Protein 8UP2 (pdb70)

Secondary structure (DSSP, 8-state):
--EEEEPPPEEE-TT--EEEEEEEESS-GGGS-EEEEEE-TTS-EEEEEEE-TTT--EEE-GGGTTTEEEEEEGGGTEEEEEE-S--GGG-EEEEEEE--SSSS---B---EEEEE-SSPPBPPEEEEE---EEEEEEEEEBSS--EEEEGGGTB-TTEEEPPPEE-TTS-EEEEEEEE--GGGGTTS--EEEEEEGGGTEEEEEE---/---EEEE-SEEEEETTS-EEEEEEESS--EEETTEE-EEEEEE-TTS--EEEEETTTEEPTTS-TTEEEEEETTEEEEEESS--GGG-EEEEEEE-SSSSPEE---EEEEEE---BPPEEEEEPPPHHHHHTTEEEEEEEEEEEBSS--EEEEEETTEEP-SSEEEEEPPPPTTT--EEEEEEEEEEHHHHHH--EEEEEEE-TT-SS-EEEEEE--/---HHHHHHSPP-TTSSSP--EE-STTS-TT-EEEEEETTEEEEE-TTPEE-GGGSPTTSEEEEEEEEEEEETTEEEEEEEEEEEEEE-SSEEEEEEEEEEEEE--EEEEEEEEEEEEEEESBPBGGGS-SS-EEEEEEEEEETTEEEEEEEEEEETTTTEEEEEEE--SSGGG--EEEEEEEEE-TT-BEEEEEEEEETTEEEEEEEEEEESTT--EEEEEEEEEETTEEEEEEEEEE--/--EEEEPPPEEE-TTS-EEEEEEEESS-GGGS-EEEEEE-TTS-EEEEEEE-TTT--EEE-GGGTTTEEEEEEGGGTEEEEEE-S--GGG-EEEEEEE--SSSS---B---EEEEE-SSPPBPPEEEEE---EEEEEEEEEBSS--EEEEGGGTB-TTEEEPPPEE-TTS-EEEEEEEE--GGGTTTS-EEEEEEEGGGTEEEEEEE--/---EEEE-SEEEEETTS-EEEEEEESS--EEETTEE-EEEEEE-TTS--EEEEETTTEEPTTS-TTEEEEEETTEEEEEESS--GGG-EEEEEEE-SSSSPEE---EEEEEE---BPPEEEEEPPPHHHHHTTEEEEEEEEEEEBSS--EEEEEETTEEP-SSEEEEEPPPPTTT--EEEEEEEEEEHHHHHH--EEEEEEE-TT-SS-EEEEEE-/---HHHHHHSPP-TTSSSP--EE-STTS-TT-EEEEEETTEEEEE-TTPEE-GGGSPTTSEEEEEEEEEEEETTEEEEEEEEEEEEEE-SSEEEEEEEEEEEE----EEEEEEEEEEEEEESBPBGGGS-SS-EEEEEEEEEETTEEEEEEEEEEETTTTEEEEEEE--SSGGG--EEEEEEEEE-TT-BEEEEEEEEETTEEEEEEEEEEESTT--EEEEEEEEEETTEEEEEEEEEE--

GO terms:
  GO:0005576 extracellular region (C, EXP)
  GO:0005515 protein binding (F, IPI)

InterPro domains:
  IPR011250 Outer membrane protein/outer membrane enzyme PagP, beta-barrel [SSF56925] (122-274)
  IPR014902 Factor H binding protein-like, C-terminal [PF08794] (161-257)
  IPR049377 Factor H binding protein, N-terminal [PF20937] (8-93)
  IPR049378 Factor H binding protein [NF041466] (1-274)

Organism: Neisseria meningitidis serogroup B (strain ATCC BAA-335 / MC58) (NCBI:txid122586)

Radius of gyration: 39.18 Å; Cα contacts (8 Å, |Δi|>4): 3720; chains: 6; bounding box: 90×75×112 Å

Foldseek 3Di:
DKAWAKDEADEAEAQAKDKIKTAIDDDQLQPWKKWKWWAAVPHDIDTAKIARQVPGDIDGDVVCVVAKDWGDDNVRSMIMIMGGNDDQVRFTWMKMWIDDPDPPDIDIHPTYGYGYHPDDFDAWDWDWQADVKIKIKTDFGDDDDKDKDKPVPPDDPQKDWDDWDQDPVRGIITMIMGDDPPVCQVPDWIWMWMADPHVRDTDIHTHHD/DKAKAKDDQEAEEAFFAKDKIKIFIPWFQDQDVQARFKWKWWDAPPDDIDTQDGRQFHGDPPHDPLWGKDDGTGIIMIMRHGDALQRFGWMKMWGDNDPPIDIHPIYGYAYDDDWDFWDKDKDWADPVVLVVFKTKIKMKTPFGPDPDKDKWKAFLRHTDPDQKDKDKDDQDSHRRTIMMMIIGMDTSVVVVVTFKIKMWMDDPNDPHIDIDIGTDD/DQLPQVQQDDDFDVVFQPPQKDFFAQPADAQKKKWWDDPHHIHIDHHGDIGGCSRGDAQDKDKTKIWMWGADPNDIDTAWIAIKIKHGHRFKIWIKGFTQWGDDVSDIDGDTDIDTGDIDGAFEALVQAPCFDKFKWWGFKDFVPWGPKIKIKMATNNQQKMWTWIDDTPPHQPGWTADIFHFDQDPVRGTKTKDFTHDPNHTFWIWMWTQGDSHSFKIWTWTWGQDPVGTTIMTDIIGGD/DKAWAKDEADEAEAQAKDKIKTAIDDDQLQPWKKWKWWAAVPRDIDTAKIARQVPGDIDGDPVCVVAKDWGYDNVRSMIMIMGGNDDQVRFTWMKMWIDDPDDPDIDIHPTYGYGYHPDDFDAWDWDWQADVKTKIKTDFGDDDDKDKDKPVPPDDPQKDKDDWDQDPVRGIITMIMGDDDPVCQVPDWIWMWMADVNVRDTDIDTHHD/DKAKAKDDQEAEEAFFAKDKIKIFIPWFQDQDVQARFKWKWWDAPPDDIDTQDTRFFHGDPPHDPLWGKDDGTGMIMIMRVGDHLQRFGKMKMWGDSDPPIDIHPIYGYAYDDDWDFWDKDKDWADPVVLVVFKTKIKIKTPFGPDPDKDKWKAFLNHTDDDFKDKDKDDQDSHSRTIMMMIIGMDTSVVVVVTFKIKMWMDDPVDPHIDIDIGTD/DQLPQVQQDDDFDVVFQPPFKDFFAQVADAQKKKWWDDPHHIHIDHHGDIGGCSRGDAQDKDKTKIWIWGADPHDIHTAWIAIKIKHGHRFKIWIKGFTQWGDDCVDIDGDTDIDTGDIDGAFEALVQEDQFDKFWWWGWKDFPPWGPKIWIKMATNNQQKMWTWIDDTPPVQVGWTADIFHFAQDPVRGTKTKAFTHDPNHTFWIWMWTQGDSHSFKIWTWTWGQDPVGTTIMTDIIGGD

Structure (mmCIF, N/CA/C/O backbone):
data_8UP2
#
_entry.id   8UP2
#
_cell.length_a   74.430
_cell.length_b   67.440
_cell.length_c   168.470
_cell.angle_alpha   90.000
_cell.angle_beta   90.000
_cell.angle_gamma   90.000
#
_symmetry.space_group_name_H-M   'P 1 21 1'
#
loop_
_entity.id
_entity.type
_entity.pdbx_description
1 polymer 'Human-mouse chimeric immunoglobulin heavy chain, Fd fragment'
2 polymer 'Human-mouse chimeric immunoglobulin, kappa light chain'
3 polymer 'Factor H binding protein, sequence variant ID 1'
4 non-polymer GLYCEROL
5 non-polymer 'ACETATE ION'
6 water water
#
loop_
_atom_site.group_PDB
_atom_site.id
_atom_site.type_symbol
_atom_site.label_atom_id
_atom_site.label_alt_id
_atom_site.label_comp_id
_atom_site.label_asym_id
_atom_site.label_entity_id
_atom_site.label_seq_id
_atom_site.pdbx_PDB_ins_code
_atom_site.Cartn_x
_atom_site.Cartn_y
_atom_site.Cartn_z
_atom_site.occupancy
_atom_site.B_iso_or_equiv
_atom_site.auth_seq_id
_atom_site.auth_comp_id
_atom_site.auth_asym_id
_atom_site.auth_atom_id
_atom_site.pdbx_PDB_model_num
ATOM 1 N N . GLU A 1 1 ? 40.42600 0.68400 24.95900 1.000 37.57122 1 GLU A N 1
ATOM 2 C CA . GLU A 1 1 ? 39.14300 0.46600 24.23500 1.000 30.47967 1 GLU A CA 1
ATOM 3 C C . GLU A 1 1 ? 39.45600 0.17700 22.76800 1.000 24.64645 1 GLU A C 1
ATOM 4 O O . GLU A 1 1 ? 40.22600 0.89700 22.13600 1.000 28.77125 1 GLU A O 1
ATOM 18 N N . VAL A 1 2 ? 38.89300 -0.89000 22.25800 1.000 22.38967 2 VAL A N 1
ATOM 19 C CA . VAL A 1 2 ? 39.04400 -1.24700 20.84800 1.000 19.72319 2 VAL A CA 1
ATOM 20 C C . VAL A 1 2 ? 37.96300 -0.55100 20.04300 1.000 17.54843 2 VAL A C 1
ATOM 21 O O . VAL A 1 2 ? 36.78000 -0.53200 20.43300 1.000 20.47170 2 VAL A O 1
ATOM 34 N N . GLN A 1 3 ? 38.36300 -0.01000 18.87200 1.000 20.51971 3 GLN A N 1
ATOM 35 C CA . GLN A 1 3 ? 37.43900 0.46000 17.85200 1.000 19.99761 3 GLN A CA 1
ATOM 36 C C . GLN A 1 3 ? 37.87000 -0.00500 16.46200 1.000 17.42564 3 GLN A C 1
ATOM 37 O O . GLN A 1 3 ? 39.06800 -0.02300 16.14600 1.000 17.99642 3 GLN A O 1
ATOM 51 N N . LEU A 1 4 ? 36.87700 -0.36500 15.64900 1.000 15.04519 4 LEU A N 1
ATOM 52 C CA . LEU A 1 4 ? 37.02700 -0.58000 14.21100 1.000 14.44445 4 LEU A CA 1
ATOM 53 C C . LEU A 1 4 ? 36.26000 0.54800 13.54800 1.000 13.97009 4 LEU A C 1
ATOM 54 O O . LEU A 1 4 ? 35.01700 0.56800 13.58900 1.000 17.75823 4 LEU A O 1
ATOM 70 N N . GLN A 1 5 ? 36.99500 1.49900 12.99500 1.000 14.19871 5 GLN A N 1
ATOM 71 C CA . GLN A 1 5 ? 36.45300 2.72400 12.43000 1.000 14.60850 5 GLN A CA 1
ATOM 72 C C . GLN A 1 5 ? 36.47500 2.60900 10.90700 1.000 16.30862 5 GLN A C 1
ATOM 73 O O . GLN A 1 5 ? 37.54900 2.66100 10.30800 1.000 15.70505 5 GLN A O 1
ATOM 87 N N . GLN A 1 6 ? 35.29400 2.51600 10.29100 1.000 13.47723 6 GLN A N 1
ATOM 88 C CA . GLN A 1 6 ? 35.17500 2.40600 8.84100 1.000 12.25121 6 GLN A CA 1
ATOM 89 C C . GLN A 1 6 ? 35.00600 3.77300 8.19100 1.000 13.31244 6 GLN A C 1
ATOM 90 O O . GLN A 1 6 ? 34.61200 4.75200 8.82400 1.000 15.36054 6 GLN A O 1
ATOM 104 N N . SER A 1 7 ? 35.36300 3.83500 6.91600 1.000 11.74016 7 SER A N 1
ATOM 105 C CA . SER A 1 7 ? 35.25600 5.06000 6.12800 1.000 11.25295 7 SER A CA 1
ATOM 106 C C . SER A 1 7 ? 33.78400 5.38500 5.87200 1.000 13.80696 7 SER A C 1
ATOM 107 O O . SER A 1 7 ? 32.89300 4.56800 6.06800 1.000 14.90386 7 SER A O 1
ATOM 115 N N . GLY A 1 8 ? 33.54600 6.61700 5.41000 1.000 14.00658 8 GLY A N 1
ATOM 116 C CA . GLY A 1 8 ? 32.21100 7.16600 5.33900 1.000 15.04304 8 GLY A CA 1
ATOM 117 C C . GLY A 1 8 ? 31.43300 6.69200 4.13800 1.000 15.13820 8 GLY A C 1
ATOM 118 O O . GLY A 1 8 ? 31.91900 5.97400 3.25200 1.000 15.40440 8 GLY A O 1
ATOM 122 N N . PRO A 1 9 ? 30.15400 7.03800 4.12600 1.000 12.89279 9 PRO A N 1
ATOM 123 C CA . PRO A 1 9 ? 29.29800 6.58500 3.02800 1.000 13.22521 9 PRO A CA 1
ATOM 124 C C . PRO A 1 9 ? 29.77200 7.16400 1.70800 1.000 16.19470 9 PRO A C 1
ATOM 125 O O . PRO A 1 9 ? 30.35300 8.25400 1.66500 1.000 17.68111 9 PRO A O 1
ATOM 136 N N . VAL A 1 10 ? 29.54500 6.41900 0.63200 1.000 17.15363 10 VAL A N 1
ATOM 137 C CA . VAL A 1 10 ? 30.00300 6.87300 -0.67300 1.000 16.80508 10 VAL A CA 1
ATOM 138 C C . VAL A 1 10 ? 29.02000 6.54400 -1.78300 1.000 17.34312 10 VAL A C 1
ATOM 139 O O . VAL A 1 10 ? 28.31600 5.53300 -1.75900 1.000 16.86436 10 VAL A O 1
ATOM 152 N N . LEU A 1 11 ? 29.03000 7.41000 -2.78900 1.000 16.86714 11 LEU A N 1
ATOM 153 C CA . LEU A 1 11 ? 28.31900 7.23000 -4.03700 1.000 16.67816 11 LEU A CA 1
ATOM 154 C C . LEU A 1 11 ? 29.33800 6.91600 -5.12200 1.000 17.86737 11 LEU A C 1
ATOM 155 O O . LEU A 1 11 ? 30.33600 7.63700 -5.26100 1.000 18.85830 11 LEU A O 1
ATOM 171 N N . VAL A 1 12 ? 29.08700 5.86600 -5.89000 1.000 15.81908 12 VAL A N 1
ATOM 172 C CA . VAL A 1 12 ? 29.98600 5.48500 -6.97500 1.000 18.51908 12 VAL A CA 1
ATOM 173 C C . VAL A 1 12 ? 29.16300 5.08500 -8.19700 1.000 16.59112 12 VAL A C 1
ATOM 174 O O . VAL A 1 12 ? 28.00200 4.67500 -8.10000 1.000 18.59553 12 VAL A O 1
ATOM 187 N N . LYS A 1 13 ? 29.73700 5.26800 -9.33000 1.000 18.58302 13 LYS A N 1
ATOM 188 C CA . LYS A 1 13 ? 29.04000 5.06600 -10.59600 1.000 14.84448 13 LYS A CA 1
ATOM 189 C C . LYS A 1 13 ? 29.11100 3.63100 -11.09800 1.000 15.02660 13 LYS A C 1
ATOM 190 O O . LYS A 1 13 ? 30.11600 2.94200 -10.91300 1.000 18.40336 13 LYS A O 1
ATOM 209 N N . PRO A 1 14 ? 28.04900 3.16200 -11.74600 1.000 14.77147 14 PRO A N 1
ATOM 210 C CA . PRO A 1 14 ? 28.09500 1.82200 -12.34100 1.000 18.54124 14 PRO A CA 1
ATOM 211 C C . PRO A 1 14 ? 29.25700 1.71000 -13.30700 1.000 22.45476 14 PRO A C 1
ATOM 212 O O . PRO A 1 14 ? 29.49300 2.60000 -14.13200 1.000 22.46297 14 PRO A O 1
ATOM 223 N N . GLY A 1 15 ? 29.98900 0.60100 -13.19900 1.000 18.54509 15 GLY A N 1
ATOM 224 C CA . GLY A 1 15 ? 31.13800 0.33600 -14.00300 1.000 20.26676 15 GLY A CA 1
ATOM 225 C C . GLY A 1 15 ? 32.45100 0.76800 -13.40300 1.000 19.53298 15 GLY A C 1
ATOM 226 O O . GLY A 1 15 ? 33.51400 0.36000 -13.89700 1.000 24.75661 15 GLY A O 1
ATOM 230 N N . ALA A 1 16 ? 32.41800 1.60500 -12.36600 1.000 18.18041 16 ALA A N 1
ATOM 231 C CA . ALA A 1 16 ? 33.60700 2.07700 -11.69900 1.000 18.37033 16 ALA A CA 1
ATOM 232 C C . ALA A 1 16 ? 34.00000 1.11400 -10.57800 1.000 18.64629 16 ALA A C 1
ATOM 233 O O . ALA A 1 16 ? 33.45000 0.01900 -10.46400 1.000 19.95226 16 ALA A O 1
ATOM 240 N N . SER A 1 17 ? 34.94000 1.53100 -9.74300 1.000 18.13045 17 SER A N 1
ATOM 241 C CA . SER A 1 17 ? 35.37500 0.78300 -8.56400 1.000 17.08548 17 SER A CA 1
ATOM 242 C C . SER A 1 17 ? 35.26600 1.66500 -7.32100 1.000 19.24170 17 SER A C 1
ATOM 243 O O . SER A 1 17 ? 35.13700 2.89600 -7.40000 1.000 20.20043 17 SER A O 1
ATOM 251 N N . VAL A 1 18 ? 35.33200 1.02500 -6.14700 1.000 15.85811 18 VAL A N 1
ATOM 252 C CA . VAL A 1 18 ? 35.29400 1.74700 -4.87900 1.000 16.01557 18 VAL A CA 1
ATOM 253 C C . VAL A 1 18 ? 36.21300 1.03000 -3.90800 1.000 14.29674 18 VAL A C 1
ATOM 254 O O . VAL A 1 18 ? 36.25900 -0.20200 -3.89800 1.000 13.94148 18 VAL A O 1
ATOM 267 N N . LYS A 1 19 ? 36.94300 1.78800 -3.11100 1.000 15.96902 19 LYS A N 1
ATOM 268 C CA . LYS A 1 19 ? 37.79600 1.23600 -2.07000 1.000 15.95968 19 LYS A CA 1
ATOM 269 C C . LYS A 1 19 ? 37.43500 1.88800 -0.74000 1.000 17.74278 19 LYS A C 1
ATOM 270 O O . LYS A 1 19 ? 37.40500 3.11300 -0.61400 1.000 19.91131 19 LYS A O 1
ATOM 289 N N . MET A 1 20 ? 37.18700 1.06000 0.25900 1.000 14.79428 20 MET A N 1
ATOM 290 C CA . MET A 1 20 ? 36.74900 1.46900 1.58700 1.000 11.86863 20 MET A CA 1
ATOM 291 C C . MET A 1 20 ? 37.71400 0.93000 2.62100 1.000 15.61001 20 MET A C 1
ATOM 292 O O . MET A 1 20 ? 38.47300 0.00600 2.34500 1.000 13.61678 20 MET A O 1
ATOM 306 N N . SER A 1 21 ? 37.71100 1.53300 3.82200 1.000 14.71500 21 SER A N 1
ATOM 307 C CA . SER A 1 21 ? 38.73200 1.24300 4.80500 1.000 16.20757 21 SER A CA 1
ATOM 308 C C . SER A 1 21 ? 38.12400 0.95600 6.17800 1.000 12.92165 21 SER A C 1
ATOM 309 O O . SER A 1 21 ? 36.98800 1.32000 6.48800 1.000 14.75349 21 SER A O 1
ATOM 317 N N . CYS A 1 22 ? 38.89900 0.20900 6.97300 1.000 12.33311 22 CYS A N 1
ATOM 318 C CA . CYS A 1 22 ? 38.58400 -0.15000 8.35400 1.000 12.03347 22 CYS A CA 1
ATOM 319 C C . CYS A 1 22 ? 39.87000 0.05100 9.15000 1.000 15.89622 22 CYS A C 1
ATOM 320 O O . CYS A 1 22 ? 40.78500 -0.76300 9.05400 1.000 16.98325 22 CYS A O 1
ATOM 327 N N . LYS A 1 23 ? 39.89800 1.05900 10.00600 1.000 16.03919 23 LYS A N 1
ATOM 328 C CA . LYS A 1 23 ? 41.05400 1.36400 10.84700 1.000 17.07824 23 LYS A CA 1
ATOM 329 C C . LYS A 1 23 ? 40.82300 0.81300 12.24100 1.000 15.60553 23 LYS A C 1
ATOM 330 O O . LYS A 1 23 ? 39.84600 1.17500 12.91000 1.000 16.94103 23 LYS A O 1
ATOM 349 N N . ALA A 1 24 ? 41.73700 -0.04000 12.69700 1.000 16.60539 24 ALA A N 1
ATOM 350 C CA . ALA A 1 24 ? 41.61500 -0.66700 14.00200 1.000 17.20614 24 ALA A CA 1
ATOM 351 C C . ALA A 1 24 ? 42.46500 0.07300 15.02600 1.000 18.91197 24 ALA A C 1
ATOM 352 O O . ALA A 1 24 ? 43.61700 0.40500 14.75300 1.000 19.46396 24 ALA A O 1
ATOM 359 N N . SER A 1 25 ? 41.91000 0.30700 16.20300 1.000 19.33256 25 SER A N 1
ATOM 360 C CA . SER A 1 25 ? 42.66400 0.90400 17.29800 1.000 19.17141 25 SER A CA 1
ATOM 361 C C . SER A 1 25 ? 42.43100 0.11100 18.58000 1.000 17.19571 25 SER A C 1
ATOM 362 O O . SER A 1 25 ? 41.40300 -0.54900 18.76200 1.000 18.03039 25 SER A O 1
ATOM 370 N N . GLY A 1 26 ? 43.39800 0.20500 19.49500 1.000 18.24370 26 GLY A N 1
ATOM 371 C CA . GLY A 1 26 ? 43.25400 -0.33900 20.81900 1.000 18.58718 26 GLY A CA 1
ATOM 372 C C . GLY A 1 26 ? 43.75100 -1.74900 20.98500 1.000 19.46944 26 GLY A C 1
ATOM 373 O O . GLY A 1 26 ? 43.59500 -2.32000 22.07400 1.000 21.64176 26 GLY A O 1
ATOM 377 N N . TYR A 1 27 ? 44.33200 -2.34100 19.94400 1.000 18.86174 27 TYR A N 1
ATOM 378 C CA . TYR A 1 27 ? 44.92000 -3.66600 20.05300 1.000 21.40294 27 TYR A CA 1
ATOM 379 C C . TYR A 1 27 ? 45.94400 -3.82300 18.94100 1.000 16.95168 27 TYR A C 1
ATOM 380 O O . TYR A 1 27 ? 45.98600 -3.03800 17.99000 1.000 16.94287 27 TYR A O 1
ATOM 398 N N . THR A 1 28 ? 46.76300 -4.85600 19.05800 1.000 15.93087 28 THR A N 1
ATOM 399 C CA . THR A 1 28 ? 47.74200 -5.16800 18.02200 1.000 16.47144 28 THR A CA 1
ATOM 400 C C . THR A 1 28 ? 47.04400 -5.72100 16.78000 1.000 16.15596 28 THR A C 1
ATOM 401 O O . THR A 1 28 ? 46.62800 -6.88100 16.74000 1.000 16.44828 28 THR A O 1
ATOM 412 N N . PHE A 1 29 ? 46.96800 -4.88000 15.75100 1.000 16.58810 29 PHE A N 1
ATOM 413 C CA . PHE A 1 29 ? 46.23900 -5.19500 14.52400 1.000 16.32968 29 PHE A CA 1
ATOM 414 C C . PHE A 1 29 ? 46.61900 -6.55000 13.94300 1.000 16.27893 29 PHE A C 1
ATOM 415 O O . PHE A 1 29 ? 45.75200 -7.28700 13.45400 1.000 15.36063 29 PHE A O 1
ATOM 432 N N . THR A 1 30 ? 47.90700 -6.88300 13.95500 1.000 15.93400 30 THR A N 1
ATOM 433 C CA . THR A 1 30 ? 48.35100 -8.09700 13.28300 1.000 16.26437 30 THR A CA 1
ATOM 434 C C . THR A 1 30 ? 48.03400 -9.35300 14.06700 1.000 15.20315 30 THR A C 1
ATOM 435 O O . THR A 1 30 ? 48.34300 -10.45000 13.60200 1.000 18.49646 30 THR A O 1
ATOM 446 N N . ASP A 1 31 ? 47.47100 -9.23700 15.26300 1.000 15.61905 31 ASP A N 1
ATOM 447 C CA . ASP A 1 31 ? 47.19900 -10.42700 16.04000 1.000 13.60977 31 ASP A CA 1
ATOM 448 C C . ASP A 1 31 ? 45.88300 -11.12500 15.71600 1.000 13.78450 31 ASP A C 1
ATOM 449 O O . ASP A 1 31 ? 45.64900 -12.21800 16.25100 1.000 14.39782 31 ASP A O 1
ATOM 458 N N . TYR A 1 32 ? 44.97600 -10.51700 14.94500 1.000 15.96767 32 TYR A N 1
ATOM 459 C CA . TYR A 1 32 ? 43.66200 -11.09600 14.68500 1.000 13.75569 32 TYR A CA 1
ATOM 460 C C . TYR A 1 32 ? 43.28100 -11.02900 13.21800 1.000 13.65576 32 TYR A C 1
ATOM 461 O O . TYR A 1 32 ? 43.48000 -10.00800 12.57500 1.000 14.33447 32 TYR A O 1
ATOM 479 N N . TYR A 1 33 ? 42.62700 -12.08100 12.73200 1.000 13.39071 33 TYR A N 1
ATOM 480 C CA . TYR A 1 33 ? 42.08700 -12.03300 11.37600 1.000 11.77509 33 TYR A CA 1
ATOM 481 C C . TYR A 1 33 ? 41.04000 -10.94200 11.29900 1.000 14.43402 33 TYR A C 1
ATOM 482 O O . TYR A 1 33 ? 40.37100 -10.63700 12.29100 1.000 14.93041 33 TYR A O 1
ATOM 500 N N . MET A 1 34 ? 40.85800 -10.39900 10.09400 1.000 12.45255 34 MET A N 1
ATOM 501 C CA . MET A 1 34 ? 39.78400 -9.44400 9.84100 1.000 12.41204 34 MET A CA 1
ATOM 502 C C . MET A 1 34 ? 38.89400 -9.94000 8.71000 1.000 11.70561 34 MET A C 1
ATOM 503 O O . MET A 1 34 ? 39.38700 -10.32800 7.64600 1.000 13.78217 34 MET A O 1
ATOM 517 N N . ASN A 1 35 ? 37.57900 -9.92900 8.95400 1.000 12.46139 35 ASN A N 1
ATOM 518 C CA . ASN A 1 35 ? 36.56200 -10.32300 7.99400 1.000 12.96423 35 ASN A CA 1
ATOM 519 C C . ASN A 1 35 ? 35.92400 -9.08900 7.37400 1.000 12.25090 35 ASN A C 1
ATOM 520 O O . ASN A 1 35 ? 35.86500 -8.03400 8.01000 1.000 12.52644 35 ASN A O 1
ATOM 531 N N . TRP A 1 36 ? 35.44400 -9.23800 6.14000 1.000 12.68300 36 TRP A N 1
ATOM 532 C CA . TRP A 1 36 ? 34.54800 -8.28400 5.48600 1.000 11.09957 36 TRP A CA 1
ATOM 533 C C . TRP A 1 36 ? 33.20400 -8.94700 5.17100 1.000 12.53952 36 TRP A C 1
ATOM 534 O O . TRP A 1 36 ? 33.14600 -10.12800 4.77900 1.000 12.44333 36 TRP A O 1
ATOM 555 N N . VAL A 1 37 ? 32.11400 -8.19400 5.33700 1.000 10.94004 37 VAL A N 1
ATOM 556 C CA . VAL A 1 37 ? 30.75500 -8.71800 5.27800 1.000 11.89050 37 VAL A CA 1
ATOM 557 C C . VAL A 1 37 ? 29.88200 -7.72900 4.49700 1.000 11.98117 37 VAL A C 1
ATOM 558 O O . VAL A 1 37 ? 30.00100 -6.51600 4.68100 1.000 14.05249 37 VAL A O 1
ATOM 571 N N . LYS A 1 38 ? 28.95400 -8.25200 3.69400 1.000 11.50597 38 LYS A N 1
ATOM 572 C CA . LYS A 1 38 ? 28.00300 -7.44900 2.92500 1.000 13.30064 38 LYS A CA 1
ATOM 573 C C . LYS A 1 38 ? 26.60000 -7.62000 3.49500 1.000 13.31898 38 LYS A C 1
ATOM 574 O O . LYS A 1 38 ? 26.20700 -8.72700 3.87700 1.000 14.23726 38 LYS A O 1
ATOM 593 N N . GLN A 1 39 ? 25.85000 -6.52700 3.55700 1.000 11.22054 39 GLN A N 1
ATOM 594 C CA . GLN A 1 39 ? 24.42500 -6.57900 3.90400 1.000 12.23018 39 GLN A CA 1
ATOM 595 C C . GLN A 1 39 ? 23.63900 -5.67700 2.96100 1.000 13.86499 39 GLN A C 1
ATOM 596 O O . GLN A 1 39 ? 23.61600 -4.45800 3.13400 1.000 15.31100 39 GLN A O 1
ATOM 610 N N . SER A 1 40 ? 22.99800 -6.28700 1.95400 1.000 15.24522 40 SER A N 1
ATOM 611 C CA . SER A 1 40 ? 22.03700 -5.55600 1.14300 1.000 18.38144 40 SER A CA 1
ATOM 612 C C . SER A 1 40 ? 20.82700 -5.15700 1.97400 1.000 20.84515 40 SER A C 1
ATOM 613 O O . SER A 1 40 ? 20.47000 -5.81400 2.95900 1.000 19.10166 40 SER A O 1
ATOM 621 N N . HIS A 1 41 ? 20.21800 -4.04500 1.59600 1.000 21.42928 41 HIS A N 1
ATOM 622 C CA . HIS A 1 41 ? 19.11100 -3.50400 2.37400 1.000 25.25357 41 HIS A CA 1
ATOM 623 C C . HIS A 1 41 ? 18.01900 -4.55400 2.55600 1.000 21.78720 41 HIS A C 1
ATOM 624 O O . HIS A 1 41 ? 17.53900 -5.14500 1.57900 1.000 24.51455 41 HIS A O 1
ATOM 638 N N . GLY A 1 42 ? 17.67900 -4.81100 3.81700 1.000 22.50893 42 GLY A N 1
ATOM 639 C CA . GLY A 1 42 ? 16.65200 -5.75500 4.19200 1.000 24.22021 42 GLY A CA 1
ATOM 640 C C . GLY A 1 42 ? 17.01600 -7.21100 4.03700 1.000 31.14111 42 GLY A C 1
ATOM 641 O O . GLY A 1 42 ? 16.13800 -8.07100 4.19100 1.000 27.31105 42 GLY A O 1
ATOM 645 N N . LYS A 1 43 ? 18.27900 -7.52200 3.73500 1.000 22.34317 43 LYS A N 1
ATOM 646 C CA . LYS A 1 43 ? 18.70500 -8.88900 3.48000 1.000 22.47859 43 LYS A CA 1
ATOM 647 C C . LYS A 1 43 ? 19.61000 -9.36400 4.61100 1.000 17.24725 43 LYS A C 1
ATOM 648 O O . LYS A 1 43 ? 19.92800 -8.64000 5.56100 1.000 19.01458 43 LYS A O 1
ATOM 667 N N . SER A 1 44 ? 19.98700 -10.62500 4.52400 1.000 19.66487 44 SER A N 1
ATOM 668 C CA . SER A 1 44 ? 20.81800 -11.22900 5.54000 1.000 17.54073 44 SER A CA 1
ATOM 669 C C . SER A 1 44 ? 22.26300 -10.80000 5.28500 1.000 17.81988 44 SER A C 1
ATOM 670 O O . SER A 1 44 ? 22.56700 -10.10400 4.31000 1.000 20.58364 44 SER A O 1
ATOM 678 N N . LEU A 1 45 ? 23.15600 -11.19200 6.17100 1.000 17.13731 45 LEU A N 1
ATOM 679 C CA . LEU A 1 45 ? 24.57800 -10.94500 6.00500 1.000 14.96238 45 LEU A CA 1
ATOM 680 C C . LEU A 1 45 ? 25.19800 -11.95700 5.06000 1.000 18.23264 45 LEU A C 1
ATOM 681 O O . LEU A 1 45 ? 24.77400 -13.12300 4.99100 1.000 15.91289 45 LEU A O 1
ATOM 697 N N . GLU A 1 46 ? 26.25300 -11.51900 4.34800 1.000 16.03231 46 GLU A N 1
ATOM 698 C CA . GLU A 1 46 ? 26.99600 -12.38400 3.44400 1.000 14.07624 46 GLU A CA 1
ATOM 699 C C . GLU A 1 46 ? 28.48500 -12.16700 3.70700 1.000 14.10772 46 GLU A C 1
ATOM 700 O O . GLU A 1 46 ? 28.95400 -11.03000 3.71800 1.000 14.75225 46 GLU A O 1
ATOM 712 N N . TRP A 1 47 ? 29.22600 -13.24400 3.90200 1.000 13.33828 47 TRP A N 1
ATOM 713 C CA . TRP A 1 47 ? 30.65500 -13.14000 4.13700 1.000 12.02785 47 TRP A CA 1
ATOM 714 C C . TRP A 1 47 ? 31.38800 -13.01400 2.80200 1.000 14.13277 47 TRP A C 1
ATOM 715 O O . TRP A 1 47 ? 31.12900 -13.79100 1.86300 1.000 15.36920 47 TRP A O 1
ATOM 736 N N . ILE A 1 48 ? 32.29200 -12.03100 2.72400 1.000 13.45338 48 ILE A N 1
ATOM 737 C CA . ILE A 1 48 ? 33.06400 -11.74200 1.52200 1.000 12.76065 48 ILE A CA 1
ATOM 738 C C . ILE A 1 48 ? 34.43500 -12.39000 1.56700 1.000 13.73089 48 ILE A C 1
ATOM 739 O O . ILE A 1 48 ? 34.84400 -13.05400 0.62100 1.000 13.24254 48 ILE A O 1
ATOM 755 N N . GLY A 1 49 ? 35.17200 -12.18100 2.64700 1.000 13.73396 49 GLY A N 1
ATOM 756 C CA . GLY A 1 49 ? 36.48900 -12.77200 2.76100 1.000 13.64522 49 GLY A CA 1
ATOM 757 C C . GLY A 1 49 ? 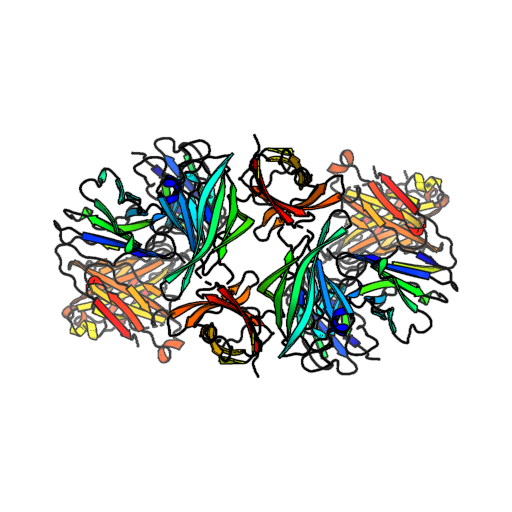37.13600 -12.43100 4.08300 1.000 17.07922 49 GLY A C 1
ATOM 758 O O . GLY A 1 49 ? 36.60400 -11.67000 4.87700 1.000 15.29553 49 GLY A O 1
ATOM 762 N N . ARG A 1 50 ? 38.33400 -12.96600 4.27000 1.000 12.93721 50 ARG A N 1
ATOM 763 C CA . ARG A 1 50 ? 39.05700 -12.82000 5.52800 1.000 12.42587 50 ARG A CA 1
ATOM 764 C C . ARG A 1 50 ? 40.52000 -12.62200 5.19000 1.000 15.12858 50 ARG A C 1
ATOM 765 O O . ARG A 1 50 ? 41.02300 -13.25800 4.26100 1.000 16.59160 50 ARG A O 1
ATOM 786 N N . VAL A 1 51 ? 41.18400 -11.74000 5.92600 1.000 11.61397 51 VAL A N 1
ATOM 787 C CA . VAL A 1 51 ? 42.60300 -11.46300 5.73500 1.000 10.20158 51 VAL A CA 1
ATOM 788 C C . VAL A 1 51 ? 43.38200 -11.68000 7.02600 1.000 13.18394 51 VAL A C 1
ATOM 789 O O . VAL A 1 51 ? 42.90600 -11.40700 8.14700 1.000 13.27688 51 VAL A O 1
ATOM 802 N N . ASN A 1 52 ? 44.59200 -12.19300 6.84600 1.000 13.95912 52 ASN A N 1
ATOM 803 C CA . ASN A 1 52 ? 45.61600 -12.26700 7.87800 1.000 15.62467 52 ASN A CA 1
ATOM 804 C C . ASN A 1 52 ? 46.42900 -10.97900 7.83000 1.000 13.40137 52 ASN A C 1
ATOM 805 O O . ASN A 1 52 ? 47.18200 -10.76100 6.86100 1.000 16.81817 52 ASN A O 1
ATOM 816 N N . PRO A 1 53 ? 46.27000 -10.06900 8.79500 1.000 12.31248 53 PRO A N 1
ATOM 817 C CA . PRO A 1 53 ? 46.92400 -8.77100 8.65100 1.000 13.14646 53 PRO A CA 1
ATOM 818 C C . PRO A 1 53 ? 48.41000 -8.83300 8.78700 1.000 14.83302 53 PRO A C 1
ATOM 819 O O . PRO A 1 53 ? 49.10200 -7.89300 8.39100 1.000 17.24470 53 PRO A O 1
ATOM 830 N N . SER A 1 54 ? 48.93000 -9.91100 9.31400 1.000 14.32420 54 SER A N 1
ATOM 831 C CA A SER A 1 54 ? 50.37200 -9.96500 9.49400 0.583 16.06273 54 SER A CA 1
ATOM 832 C CA B SER A 1 54 ? 50.37200 -9.97100 9.49600 0.417 16.10000 54 SER A CA 1
ATOM 833 C C . SER A 1 54 ? 51.09500 -10.17600 8.17500 1.000 17.70676 54 SER A C 1
ATOM 834 O O . SER A 1 54 ? 52.25600 -9.76100 8.03500 1.000 18.38491 54 SER A O 1
ATOM 847 N N . ASN A 1 55 ? 50.44600 -10.83400 7.20600 1.000 16.82726 55 ASN A N 1
ATOM 848 C CA . ASN A 1 55 ? 51.10400 -11.13600 5.94000 1.000 17.58253 55 ASN A CA 1
ATOM 849 C C . ASN A 1 55 ? 50.24100 -10.91100 4.71200 1.000 18.91754 55 ASN A C 1
ATOM 850 O O . ASN A 1 55 ? 50.74600 -11.07000 3.59200 1.000 19.42257 55 ASN A O 1
ATOM 861 N N . GLY A 1 56 ? 48.97400 -10.53400 4.85900 1.000 16.26164 56 GLY A N 1
ATOM 862 C CA . GLY A 1 56 ? 48.15700 -10.22300 3.70600 1.000 17.76998 56 GLY A CA 1
ATOM 863 C C . GLY A 1 56 ? 47.48600 -11.38800 3.03000 1.000 13.62078 56 GLY A C 1
ATOM 864 O O . GLY A 1 56 ? 46.72000 -11.16800 2.06300 1.000 17.81480 56 GLY A O 1
ATOM 868 N N . ALA A 1 57 ? 47.71700 -12.61300 3.50800 1.000 14.58016 57 ALA A N 1
ATOM 869 C CA . ALA A 1 57 ? 47.05100 -13.77800 2.95700 1.000 12.80383 57 ALA A CA 1
ATOM 870 C C . ALA A 1 57 ? 45.55200 -13.61800 3.11800 1.000 13.61211 57 ALA A C 1
ATOM 871 O O . ALA A 1 57 ? 45.08200 -13.16100 4.16700 1.000 13.35359 57 ALA A O 1
ATOM 878 N N . THR A 1 58 ? 44.80000 -14.04200 2.12500 1.000 13.35480 58 THR A N 1
ATOM 879 C CA . THR A 1 58 ? 43.35700 -13.84900 2.09100 1.000 14.64645 58 THR A CA 1
ATOM 880 C C . THR A 1 58 ? 42.64600 -15.13200 1.69600 1.000 18.17707 58 THR A C 1
ATOM 881 O O . THR A 1 58 ? 43.17800 -15.97300 0.95700 1.000 16.61110 58 THR A O 1
ATOM 892 N N . THR A 1 59 ? 41.39700 -15.25100 2.15900 1.000 13.60842 59 THR A N 1
ATOM 893 C CA . THR A 1 59 ? 40.48200 -16.29600 1.73900 1.000 15.53227 59 THR A CA 1
ATOM 894 C C . THR A 1 59 ? 39.19500 -15.58900 1.33400 1.000 15.00560 59 THR A C 1
ATOM 895 O O . THR A 1 59 ? 38.76300 -14.66800 2.03700 1.000 16.85925 59 THR A O 1
ATOM 906 N N . TYR A 1 60 ? 38.58400 -16.00900 0.23700 1.000 17.21745 60 TYR A N 1
ATOM 907 C CA . TYR A 1 60 ? 37.38300 -15.34900 -0.26700 1.000 13.06323 60 TYR A CA 1
ATOM 908 C C . TYR A 1 60 ? 36.23300 -16.32500 -0.43300 1.000 13.22652 60 TYR A C 1
ATOM 909 O O . TYR A 1 60 ? 36.42500 -17.50800 -0.75800 1.000 16.76733 60 TYR A O 1
ATOM 927 N N . ASN A 1 61 ? 35.03700 -15.78700 -0.32400 1.000 13.79328 61 ASN A N 1
ATOM 928 C CA . ASN A 1 61 ? 33.83600 -16.45600 -0.78600 1.000 14.82606 61 ASN A CA 1
ATOM 929 C C . ASN A 1 61 ? 33.87300 -16.43600 -2.30400 1.000 18.03033 61 ASN A C 1
ATOM 930 O O . ASN A 1 61 ? 33.99900 -15.36800 -2.90000 1.000 16.75615 61 ASN A O 1
ATOM 941 N N . GLN A 1 62 ? 33.77800 -17.61000 -2.93900 1.000 16.53511 62 GLN A N 1
ATOM 942 C CA . GLN A 1 62 ? 33.91600 -17.61600 -4.38900 1.000 18.87803 62 GLN A CA 1
ATOM 943 C C . GLN A 1 62 ? 32.86400 -16.77600 -5.09800 1.000 20.59224 62 GLN A C 1
ATOM 944 O O . GLN A 1 62 ? 33.08000 -16.38000 -6.25900 1.000 20.83054 62 GLN A O 1
ATOM 958 N N . LYS A 1 63 ? 31.77100 -16.44100 -4.43600 1.000 17.36484 63 LYS A N 1
ATOM 959 C CA . LYS A 1 63 ? 30.72500 -15.58000 -5.03200 1.000 20.16714 63 LYS A CA 1
ATOM 960 C C . LYS A 1 63 ? 31.27500 -14.17200 -5.28700 1.000 19.73902 63 LYS A C 1
ATOM 961 O O . LYS A 1 63 ? 30.67500 -13.47500 -6.09800 1.000 23.87304 63 LYS A O 1
ATOM 980 N N . PHE A 1 64 ? 32.36300 -13.78500 -4.61900 1.000 19.24891 64 PHE A N 1
ATOM 981 C CA . PHE A 1 64 ? 32.96400 -12.42500 -4.72200 1.000 19.22872 64 PHE A CA 1
ATOM 982 C C . PHE A 1 64 ? 34.31100 -12.47100 -5.45200 1.000 23.35631 64 PHE A C 1
ATOM 983 O O . PHE A 1 64 ? 35.01100 -11.46900 -5.49700 1.000 26.66403 64 PHE A O 1
ATOM 1000 N N . LYS A 1 65 ? 34.64500 -13.61600 -6.02900 1.000 25.65788 65 LYS A N 1
ATOM 1001 C CA . LYS A 1 65 ? 35.89600 -13.74800 -6.81500 1.000 29.39695 65 LYS A CA 1
ATOM 1002 C C . LYS A 1 65 ? 35.78500 -12.84300 -8.03800 1.000 25.59874 65 LYS A C 1
ATOM 1003 O O . LYS A 1 65 ? 34.80300 -12.94300 -8.76400 1.000 30.82086 65 LYS A O 1
ATOM 1022 N N . GLY A 1 66 ? 36.75200 -11.95800 -8.21200 1.000 29.16746 66 GLY A N 1
ATOM 1023 C CA . GLY A 1 66 ? 36.75700 -11.01100 -9.33300 1.000 28.49080 66 GLY A CA 1
ATOM 1024 C C . GLY A 1 66 ? 35.92300 -9.78200 -9.04100 1.000 31.76096 66 GLY A C 1
ATOM 1025 O O . GLY A 1 66 ? 35.85500 -8.94000 -9.92900 1.000 35.65506 66 GLY A O 1
ATOM 1029 N N . LYS A 1 67 ? 35.26600 -9.71300 -7.88900 1.000 23.92522 67 LYS A N 1
ATOM 1030 C CA . LYS A 1 67 ? 34.46700 -8.53700 -7.47500 1.000 19.86963 67 LYS A CA 1
ATOM 1031 C C . LYS A 1 67 ? 35.20000 -7.85200 -6.32800 1.000 23.76208 67 LYS A C 1
ATOM 1032 O O . LYS A 1 67 ? 35.41300 -6.68600 -6.42400 1.000 21.64498 67 LYS A O 1
ATOM 1051 N N . ALA A 1 68 ? 35.59900 -8.59400 -5.30600 1.000 18.91881 68 ALA A N 1
ATOM 1052 C CA . ALA A 1 68 ? 36.18600 -8.00800 -4.08900 1.000 18.81093 68 ALA A CA 1
ATOM 1053 C C . ALA A 1 68 ? 37.66400 -8.33700 -3.90600 1.000 16.65192 68 ALA A C 1
ATOM 1054 O O . ALA A 1 68 ? 38.03300 -9.47400 -4.10700 1.000 17.82078 68 ALA A O 1
ATOM 1061 N N . THR A 1 69 ? 38.45000 -7.36200 -3.47800 1.000 14.03516 69 THR A N 1
ATOM 1062 C CA . THR A 1 69 ? 39.87700 -7.55900 -3.15300 1.000 13.21393 69 THR A CA 1
ATOM 1063 C C . THR A 1 69 ? 40.12100 -6.97300 -1.76500 1.000 15.45161 69 THR A C 1
ATOM 1064 O O . THR A 1 69 ? 39.95800 -5.83500 -1.61100 1.000 16.74385 69 THR A O 1
ATOM 1075 N N . VAL A 1 70 ? 40.57500 -7.76700 -0.82200 1.000 16.29822 70 VAL A N 1
ATOM 1076 C CA . VAL A 1 70 ? 40.86100 -7.30200 0.53400 1.000 14.75130 70 VAL A CA 1
ATOM 1077 C C . VAL A 1 70 ? 42.36400 -7.16300 0.69700 1.000 13.95451 70 VAL A C 1
ATOM 1078 O O . VAL A 1 70 ? 43.11800 -8.07500 0.33300 1.000 16.63784 70 VAL A O 1
ATOM 1091 N N . THR A 1 71 ? 42.78500 -6.06900 1.33000 1.000 13.74746 71 THR A N 1
ATOM 1092 C CA . THR A 1 71 ? 44.19700 -5.80500 1.57300 1.000 15.38251 71 THR A CA 1
ATOM 1093 C C . THR A 1 71 ? 44.36100 -5.23900 2.96900 1.000 15.32583 71 THR A C 1
ATOM 1094 O O . THR A 1 71 ? 43.38500 -4.94800 3.66700 1.000 14.04463 71 THR A O 1
ATOM 1105 N N . VAL A 1 72 ? 45.62000 -5.07600 3.38800 1.000 16.61934 72 VAL A N 1
ATOM 1106 C CA . VAL A 1 72 ? 45.91400 -4.39700 4.63400 1.000 15.41590 72 VAL A CA 1
ATOM 1107 C C . VAL A 1 72 ? 47.11400 -3.48300 4.44600 1.000 16.67995 72 VAL A C 1
ATOM 1108 O O . VAL A 1 72 ? 47.93400 -3.66300 3.53300 1.000 19.67419 72 VAL A O 1
ATOM 1121 N N . ASP A 1 73 ? 47.19000 -2.49000 5.33300 1.000 18.71463 73 ASP A N 1
ATOM 1122 C CA . ASP A 1 73 ? 48.40400 -1.71100 5.58900 1.000 17.80809 73 ASP A CA 1
ATOM 1123 C C . ASP A 1 73 ? 48.69500 -1.79100 7.08800 1.000 19.88165 73 ASP A C 1
ATOM 1124 O O . ASP A 1 73 ? 48.09900 -1.06600 7.90000 1.000 19.82645 73 ASP A O 1
ATOM 1133 N N . LYS A 1 74 ? 49.64900 -2.66900 7.44700 1.000 21.91738 74 LYS A N 1
ATOM 1134 C CA . LYS A 1 74 ? 50.02200 -2.88700 8.83900 1.000 24.71658 74 LYS A CA 1
ATOM 1135 C C . LYS A 1 74 ? 50.41800 -1.60000 9.53200 1.000 21.03594 74 LYS A C 1
ATOM 1136 O O . LYS A 1 74 ? 50.10900 -1.40100 10.70900 1.000 21.83943 74 LYS A O 1
ATOM 1155 N N . SER A 1 75 ? 51.17300 -0.75200 8.83700 1.000 23.81625 75 SER A N 1
ATOM 1156 C CA . SER A 1 75 ? 51.73700 0.43000 9.47200 1.000 24.95201 75 SER A CA 1
ATOM 1157 C C . SER A 1 75 ? 50.65700 1.40900 9.85800 1.000 26.36007 75 SER A C 1
ATOM 1158 O O . SER A 1 75 ? 50.86700 2.21700 10.76000 1.000 24.49475 75 SER A O 1
ATOM 1166 N N . LEU A 1 76 ? 49.49300 1.31600 9.21500 1.000 20.27659 76 LEU A N 1
ATOM 1167 C CA . LEU A 1 76 ? 48.34700 2.17000 9.48300 1.000 20.74433 76 LEU A CA 1
ATOM 1168 C C . LEU A 1 76 ? 47.26100 1.42900 10.24100 1.000 18.69027 76 LEU A C 1
ATOM 1169 O O . LEU A 1 76 ? 46.19800 2.00600 10.49700 1.000 18.16014 76 LEU A O 1
ATOM 1185 N N . SER A 1 77 ? 47.51900 0.17200 10.62600 1.000 17.42497 77 SER A N 1
ATOM 1186 C CA . SER A 1 77 ? 46.55900 -0.66300 11.33200 1.000 15.95209 77 SER A CA 1
ATOM 1187 C C . SER A 1 77 ? 45.22600 -0.64100 10.60900 1.000 13.51409 77 SER A C 1
ATOM 1188 O O . SER A 1 77 ? 44.16800 -0.59800 11.23600 1.000 16.33996 77 SER A O 1
ATOM 1196 N N . THR A 1 78 ? 45.27100 -0.73100 9.25800 1.000 14.47227 78 THR A N 1
ATOM 1197 C CA . THR A 1 78 ? 44.03600 -0.59100 8.48800 1.000 13.86199 78 THR A CA 1
ATOM 1198 C C . THR A 1 78 ? 43.87400 -1.73700 7.50000 1.000 13.02961 78 THR A C 1
ATOM 1199 O O . THR A 1 78 ? 44.84600 -2.19600 6.89700 1.000 15.00206 78 THR A O 1
ATOM 1210 N N . SER A 1 79 ? 42.63300 -2.18300 7.32100 1.000 11.78637 79 SER A N 1
ATOM 1211 C CA . SER A 1 79 ? 42.26900 -3.08400 6.24000 1.000 13.79164 79 SER A CA 1
ATOM 1212 C C . SER A 1 79 ? 41.42400 -2.31600 5.22700 1.000 11.41560 79 SER A C 1
ATOM 1213 O O . SER A 1 79 ? 40.69000 -1.38700 5.58400 1.000 14.03735 79 SER A O 1
ATOM 1221 N N . TYR A 1 80 ? 41.54200 -2.69900 3.95800 1.000 12.34486 80 TYR A N 1
ATOM 1222 C CA . TYR A 1 80 ? 40.80000 -2.08100 2.85800 1.000 13.60399 80 TYR A CA 1
ATOM 1223 C C . TYR A 1 80 ? 40.04800 -3.15900 2.09600 1.000 14.42814 80 TYR A C 1
ATOM 1224 O O . TYR A 1 80 ? 40.48300 -4.31000 1.99600 1.000 13.99397 80 TYR A O 1
ATOM 1243 N N . MET A 1 81 ? 38.89500 -2.82600 1.56000 1.000 12.29179 81 MET A N 1
ATOM 1244 C CA . MET A 1 81 ? 38.30900 -3.72300 0.58300 1.000 14.86067 81 MET A CA 1
ATOM 1245 C C . MET A 1 81 ? 37.89300 -2.90700 -0.63100 1.000 16.06253 81 MET A C 1
ATOM 1246 O O . MET A 1 81 ? 37.29600 -1.82700 -0.49600 1.000 15.31015 81 MET A O 1
ATOM 1260 N N . GLN A 1 82 ? 38.25200 -3.41300 -1.80800 1.000 14.19067 82 GLN A N 1
ATOM 1261 C CA . GLN A 1 82 ? 37.95600 -2.79200 -3.08700 1.000 14.28630 82 GLN A CA 1
ATOM 1262 C C . GLN A 1 82 ? 36.96600 -3.65400 -3.85600 1.000 16.70478 82 GLN A C 1
ATOM 1263 O O . GLN A 1 82 ? 37.12400 -4.88000 -3.94400 1.000 15.32808 82 GLN A O 1
ATOM 1277 N N . LEU A 1 83 ? 35.91900 -3.01300 -4.35100 1.000 14.35523 83 LEU A N 1
ATOM 1278 C CA . LEU A 1 83 ? 34.95600 -3.63100 -5.23800 1.000 15.71862 83 LEU A CA 1
ATOM 1279 C C . LEU A 1 83 ? 35.10900 -3.06800 -6.64600 1.000 18.20105 83 LEU A C 1
ATOM 1280 O O . LEU A 1 83 ? 35.14800 -1.84400 -6.83500 1.000 17.12600 83 LEU A O 1
ATOM 1296 N N . ASN A 1 84 ? 35.10800 -3.94400 -7.62700 1.000 16.36870 84 ASN A N 1
ATOM 1297 C CA . ASN A 1 84 ? 35.25200 -3.49900 -9.00700 1.000 18.73420 84 ASN A CA 1
ATOM 1298 C C . ASN A 1 84 ? 33.99400 -3.76400 -9.82800 1.000 20.65984 84 ASN A C 1
ATOM 1299 O O . ASN A 1 84 ? 33.06600 -4.46300 -9.40400 1.000 19.79192 84 ASN A O 1
ATOM 1310 N N . SER A 1 85 ? 33.97000 -3.15300 -11.01900 1.000 19.84793 85 SER A N 1
ATOM 1311 C CA . SER A 1 85 ? 32.92000 -3.33300 -12.02100 1.000 21.93004 85 SER A CA 1
ATOM 1312 C C . SER A 1 85 ? 31.53600 -3.20200 -11.40200 1.000 17.48171 85 SER A C 1
ATOM 1313 O O . SER A 1 85 ? 30.70200 -4.09200 -11.47600 1.000 19.00713 85 SER A O 1
ATOM 1321 N N . LEU A 1 86 ? 31.30300 -2.05500 -10.77000 1.000 18.86762 86 LEU A N 1
ATOM 1322 C CA . LEU A 1 86 ? 30.15800 -1.91400 -9.89600 1.000 19.83054 86 LEU A CA 1
ATOM 1323 C C . LEU A 1 86 ? 28.83700 -1.95700 -10.64800 1.000 18.49019 86 LEU A C 1
ATOM 1324 O O . LEU A 1 86 ? 28.71200 -1.42500 -11.75700 1.000 20.36593 86 LEU A O 1
ATOM 1340 N N . THR A 1 87 ? 27.85700 -2.60500 -10.03700 1.000 18.55339 87 THR A N 1
ATOM 1341 C CA . THR A 1 87 ? 26.47300 -2.59400 -10.48600 1.000 20.03230 87 THR A CA 1
ATOM 1342 C C . THR A 1 87 ? 25.55800 -2.26400 -9.31500 1.000 22.59266 87 THR A C 1
ATOM 1343 O O . THR A 1 87 ? 25.98600 -2.14300 -8.16200 1.000 18.62908 87 THR A O 1
ATOM 1354 N N . SER A 1 88 ? 24.26100 -2.09800 -9.61000 1.000 21.58368 88 SER A N 1
ATOM 1355 C CA . SER A 1 88 ? 23.32400 -1.76800 -8.55300 1.000 22.67201 88 SER A CA 1
ATOM 1356 C C . SER A 1 88 ? 23.24100 -2.88600 -7.52300 1.000 18.93892 88 SER A C 1
ATOM 1357 O O . SER A 1 88 ? 22.88400 -2.62100 -6.36400 1.000 19.85287 88 SER A O 1
ATOM 1365 N N . GLU A 1 89 ? 23.59000 -4.11700 -7.90700 1.000 20.40564 89 GLU A N 1
ATOM 1366 C CA . GLU A 1 89 ? 23.61600 -5.20400 -6.93600 1.000 22.09893 89 GLU A CA 1
ATOM 1367 C C . GLU A 1 89 ? 24.70300 -5.02700 -5.88100 1.000 20.36652 89 GLU A C 1
ATOM 1368 O O . GLU A 1 89 ? 24.64700 -5.72100 -4.85500 1.000 22.49273 89 GLU A O 1
ATOM 1380 N N . ASP A 1 90 ? 25.67900 -4.13200 -6.09200 1.000 20.37982 90 ASP A N 1
ATOM 1381 C CA . ASP A 1 90 ? 26.73100 -3.87800 -5.10200 1.000 18.69562 90 ASP A CA 1
ATOM 1382 C C . ASP A 1 90 ? 26.34200 -2.79500 -4.09300 1.000 16.14770 90 ASP A C 1
ATOM 1383 O O . ASP A 1 90 ? 27.08500 -2.56400 -3.11000 1.000 15.69149 90 ASP A O 1
ATOM 1392 N N . SER A 1 91 ? 25.19800 -2.14100 -4.29700 1.000 17.41352 91 SER A N 1
ATOM 1393 C CA . SER A 1 91 ? 24.70300 -1.17900 -3.32100 1.000 17.36235 91 SER A CA 1
ATOM 1394 C C . SER A 1 91 ? 24.32300 -1.93200 -2.06000 1.000 16.65796 91 SER A C 1
ATOM 1395 O O . SER A 1 91 ? 23.45400 -2.80900 -2.10600 1.000 17.70269 91 SER A O 1
ATOM 1403 N N . ALA A 1 92 ? 24.94400 -1.58700 -0.94100 1.000 15.24909 92 ALA A N 1
ATOM 1404 C CA . ALA A 1 92 ? 24.74800 -2.35100 0.29700 1.000 14.60463 92 ALA A CA 1
ATOM 1405 C C . ALA A 1 92 ? 25.53900 -1.64800 1.40100 1.000 14.92965 92 ALA A C 1
ATOM 1406 O O . ALA A 1 92 ? 26.29200 -0.70200 1.14800 1.000 14.20939 92 ALA A O 1
ATOM 1413 N N . VAL A 1 93 ? 25.36200 -2.11900 2.64200 1.000 13.91008 93 VAL A N 1
ATOM 1414 C CA . VAL A 1 93 ? 26.25900 -1.76600 3.73700 1.000 14.25225 93 VAL A CA 1
ATOM 1415 C C . VAL A 1 93 ? 27.33500 -2.83400 3.80900 1.000 12.58643 93 VAL A C 1
ATOM 1416 O O . VAL A 1 93 ? 27.03500 -4.02900 3.66500 1.000 13.74214 93 VAL A O 1
ATOM 1429 N N . TYR A 1 94 ? 28.59400 -2.40900 3.91900 1.000 12.96392 94 TYR A N 1
ATOM 1430 C CA . TYR A 1 94 ? 29.70800 -3.33400 4.10700 1.000 13.84513 94 TYR A CA 1
ATOM 1431 C C . TYR A 1 94 ? 30.31400 -3.11800 5.48500 1.000 12.21219 94 TYR A C 1
ATOM 1432 O O . TYR A 1 94 ? 30.56300 -1.98700 5.89800 1.000 13.61683 94 TYR A O 1
ATOM 1450 N N . PHE A 1 95 ? 30.58400 -4.20600 6.18400 1.000 11.88786 95 PHE A N 1
ATOM 1451 C CA . PHE A 1 95 ? 31.13300 -4.16900 7.53000 1.000 12.74225 95 PHE A CA 1
ATOM 1452 C C . PHE A 1 95 ? 32.51200 -4.83000 7.53500 1.000 13.32248 95 PHE A C 1
ATOM 1453 O O . PHE A 1 95 ? 32.72100 -5.82800 6.83400 1.000 13.32298 95 PHE A O 1
ATOM 1470 N N . CYS A 1 96 ? 33.44300 -4.32200 8.35900 1.000 11.75739 96 CYS A N 1
ATOM 1471 C CA . CYS A 1 96 ? 34.59700 -5.10400 8.78000 1.000 12.24822 96 CYS A CA 1
ATOM 1472 C C . CYS A 1 96 ? 34.30700 -5.67600 10.16400 1.000 14.10531 96 CYS A C 1
ATOM 1473 O O . CYS A 1 96 ? 33.56000 -5.08800 10.95600 1.000 15.33350 96 CYS A O 1
ATOM 1480 N N . ALA A 1 97 ? 34.78100 -6.88900 10.40400 1.000 11.46280 97 ALA A N 1
ATOM 1481 C CA . ALA A 1 97 ? 34.53000 -7.55600 11.67200 1.000 12.49909 97 ALA A CA 1
ATOM 1482 C C . ALA A 1 97 ? 35.77000 -8.34600 12.04200 1.000 12.90506 97 ALA A C 1
ATOM 1483 O O . ALA A 1 97 ? 36.23000 -9.15100 11.24800 1.000 12.54385 97 ALA A O 1
ATOM 1490 N N . ARG A 1 98 ? 36.18900 -8.25500 13.28900 1.000 11.60132 98 ARG A N 1
ATOM 1491 C CA . ARG A 1 98 ? 37.35600 -9.02500 13.73400 1.000 11.62912 98 ARG A CA 1
ATOM 1492 C C . ARG A 1 98 ? 36.98800 -10.50400 13.88900 1.000 13.49294 98 ARG A C 1
ATOM 1493 O O . ARG A 1 98 ? 35.81700 -10.88100 14.03300 1.000 14.98961 98 ARG A O 1
ATOM 1514 N N . ASP A 1 99 ? 38.00200 -11.35500 13.82500 1.000 13.25331 99 ASP A N 1
ATOM 1515 C CA . ASP A 1 99 ? 37.82900 -12.80200 13.96800 1.000 13.58003 99 ASP A CA 1
ATOM 1516 C C . ASP A 1 99 ? 36.74900 -13.11500 14.99000 1.000 14.10896 99 ASP A C 1
ATOM 1517 O O . ASP A 1 99 ? 36.82000 -12.67600 16.15400 1.000 15.01548 99 ASP A O 1
ATOM 1526 N N . TRP A 1 100 ? 35.72500 -13.84800 14.55500 1.000 13.15089 100 TRP A N 1
ATOM 1527 C CA . TRP A 1 100 ? 34.60700 -14.17800 15.43100 1.000 12.68018 100 TRP A CA 1
ATOM 1528 C C . TRP A 1 100 ? 34.54100 -15.64900 15.82700 1.000 17.86467 100 TRP A C 1
ATOM 1529 O O . TRP A 1 100 ? 33.51100 -16.08600 16.35800 1.000 17.69220 100 TRP A O 1
ATOM 1550 N N . GLU A 1 101 ? 35.61800 -16.41400 15.63600 1.000 15.00685 101 GLU A N 1
ATOM 1551 C CA . GLU A 1 101 ? 35.56800 -17.84200 15.94000 1.000 16.60841 101 GLU A CA 1
ATOM 1552 C C . GLU A 1 101 ? 35.74500 -18.17300 17.42200 1.000 19.04011 101 GLU A C 1
ATOM 1553 O O . GLU A 1 101 ? 35.29300 -19.24700 17.85400 1.000 18.54207 101 GLU A O 1
ATOM 1565 N N . GLY A 1 102 ? 36.43500 -17.33200 18.19200 1.000 16.25860 102 GLY A N 1
ATOM 1566 C CA . GLY A 1 102 ? 36.95900 -17.75800 19.47600 1.000 18.67792 102 GLY A CA 1
ATOM 1567 C C . GLY A 1 102 ? 36.44800 -16.93200 20.63600 1.000 18.32805 102 GLY A C 1
ATOM 1568 O O . GLY A 1 102 ? 35.54200 -16.09800 20.49100 1.000 18.01879 102 GLY A O 1
ATOM 1572 N N . PRO A 1 103 ? 37.02300 -17.15400 21.82300 1.000 16.75357 103 PRO A N 1
ATOM 1573 C CA . PRO A 1 103 ? 36.54600 -16.42100 23.01000 1.000 18.14830 103 PRO A CA 1
ATOM 1574 C C . PRO A 1 103 ? 36.92400 -14.96600 22.99800 1.000 19.50345 103 PRO A C 1
ATOM 1575 O O . PRO A 1 103 ? 36.29100 -14.17700 23.71400 1.000 22.51433 103 PRO A O 1
ATOM 1586 N N . TRP A 1 104 ? 37.91800 -14.57100 22.19900 1.000 16.68606 104 TRP A N 1
ATOM 1587 C CA . TRP A 1 104 ? 38.31300 -13.16900 22.13900 1.000 16.84361 104 TRP A CA 1
ATOM 1588 C C . TRP A 1 104 ? 37.17800 -12.35600 21.51600 1.000 20.19871 104 TRP A C 1
ATOM 1589 O O . TRP A 1 104 ? 36.46300 -12.83400 20.65100 1.000 18.24192 104 TRP A O 1
ATOM 1610 N N . PHE A 1 105 ? 37.00300 -11.13100 21.99500 1.000 18.18178 105 PHE A N 1
ATOM 1611 C CA . PHE A 1 105 ? 35.80400 -10.37200 21.67900 1.000 18.00314 105 PHE A CA 1
ATOM 1612 C C . PHE A 1 105 ? 35.68900 -10.09800 20.17800 1.000 15.59113 105 PHE A C 1
ATOM 1613 O O . PHE A 1 105 ? 36.65700 -9.71400 19.51200 1.000 17.48730 105 PHE A O 1
ATOM 1630 N N . ALA A 1 106 ? 34.46400 -10.25400 19.67000 1.000 14.83817 106 ALA A N 1
ATOM 1631 C CA . ALA A 1 106 ? 34.18600 -10.20100 18.22900 1.000 15.91198 106 ALA A CA 1
ATOM 1632 C C . ALA A 1 106 ? 33.69400 -8.79700 17.88100 1.000 14.13753 106 ALA A C 1
ATOM 1633 O O . ALA A 1 106 ? 32.49100 -8.55600 17.72800 1.000 16.95372 106 ALA A O 1
ATOM 1640 N N . TYR A 1 107 ? 34.64400 -7.89100 17.69600 1.000 14.96437 107 TYR A N 1
ATOM 1641 C CA . TYR A 1 107 ? 34.35800 -6.49500 17.35600 1.000 13.19853 107 TYR A CA 1
ATOM 1642 C C . TYR A 1 107 ? 33.84600 -6.35500 15.92200 1.000 15.05717 107 TYR A C 1
ATOM 1643 O O . TYR A 1 107 ? 34.22400 -7.12500 15.02900 1.000 14.77632 107 TYR A O 1
ATOM 1661 N N . TRP A 1 108 ? 32.96300 -5.35700 15.72200 1.000 14.93051 108 TRP A N 1
ATOM 1662 C CA . TRP A 1 108 ? 32.43400 -4.96900 14.41300 1.000 10.22874 108 TRP A CA 1
ATOM 1663 C C . TRP A 1 108 ? 32.65500 -3.48900 14.15800 1.000 12.80221 108 TRP A C 1
ATOM 1664 O O . TRP A 1 108 ? 32.50000 -2.65200 15.06500 1.000 14.39720 108 TRP A O 1
ATOM 1685 N N . GLY A 1 109 ? 32.91800 -3.16000 12.91500 1.000 11.99634 109 GLY A N 1
ATOM 1686 C CA . GLY A 1 109 ? 32.93000 -1.77300 12.50200 1.000 12.23878 109 GLY A CA 1
ATOM 1687 C C . GLY A 1 109 ? 31.49100 -1.27000 12.39200 1.000 13.22652 109 GLY A C 1
ATOM 1688 O O . GLY A 1 109 ? 30.56100 -2.04500 12.51900 1.000 13.82761 109 GLY A O 1
ATOM 1692 N N . GLN A 1 110 ? 31.34200 0.04100 12.16400 1.000 13.24493 110 GLN A N 1
ATOM 1693 C CA . GLN A 1 110 ? 29.99700 0.63600 12.09200 1.000 14.18784 110 GLN A CA 1
ATOM 1694 C C . GLN A 1 110 ? 29.33500 0.51100 10.71800 1.000 15.87964 110 GLN A C 1
ATOM 1695 O O . GLN A 1 110 ? 28.15400 0.87000 10.58100 1.000 15.32759 110 GLN A O 1
ATOM 1709 N N . GLY A 1 111 ? 30.02000 -0.03300 9.73500 1.000 13.70229 111 GLY A N 1
ATOM 1710 C CA . GLY A 1 111 ? 29.52500 -0.18700 8.37400 1.000 14.07668 111 GLY A CA 1
ATOM 1711 C C . GLY A 1 111 ? 29.79700 1.03000 7.51700 1.000 14.92180 111 GLY A C 1
ATOM 1712 O O . GLY A 1 111 ? 29.88700 2.15300 8.00200 1.000 14.48899 111 GLY A O 1
ATOM 1716 N N . THR A 1 112 ? 29.91100 0.77800 6.20100 1.000 12.61524 112 THR A N 1
ATOM 1717 C CA . THR A 1 112 ? 30.00600 1.78200 5.13400 1.000 14.22392 112 THR A CA 1
ATOM 1718 C C . THR A 1 112 ? 28.86700 1.56100 4.15300 1.000 14.37320 112 THR A C 1
ATOM 1719 O O . THR A 1 112 ? 28.74700 0.47300 3.58300 1.000 13.93456 112 THR A O 1
ATOM 1730 N N . LEU A 1 113 ? 28.05400 2.59300 3.93500 1.000 14.77116 113 LEU A N 1
ATOM 1731 C CA . LEU A 1 113 ? 26.94300 2.49900 3.00400 1.000 15.95244 113 LEU A CA 1
ATOM 1732 C C . LEU A 1 113 ? 27.43800 2.93100 1.62900 1.000 13.85860 113 LEU A C 1
ATOM 1733 O O . LEU A 1 113 ? 27.87700 4.07000 1.45700 1.000 15.42447 113 LEU A O 1
ATOM 1749 N N . VAL A 1 114 ? 27.40700 1.99800 0.67300 1.000 13.78047 114 VAL A N 1
ATOM 1750 C CA . VAL A 1 114 ? 27.81400 2.21700 -0.71500 1.000 14.23769 114 VAL A CA 1
ATOM 1751 C C . VAL A 1 114 ? 26.55300 2.29200 -1.57300 1.000 14.91223 114 VAL A C 1
ATOM 1752 O O . VAL A 1 114 ? 25.73600 1.37400 -1.56300 1.000 15.67476 114 VAL A O 1
ATOM 1765 N N . THR A 1 115 ? 26.42000 3.35800 -2.36100 1.000 15.07146 115 THR A N 1
ATOM 1766 C CA . THR A 1 115 ? 25.29200 3.52000 -3.28200 1.000 16.07652 115 THR A CA 1
ATOM 1767 C C . THR A 1 115 ? 25.90100 3.54800 -4.67400 1.000 14.99627 115 THR A C 1
ATOM 1768 O O . THR A 1 115 ? 26.83200 4.31700 -4.90900 1.000 16.15247 115 THR A O 1
ATOM 1779 N N . VAL A 1 116 ? 25.45500 2.65400 -5.55000 1.000 13.75798 116 VAL A N 1
ATOM 1780 C CA . VAL A 1 116 ? 25.89000 2.63200 -6.95300 1.000 13.74078 116 VAL A CA 1
ATOM 1781 C C . VAL A 1 116 ? 24.77500 3.23400 -7.80500 1.000 14.89640 116 VAL A C 1
ATOM 1782 O O . VAL A 1 116 ? 23.69500 2.65600 -7.96400 1.000 18.34348 116 VAL A O 1
ATOM 1795 N N . SER A 1 117 ? 25.05300 4.39400 -8.39500 1.000 15.71008 117 SER A N 1
ATOM 1796 C CA . SER A 1 117 ? 24.07500 5.12400 -9.19200 1.000 18.64825 117 SER A CA 1
ATOM 1797 C C . SER A 1 117 ? 24.79700 6.13000 -10.07100 1.000 18.00881 117 SER A C 1
ATOM 1798 O O . SER A 1 117 ? 25.91100 6.57000 -9.75000 1.000 16.43330 117 SER A O 1
ATOM 1806 N N . SER A 1 118 ? 24.17500 6.47600 -11.19700 1.000 16.91037 118 SER A N 1
ATOM 1807 C CA . SER A 1 118 ? 24.73100 7.51000 -12.05500 1.000 19.18747 118 SER A CA 1
ATOM 1808 C C . SER A 1 118 ? 24.23400 8.90000 -11.68200 1.000 20.60610 118 SER A C 1
ATOM 1809 O O . SER A 1 118 ? 24.71300 9.87700 -12.25500 1.000 19.72316 118 SER A O 1
ATOM 1817 N N . ALA A 1 119 ? 23.30900 9.00800 -10.72400 1.000 18.32610 119 ALA A N 1
ATOM 1818 C CA . ALA A 1 119 ? 22.78400 10.29500 -10.28400 1.000 20.71517 119 ALA A CA 1
ATOM 1819 C C . ALA A 1 119 ? 23.81900 11.11600 -9.52000 1.000 19.07865 119 ALA A C 1
ATOM 1820 O O . ALA A 1 119 ? 24.73400 10.58200 -8.89100 1.000 19.30582 119 ALA A O 1
ATOM 1827 N N . SER A 1 120 ? 23.66200 12.43600 -9.56500 1.000 18.30327 120 SER A N 1
ATOM 1828 C CA . SER A 1 120 ? 24.58100 13.33300 -8.87400 1.000 16.78518 120 SER A CA 1
ATOM 1829 C C . SER A 1 120 ? 24.23500 13.47300 -7.38800 1.000 17.51489 120 SER A C 1
ATOM 1830 O O . SER A 1 120 ? 23.07100 13.39800 -6.96500 1.000 18.49563 120 SER A O 1
ATOM 1838 N N . THR A 1 121 ? 25.27800 13.67300 -6.59000 1.000 15.57986 121 THR A N 1
ATOM 1839 C CA . THR A 1 121 ? 25.12600 13.95500 -5.16400 1.000 13.82589 121 THR A CA 1
ATOM 1840 C C . THR A 1 121 ? 24.39900 15.28700 -4.98300 1.000 16.28584 121 THR A C 1
ATOM 1841 O O . THR A 1 121 ? 24.67200 16.26200 -5.70200 1.000 16.42484 121 THR A O 1
ATOM 1852 N N . LYS A 1 122 ? 23.48500 15.33700 -4.01100 1.000 16.62187 122 LYS A N 1
ATOM 1853 C CA . LYS A 1 122 ? 22.75200 16.54800 -3.67200 1.000 14.44376 122 LYS A CA 1
ATOM 1854 C C . LYS A 1 122 ? 22.45900 16.56100 -2.17200 1.000 14.69482 122 LYS A C 1
ATOM 1855 O O . LYS A 1 122 ? 21.97300 15.56600 -1.61200 1.000 16.35808 122 LYS A O 1
ATOM 1874 N N . GLY A 1 123 ? 22.71800 17.68900 -1.53200 1.000 14.93889 123 GLY A N 1
ATOM 1875 C CA . GLY A 1 123 ? 22.46000 17.83600 -0.11600 1.000 15.80962 123 GLY A CA 1
ATOM 1876 C C . GLY A 1 123 ? 21.01900 18.24500 0.14200 1.000 14.14046 123 GLY A C 1
ATOM 1877 O O . GLY A 1 123 ? 20.33800 18.77700 -0.71800 1.000 16.02682 123 GLY A O 1
ATOM 1881 N N . PRO A 1 124 ? 20.55200 18.03600 1.36600 1.000 14.85130 124 PRO A N 1
ATOM 1882 C CA . PRO A 1 124 ? 19.15300 18.30900 1.68300 1.000 19.42792 124 PRO A CA 1
ATOM 1883 C C . PRO A 1 124 ? 18.87100 19.77800 1.93700 1.000 17.47946 124 PRO A C 1
ATOM 1884 O O . PRO A 1 124 ? 19.73800 20.53800 2.39300 1.000 20.78902 124 PRO A O 1
ATOM 1895 N N . SER A 1 125 ? 17.60900 20.14300 1.70500 1.000 17.98409 125 SER A N 1
ATOM 1896 C CA . SER A 1 125 ? 17.00100 21.31900 2.30300 1.000 20.77406 125 SER A CA 1
ATOM 1897 C C . SER A 1 125 ? 16.41300 20.88400 3.63700 1.000 22.37597 125 SER A C 1
ATOM 1898 O O . SER A 1 125 ? 15.93800 19.75500 3.76900 1.000 23.77381 125 SER A O 1
ATOM 1906 N N . VAL A 1 126 ? 16.48100 21.75400 4.63300 1.000 22.16049 126 VAL A N 1
ATOM 1907 C CA . VAL A 1 126 ? 15.97800 21.43000 5.96700 1.000 22.93951 126 VAL A CA 1
ATOM 1908 C C . VAL A 1 126 ? 14.95500 22.48600 6.34800 1.000 23.36065 126 VAL A C 1
ATOM 1909 O O . VAL A 1 126 ? 15.28300 23.67700 6.41100 1.000 26.38375 126 VAL A O 1
ATOM 1922 N N . PHE A 1 127 ? 13.72100 22.04800 6.61600 1.000 21.02370 127 PHE A N 1
ATOM 1923 C CA . PHE A 1 127 ? 12.60000 22.91500 6.92000 1.000 24.45527 127 PHE A CA 1
ATOM 1924 C C . PHE A 1 127 ? 12.04300 22.58300 8.30100 1.000 24.68547 127 PHE A C 1
ATOM 1925 O O . PHE A 1 127 ? 12.03600 21.41600 8.71200 1.000 22.09789 127 PHE A O 1
ATOM 1942 N N . PRO A 1 128 ? 11.57900 23.57600 9.04500 1.000 26.32638 128 PRO A N 1
ATOM 1943 C CA . PRO A 1 128 ? 11.01700 23.29500 10.36900 1.000 25.01889 128 PRO A CA 1
ATOM 1944 C C . PRO A 1 128 ? 9.60300 22.72200 10.29400 1.000 26.05761 128 PRO A C 1
ATOM 1945 O O . PRO A 1 128 ? 8.80500 23.05300 9.41500 1.000 24.46705 128 PRO A O 1
ATOM 1956 N N . LEU A 1 129 ? 9.30500 21.82700 11.24300 1.000 26.54543 129 LEU A N 1
ATOM 1957 C CA . LEU A 1 129 ? 7.94300 21.35100 11.51300 1.000 26.16779 129 LEU A CA 1
ATOM 1958 C C . LEU A 1 129 ? 7.55100 22.00700 12.84300 1.000 24.33285 129 LEU A C 1
ATOM 1959 O O . LEU A 1 129 ? 7.90700 21.51800 13.92000 1.000 23.07881 129 LEU A O 1
ATOM 1975 N N . ALA A 1 130 ? 6.86500 23.12800 12.75500 1.000 29.10443 130 ALA A N 1
ATOM 1976 C CA . ALA A 1 130 ? 6.73700 23.99900 13.91300 1.000 31.43823 130 ALA A CA 1
ATOM 1977 C C . ALA A 1 130 ? 5.66000 23.47500 14.86400 1.000 27.86124 130 ALA A C 1
ATOM 1978 O O . ALA A 1 130 ? 4.63600 22.96300 14.41500 1.000 29.83985 130 ALA A O 1
ATOM 1985 N N . PRO A 1 131 ? 5.86000 23.60500 16.18400 1.000 32.14949 131 PRO A N 1
ATOM 1986 C CA . PRO A 1 131 ? 4.86600 23.07600 17.13400 1.000 30.17353 131 PRO A CA 1
ATOM 1987 C C . PRO A 1 131 ? 3.50600 23.73300 16.98100 1.000 32.13676 131 PRO A C 1
ATOM 1988 O O . PRO A 1 131 ? 3.49400 24.96800 16.93200 1.000 40.08857 131 PRO A O 1
ATOM 1999 N N . ALA A 1 141 ? 3.56500 18.45800 23.29300 1.000 34.52317 141 ALA A N 1
ATOM 2000 C CA . ALA A 1 141 ? 3.68200 19.03400 21.95400 1.000 29.03361 141 ALA A CA 1
ATOM 2001 C C . ALA A 1 141 ? 4.72900 18.33000 21.08100 1.000 25.50547 141 ALA A C 1
ATOM 2002 O O . ALA A 1 141 ? 5.73900 17.82900 21.58400 1.000 32.91351 141 ALA A O 1
ATOM 2009 N N . ALA A 1 142 ? 4.49000 18.35400 19.77200 1.000 26.45987 142 ALA A N 1
ATOM 2010 C CA . ALA A 1 142 ? 5.36800 17.75500 18.77300 1.000 27.37908 142 ALA A CA 1
ATOM 2011 C C . ALA A 1 142 ? 5.95300 18.82400 17.86200 1.000 23.52842 142 ALA A C 1
ATOM 2012 O O . ALA A 1 142 ? 5.25800 19.76300 17.46100 1.000 23.64169 142 ALA A O 1
ATOM 2019 N N . LEU A 1 143 ? 7.23700 18.65500 17.52200 1.000 22.92518 143 LEU A N 1
ATOM 2020 C CA . LEU A 1 143 ? 7.92200 19.51000 16.56100 1.000 28.81905 143 LEU A CA 1
ATOM 2021 C C . LEU A 1 143 ? 8.94200 18.64000 15.83500 1.000 23.14836 143 LEU A C 1
ATOM 2022 O O . LEU A 1 143 ? 9.23100 17.51400 16.24900 1.000 22.78309 143 LEU A O 1
ATOM 2038 N N . GLY A 1 144 ? 9.49200 19.16200 14.74900 1.000 25.61980 144 GLY A N 1
ATOM 2039 C CA . GLY A 1 144 ? 10.46100 18.36200 14.03100 1.000 21.64944 144 GLY A CA 1
ATOM 2040 C C . GLY A 1 144 ? 11.09700 19.13300 12.89600 1.000 23.37170 144 GLY A C 1
ATOM 2041 O O . GLY A 1 144 ? 10.94400 20.35500 12.78100 1.000 21.63476 144 GLY A O 1
ATOM 2045 N N . CYS A 1 145 ? 11.84100 18.38300 12.07500 1.000 20.14039 145 CYS A N 1
ATOM 2046 C CA . CYS A 1 145 ? 12.52500 18.90900 10.89000 1.000 20.04520 145 CYS A CA 1
ATOM 2047 C C . CYS A 1 145 ? 12.24000 17.99100 9.71100 1.000 19.21459 145 CYS A C 1
ATOM 2048 O O . CYS A 1 145 ? 12.30500 16.77000 9.85000 1.000 22.27550 145 CYS A O 1
ATOM 2055 N N . LEU A 1 146 ? 11.91600 18.58700 8.57600 1.000 19.01084 146 LEU A N 1
ATOM 2056 C CA . LEU A 1 146 ? 11.76400 17.90600 7.29700 1.000 18.52408 146 LEU A CA 1
ATOM 2057 C C . LEU A 1 146 ? 13.08400 18.03100 6.53500 1.000 21.90700 146 LEU A C 1
ATOM 2058 O O . LEU A 1 146 ? 13.54300 19.14500 6.27400 1.000 21.76407 146 LEU A O 1
ATOM 2074 N N . VAL A 1 147 ? 13.69800 16.89900 6.20500 1.000 17.08462 147 VAL A N 1
ATOM 2075 C CA . VAL A 1 147 ? 15.01000 16.83600 5.55900 1.000 18.41101 147 VAL A CA 1
ATOM 2076 C C . VAL A 1 147 ? 14.75700 16.35000 4.13400 1.000 19.58003 147 VAL A C 1
ATOM 2077 O O . VAL A 1 147 ? 14.55200 15.15900 3.88200 1.000 19.25996 147 VAL A O 1
ATOM 2090 N N . LYS A 1 148 ? 14.73000 17.26900 3.17200 1.000 19.40058 148 LYS A N 1
ATOM 2091 C CA . LYS A 1 148 ? 14.11300 16.99600 1.88600 1.000 19.79673 148 LYS A CA 1
ATOM 2092 C C . LYS A 1 148 ? 15.10800 17.08800 0.73300 1.000 19.37898 148 LYS A C 1
ATOM 2093 O O . LYS A 1 148 ? 15.98100 17.95800 0.72100 1.000 18.88164 148 LYS A O 1
ATOM 2112 N N . ASP A 1 149 ? 14.95900 16.15500 -0.21300 1.000 17.73965 149 ASP A N 1
ATOM 2113 C CA . ASP A 1 149 ? 15.57600 16.24300 -1.53800 1.000 17.36007 149 ASP A CA 1
ATOM 2114 C C . ASP A 1 149 ? 17.08100 16.07400 -1.47100 1.000 17.28752 149 ASP A C 1
ATOM 2115 O O . ASP A 1 149 ? 17.82200 16.96700 -1.90100 1.000 20.28874 149 ASP A O 1
ATOM 2124 N N . TYR A 1 150 ? 17.54100 14.92100 -1.00400 1.000 14.29682 150 TYR A N 1
ATOM 2125 C CA . TYR A 1 150 ? 18.96200 14.60700 -1.00200 1.000 14.91889 150 TYR A CA 1
ATOM 2126 C C . TYR A 1 150 ? 19.26300 13.25300 -1.66200 1.000 16.88082 150 TYR A C 1
ATOM 2127 O O . TYR A 1 150 ? 18.40600 12.37700 -1.82500 1.000 16.11314 150 TYR A O 1
ATOM 2145 N N . PHE A 1 151 ? 20.53200 13.08400 -2.02500 1.000 13.72496 151 PHE A N 1
ATOM 2146 C CA . PHE A 1 151 ? 21.00100 11.85500 -2.63000 1.000 11.98186 151 PHE A CA 1
ATOM 2147 C C . PHE A 1 151 ? 22.51700 11.78500 -2.48900 1.000 14.56908 151 PHE A C 1
ATOM 2148 O O . PHE A 1 151 ? 23.17500 12.81200 -2.66800 1.000 15.51403 151 PHE A O 1
ATOM 2165 N N . PRO A 1 152 ? 23.09000 10.64000 -2.13200 1.000 14.52674 152 PRO A N 1
ATOM 2166 C CA . PRO A 1 152 ? 22.48000 9.37000 -1.72400 1.000 13.60566 152 PRO A CA 1
ATOM 2167 C C . PRO A 1 152 ? 22.14300 9.40800 -0.25100 1.000 13.34233 152 PRO A C 1
ATOM 2168 O O . PRO A 1 152 ? 22.37000 10.37200 0.45400 1.000 16.13986 152 PRO A O 1
ATOM 2179 N N . GLU A 1 153 ? 21.63200 8.28400 0.23000 1.000 13.35760 153 GLU A N 1
ATOM 2180 C CA . GLU A 1 153 ? 21.59300 8.05900 1.65000 1.000 15.65944 153 GLU A CA 1
ATOM 2181 C C . GLU A 1 153 ? 23.02600 7.94500 2.14700 1.000 16.24738 153 GLU A C 1
ATOM 2182 O O . GLU A 1 153 ? 23.93500 7.61700 1.37500 1.000 16.09993 153 GLU A O 1
ATOM 2194 N N . PRO A 1 154 ? 23.26400 8.17600 3.42100 1.000 16.50335 154 PRO A N 1
ATOM 2195 C CA . PRO A 1 154 ? 22.35500 8.53600 4.50300 1.000 16.32578 154 PRO A CA 1
ATOM 2196 C C . PRO A 1 154 ? 22.51100 9.98200 4.94300 1.000 17.48485 154 PRO A C 1
ATOM 2197 O O . PRO A 1 154 ? 23.43900 10.69200 4.57700 1.000 18.01575 154 PRO A O 1
ATOM 2208 N N . VAL A 1 155 ? 21.63400 10.40200 5.83700 1.000 16.73295 155 VAL A N 1
ATOM 2209 C CA . VAL A 1 155 ? 21.79300 11.62500 6.60900 1.000 14.62257 155 VAL A CA 1
ATOM 2210 C C . VAL A 1 155 ? 21.75800 11.21400 8.07300 1.000 20.20359 155 VAL A C 1
ATOM 2211 O O . VAL A 1 155 ? 21.23100 10.16100 8.44000 1.000 22.66751 155 VAL A O 1
ATOM 2224 N N . THR A 1 156 ? 22.32900 12.05600 8.90900 1.000 18.94208 156 THR A N 1
ATOM 2225 C CA . THR A 1 156 ? 22.18600 11.89800 10.35400 1.000 22.35646 156 THR A CA 1
ATOM 2226 C C . THR A 1 156 ? 21.44200 13.11900 10.88700 1.000 20.34024 156 THR A C 1
ATOM 2227 O O . THR A 1 156 ? 21.57300 14.22900 10.35300 1.000 20.14916 156 THR A O 1
ATOM 2238 N N . VAL A 1 157 ? 20.58700 12.89500 11.89100 1.000 21.24091 157 VAL A N 1
ATOM 2239 C CA . VAL A 1 157 ? 19.85100 13.96100 12.56000 1.000 20.38397 157 VAL A CA 1
ATOM 2240 C C . VAL A 1 157 ? 20.03200 13.76300 14.05500 1.000 21.53006 157 VAL A C 1
ATOM 2241 O O . VAL A 1 157 ? 19.85900 12.64800 14.56800 1.000 23.76807 157 VAL A O 1
ATOM 2254 N N . SER A 1 158 ? 20.43900 14.81300 14.73100 1.000 21.22833 158 SER A N 1
ATOM 2255 C CA . SER A 1 158 ? 20.41400 14.84400 16.18900 1.000 23.31662 158 SER A CA 1
ATOM 2256 C C . SER A 1 158 ? 19.65500 16.10100 16.58300 1.000 22.98534 158 SER A C 1
ATOM 2257 O O . SER A 1 158 ? 19.30800 16.93000 15.74100 1.000 20.65858 158 SER A O 1
ATOM 2265 N N . TRP A 1 159 ? 19.33400 16.21600 17.87300 1.000 23.18835 159 TRP A N 1
ATOM 2266 C CA . TRP A 1 159 ? 18.63000 17.38200 18.39200 1.000 25.65015 159 TRP A CA 1
ATOM 2267 C C . TRP A 1 159 ? 19.43700 18.00900 19.52400 1.000 23.38131 159 TRP A C 1
ATOM 2268 O O . TRP A 1 159 ? 19.96600 17.29800 20.37700 1.000 25.55990 159 TRP A O 1
ATOM 2289 N N . ASN A 1 160 ? 19.52500 19.34100 19.51200 1.000 27.19945 160 ASN A N 1
ATOM 2290 C CA . ASN A 1 160 ? 20.30000 20.11200 20.49500 1.000 31.87002 160 ASN A CA 1
ATOM 2291 C C . ASN A 1 160 ? 21.68100 19.49600 20.69600 1.000 30.25970 160 ASN A C 1
ATOM 2292 O O . ASN A 1 160 ? 22.13600 19.25300 21.81700 1.000 30.17061 160 ASN A O 1
ATOM 2303 N N . SER A 1 161 ? 22.34200 19.22300 19.56300 1.000 31.46967 161 SER A N 1
ATOM 2304 C CA . SER A 1 161 ? 23.69300 18.67300 19.51100 1.000 30.36222 161 SER A CA 1
ATOM 2305 C C . SER A 1 161 ? 23.82300 17.40000 20.34000 1.000 33.08307 161 SER A C 1
ATOM 2306 O O . SER A 1 161 ? 24.89700 17.08000 20.85000 1.000 34.03403 161 SER A O 1
ATOM 2314 N N . GLY A 1 162 ? 22.73100 16.64300 20.45400 1.000 31.13380 162 GLY A N 1
ATOM 2315 C CA . GLY A 1 162 ? 22.74500 15.36200 21.12500 1.000 29.73355 162 GLY A CA 1
ATOM 2316 C C . GLY A 1 162 ? 22.24800 15.39600 22.55500 1.000 27.57181 162 GLY A C 1
ATOM 2317 O O . GLY A 1 162 ? 22.08000 14.32900 23.16200 1.000 31.20232 162 GLY A O 1
ATOM 2321 N N . ALA A 1 163 ? 21.99900 16.58700 23.09700 1.000 31.11875 163 ALA A N 1
ATOM 2322 C CA . ALA A 1 163 ? 21.43300 16.69100 24.43900 1.000 32.04112 163 ALA A CA 1
ATOM 2323 C C . ALA A 1 163 ? 20.03200 16.09000 24.50200 1.000 37.58608 163 ALA A C 1
ATOM 2324 O O . ALA A 1 163 ? 19.64200 15.52100 25.53100 1.000 36.86475 163 ALA A O 1
ATOM 2331 N N . LEU A 1 164 ? 19.26500 16.20200 23.42000 1.000 30.29429 164 LEU A N 1
ATOM 2332 C CA . LEU A 1 164 ? 17.85800 15.82100 23.40500 1.000 28.16516 164 LEU A CA 1
ATOM 2333 C C . LEU A 1 164 ? 17.74000 14.51300 22.63600 1.000 31.34715 164 LEU A C 1
ATOM 2334 O O . LEU A 1 164 ? 17.95900 14.48000 21.41900 1.000 29.52557 164 LEU A O 1
ATOM 2350 N N . THR A 1 165 ? 17.43200 13.43600 23.35200 1.000 29.89868 165 THR A N 1
ATOM 2351 C CA . THR A 1 165 ? 17.24000 12.11900 22.76700 1.000 28.26487 165 THR A CA 1
ATOM 2352 C C . THR A 1 165 ? 15.88400 11.50600 23.09000 1.000 31.86743 165 THR A C 1
ATOM 2353 O O . THR A 1 165 ? 15.33700 10.77200 22.26300 1.000 32.62528 165 THR A O 1
ATOM 2364 N N . SER A 1 166 ? 15.32400 11.78600 24.26400 1.000 30.02724 166 SER A N 1
ATOM 2365 C CA . SER A 1 166 ? 14.05900 11.18000 24.64300 1.000 31.31740 166 SER A CA 1
ATOM 2366 C C . SER A 1 166 ? 12.94200 11.68800 23.74300 1.000 24.45062 166 SER A C 1
ATOM 2367 O O . SER A 1 166 ? 12.79400 12.89700 23.53700 1.000 28.54073 166 SER A O 1
ATOM 2375 N N . GLY A 1 167 ? 12.13400 10.75800 23.24500 1.000 27.45841 167 GLY A N 1
ATOM 2376 C CA . GLY A 1 167 ? 10.97300 11.10500 22.45500 1.000 25.90977 167 GLY A CA 1
ATOM 2377 C C . GLY A 1 167 ? 11.27400 11.45400 21.01500 1.000 26.64966 167 GLY A C 1
ATOM 2378 O O . GLY A 1 167 ? 10.38100 11.93400 20.31500 1.000 27.20931 167 GLY A O 1
ATOM 2382 N N . VAL A 1 168 ? 12.50800 11.24000 20.55800 1.000 25.30034 168 VAL A N 1
ATOM 2383 C CA . VAL A 1 168 ? 12.88800 11.57200 19.18400 1.000 21.81907 168 VAL A CA 1
ATOM 2384 C C . VAL A 1 168 ? 12.54900 10.38900 18.30000 1.000 19.90368 168 VAL A C 1
ATOM 2385 O O . VAL A 1 168 ? 12.86300 9.24800 18.64100 1.000 22.19468 168 VAL A O 1
ATOM 2398 N N . HIS A 1 169 ? 11.93100 10.66100 17.15400 1.000 20.08451 169 HIS A N 1
ATOM 2399 C CA . HIS A 1 169 ? 11.75600 9.66500 16.09800 1.000 20.47406 169 HIS A CA 1
ATOM 2400 C C . HIS A 1 169 ? 12.30000 10.24900 14.80200 1.000 17.05524 169 HIS A C 1
ATOM 2401 O O . HIS A 1 169 ? 11.74400 11.21400 14.27800 1.000 19.85773 169 HIS A O 1
ATOM 2415 N N . THR A 1 170 ? 13.35700 9.63500 14.26600 1.000 19.41367 170 THR A N 1
ATOM 2416 C CA . THR A 1 170 ? 13.85800 9.97200 12.93800 1.000 19.15676 170 THR A CA 1
ATOM 2417 C C . THR A 1 170 ? 13.41900 8.87300 11.98300 1.000 18.37213 170 THR A C 1
ATOM 2418 O O . THR A 1 170 ? 13.81900 7.71200 12.13800 1.000 21.86941 170 THR A O 1
ATOM 2429 N N . PHE A 1 171 ? 12.58100 9.23000 11.04700 1.000 16.80234 171 PHE A N 1
ATOM 2430 C CA . PHE A 1 171 ? 11.92400 8.24900 10.20800 1.000 17.34929 171 PHE A CA 1
ATOM 2431 C C . PHE A 1 171 ? 12.85000 7.73600 9.11800 1.000 20.76293 171 PHE A C 1
ATOM 2432 O O . PHE A 1 171 ? 13.71000 8.47400 8.63500 1.000 19.79549 171 PHE A O 1
ATOM 2449 N N . PRO A 1 172 ? 12.67100 6.47700 8.71600 1.000 17.43107 172 PRO A N 1
ATOM 2450 C CA . PRO A 1 172 ? 13.36500 5.96800 7.52800 1.000 17.14286 172 PRO A CA 1
ATOM 2451 C C . PRO A 1 172 ? 13.09600 6.86300 6.34200 1.000 16.46627 172 PRO A C 1
ATOM 2452 O O . PRO A 1 172 ? 11.98700 7.34300 6.13700 1.000 16.79252 172 PRO A O 1
ATOM 2463 N N . ALA A 1 173 ? 14.12100 7.08300 5.53200 1.000 19.00620 173 ALA A N 1
ATOM 2464 C CA . ALA A 1 173 ? 13.91000 7.90000 4.35000 1.000 18.59049 173 ALA A CA 1
ATOM 2465 C C . ALA A 1 173 ? 13.08500 7.15700 3.31100 1.000 21.32083 173 ALA A C 1
ATOM 2466 O O . ALA A 1 173 ? 13.10400 5.92300 3.23100 1.000 21.07238 173 ALA A O 1
ATOM 2473 N N . VAL A 1 174 ? 12.34100 7.92400 2.52400 1.000 19.44033 174 VAL A N 1
ATOM 2474 C CA . VAL A 1 174 ? 11.60600 7.39700 1.38800 1.000 20.51764 174 VAL A CA 1
ATOM 2475 C C . VAL A 1 174 ? 12.15700 8.02700 0.12300 1.000 19.07035 174 VAL A C 1
ATOM 2476 O O . VAL A 1 174 ? 12.46200 9.23000 0.07900 1.000 16.65415 174 VAL A O 1
ATOM 2489 N N . LEU A 1 175 ? 12.27500 7.21100 -0.90000 1.000 19.54453 175 LEU A N 1
ATOM 2490 C CA . LEU A 1 175 ? 12.67600 7.68400 -2.21600 1.000 19.93711 175 LEU A CA 1
ATOM 2491 C C . LEU A 1 175 ? 11.47100 8.30800 -2.90600 1.000 23.94359 175 LEU A C 1
ATOM 2492 O O . LEU A 1 175 ? 10.42800 7.65400 -3.09700 1.000 23.15888 175 LEU A O 1
ATOM 2508 N N . GLN A 1 176 ? 11.58700 9.58200 -3.23600 1.000 22.57196 176 GLN A N 1
ATOM 2509 C CA . GLN A 1 176 ? 10.51300 10.27500 -3.92700 1.000 22.44724 176 GLN A CA 1
ATOM 2510 C C . GLN A 1 176 ? 10.54700 9.95400 -5.42400 1.000 27.11145 176 GLN A C 1
ATOM 2511 O O . GLN A 1 176 ? 11.51500 9.39500 -5.95500 1.000 26.01553 176 GLN A O 1
ATOM 2525 N N . SER A 1 177 ? 9.47300 10.33400 -6.11800 1.000 29.63384 177 SER A N 1
ATOM 2526 C CA . SER A 1 177 ? 9.40400 10.07900 -7.55700 1.000 27.30477 177 SER A CA 1
ATOM 2527 C C . SER A 1 177 ? 10.46100 10.85000 -8.34000 1.000 33.02176 177 SER A C 1
ATOM 2528 O O . SER A 1 177 ? 10.78100 10.45800 -9.46400 1.000 33.33572 177 SER A O 1
ATOM 2536 N N . SER A 1 178 ? 11.00700 11.93200 -7.77100 1.000 26.54910 178 SER A N 1
ATOM 2537 C CA . SER A 1 178 ? 12.12200 12.68000 -8.33300 1.000 24.74999 178 SER A CA 1
ATOM 2538 C C . SER A 1 178 ? 13.46000 11.93800 -8.28600 1.000 23.73059 178 SER A C 1
ATOM 2539 O O . SER A 1 178 ? 14.44100 12.42900 -8.85700 1.000 25.96586 178 SER A O 1
ATOM 2547 N N . GLY A 1 179 ? 13.53900 10.80600 -7.58800 1.000 23.83207 179 GLY A N 1
ATOM 2548 C CA . GLY A 1 179 ? 14.79500 10.12300 -7.36700 1.000 24.91055 179 GLY A CA 1
ATOM 2549 C C . GLY A 1 179 ? 15.60200 10.63900 -6.20200 1.000 21.07260 179 GLY A C 1
ATOM 2550 O O . GLY A 1 179 ? 16.74700 10.19300 -6.01000 1.000 21.70027 179 GLY A O 1
ATOM 2554 N N . LEU A 1 180 ? 15.06400 11.58100 -5.44200 1.000 21.71341 180 LEU A N 1
ATOM 2555 C CA . LEU A 1 180 ? 15.72200 12.11600 -4.26300 1.000 16.26889 180 LEU A CA 1
ATOM 2556 C C . LEU A 1 180 ? 15.02500 11.57100 -3.02200 1.000 18.95236 180 LEU A C 1
ATOM 2557 O O . LEU A 1 180 ? 13.82200 11.28900 -3.03400 1.000 18.64512 180 LEU A O 1
ATOM 2573 N N . TYR A 1 181 ? 15.77800 11.40200 -1.95200 1.000 14.43107 181 TYR A N 1
ATOM 2574 C CA . TYR A 1 181 ? 15.23300 10.96600 -0.66500 1.000 14.14422 181 TYR A CA 1
ATOM 2575 C C . TYR A 1 181 ? 14.67900 12.13800 0.13700 1.000 16.45663 181 TYR A C 1
ATOM 2576 O O . TYR A 1 181 ? 15.10700 13.28900 0.00800 1.000 16.31738 181 TYR A O 1
ATOM 2594 N N . SER A 1 182 ? 13.75200 11.81000 1.05100 1.000 16.44983 182 SER A N 1
ATOM 2595 C CA . SER A 1 182 ? 13.24600 12.77900 2.01400 1.000 16.82616 182 SER A CA 1
ATOM 2596 C C . SER A 1 182 ? 12.90400 12.03300 3.30800 1.000 17.74559 182 SER A C 1
ATOM 2597 O O . SER A 1 182 ? 12.50700 10.86000 3.27900 1.000 18.75391 182 SER A O 1
ATOM 2605 N N . LEU A 1 183 ? 13.07500 12.71500 4.44200 1.000 16.03042 183 LEU A N 1
ATOM 2606 C CA . LEU A 1 183 ? 12.61700 12.17000 5.72400 1.000 18.72811 183 LEU A CA 1
ATOM 2607 C C . LEU A 1 183 ? 12.29900 13.30000 6.68600 1.000 18.22680 183 LEU A C 1
ATOM 2608 O O . LEU A 1 183 ? 12.72300 14.44200 6.50000 1.000 17.85713 183 LEU A O 1
ATOM 2624 N N . SER A 1 184 ? 11.54200 12.95800 7.73600 1.000 20.18231 184 SER A N 1
ATOM 2625 C CA . SER A 1 184 ? 11.30000 13.85000 8.85400 1.000 19.63579 184 SER A CA 1
ATOM 2626 C C . SER A 1 184 ? 11.90100 13.26500 10.12500 1.000 16.56231 184 SER A C 1
ATOM 2627 O O . SER A 1 184 ? 12.03200 12.04400 10.28600 1.000 19.26741 184 SER A O 1
ATOM 2635 N N . SER A 1 185 ? 12.29400 14.16400 11.01400 1.000 16.17979 185 SER A N 1
ATOM 2636 C CA . SER A 1 185 ? 12.65500 13.82700 12.37700 1.000 17.34943 185 SER A CA 1
ATOM 2637 C C . SER A 1 185 ? 11.78800 14.66200 13.29700 1.000 19.28051 185 SER A C 1
ATOM 2638 O O . SER A 1 185 ? 11.64800 15.87500 13.08800 1.000 19.59253 185 SER A O 1
ATOM 2646 N N . VAL A 1 186 ? 11.16700 14.00400 14.27900 1.000 18.13547 186 VAL A N 1
ATOM 2647 C CA . VAL A 1 186 ? 10.23700 14.66000 15.18600 1.000 20.72276 186 VAL A CA 1
ATOM 2648 C C . VAL A 1 186 ? 10.64900 14.35200 16.62000 1.000 19.42902 186 VAL A C 1
ATOM 2649 O O . VAL A 1 186 ? 11.32100 13.36200 16.90800 1.000 19.93564 186 VAL A O 1
ATOM 2662 N N . VAL A 1 187 ? 10.17000 15.19900 17.53200 1.000 21.94261 187 VAL A N 1
ATOM 2663 C CA . VAL A 1 187 ? 10.34600 14.98600 18.96000 1.000 24.50998 187 VAL A CA 1
ATOM 2664 C C . VAL A 1 187 ? 9.09200 15.51000 19.63800 1.000 24.09807 187 VAL A C 1
ATOM 2665 O O . VAL A 1 187 ? 8.50900 16.50100 19.20100 1.000 25.22287 187 VAL A O 1
ATOM 2678 N N . THR A 1 188 ? 8.65600 14.82400 20.68400 1.000 30.83924 188 THR A N 1
ATOM 2679 C CA . THR A 1 188 ? 7.61500 15.36000 21.54500 1.000 30.92670 188 THR A CA 1
ATOM 2680 C C . THR A 1 188 ? 8.27000 15.92500 22.79600 1.000 25.33007 188 THR A C 1
ATOM 2681 O O . THR A 1 188 ? 9.21500 15.34300 23.33600 1.000 27.41785 188 THR A O 1
ATOM 2692 N N . VAL A 1 189 ? 7.76500 17.07000 23.23900 1.000 30.94402 189 VAL A N 1
ATOM 2693 C CA . VAL A 1 189 ? 8.29500 17.76500 24.40900 1.000 32.47977 189 VAL A CA 1
ATOM 2694 C C . VAL A 1 189 ? 7.13500 18.34600 25.19800 1.000 34.29072 189 VAL A C 1
ATOM 2695 O O . VAL A 1 189 ? 6.01300 18.45900 24.69100 1.000 32.84593 189 VAL A O 1
ATOM 2708 N N . PRO A 1 190 ? 7.37900 18.72900 26.44900 1.000 39.95597 190 PRO A N 1
ATOM 2709 C CA . PRO A 1 190 ? 6.33500 19.42800 27.21200 1.000 42.87787 190 PRO A CA 1
ATOM 2710 C C . PRO A 1 190 ? 5.96200 20.74200 26.54100 1.000 40.35726 190 PRO A C 1
ATOM 2711 O O . PRO A 1 190 ? 6.83100 21.52900 26.15600 1.000 44.99961 190 PRO A O 1
ATOM 2722 N N . SER A 1 191 ? 4.65600 20.97600 26.39000 1.000 39.19699 191 SER A N 1
ATOM 2723 C CA . SER A 1 191 ? 4.20600 22.23200 25.80100 1.000 43.39219 191 SER A CA 1
ATOM 2724 C C . SER A 1 191 ? 4.64500 23.44500 26.61800 1.000 45.87574 191 SER A C 1
ATOM 2725 O O . SER A 1 191 ? 4.72000 24.55100 26.07100 1.000 46.35414 191 SER A O 1
ATOM 2733 N N . SER A 1 192 ? 4.93900 23.26000 27.90800 1.000 48.60665 192 SER A N 1
ATOM 2734 C CA . SER A 1 192 ? 5.34300 24.38300 28.75100 1.000 50.46704 192 SER A CA 1
ATOM 2735 C C . SER A 1 192 ? 6.73200 24.90300 28.40000 1.000 49.01129 192 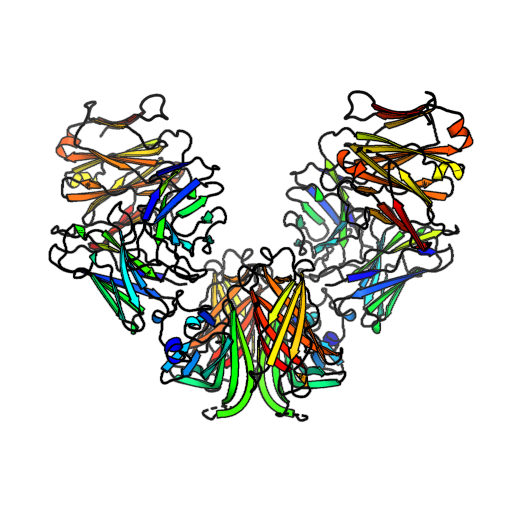SER A C 1
ATOM 2736 O O . SER A 1 192 ? 7.02600 26.08100 28.62800 1.000 46.62532 192 SER A O 1
ATOM 2744 N N . SER A 1 193 ? 7.59600 24.05900 27.84500 1.000 50.88998 193 SER A N 1
ATOM 2745 C CA . SER A 1 193 ? 8.96400 24.45800 27.55200 1.000 51.51333 193 SER A CA 1
ATOM 2746 C C . SER A 1 193 ? 9.11100 25.15400 26.20100 1.000 48.75502 193 SER A C 1
ATOM 2747 O O . SER A 1 193 ? 10.22600 25.54900 25.84800 1.000 52.70170 193 SER A O 1
ATOM 2755 N N . LEU A 1 194 ? 8.02200 25.34500 25.44900 1.000 47.30079 194 LEU A N 1
ATOM 2756 C CA . LEU A 1 194 ? 8.15500 25.90800 24.10700 1.000 50.00986 194 LEU A CA 1
ATOM 2757 C C . LEU A 1 194 ? 8.61600 27.36300 24.13200 1.000 53.65035 194 LEU A C 1
ATOM 2758 O O . LEU A 1 194 ? 9.29400 27.81400 23.20000 1.000 52.00344 194 LEU A O 1
ATOM 2774 N N . GLY A 1 195 ? 8.25800 28.11800 25.16900 1.000 56.93673 195 GLY A N 1
ATOM 2775 C CA . GLY A 1 195 ? 8.75300 29.48100 25.26900 1.000 58.81112 195 GLY A CA 1
ATOM 2776 C C . GLY A 1 195 ? 10.21900 29.54000 25.65700 1.000 62.46999 195 GLY A C 1
ATOM 2777 O O . GLY A 1 195 ? 10.97700 30.36300 25.13400 1.000 69.59009 195 GLY A O 1
ATOM 2781 N N . THR A 1 196 ? 10.64400 28.65500 26.56000 1.000 57.29859 196 THR A N 1
ATOM 2782 C CA . THR A 1 196 ? 11.97300 28.73000 27.15800 1.000 57.78792 196 THR A CA 1
ATOM 2783 C C . THR A 1 196 ? 13.00700 27.89600 26.40100 1.000 57.71202 196 THR A C 1
ATOM 2784 O O . THR A 1 196 ? 13.99800 28.43700 25.89600 1.000 61.64504 196 THR A O 1
ATOM 2795 N N . GLN A 1 197 ? 12.79500 26.58400 26.31400 1.000 50.21099 197 GLN A N 1
ATOM 2796 C CA . GLN A 1 197 ? 13.82500 25.69900 25.78800 1.000 47.38350 197 GLN A CA 1
ATOM 2797 C C . GLN A 1 197 ? 13.95900 25.85000 24.27500 1.000 44.58695 197 GLN A C 1
ATOM 2798 O O . GLN A 1 197 ? 12.96200 25.87100 23.54500 1.000 41.02012 197 GLN A O 1
ATOM 2812 N N . THR A 1 198 ? 15.20200 25.94500 23.80900 1.000 41.85142 198 THR A N 1
ATOM 2813 C CA . THR A 1 198 ? 15.50000 26.01800 22.38400 1.000 41.97435 198 THR A CA 1
ATOM 2814 C C . THR A 1 198 ? 15.59300 24.61500 21.80500 1.000 34.15477 198 THR A C 1
ATOM 2815 O O . THR A 1 198 ? 16.13600 23.70200 22.43800 1.000 34.50247 198 THR A O 1
ATOM 2826 N N . TYR A 1 199 ? 15.07100 24.45700 20.58600 1.000 34.96084 199 TYR A N 1
ATOM 2827 C CA . TYR A 1 199 ? 15.05200 23.17800 19.87900 1.000 30.06953 199 TYR A CA 1
ATOM 2828 C C . TYR A 1 199 ? 15.71800 23.38500 18.52700 1.000 26.17122 199 TYR A C 1
ATOM 2829 O O . TYR A 1 199 ? 15.21600 24.14100 17.69400 1.000 27.98382 199 TYR A O 1
ATOM 2847 N N . ILE A 1 200 ? 16.85900 22.73400 18.33700 1.000 28.44313 200 ILE A N 1
ATOM 2848 C CA . ILE A 1 200 ? 17.63600 22.81100 17.10400 1.000 28.22191 200 ILE A CA 1
ATOM 2849 C C . ILE A 1 200 ? 17.83100 21.40000 16.57500 1.000 22.62755 200 ILE A C 1
ATOM 2850 O O . ILE A 1 200 ? 18.25400 20.51100 17.31500 1.000 26.21121 200 ILE A O 1
ATOM 2866 N N . CYS A 1 201 ? 17.57400 21.20100 15.28800 1.000 23.58222 201 CYS A N 1
ATOM 2867 C CA . CYS A 1 201 ? 17.86500 19.91200 14.66200 1.000 21.11681 201 CYS A CA 1
ATOM 2868 C C . CYS A 1 201 ? 19.16000 20.02800 13.87300 1.000 26.08812 201 CYS A C 1
ATOM 2869 O O . CYS A 1 201 ? 19.33500 20.97000 13.09000 1.000 27.51868 201 CYS A O 1
ATOM 2876 N N . ASN A 1 202 ? 20.07600 19.10800 14.13800 1.000 22.64494 202 ASN A N 1
ATOM 2877 C CA . ASN A 1 202 ? 21.40300 19.10400 13.53600 1.000 23.80159 202 ASN A CA 1
ATOM 2878 C C . ASN A 1 202 ? 21.42100 18.02300 12.46300 1.000 22.06351 202 ASN A C 1
ATOM 2879 O O . ASN A 1 202 ? 21.39000 16.82900 12.77700 1.000 21.57376 202 ASN A O 1
ATOM 2890 N N . VAL A 1 203 ? 21.53100 18.44500 11.20700 1.000 21.19924 203 VAL A N 1
ATOM 2891 C CA . VAL A 1 203 ? 21.47100 17.54500 10.06200 1.000 20.79518 203 VAL A CA 1
ATOM 2892 C C . VAL A 1 203 ? 22.84800 17.49900 9.41000 1.000 20.83637 203 VAL A C 1
ATOM 2893 O O . VAL A 1 203 ? 23.46000 18.54600 9.17300 1.000 21.32083 203 VAL A O 1
ATOM 2906 N N . ASN A 1 204 ? 23.31200 16.29600 9.08200 1.000 16.53195 204 ASN A N 1
ATOM 2907 C CA . ASN A 1 204 ? 24.59200 16.10800 8.41000 1.000 19.89472 204 ASN A CA 1
ATOM 2908 C C . ASN A 1 204 ? 24.37900 15.15400 7.25700 1.000 19.39298 204 ASN A C 1
ATOM 2909 O O . ASN A 1 204 ? 23.87200 14.04700 7.45300 1.000 21.09880 204 ASN A O 1
ATOM 2920 N N . HIS A 1 205 ? 24.76500 15.57600 6.06200 1.000 17.27064 205 HIS A N 1
ATOM 2921 C CA . HIS A 1 205 ? 24.79000 14.71300 4.88300 1.000 15.33524 205 HIS A CA 1
ATOM 2922 C C . HIS A 1 205 ? 26.25000 14.66800 4.41900 1.000 16.67649 205 HIS A C 1
ATOM 2923 O O . HIS A 1 205 ? 26.71400 15.57100 3.70600 1.000 16.73075 205 HIS A O 1
ATOM 2938 N N . LYS A 1 206 ? 26.95800 13.63800 4.80000 1.000 17.38163 206 LYS A N 1
ATOM 2939 C CA . LYS A 1 206 ? 28.38100 13.61800 4.52000 1.000 17.91794 206 LYS A CA 1
ATOM 2940 C C . LYS A 1 206 ? 28.73300 13.55600 3.03100 1.000 19.11193 206 LYS A C 1
ATOM 2941 O O . LYS A 1 206 ? 29.74900 14.15900 2.65100 1.000 18.02384 206 LYS A O 1
ATOM 2960 N N . PRO A 1 207 ? 27.98500 12.85400 2.15700 1.000 18.69917 207 PRO A N 1
ATOM 2961 C CA . PRO A 1 207 ? 28.40400 12.79000 0.73500 1.000 18.37680 207 PRO A CA 1
ATOM 2962 C C . PRO A 1 207 ? 28.46400 14.13300 0.02600 1.000 18.43010 207 PRO A C 1
ATOM 2963 O O . PRO A 1 207 ? 29.22600 14.27300 -0.95500 1.000 17.10627 207 PRO A O 1
ATOM 2974 N N . SER A 1 208 ? 27.68800 15.11900 0.48700 1.000 16.88297 208 SER A N 1
ATOM 2975 C CA . SER A 1 208 ? 27.67500 16.46500 -0.07400 1.000 15.76824 208 SER A CA 1
ATOM 2976 C C . SER A 1 208 ? 28.32700 17.49800 0.82500 1.000 16.88697 208 SER A C 1
ATOM 2977 O O . SER A 1 208 ? 28.33300 18.68100 0.48100 1.000 16.20730 208 SER A O 1
ATOM 2985 N N . ASN A 1 209 ? 28.85100 17.07800 1.97700 1.000 17.80932 209 ASN A N 1
ATOM 2986 C CA . ASN A 1 209 ? 29.37700 17.95200 3.01700 1.000 16.52548 209 ASN A CA 1
ATOM 2987 C C . ASN A 1 209 ? 28.39000 19.04900 3.35100 1.000 21.46279 209 ASN A C 1
ATOM 2988 O O . ASN A 1 209 ? 28.72600 20.23100 3.39600 1.000 22.05059 209 ASN A O 1
ATOM 2999 N N . THR A 1 210 ? 27.14500 18.64900 3.58400 1.000 18.73933 210 THR A N 1
ATOM 3000 C CA . THR A 1 210 ? 26.08500 19.57900 3.93900 1.000 20.45595 210 THR A CA 1
ATOM 3001 C C . THR A 1 210 ? 25.82300 19.41400 5.43000 1.000 20.21486 210 THR A C 1
ATOM 3002 O O . THR A 1 210 ? 25.54000 18.30200 5.89300 1.000 21.75377 210 THR A O 1
ATOM 3013 N N . LYS A 1 211 ? 25.98700 20.49200 6.17900 1.000 21.39337 211 LYS A N 1
ATOM 3014 C CA . LYS A 1 211 ? 25.70100 20.51300 7.60900 1.000 23.73071 211 LYS A CA 1
ATOM 3015 C C . LYS A 1 211 ? 24.74600 21.66800 7.85200 1.000 29.00378 211 LYS A C 1
ATOM 3016 O O . LYS A 1 211 ? 25.01400 22.79600 7.42900 1.000 29.25361 211 LYS A O 1
ATOM 3034 N N . VAL A 1 212 ? 23.62200 21.39000 8.50400 1.000 22.38649 212 VAL A N 1
ATOM 3035 C CA . VAL A 1 212 ? 22.62100 22.40700 8.79000 1.000 27.43224 212 VAL A CA 1
ATOM 3036 C C . VAL A 1 212 ? 22.19000 22.24300 10.23900 1.000 29.35750 212 VAL A C 1
ATOM 3037 O O . VAL A 1 212 ? 21.97400 21.11700 10.70600 1.000 28.82368 212 VAL A O 1
ATOM 3050 N N . ASP A 1 213 ? 22.12300 23.35500 10.96300 1.000 28.57620 213 ASP A N 1
ATOM 3051 C CA . ASP A 1 213 ? 21.49200 23.42200 12.27700 1.000 30.00635 213 ASP A CA 1
ATOM 3052 C C . ASP A 1 213 ? 20.27200 24.32000 12.10900 1.000 33.54199 213 ASP A C 1
ATOM 3053 O O . ASP A 1 213 ? 20.40300 25.48600 11.72300 1.000 37.39611 213 ASP A O 1
ATOM 3062 N N . LYS A 1 214 ? 19.08700 23.77100 12.33300 1.000 25.01207 214 LYS A N 1
ATOM 3063 C CA . LYS A 1 214 ? 17.84500 24.48000 12.05400 1.000 25.16225 214 LYS A CA 1
ATOM 3064 C C . LYS A 1 214 ? 17.10200 24.66900 13.36900 1.000 31.02088 214 LYS A C 1
ATOM 3065 O O . LYS A 1 214 ? 16.77300 23.68800 14.04400 1.000 27.54161 214 LYS A O 1
ATOM 3084 N N . LYS A 1 215 ? 16.85200 25.92500 13.73900 1.000 31.93085 215 LYS A N 1
ATOM 3085 C CA . LYS A 1 215 ? 16.07700 26.21400 14.94300 1.000 31.36425 215 LYS A CA 1
ATOM 3086 C C . LYS A 1 215 ? 14.59700 26.07800 14.60900 1.000 29.07793 215 LYS A C 1
ATOM 3087 O O . LYS A 1 215 ? 14.13000 26.60000 13.59200 1.000 34.43022 215 LYS A O 1
ATOM 3106 N N . VAL A 1 216 ? 13.86300 25.35200 15.45400 1.000 31.08566 216 VAL A N 1
ATOM 3107 C CA . VAL A 1 216 ? 12.44400 25.07500 15.25800 1.000 33.26597 216 VAL A CA 1
ATOM 3108 C C . VAL A 1 216 ? 11.68000 25.82500 16.33600 1.000 35.00076 216 VAL A C 1
ATOM 3109 O O . VAL A 1 216 ? 11.89000 25.57700 17.52700 1.000 33.72132 216 VAL A O 1
ATOM 3122 N N . GLU A 1 217 ? 10.80600 26.73100 15.92500 1.000 36.99754 217 GLU A N 1
ATOM 3123 C CA . GLU A 1 217 ? 10.06900 27.56200 16.86400 1.000 44.60989 217 GLU A CA 1
ATOM 3124 C C . GLU A 1 217 ? 8.63700 27.73500 16.38900 1.000 39.74104 217 GLU A C 1
ATOM 3125 O O . GLU A 1 217 ? 8.33400 27.52200 15.21100 1.000 40.74351 217 GLU A O 1
ATOM 3137 N N . PRO A 1 218 ? 7.72000 28.11800 17.29600 1.000 49.48558 218 PRO A N 1
ATOM 3138 C CA . PRO A 1 218 ? 6.33000 28.43900 16.93400 1.000 40.74481 218 PRO A CA 1
ATOM 3139 C C . PRO A 1 218 ? 6.25300 29.56200 15.90500 1.000 41.93508 218 PRO A C 1
ATOM 3140 O O . PRO A 1 218 ? 5.40700 29.60900 15.00500 1.000 45.03461 218 PRO A O 1
ATOM 3151 N N . ASP B 2 1 ? 28.38100 -25.03700 -0.74800 1.000 29.39889 1 ASP B N 1
ATOM 3152 C CA . ASP B 2 1 ? 28.50400 -24.28000 0.52500 1.000 24.19273 1 ASP B CA 1
ATOM 3153 C C . ASP B 2 1 ? 27.52200 -24.80200 1.54500 1.000 23.32809 1 ASP B C 1
ATOM 3154 O O . ASP B 2 1 ? 26.48300 -25.36800 1.20400 1.000 24.00760 1 ASP B O 1
ATOM 3165 N N . VAL B 2 2 ? 27.83100 -24.56400 2.80300 1.000 18.60844 2 VAL B N 1
ATOM 3166 C CA . VAL B 2 2 ? 26.97000 -24.99900 3.89000 1.000 20.59497 2 VAL B CA 1
ATOM 3167 C C . VAL B 2 2 ? 25.76700 -24.06900 3.95000 1.000 23.85784 2 VAL B C 1
ATOM 3168 O O . VAL B 2 2 ? 25.89900 -22.85000 4.10800 1.000 19.34128 2 VAL B O 1
ATOM 3181 N N . VAL B 2 3 ? 24.59000 -24.63800 3.81100 1.000 20.34225 3 VAL B N 1
ATOM 3182 C CA . VAL B 2 3 ? 23.35100 -23.87400 3.88400 1.000 19.52002 3 VAL B CA 1
ATOM 3183 C C . VAL B 2 3 ? 22.87100 -23.88700 5.32000 1.000 21.73063 3 VAL B C 1
ATOM 3184 O O . VAL B 2 3 ? 22.81100 -24.94400 5.94800 1.000 21.12280 3 VAL B O 1
ATOM 3197 N N . MET B 2 4 ? 22.57800 -22.70900 5.85400 1.000 17.97973 4 MET B N 1
ATOM 3198 C CA . MET B 2 4 ? 22.08600 -22.52400 7.21200 1.000 20.23554 4 MET B CA 1
ATOM 3199 C C . MET B 2 4 ? 20.60100 -22.16800 7.12200 1.000 22.26089 4 MET B C 1
ATOM 3200 O O . MET B 2 4 ? 20.23300 -21.10100 6.60700 1.000 21.50870 4 MET B O 1
ATOM 3214 N N . THR B 2 5 ? 19.75500 -23.07600 7.59000 1.000 21.04469 5 THR B N 1
ATOM 3215 C CA . THR B 2 5 ? 18.30000 -22.90900 7.50800 1.000 21.68584 5 THR B CA 1
ATOM 3216 C C . THR B 2 5 ? 17.79100 -22.50100 8.87700 1.000 22.72975 5 THR B C 1
ATOM 3217 O O . THR B 2 5 ? 17.77200 -23.30800 9.80900 1.000 20.83305 5 THR B O 1
ATOM 3228 N N . GLN B 2 6 ? 17.40100 -21.23800 8.99600 1.000 20.45514 6 GLN B N 1
ATOM 3229 C CA . GLN B 2 6 ? 17.04000 -20.61300 10.25400 1.000 20.35673 6 GLN B CA 1
ATOM 3230 C C . GLN B 2 6 ? 15.52800 -20.43300 10.28500 1.000 24.63450 6 GLN B C 1
ATOM 3231 O O . GLN B 2 6 ? 14.94700 -19.93000 9.31700 1.000 24.89864 6 GLN B O 1
ATOM 3245 N N . THR B 2 7 ? 14.89400 -20.88300 11.37100 1.000 23.03459 7 THR B N 1
ATOM 3246 C CA . THR B 2 7 ? 13.44200 -20.76500 11.52800 1.000 27.25427 7 THR B CA 1
ATOM 3247 C C . THR B 2 7 ? 13.10200 -20.41300 12.97000 1.000 26.53544 7 THR B C 1
ATOM 3248 O O . THR B 2 7 ? 13.85300 -20.75800 13.88800 1.000 28.80272 7 THR B O 1
ATOM 3259 N N . PRO B 2 8 ? 11.98400 -19.70300 13.20300 1.000 27.69215 8 PRO B N 1
ATOM 3260 C CA . PRO B 2 8 ? 11.09400 -19.08800 12.22200 1.000 29.19364 8 PRO B CA 1
ATOM 3261 C C . PRO B 2 8 ? 11.69800 -17.84300 11.62000 1.000 29.06037 8 PRO B C 1
ATOM 3262 O O . PRO B 2 8 ? 12.67800 -17.31000 12.14900 1.000 30.19043 8 PRO B O 1
ATOM 3273 N N . LEU B 2 9 ? 11.13200 -17.36300 10.51500 1.000 24.57425 9 LEU B N 1
ATOM 3274 C CA . LEU B 2 9 ? 11.55900 -16.08900 9.95700 1.000 22.57719 9 LEU B CA 1
ATOM 3275 C C . LEU B 2 9 ? 11.16700 -14.93400 10.85400 1.000 28.40231 9 LEU B C 1
ATOM 3276 O O . LEU B 2 9 ? 11.87800 -13.92700 10.92800 1.000 23.00436 9 LEU B O 1
ATOM 3292 N N . THR B 2 10 ? 10.00300 -15.02900 11.48500 1.000 28.17336 10 THR B N 1
ATOM 3293 C CA . THR B 2 10 ? 9.52400 -14.01900 12.40400 1.000 25.99546 10 THR B CA 1
ATOM 3294 C C . THR B 2 10 ? 9.02200 -14.71000 13.65800 1.000 27.45841 10 THR B C 1
ATOM 3295 O O . THR B 2 10 ? 8.41300 -15.78700 13.60900 1.000 28.34607 10 THR B O 1
ATOM 3306 N N . LEU B 2 11 ? 9.28600 -14.08500 14.77600 1.000 26.09654 11 LEU B N 1
ATOM 3307 C CA . LEU B 2 11 ? 8.88600 -14.59600 16.07700 1.000 32.05793 11 LEU B CA 1
ATOM 3308 C C . LEU B 2 11 ? 8.18500 -13.45000 16.77400 1.000 30.37006 11 LEU B C 1
ATOM 3309 O O . LEU B 2 11 ? 8.78200 -12.39000 16.97700 1.000 32.23523 11 LEU B O 1
ATOM 3325 N N . SER B 2 12 ? 6.90700 -13.62900 17.08300 1.000 31.89641 12 SER B N 1
ATOM 3326 C CA . SER B 2 12 ? 6.11800 -12.60200 17.74300 1.000 32.08621 12 SER B CA 1
ATOM 3327 C C . SER B 2 12 ? 5.79600 -13.11900 19.13500 1.000 34.19139 12 SER B C 1
ATOM 3328 O O . SER B 2 12 ? 5.18200 -14.18400 19.27700 1.000 33.64992 12 SER B O 1
ATOM 3336 N N . VAL B 2 13 ? 6.24500 -12.39400 20.15200 1.000 24.71768 13 VAL B N 1
ATOM 3337 C CA . VAL B 2 13 ? 6.30000 -12.92100 21.50700 1.000 27.97391 13 VAL B CA 1
ATOM 3338 C C . VAL B 2 13 ? 5.92600 -11.81500 22.48400 1.000 33.15243 13 VAL B C 1
ATOM 3339 O O . VAL B 2 13 ? 6.22900 -10.63500 22.27300 1.000 26.21006 13 VAL B O 1
ATOM 3352 N N . THR B 2 14 ? 5.21800 -12.19400 23.53700 1.000 31.64425 14 THR B N 1
ATOM 3353 C CA . THR B 2 14 ? 4.84800 -11.24800 24.57000 1.000 29.11816 14 THR B CA 1
ATOM 3354 C C . THR B 2 14 ? 5.95600 -11.18900 25.60100 1.000 27.07850 14 THR B C 1
ATOM 3355 O O . THR B 2 14 ? 6.60400 -12.19500 25.89100 1.000 32.86860 14 THR B O 1
ATOM 3366 N N . ILE B 2 15 ? 6.17000 -9.99500 26.16200 1.000 26.74452 15 ILE B N 1
ATOM 3367 C CA . ILE B 2 15 ? 7.17700 -9.82700 27.19600 1.000 27.32384 15 ILE B CA 1
ATOM 3368 C C . ILE B 2 15 ? 6.91300 -10.78000 28.34400 1.000 34.52084 15 ILE B C 1
ATOM 3369 O O . ILE B 2 15 ? 5.77400 -10.91800 28.81200 1.000 30.61805 15 ILE B O 1
ATOM 3385 N N . GLY B 2 16 ? 7.98200 -11.41100 28.83400 1.000 32.60261 16 GLY B N 1
ATOM 3386 C CA . GLY B 2 16 ? 7.88500 -12.41600 29.86400 1.000 31.98236 16 GLY B CA 1
ATOM 3387 C C . GLY B 2 16 ? 7.77000 -13.83000 29.35400 1.000 31.50255 16 GLY B C 1
ATOM 3388 O O . GLY B 2 16 ? 7.95700 -14.77200 30.13500 1.000 34.19347 16 GLY B O 1
ATOM 3392 N N . GLN B 2 17 ? 7.45900 -14.01100 28.08900 1.000 31.18196 17 GLN B N 1
ATOM 3393 C CA . GLN B 2 17 ? 7.35300 -15.34600 27.53200 1.000 31.20041 17 GLN B CA 1
ATOM 3394 C C . GLN B 2 17 ? 8.71500 -15.82400 27.05200 1.000 36.70213 17 GLN B C 1
ATOM 3395 O O . GLN B 2 17 ? 9.61700 -15.01800 26.79200 1.000 33.95450 17 GLN B O 1
ATOM 3409 N N . PRO B 2 18 ? 8.90100 -17.13200 26.92900 1.000 35.96148 18 PRO B N 1
ATOM 3410 C CA . PRO B 2 18 ? 10.14300 -17.64400 26.35500 1.000 34.32718 18 PRO B CA 1
ATOM 3411 C C . PRO B 2 18 ? 10.10500 -17.59600 24.83500 1.000 30.74530 18 PRO B C 1
ATOM 3412 O O . PRO B 2 18 ? 9.05600 -17.43300 24.20200 1.000 29.25201 18 PRO B O 1
ATOM 3423 N N . ALA B 2 19 ? 11.29700 -17.72200 24.24200 1.000 28.18536 19 ALA B N 1
ATOM 3424 C CA . ALA B 2 19 ? 11.43800 -17.71400 22.79500 1.000 28.21591 19 ALA B CA 1
ATOM 3425 C C . ALA B 2 19 ? 12.55600 -18.66900 22.39300 1.000 24.43704 19 ALA B C 1
ATOM 3426 O O . ALA B 2 19 ? 13.51700 -18.86100 23.13800 1.000 27.17507 19 ALA B O 1
ATOM 3433 N N . SER B 2 20 ? 12.40500 -19.27000 21.21900 1.000 27.22602 20 SER B N 1
ATOM 3434 C CA . SER B 2 20 ? 13.36400 -20.24600 20.72200 1.000 23.67723 20 SER B CA 1
ATOM 3435 C C . SER B 2 20 ? 13.53500 -20.06000 19.22100 1.000 28.85782 20 SER B C 1
ATOM 3436 O O . SER B 2 20 ? 12.56100 -19.86600 18.48300 1.000 25.09225 20 SER B O 1
ATOM 3444 N N . ILE B 2 21 ? 14.78300 -20.11100 18.77400 1.000 23.18264 21 ILE B N 1
ATOM 3445 C CA . ILE B 2 21 ? 15.12400 -19.98100 17.36900 1.000 24.77414 21 ILE B CA 1
ATOM 3446 C C . ILE B 2 21 ? 15.97900 -21.17600 16.97400 1.000 23.21015 21 ILE B C 1
ATOM 3447 O O . ILE B 2 21 ? 16.88400 -21.57700 17.71600 1.000 24.37486 21 ILE B O 1
ATOM 3463 N N . SER B 2 22 ? 15.70900 -21.72800 15.80800 1.000 25.73795 22 SER B N 1
ATOM 3464 C CA . SER B 2 22 ? 16.36400 -22.94600 15.36500 1.000 27.35545 22 SER B CA 1
ATOM 3465 C C . SER B 2 22 ? 17.23300 -22.67300 14.14500 1.000 25.51513 22 SER B C 1
ATOM 3466 O O . SER B 2 22 ? 16.85900 -21.90000 13.24900 1.000 22.97608 22 SER B O 1
ATOM 3474 N N . CYS B 2 23 ? 18.39600 -23.31500 14.11900 1.000 22.55679 23 CYS B N 1
ATOM 3475 C CA . CYS B 2 23 ? 19.30700 -23.25000 12.98600 1.000 26.57167 23 CYS B CA 1
ATOM 3476 C C . CYS B 2 23 ? 19.72000 -24.66900 12.63000 1.000 26.85919 23 CYS B C 1
ATOM 3477 O O . CYS B 2 23 ? 20.21200 -25.40200 13.49200 1.000 28.33687 23 CYS B O 1
ATOM 3484 N N . LYS B 2 24 ? 19.50200 -25.05800 11.38000 1.000 20.78123 24 LYS B N 1
ATOM 3485 C CA . LYS B 2 24 ? 19.90900 -26.36700 10.88100 1.000 24.10317 24 LYS B CA 1
ATOM 3486 C C . LYS B 2 24 ? 20.87200 -26.17900 9.72500 1.000 24.89868 24 LYS B C 1
ATOM 3487 O O . LYS B 2 24 ? 20.59100 -25.41500 8.79500 1.000 27.44805 24 LYS B O 1
ATOM 3506 N N . SER B 2 25 ? 21.99500 -26.87900 9.77900 1.000 20.75150 25 SER B N 1
ATOM 3507 C CA . SER B 2 25 ? 22.98000 -26.79500 8.72000 1.000 23.06736 25 SER B CA 1
ATOM 3508 C C . SER B 2 25 ? 22.89600 -27.99600 7.78500 1.000 23.09734 25 SER B C 1
ATOM 3509 O O . SER B 2 25 ? 22.53500 -29.10900 8.19200 1.000 25.21020 25 SER B O 1
ATOM 3517 N N . SER B 2 26 ? 23.29600 -27.77500 6.53700 1.000 21.28241 26 SER B N 1
ATOM 3518 C CA . SER B 2 26 ? 23.26300 -28.83900 5.53500 1.000 22.25833 26 SER B CA 1
ATOM 3519 C C . SER B 2 26 ? 24.37900 -29.87000 5.70600 1.000 30.03556 26 SER B C 1
ATOM 3520 O O . SER B 2 26 ? 24.33900 -30.92500 5.05500 1.000 28.01395 26 SER B O 1
ATOM 3528 N N . GLN B 2 27 ? 25.37700 -29.59700 6.53800 1.000 25.57257 27 GLN B N 1
ATOM 3529 C CA . GLN B 2 27 ? 26.33800 -30.61800 6.93000 1.000 25.44286 27 GLN B CA 1
ATOM 3530 C C . GLN B 2 27 ? 26.85800 -30.27100 8.31400 1.000 24.17302 27 GLN B C 1
ATOM 3531 O O . GLN B 2 27 ? 26.75300 -29.13000 8.77400 1.000 22.42103 27 GLN B O 1
ATOM 3545 N N . THR B 2 28 ? 27.40900 -31.26900 8.99100 1.000 23.68395 28 THR B N 1
ATOM 3546 C CA . THR B 2 28 ? 27.78800 -31.06000 10.37700 1.000 20.37056 28 THR B CA 1
ATOM 3547 C C . THR B 2 28 ? 28.78900 -29.91600 10.53200 1.000 19.50792 28 THR B C 1
ATOM 3548 O O . THR B 2 28 ? 29.68100 -29.71200 9.69400 1.000 20.46941 28 THR B O 1
ATOM 3559 N N . LEU B 2 29 ? 28.62600 -29.15500 11.61200 1.000 19.45472 29 LEU B N 1
ATOM 3560 C CA . LEU B 2 29 ? 29.56000 -28.08400 11.95200 1.000 21.65332 29 LEU B CA 1
ATOM 3561 C C . LEU B 2 29 ? 30.63000 -28.53400 12.94600 1.000 17.75108 29 LEU B C 1
ATOM 3562 O O . LEU B 2 29 ? 31.42800 -27.71800 13.42300 1.000 17.68926 29 LEU B O 1
ATOM 3578 N N . PHE B 2 30 ? 30.68400 -29.82000 13.26800 1.000 20.05218 30 PHE B N 1
ATOM 3579 C CA . PHE B 2 30 ? 31.80800 -30.33400 14.04200 1.000 21.02503 30 PHE B CA 1
ATOM 3580 C C . PHE B 2 30 ? 33.13100 -30.07300 13.31600 1.000 18.67572 30 PHE B C 1
ATOM 3581 O O . PHE B 2 30 ? 33.29700 -30.47400 12.15500 1.000 19.85836 30 PHE B O 1
ATOM 3598 N N . TYR B 2 31 ? 34.06800 -29.39400 13.99200 1.000 20.31033 31 TYR B N 1
ATOM 3599 C CA . TYR B 2 31 ? 35.39800 -29.15000 13.43700 1.000 17.72400 31 TYR B CA 1
ATOM 3600 C C . TYR B 2 31 ? 36.40500 -30.18000 13.94300 1.000 22.32018 31 TYR B C 1
ATOM 3601 O O . TYR B 2 31 ? 37.10900 -30.81900 13.14700 1.000 22.50127 31 TYR B O 1
ATOM 3619 N N . SER B 2 32 ? 36.44100 -30.36300 15.25500 1.000 21.68315 32 SER B N 1
ATOM 3620 C CA . SER B 2 32 ? 37.28200 -31.33400 15.94600 1.000 24.32295 32 SER B CA 1
ATOM 3621 C C . SER B 2 32 ? 36.74300 -31.43200 17.36600 1.000 27.34231 32 SER B C 1
ATOM 3622 O O . SER B 2 32 ? 35.84100 -30.69000 17.75600 1.000 28.48668 32 SER B O 1
ATOM 3630 N N . LYS B 2 33 ? 37.28900 -32.37400 18.14200 1.000 31.09598 33 LYS B N 1
ATOM 3631 C CA . LYS B 2 33 ? 36.72000 -32.64800 19.45700 1.000 32.26663 33 LYS B CA 1
ATOM 3632 C C . LYS B 2 33 ? 36.53800 -31.36500 20.25900 1.000 28.02051 33 LYS B C 1
ATOM 3633 O O . LYS B 2 33 ? 37.49300 -30.61200 20.48100 1.000 32.12868 33 LYS B O 1
ATOM 3652 N N . GLY B 2 34 ? 35.29900 -31.10900 20.67900 1.000 29.85230 34 GLY B N 1
ATOM 3653 C CA . GLY B 2 34 ? 34.97500 -29.97200 21.50900 1.000 28.08279 34 GLY B CA 1
ATOM 3654 C C . GLY B 2 34 ? 34.93200 -28.62800 20.80900 1.000 29.99021 34 GLY B C 1
ATOM 3655 O O . GLY B 2 34 ? 34.74700 -27.60800 21.48500 1.000 31.04504 34 GLY B O 1
ATOM 3659 N N . LYS B 2 35 ? 35.11100 -28.58900 19.48300 1.000 26.09728 35 LYS B N 1
ATOM 3660 C CA . LYS B 2 35 ? 35.12000 -27.35000 18.71200 1.000 25.28639 35 LYS B CA 1
ATOM 3661 C C . LYS B 2 35 ? 34.08000 -27.44400 17.60600 1.000 21.50195 35 LYS B C 1
ATOM 3662 O O . LYS B 2 35 ? 34.25700 -28.18100 16.62900 1.000 19.88564 35 LYS B O 1
ATOM 3681 N N . THR B 2 36 ? 32.98600 -26.71900 17.77900 1.000 18.69433 36 THR B N 1
ATOM 3682 C CA . THR B 2 36 ? 31.94000 -26.61600 16.77400 1.000 17.92172 36 THR B CA 1
ATOM 3683 C C . THR B 2 36 ? 31.66500 -25.13100 16.60900 1.000 17.81680 36 THR B C 1
ATOM 3684 O O . THR B 2 36 ? 31.26400 -24.46600 17.56700 1.000 19.15655 36 THR B O 1
ATOM 3695 N N . TYR B 2 37 ? 31.92300 -24.58900 15.41300 1.000 15.44901 37 TYR B N 1
ATOM 3696 C CA . TYR B 2 37 ? 31.92200 -23.13700 15.25100 1.000 15.32630 37 TYR B CA 1
ATOM 3697 C C . TYR B 2 37 ? 30.55200 -22.67400 14.78800 1.000 19.72060 37 TYR B C 1
ATOM 3698 O O . TYR B 2 37 ? 30.32000 -22.45000 13.60600 1.000 17.58178 37 TYR B O 1
ATOM 3716 N N . LEU B 2 38 ? 29.65800 -22.48000 15.76500 1.000 16.86935 38 LEU B N 1
ATOM 3717 C CA . LEU B 2 38 ? 28.31700 -21.94600 15.55700 1.000 16.07756 38 LEU B CA 1
ATOM 3718 C C . LEU B 2 38 ? 28.13400 -20.74900 16.48500 1.000 15.93201 38 LEU B C 1
ATOM 3719 O O . LEU B 2 38 ? 28.26600 -20.86200 17.70500 1.000 17.36210 38 LEU B O 1
ATOM 3735 N N . ASN B 2 39 ? 27.91200 -19.59200 15.88400 1.000 15.01884 39 ASN B N 1
ATOM 3736 C CA . ASN B 2 39 ? 27.72200 -18.33000 16.56700 1.000 14.41691 39 ASN B CA 1
ATOM 3737 C C . ASN B 2 39 ? 26.26700 -17.91600 16.42800 1.000 17.47347 39 ASN B C 1
ATOM 3738 O O . ASN B 2 39 ? 25.61800 -18.24900 15.43500 1.000 16.46826 39 ASN B O 1
ATOM 3749 N N . TRP B 2 40 ? 25.79600 -17.13700 17.39700 1.000 15.58656 40 TRP B N 1
ATOM 3750 C CA . TRP B 2 40 ? 24.53600 -16.42800 17.27000 1.000 17.16061 40 TRP B CA 1
ATOM 3751 C C . TRP B 2 40 ? 24.82000 -14.94800 17.34800 1.000 12.04777 40 TRP B C 1
ATOM 3752 O O . TRP B 2 40 ? 25.56100 -14.50700 18.23700 1.000 15.02494 40 TRP B O 1
ATOM 3773 N N . LEU B 2 41 ? 24.28800 -14.19700 16.37800 1.000 14.38121 41 LEU B N 1
ATOM 3774 C CA . LEU B 2 41 ? 24.43800 -12.75100 16.34100 1.000 14.90731 41 LEU B CA 1
ATOM 3775 C C . LEU B 2 41 ? 23.09600 -12.06100 16.50200 1.000 17.36889 41 LEU B C 1
ATOM 3776 O O . LEU B 2 41 ? 22.05200 -12.65400 16.25800 1.000 16.07291 41 LEU B O 1
ATOM 3792 N N . PHE B 2 42 ? 23.15000 -10.78300 16.88200 1.000 15.20893 42 PHE B N 1
ATOM 3793 C CA . PHE B 2 42 ? 21.95300 -9.97200 17.06600 1.000 15.97421 42 PHE B CA 1
ATOM 3794 C C . PHE B 2 42 ? 22.19200 -8.61500 16.44000 1.000 15.67986 42 PHE B C 1
ATOM 3795 O O . PHE B 2 42 ? 23.28900 -8.07100 16.55600 1.000 17.64490 42 PHE B O 1
ATOM 3812 N N . GLN B 2 43 ? 21.16500 -8.07800 15.76800 1.000 13.09670 43 GLN B N 1
ATOM 3813 C CA . GLN B 2 43 ? 21.30800 -6.78200 15.11100 1.000 12.88368 43 GLN B CA 1
ATOM 3814 C C . GLN B 2 43 ? 20.05400 -5.95400 15.27900 1.000 15.67666 43 GLN B C 1
ATOM 3815 O O . GLN B 2 43 ? 18.96700 -6.41500 14.95500 1.000 17.82012 43 GLN B O 1
ATOM 3829 N N . ARG B 2 44 ? 20.23000 -4.74700 15.81100 1.000 16.76931 44 ARG B N 1
ATOM 3830 C CA . ARG B 2 44 ? 19.18200 -3.74300 15.85500 1.000 21.55300 44 ARG B CA 1
ATOM 3831 C C . ARG B 2 44 ? 19.16400 -2.97700 14.54300 1.000 20.15222 44 ARG B C 1
ATOM 3832 O O . ARG B 2 44 ? 20.20100 -2.82600 13.88300 1.000 20.06475 44 ARG B O 1
ATOM 3853 N N . PRO B 2 45 ? 18.00800 -2.46900 14.12900 1.000 21.02721 45 PRO B N 1
ATOM 3854 C CA . PRO B 2 45 ? 17.93300 -1.76900 12.84700 1.000 23.67704 45 PRO B CA 1
ATOM 3855 C C . PRO B 2 45 ? 18.87800 -0.59100 12.80900 1.000 25.86053 45 PRO B C 1
ATOM 3856 O O . PRO B 2 45 ? 18.99600 0.17300 13.77300 1.000 26.19989 45 PRO B O 1
ATOM 3867 N N . GLY B 2 46 ? 19.54900 -0.45000 11.66700 1.000 26.47316 46 GLY B N 1
ATOM 3868 C CA . GLY B 2 46 ? 20.47700 0.64200 11.47400 1.000 28.46282 46 GLY B CA 1
ATOM 3869 C C . GLY B 2 46 ? 21.74400 0.56900 12.27800 1.000 28.34857 46 GLY B C 1
ATOM 3870 O O . GLY B 2 46 ? 22.47600 1.56400 12.35700 1.000 29.70157 46 GLY B O 1
ATOM 3874 N N . GLN B 2 47 ? 22.02800 -0.56700 12.89500 1.000 24.75778 47 GLN B N 1
ATOM 3875 C CA . GLN B 2 47 ? 23.23000 -0.73000 13.68400 1.000 22.24965 47 GLN B CA 1
ATOM 3876 C C . GLN B 2 47 ? 24.00100 -1.95200 13.21700 1.000 18.97971 47 GLN B C 1
ATOM 3877 O O . GLN B 2 47 ? 23.53100 -2.74200 12.39700 1.000 19.68589 47 GLN B O 1
ATOM 3891 N N . SER B 2 48 ? 25.21200 -2.09400 13.74700 1.000 18.50479 48 SER B N 1
ATOM 3892 C CA . SER B 2 48 ? 26.02000 -3.24700 13.39900 1.000 14.59578 48 SER B CA 1
ATOM 3893 C C . SER B 2 48 ? 25.57900 -4.47200 14.18400 1.000 15.34102 48 SER B C 1
ATOM 3894 O O . SER B 2 48 ? 25.08100 -4.35100 15.30200 1.000 16.16051 48 SER B O 1
ATOM 3902 N N . PRO B 2 49 ? 25.76000 -5.66500 13.62000 1.000 15.35469 49 PRO B N 1
ATOM 3903 C CA . PRO B 2 49 ? 25.52300 -6.88300 14.38700 1.000 14.55512 49 PRO B CA 1
ATOM 3904 C C . PRO B 2 49 ? 26.46900 -6.95000 15.56400 1.000 18.87948 49 PRO B C 1
ATOM 3905 O O . PRO B 2 49 ? 27.54600 -6.35900 15.54300 1.000 16.32388 49 PRO B O 1
ATOM 3916 N N . LYS B 2 50 ? 26.06400 -7.68200 16.60500 1.000 15.78710 50 LYS B N 1
ATOM 3917 C CA . LYS B 2 50 ? 26.95900 -8.06400 17.67900 1.000 15.14079 50 LYS B CA 1
ATOM 3918 C C . LYS B 2 50 ? 26.85200 -9.56100 17.90000 1.000 15.95751 50 LYS B C 1
ATOM 3919 O O . LYS B 2 50 ? 25.82300 -10.18100 17.59100 1.000 16.98362 50 LYS B O 1
ATOM 3938 N N . ARG B 2 51 ? 27.91000 -10.14400 18.43500 1.000 14.36935 51 ARG B N 1
ATOM 3939 C CA . ARG B 2 51 ? 27.87300 -11.55600 18.79200 1.000 14.98785 51 ARG B CA 1
ATOM 3940 C C . ARG B 2 51 ? 27.27700 -11.73500 20.18800 1.000 15.89875 51 ARG B C 1
ATOM 3941 O O . ARG B 2 51 ? 27.59900 -10.99400 21.11400 1.000 17.97039 51 ARG B O 1
ATOM 3962 N N . LEU B 2 52 ? 26.38600 -12.70200 20.31600 1.000 15.65639 52 LEU B N 1
ATOM 3963 C CA . LEU B 2 52 ? 25.82700 -13.11800 21.60200 1.000 14.39031 52 LEU B CA 1
ATOM 3964 C C . LEU B 2 52 ? 26.40600 -14.42100 22.10800 1.000 19.27433 52 LEU B C 1
ATOM 3965 O O . LEU B 2 52 ? 26.65200 -14.55100 23.31500 1.000 19.15633 52 LEU B O 1
ATOM 3981 N N . ILE B 2 53 ? 26.54700 -15.41200 21.21400 1.000 15.41572 53 ILE B N 1
ATOM 3982 C CA . ILE B 2 53 ? 26.97200 -16.76300 21.56400 1.000 18.40838 53 ILE B CA 1
ATOM 3983 C C . ILE B 2 53 ? 28.05200 -17.19300 20.58100 1.000 19.27733 53 ILE B C 1
ATOM 3984 O O . ILE B 2 53 ? 27.92900 -16.93900 19.37500 1.000 18.36819 53 ILE B O 1
ATOM 4000 N N . TYR B 2 54 ? 29.10900 -17.83200 21.09200 1.000 16.87563 54 TYR B N 1
ATOM 4001 C CA . TYR B 2 54 ? 30.11900 -18.47200 20.25600 1.000 17.36144 54 TYR B CA 1
ATOM 4002 C C . TYR B 2 54 ? 30.32200 -19.91800 20.69500 1.000 18.33218 54 TYR B C 1
ATOM 4003 O O . TYR B 2 54 ? 29.96200 -20.31100 21.80500 1.000 16.53722 54 TYR B O 1
ATOM 4021 N N . LEU B 2 55 ? 30.85500 -20.72600 19.78500 1.000 15.62195 55 LEU B N 1
ATOM 4022 C CA . LEU B 2 55 ? 31.17000 -22.12900 20.08300 1.000 17.38406 55 LEU B CA 1
ATOM 4023 C C . LEU B 2 55 ? 29.95000 -22.82000 20.68700 1.000 20.69650 55 LEU B C 1
ATOM 4024 O O . LEU B 2 55 ? 30.02600 -23.53700 21.69100 1.000 20.16242 55 LEU B O 1
ATOM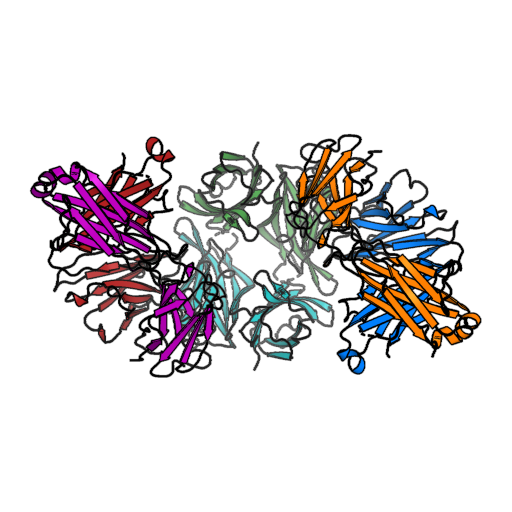 4040 N N . VAL B 2 56 ? 28.82100 -22.59900 20.03000 1.000 15.94502 56 VAL B N 1
ATOM 4041 C CA . VAL B 2 56 ? 27.51800 -23.21900 20.25600 1.000 16.77653 56 VAL B CA 1
ATOM 4042 C C . VAL B 2 56 ? 26.82900 -22.66500 21.49400 1.000 17.55526 56 VAL B C 1
ATOM 4043 O O . VAL B 2 56 ? 25.63800 -22.33000 21.44200 1.000 17.83263 56 VAL B O 1
ATOM 4056 N N . SER B 2 57 ? 27.54400 -22.61200 22.61900 1.000 20.37149 57 SER B N 1
ATOM 4057 C CA . SER B 2 57 ? 26.89200 -22.38400 23.90300 1.000 21.48807 57 SER B CA 1
ATOM 4058 C C . SER B 2 57 ? 27.56600 -21.37300 24.81000 1.000 22.27697 57 SER B C 1
ATOM 4059 O O . SER B 2 57 ? 27.10500 -21.17500 25.94900 1.000 22.91288 57 SER B O 1
ATOM 4067 N N . LYS B 2 58 ? 28.63800 -20.72500 24.37400 1.000 18.46375 58 LYS B N 1
ATOM 4068 C CA . LYS B 2 58 ? 29.38300 -19.82200 25.23700 1.000 18.77573 58 LYS B CA 1
ATOM 4069 C C . LYS B 2 58 ? 28.82700 -18.41400 25.09100 1.000 21.97036 58 LYS B C 1
ATOM 4070 O O . LYS B 2 58 ? 28.73200 -17.89500 23.98000 1.000 22.08206 58 LYS B O 1
ATOM 4089 N N . LEU B 2 59 ? 28.49300 -17.79800 26.21200 1.000 20.30750 59 LEU B N 1
ATOM 4090 C CA . LEU B 2 59 ? 27.90100 -16.46900 26.24400 1.000 21.56069 59 LEU B CA 1
ATOM 4091 C C . LEU B 2 59 ? 28.98200 -15.40600 26.20300 1.000 21.63788 59 LEU B C 1
ATOM 4092 O O . LEU B 2 59 ? 29.93000 -15.43100 26.99000 1.000 20.96055 59 LEU B O 1
ATOM 4108 N N . ASP B 2 60 ? 28.82800 -14.44700 25.30400 1.000 20.39939 60 ASP B N 1
ATOM 4109 C CA . ASP B 2 60 ? 29.73800 -13.32300 25.29300 1.000 21.02330 60 ASP B CA 1
ATOM 4110 C C . ASP B 2 60 ? 29.55800 -12.43600 26.51900 1.000 21.23038 60 ASP B C 1
ATOM 4111 O O . ASP B 2 60 ? 28.46800 -12.33200 27.10100 1.000 23.89748 60 ASP B O 1
ATOM 4120 N N . SER B 2 61 ? 30.64400 -11.77400 26.90200 1.000 23.28643 61 SER B N 1
ATOM 4121 C CA . SER B 2 61 ? 30.54900 -10.75600 27.93900 1.000 23.41727 61 SER B CA 1
ATOM 4122 C C . SER B 2 61 ? 29.63200 -9.62800 27.48800 1.000 30.21084 61 SER B C 1
ATOM 4123 O O . SER B 2 61 ? 29.59300 -9.25600 26.30800 1.000 29.25674 61 SER B O 1
ATOM 4131 N N . GLY B 2 62 ? 28.88900 -9.07900 28.44100 1.000 31.14709 62 GLY B N 1
ATOM 4132 C CA . GLY B 2 62 ? 27.90900 -8.06700 28.11400 1.000 35.27847 62 GLY B CA 1
ATOM 4133 C C . GLY B 2 62 ? 26.61300 -8.59200 27.54000 1.000 34.93459 62 GLY B C 1
ATOM 4134 O O . GLY B 2 62 ? 25.86800 -7.81300 26.93500 1.000 38.69122 62 GLY B O 1
ATOM 4138 N N . VAL B 2 63 ? 26.32200 -9.88200 27.69000 1.000 26.00542 63 VAL B N 1
ATOM 4139 C CA . VAL B 2 63 ? 25.07400 -10.47900 27.22600 1.000 24.13445 63 VAL B CA 1
ATOM 4140 C C . VAL B 2 63 ? 24.32900 -11.02700 28.43500 1.000 24.69827 63 VAL B C 1
ATOM 4141 O O . VAL B 2 63 ? 24.88700 -11.84100 29.17400 1.000 27.32767 63 VAL B O 1
ATOM 4154 N N . PRO B 2 64 ? 23.05300 -10.69500 28.62100 1.000 30.22817 64 PRO B N 1
ATOM 4155 C CA . PRO B 2 64 ? 22.30100 -11.25800 29.75300 1.000 27.83974 64 PRO B CA 1
ATOM 4156 C C . PRO B 2 64 ? 22.22700 -12.77700 29.71100 1.000 31.08730 64 PRO B C 1
ATOM 4157 O O . PRO B 2 64 ? 22.15900 -13.39200 28.64400 1.000 27.38235 64 PRO B O 1
ATOM 4168 N N . ASP B 2 65 ? 22.19400 -13.38500 30.90100 1.000 32.30606 65 ASP B N 1
ATOM 4169 C CA . ASP B 2 65 ? 22.12000 -14.83800 31.03500 1.000 33.55674 65 ASP B CA 1
ATOM 4170 C C . ASP B 2 65 ? 20.75600 -15.41100 30.65100 1.000 30.88816 65 ASP B C 1
ATOM 4171 O O . ASP B 2 65 ? 20.58600 -16.63800 30.66700 1.000 33.42764 65 ASP B O 1
ATOM 4180 N N . ARG B 2 66 ? 19.78300 -14.56800 30.28700 1.000 28.52591 66 ARG B N 1
ATOM 4181 C CA . ARG B 2 66 ? 18.53200 -15.05200 29.71800 1.000 27.54431 66 ARG B CA 1
ATOM 4182 C C . ARG B 2 66 ? 18.75300 -15.74100 28.36900 1.000 24.48205 66 ARG B C 1
ATOM 4183 O O . ARG B 2 66 ? 17.89500 -16.51000 27.91200 1.000 23.14809 66 ARG B O 1
ATOM 4204 N N . PHE B 2 67 ? 19.88500 -15.47700 27.72500 1.000 24.48285 67 PHE B N 1
ATOM 4205 C CA . PHE B 2 67 ? 20.20100 -16.07400 26.44000 1.000 25.53519 67 PHE B CA 1
ATOM 4206 C C . PHE B 2 67 ? 21.04200 -17.32800 26.63600 1.000 24.28894 67 PHE B C 1
ATOM 4207 O O . PHE B 2 67 ? 21.98000 -17.33300 27.43400 1.000 26.90327 67 PHE B O 1
ATOM 4224 N N . SER B 2 68 ? 20.71400 -18.37600 25.88600 1.000 21.81708 68 SER B N 1
ATOM 4225 C CA . SER B 2 68 ? 21.47500 -19.62000 25.93700 1.000 24.19884 68 SER B CA 1
ATOM 4226 C C . SER B 2 68 ? 21.49500 -20.28400 24.56700 1.000 23.07823 68 SER B C 1
ATOM 4227 O O . SER B 2 68 ? 20.55600 -20.16400 23.78200 1.000 23.18366 68 SER B O 1
ATOM 4235 N N . GLY B 2 69 ? 22.58500 -20.99000 24.28600 1.000 21.47581 69 GLY B N 1
ATOM 4236 C CA . GLY B 2 69 ? 22.72100 -21.72600 23.04500 1.000 19.91420 69 GLY B CA 1
ATOM 4237 C C . GLY B 2 69 ? 22.98600 -23.19300 23.30500 1.000 19.84581 69 GLY B C 1
ATOM 4238 O O . GLY B 2 69 ? 23.64100 -23.55100 24.28500 1.000 24.29208 69 GLY B O 1
ATOM 4242 N N . SER B 2 70 ? 22.45600 -24.04100 22.43000 1.000 19.52851 70 SER B N 1
ATOM 4243 C CA . SER B 2 70 ? 22.66500 -25.48300 22.55700 1.000 22.65445 70 SER B CA 1
ATOM 4244 C C . SER B 2 70 ? 22.67900 -26.12000 21.17300 1.000 24.99186 70 SER B C 1
ATOM 4245 O O . SER B 2 70 ? 22.39600 -25.47800 20.15600 1.000 21.97300 70 SER B O 1
ATOM 4253 N N . GLY B 2 71 ? 22.99100 -27.40700 21.15000 1.000 25.70216 71 GLY B N 1
ATOM 4254 C CA . GLY B 2 71 ? 22.94800 -28.20100 19.94500 1.000 23.01905 71 GLY B CA 1
ATOM 4255 C C . GLY B 2 71 ? 24.29000 -28.81900 19.61000 1.000 21.20988 71 GLY B C 1
ATOM 4256 O O . GLY B 2 71 ? 25.27800 -28.67200 20.32200 1.000 23.78199 71 GLY B O 1
ATOM 4260 N N . SER B 2 72 ? 24.29700 -29.53100 18.49500 1.000 23.17107 72 SER B N 1
ATOM 4261 C CA . SER B 2 72 ? 25.49300 -30.23600 18.05200 1.000 25.06128 72 SER B CA 1
ATOM 4262 C C . SER B 2 72 ? 25.25500 -30.70400 16.63100 1.000 21.95473 72 SER B C 1
ATOM 4263 O O . SER B 2 72 ? 24.11400 -30.80800 16.17800 1.000 23.23233 72 SER B O 1
ATOM 4271 N N . GLY B 2 73 ? 26.34000 -30.99000 15.92800 1.000 23.44799 73 GLY B N 1
ATOM 4272 C CA . GLY B 2 73 ? 26.20700 -31.53200 14.59200 1.000 22.21108 73 GLY B CA 1
ATOM 4273 C C . GLY B 2 73 ? 25.58800 -30.59800 13.58000 1.000 22.92744 73 GLY B C 1
ATOM 4274 O O . GLY B 2 73 ? 26.26000 -29.67800 13.09400 1.000 23.55034 73 GLY B O 1
ATOM 4278 N N . THR B 2 74 ? 24.32400 -30.84600 13.23200 1.000 23.52546 74 THR B N 1
ATOM 4279 C CA . THR B 2 74 ? 23.59700 -30.02000 12.28100 1.000 22.58777 74 THR B CA 1
ATOM 4280 C C . THR B 2 74 ? 22.43700 -29.26000 12.90200 1.000 24.84076 74 THR B C 1
ATOM 4281 O O . THR B 2 74 ? 21.73600 -28.55900 12.17300 1.000 27.58315 74 THR B O 1
ATOM 4292 N N . ASP B 2 75 ? 22.19100 -29.37700 14.20700 1.000 24.67708 75 ASP B N 1
ATOM 4293 C CA . ASP B 2 75 ? 20.97200 -28.83300 14.80900 1.000 23.85974 75 ASP B CA 1
ATOM 4294 C C . ASP B 2 75 ? 21.33100 -27.98400 16.01500 1.000 21.87232 75 ASP B C 1
ATOM 4295 O O . ASP B 2 75 ? 21.90100 -28.50000 16.97800 1.000 24.58420 75 ASP B O 1
ATOM 4302 N N . PHE B 2 76 ? 20.97100 -26.69300 15.97100 1.000 21.14770 76 PHE B N 1
ATOM 4303 C CA . PHE B 2 76 ? 21.32400 -25.70900 16.99200 1.000 22.16504 76 PHE B CA 1
ATOM 4304 C C . PHE B 2 76 ? 20.11900 -24.85900 17.36500 1.000 19.93431 76 PHE B C 1
ATOM 4305 O O . PHE B 2 76 ? 19.21800 -24.64000 16.55000 1.000 23.88616 76 PHE B O 1
ATOM 4322 N N . THR B 2 77 ? 20.12000 -24.36800 18.60600 1.000 21.07614 77 THR B N 1
ATOM 4323 C CA . THR B 2 77 ? 18.98000 -23.62800 19.13400 1.000 21.87281 77 THR B CA 1
ATOM 4324 C C . THR B 2 77 ? 19.45300 -22.48500 20.01600 1.000 20.34886 77 THR B C 1
ATOM 4325 O O . THR B 2 77 ? 20.27500 -22.68400 20.91500 1.000 23.86584 77 THR B O 1
ATOM 4336 N N . LEU B 2 78 ? 18.90200 -21.30100 19.77800 1.000 21.55815 78 LEU B N 1
ATOM 4337 C CA . LEU B 2 78 ? 19.04500 -20.15300 20.65700 1.000 17.16327 78 LEU B CA 1
ATOM 4338 C C . LEU B 2 78 ? 17.75700 -20.04500 21.45900 1.000 19.53940 78 LEU B C 1
ATOM 4339 O O . LEU B 2 78 ? 16.67900 -20.05500 20.86900 1.000 20.73885 78 LEU B O 1
ATOM 4355 N N . LYS B 2 79 ? 17.87100 -19.92700 22.77700 1.000 23.01580 79 LYS B N 1
ATOM 4356 C CA . LYS B 2 79 ? 16.71200 -19.76000 23.64600 1.000 24.82403 79 LYS B CA 1
ATOM 4357 C C . LYS B 2 79 ? 16.84400 -18.47700 24.44500 1.000 22.37638 79 LYS B C 1
ATOM 4358 O O . LYS B 2 79 ? 17.93200 -18.14100 24.94000 1.000 23.59262 79 LYS B O 1
ATOM 4377 N N . ILE B 2 80 ? 15.72100 -17.77700 24.59300 1.000 26.46588 80 ILE B N 1
ATOM 4378 C CA . ILE B 2 80 ? 15.58900 -16.66600 25.53300 1.000 21.83683 80 ILE B CA 1
ATOM 4379 C C . ILE B 2 80 ? 14.61000 -17.14300 26.60100 1.000 23.53610 80 ILE B C 1
ATOM 4380 O O . ILE B 2 80 ? 13.45600 -17.46300 26.28300 1.000 26.86563 80 ILE B O 1
ATOM 4396 N N . SER B 2 81 ? 15.07700 -17.22700 27.84400 1.000 25.72497 81 SER B N 1
ATOM 4397 C CA . SER B 2 81 ? 14.24100 -17.77800 28.91200 1.000 29.23259 81 SER B CA 1
ATOM 4398 C C . SER B 2 81 ? 12.97700 -16.95000 29.10600 1.000 32.93825 81 SER B C 1
ATOM 4399 O O . SER B 2 81 ? 11.86300 -17.49300 29.15500 1.000 32.17036 81 SER B O 1
ATOM 4407 N N . ARG B 2 82 ? 13.13500 -15.63000 29.20600 1.000 28.67702 82 ARG B N 1
ATOM 4408 C CA . ARG B 2 82 ? 12.00800 -14.70300 29.30800 1.000 36.84454 82 ARG B CA 1
ATOM 4409 C C . ARG B 2 82 ? 12.35300 -13.45000 28.51000 1.000 28.24995 82 ARG B C 1
ATOM 4410 O O . ARG B 2 82 ? 13.33400 -12.76800 28.81400 1.000 28.87129 82 ARG B O 1
ATOM 4431 N N . VAL B 2 83 ? 11.53600 -13.16200 27.49900 1.000 30.92917 83 VAL B N 1
ATOM 4432 C CA . VAL B 2 83 ? 11.79300 -12.05200 26.59500 1.000 29.98932 83 VAL B CA 1
ATOM 4433 C C . VAL B 2 83 ? 11.56400 -10.73900 27.32600 1.000 31.73732 83 VAL B C 1
ATOM 4434 O O . VAL B 2 83 ? 10.56100 -10.57100 28.04000 1.000 28.88231 83 VAL B O 1
ATOM 4447 N N . GLU B 2 84 ? 12.49700 -9.80400 27.16100 1.000 26.90046 84 GLU B N 1
ATOM 4448 C CA . GLU B 2 84 ? 12.33200 -8.43100 27.60500 1.000 24.69408 84 GLU B CA 1
ATOM 4449 C C . GLU B 2 84 ? 12.14200 -7.52500 26.39700 1.000 24.63762 84 GLU B C 1
ATOM 4450 O O . GLU B 2 84 ? 12.41100 -7.91000 25.25400 1.000 23.25132 84 GLU B O 1
ATOM 4462 N N . ALA B 2 85 ? 11.67700 -6.30500 26.68000 1.000 22.84496 85 ALA B N 1
ATOM 4463 C CA . ALA B 2 85 ? 11.28000 -5.38400 25.61700 1.000 25.27121 85 ALA B CA 1
ATOM 4464 C C . ALA B 2 85 ? 12.43000 -5.07800 24.66600 1.000 23.69515 85 ALA B C 1
ATOM 4465 O O . ALA B 2 85 ? 12.20500 -4.85400 23.46700 1.000 24.21828 85 ALA B O 1
ATOM 4472 N N . GLU B 2 86 ? 13.64800 -4.98400 25.19700 1.000 25.40670 86 GLU B N 1
ATOM 4473 C CA . GLU B 2 86 ? 14.82100 -4.60700 24.41700 1.000 22.43746 86 GLU B CA 1
ATOM 4474 C C . GLU B 2 86 ? 15.35400 -5.74900 23.55200 1.000 23.69825 86 GLU B C 1
ATOM 4475 O O . GLU B 2 86 ? 16.30000 -5.53200 22.78500 1.000 23.11145 86 GLU B O 1
ATOM 4487 N N . ASP B 2 87 ? 14.76800 -6.93900 23.62100 1.000 20.51606 87 ASP B N 1
ATOM 4488 C CA . ASP B 2 87 ? 15.27900 -8.08000 22.86700 1.000 21.59972 87 ASP B CA 1
ATOM 4489 C C . ASP B 2 87 ? 14.87500 -8.05900 21.40100 1.000 21.26003 87 ASP B C 1
ATOM 4490 O O . ASP B 2 87 ? 15.33500 -8.91400 20.62100 1.000 20.50947 87 ASP B O 1
ATOM 4499 N N . LEU B 2 88 ? 14.01200 -7.12900 21.01100 1.000 19.57746 88 LEU B N 1
ATOM 4500 C CA . LEU B 2 88 ? 13.53900 -7.10100 19.63700 1.000 20.52346 88 LEU B CA 1
ATOM 4501 C C . LEU B 2 88 ? 14.66500 -6.71700 18.68500 1.000 20.69916 88 LEU B C 1
ATOM 4502 O O . LEU B 2 88 ? 15.59300 -5.97800 19.03200 1.000 21.43449 88 LEU B O 1
ATOM 4518 N N . GLY B 2 89 ? 14.58800 -7.27000 17.49900 1.000 19.60921 89 GLY B N 1
ATOM 4519 C CA . GLY B 2 89 ? 15.62400 -7.10800 16.49000 1.000 20.06804 89 GLY B CA 1
ATOM 4520 C C . GLY B 2 89 ? 15.72900 -8.37300 15.67700 1.000 21.52238 89 GLY B C 1
ATOM 4521 O O . GLY B 2 89 ? 14.82000 -9.18400 15.66000 1.000 20.91958 89 GLY B O 1
ATOM 4525 N N . VAL B 2 90 ? 16.84400 -8.52700 14.97100 1.000 16.53303 90 VAL B N 1
ATOM 4526 C CA . VAL B 2 90 ? 17.06900 -9.68000 14.11300 1.000 17.27974 90 VAL B CA 1
ATOM 4527 C C . VAL B 2 90 ? 18.23300 -10.49300 14.67700 1.000 17.94283 90 VAL B C 1
ATOM 4528 O O . VAL B 2 90 ? 19.28700 -9.93900 15.02500 1.000 16.45706 90 VAL B O 1
ATOM 4541 N N . TYR B 2 91 ? 18.02700 -11.79600 14.77900 1.000 15.26432 91 TYR B N 1
ATOM 4542 C CA . TYR B 2 91 ? 19.00500 -12.77000 15.23400 1.000 17.45806 91 TYR B CA 1
ATOM 4543 C C . TYR B 2 91 ? 19.43600 -13.61600 14.04400 1.000 16.17056 91 TYR B C 1
ATOM 4544 O O . TYR B 2 91 ? 18.60400 -14.00900 13.22800 1.000 19.11510 91 TYR B O 1
ATOM 4562 N N . TYR B 2 92 ? 20.73900 -13.88000 13.94000 1.000 15.21122 92 TYR B N 1
ATOM 4563 C CA . TYR B 2 92 ? 21.33700 -14.68400 12.89100 1.000 17.93684 92 TYR B CA 1
ATOM 4564 C C . TYR B 2 92 ? 22.20200 -15.79400 13.47700 1.000 15.73204 92 TYR B C 1
ATOM 4565 O O . TYR B 2 92 ? 22.92500 -15.57500 14.46100 1.000 17.56191 92 TYR B O 1
ATOM 4583 N N . CYS B 2 93 ? 22.14800 -16.97400 12.86600 1.000 15.83211 93 CYS B N 1
ATOM 4584 C CA . CYS B 2 93 ? 23.17900 -17.97700 13.11900 1.000 18.96374 93 CYS B CA 1
ATOM 4585 C C . CYS B 2 93 ? 24.27800 -17.83000 12.06600 1.000 19.32545 93 CYS B C 1
ATOM 4586 O O . CYS B 2 93 ? 24.06800 -17.32600 10.95300 1.000 14.18033 93 CYS B O 1
ATOM 4593 N N . LEU B 2 94 ? 25.46000 -18.30900 12.42600 1.000 15.44077 94 LEU B N 1
ATOM 4594 C CA . LEU B 2 94 ? 26.66000 -18.10800 11.62000 1.000 15.90113 94 LEU B CA 1
ATOM 4595 C C . LEU B 2 94 ? 27.57600 -19.29700 11.86400 1.000 17.24603 94 LEU B C 1
ATOM 4596 O O . LEU B 2 94 ? 27.97600 -19.54100 13.01300 1.000 16.89759 94 LEU B O 1
ATOM 4612 N N . GLN B 2 95 ? 27.90900 -20.03800 10.80500 1.000 14.27520 95 GLN B N 1
ATOM 4613 C CA . GLN B 2 95 ? 28.87300 -21.11400 10.92100 1.000 14.76058 95 GLN B CA 1
ATOM 4614 C C . GLN B 2 95 ? 30.22700 -20.69000 10.38100 1.000 16.74849 95 GLN B C 1
ATOM 4615 O O . GLN B 2 95 ? 30.31700 -20.02300 9.34100 1.000 15.91580 95 GLN B O 1
ATOM 4629 N N . SER B 2 96 ? 31.27200 -21.07300 11.11000 1.000 15.30802 96 SER B N 1
ATOM 4630 C CA . SER B 2 96 ? 32.65600 -20.80300 10.73900 1.000 14.40047 96 SER B CA 1
ATOM 4631 C C . SER B 2 96 ? 33.51300 -22.05600 10.66800 1.000 16.08892 96 SER B C 1
ATOM 4632 O O . SER B 2 96 ? 34.74000 -21.95200 10.61900 1.000 16.08133 96 SER B O 1
ATOM 4640 N N . THR B 2 97 ? 32.89300 -23.23300 10.62300 1.000 15.34362 97 THR B N 1
ATOM 4641 C CA . THR B 2 97 ? 33.66400 -24.45600 10.53600 1.000 15.44957 97 THR B CA 1
ATOM 4642 C C . THR B 2 97 ? 34.19900 -24.66700 9.14700 1.000 17.03347 97 THR B C 1
ATOM 4643 O O . THR B 2 97 ? 35.32300 -25.15300 8.98600 1.000 17.66367 97 THR B O 1
ATOM 4654 N N . HIS B 2 98 ? 33.40100 -24.29600 8.15600 1.000 15.79945 98 HIS B N 1
ATOM 4655 C CA . HIS B 2 98 ? 33.68600 -24.54100 6.75200 1.000 16.32143 98 HIS B CA 1
ATOM 4656 C C . HIS B 2 98 ? 33.76300 -23.21100 6.02100 1.000 18.68276 98 HIS B C 1
ATOM 4657 O O . HIS B 2 98 ? 32.95500 -22.31500 6.28200 1.000 18.09680 98 HIS B O 1
ATOM 4671 N N . PHE B 2 99 ? 34.70500 -23.10300 5.08000 1.000 16.56995 99 PHE B N 1
ATOM 4672 C CA . PHE B 2 99 ? 34.69900 -21.94600 4.20100 1.000 15.64662 99 PHE B CA 1
ATOM 4673 C C . PHE B 2 99 ? 33.92300 -22.25900 2.93200 1.000 16.61240 99 PHE B C 1
ATOM 4674 O O . PHE B 2 99 ? 34.03900 -23.36900 2.41600 1.000 17.91399 99 PHE B O 1
ATOM 4691 N N . PRO B 2 100 ? 33.11600 -21.31200 2.43100 1.000 15.02516 100 PRO B N 1
ATOM 4692 C CA . PRO B 2 100 ? 32.87900 -19.97600 2.99000 1.000 16.61063 100 PRO B CA 1
ATOM 4693 C C . PRO B 2 100 ? 32.05400 -20.02300 4.25200 1.000 13.57138 100 PRO B C 1
ATOM 4694 O O . PRO B 2 100 ? 31.16000 -20.86000 4.45900 1.000 15.32812 100 PRO B O 1
ATOM 4705 N N . TYR B 2 101 ? 32.37900 -19.12500 5.17000 1.000 14.89208 101 TYR B N 1
ATOM 4706 C CA . TYR B 2 101 ? 31.47100 -18.84300 6.26200 1.000 14.70548 101 TYR B CA 1
ATOM 4707 C C . TYR B 2 101 ? 30.08800 -18.48000 5.75000 1.000 15.08243 101 TYR B C 1
ATOM 4708 O O . TYR B 2 101 ? 29.93500 -17.75400 4.75500 1.000 15.45082 101 TYR B O 1
ATOM 4726 N N . THR B 2 102 ? 29.06000 -18.96200 6.44100 1.000 14.53213 102 THR B N 1
ATOM 4727 C CA . THR B 2 102 ? 27.70300 -18.71000 5.99200 1.000 16.52595 102 THR B CA 1
ATOM 4728 C C . THR B 2 102 ? 26.77300 -18.42300 7.15300 1.000 17.36364 102 THR B C 1
ATOM 4729 O O . THR B 2 102 ? 26.95700 -18.92500 8.26500 1.000 14.67659 102 THR B O 1
ATOM 4740 N N . PHE B 2 103 ? 25.72700 -17.65700 6.84400 1.000 17.83508 103 PHE B N 1
ATOM 4741 C CA . PHE B 2 103 ? 24.78000 -17.12400 7.79800 1.000 16.26281 103 PHE B CA 1
ATOM 4742 C C . PHE B 2 103 ? 23.39000 -17.68300 7.52000 1.000 16.20891 103 PHE B C 1
ATOM 4743 O O . PHE B 2 103 ? 23.02600 -17.89600 6.35600 1.000 16.84653 103 PHE B O 1
ATOM 4760 N N . GLY B 2 104 ? 22.62900 -17.88900 8.58800 1.000 14.65137 104 GLY B N 1
ATOM 4761 C CA . GLY B 2 104 ? 21.18400 -18.08000 8.43100 1.000 15.52700 104 GLY B CA 1
ATOM 4762 C C . GLY B 2 104 ? 20.51800 -16.83900 7.86800 1.000 20.14003 104 GLY B C 1
ATOM 4763 O O . GLY B 2 104 ? 21.05800 -15.73500 7.87900 1.000 18.89178 104 GLY B O 1
ATOM 4767 N N . GLY B 2 105 ? 19.27500 -17.01900 7.39900 1.000 18.59856 105 GLY B N 1
ATOM 4768 C CA . GLY B 2 105 ? 18.54400 -15.89300 6.83000 1.000 19.51603 105 GLY B CA 1
ATOM 4769 C C . GLY B 2 105 ? 18.01000 -14.87800 7.82400 1.000 19.76647 105 GLY B C 1
ATOM 4770 O O . GLY B 2 105 ? 17.47700 -13.84300 7.39000 1.000 20.87892 105 GLY B O 1
ATOM 4774 N N . GLY B 2 106 ? 18.08700 -15.15700 9.11400 1.000 19.54305 106 GLY B N 1
ATOM 4775 C CA . GLY B 2 106 ? 17.68600 -14.23700 10.14600 1.000 17.92262 106 GLY B CA 1
ATOM 4776 C C . GLY B 2 106 ? 16.30400 -14.56500 10.67800 1.000 20.10835 106 GLY B C 1
ATOM 4777 O O . GLY B 2 106 ? 15.44800 -15.14500 9.98200 1.000 21.21715 106 GLY B O 1
ATOM 4781 N N . THR B 2 107 ? 16.10200 -14.22600 11.94200 1.000 18.62631 107 THR B N 1
ATOM 4782 C CA . THR B 2 107 ? 14.79700 -14.28300 12.59600 1.000 18.43429 107 THR B CA 1
ATOM 4783 C C . THR B 2 107 ? 14.53500 -12.91100 13.18600 1.000 17.60533 107 THR B C 1
ATOM 4784 O O . THR B 2 107 ? 15.31400 -12.43800 14.01700 1.000 20.70796 107 THR B O 1
ATOM 4795 N N . LYS B 2 108 ? 13.41200 -12.29400 12.81300 1.000 19.87658 108 LYS B N 1
ATOM 4796 C CA . LYS B 2 108 ? 13.04300 -10.99800 13.36700 1.000 18.97038 108 LYS B CA 1
ATOM 4797 C C . LYS B 2 108 ? 12.14700 -11.23600 14.58100 1.000 22.76518 108 LYS B C 1
ATOM 4798 O O . LYS B 2 108 ? 11.07000 -11.82800 14.45500 1.000 26.09933 108 LYS B O 1
ATOM 4817 N N . LEU B 2 109 ? 12.60700 -10.82900 15.74600 1.000 21.98103 109 LEU B N 1
ATOM 4818 C CA . LEU B 2 109 ? 11.82600 -10.94000 16.97200 1.000 22.55433 109 LEU B CA 1
ATOM 4819 C C . LEU B 2 109 ? 11.03100 -9.65300 17.14100 1.000 20.49908 109 LEU B C 1
ATOM 4820 O O . LEU B 2 109 ? 11.61200 -8.56600 17.24000 1.000 19.77882 109 LEU B O 1
ATOM 4836 N N . GLU B 2 110 ? 9.69800 -9.77300 17.15600 1.000 23.35099 110 GLU B N 1
ATOM 4837 C CA . GLU B 2 110 ? 8.81200 -8.64700 17.39900 1.000 24.94581 110 GLU B CA 1
ATOM 4838 C C . GLU B 2 110 ? 8.08500 -8.85100 18.72700 1.000 25.36866 110 GLU B C 1
ATOM 4839 O O . GLU B 2 110 ? 7.83500 -9.98100 19.15100 1.000 24.72475 110 GLU B O 1
ATOM 4851 N N . ILE B 2 111 ? 7.77900 -7.75400 19.39100 1.000 25.41930 111 ILE B N 1
ATOM 4852 C CA . ILE B 2 111 ? 7.12600 -7.78000 20.70000 1.000 24.97535 111 ILE B CA 1
ATOM 4853 C C . ILE B 2 111 ? 5.62000 -7.61200 20.49700 1.000 24.86719 111 ILE B C 1
ATOM 4854 O O . ILE B 2 111 ? 5.18100 -6.69100 19.79800 1.000 21.69551 111 ILE B O 1
ATOM 4870 N N . LYS B 2 112 ? 4.82500 -8.51500 21.09200 1.000 24.08303 112 LYS B N 1
ATOM 4871 C CA . LYS B 2 112 ? 3.37000 -8.36300 21.13900 1.000 24.41069 112 LYS B CA 1
ATOM 4872 C C . LYS B 2 112 ? 3.03000 -7.57200 22.39200 1.000 21.64379 112 LYS B C 1
ATOM 4873 O O . LYS B 2 112 ? 3.55800 -7.86000 23.47100 1.000 25.88160 112 LYS B O 1
ATOM 4892 N N . ARG B 2 113 ? 2.15500 -6.58000 22.25800 1.000 22.50341 113 ARG B N 1
ATOM 4893 C CA . ARG B 2 113 ? 1.75300 -5.78600 23.41100 1.000 23.91088 113 ARG B CA 1
ATOM 4894 C C . ARG B 2 113 ? 0.29800 -5.40800 23.20700 1.000 19.98900 113 ARG B C 1
ATOM 4895 O O . ARG B 2 113 ? -0.32000 -5.81000 22.22400 1.000 20.08113 113 ARG B O 1
ATOM 4916 N N . THR B 2 114 ? -0.24500 -4.65400 24.16300 1.000 19.45374 114 THR B N 1
ATOM 4917 C CA . THR B 2 114 ? -1.62000 -4.21400 24.07200 1.000 20.43013 114 THR B CA 1
ATOM 4918 C C . THR B 2 114 ? -1.75200 -3.13000 23.02100 1.000 20.38742 114 THR B C 1
ATOM 4919 O O . THR B 2 114 ? -0.78600 -2.45300 22.64500 1.000 18.48288 114 THR B O 1
ATOM 4930 N N . VAL B 2 115 ? -2.98900 -2.94300 22.57400 1.000 17.31972 115 VAL B N 1
ATOM 4931 C CA . VAL B 2 115 ? -3.26700 -1.91000 21.59200 1.000 17.18486 115 VAL B CA 1
ATOM 4932 C C . VAL B 2 115 ? -3.00400 -0.54700 22.18400 1.000 19.14697 115 VAL B C 1
ATOM 4933 O O . VAL B 2 115 ? -3.30600 -0.27700 23.35200 1.000 21.47565 115 VAL B O 1
ATOM 4946 N N . ALA B 2 116 ? -2.45500 0.34900 21.36400 1.000 18.25865 116 ALA B N 1
ATOM 4947 C CA . ALA B 2 116 ? -2.16700 1.70900 21.79400 1.000 17.38870 116 ALA B CA 1
ATOM 4948 C C . ALA B 2 116 ? -2.55200 2.63200 20.64400 1.000 21.80534 116 ALA B C 1
ATOM 4949 O O . ALA B 2 116 ? -2.06100 2.45600 19.52500 1.000 18.97028 116 ALA B O 1
ATOM 4956 N N . ALA B 2 117 ? -3.46600 3.57500 20.89100 1.000 19.03773 117 ALA B N 1
ATOM 4957 C CA . ALA B 2 117 ? -3.86300 4.49000 19.82400 1.000 19.56031 117 ALA B CA 1
ATOM 4958 C C . ALA B 2 117 ? -2.75000 5.49900 19.54400 1.000 17.99150 117 ALA B C 1
ATOM 4959 O O . ALA B 2 117 ? -2.00800 5.89200 20.45200 1.000 19.74754 117 ALA B O 1
ATOM 4966 N N . PRO B 2 118 ? -2.62700 5.94500 18.30100 1.000 19.10396 118 PRO B N 1
ATOM 4967 C CA . PRO B 2 118 ? -1.67400 7.01300 18.00000 1.000 19.52956 118 PRO B CA 1
ATOM 4968 C C . PRO B 2 118 ? -2.13000 8.35300 18.52600 1.000 21.26446 118 PRO B C 1
ATOM 4969 O O . PRO B 2 118 ? -3.32700 8.63300 18.61000 1.000 23.83138 118 PRO B O 1
ATOM 4980 N N . SER B 2 119 ? -1.15300 9.17800 18.89900 1.000 22.16885 119 SER B N 1
ATOM 4981 C CA . SER B 2 119 ? -1.35400 10.61200 19.03900 1.000 19.86672 119 SER B CA 1
ATOM 4982 C C . SER B 2 119 ? -1.04200 11.23600 17.69200 1.000 24.35580 119 SER B C 1
ATOM 4983 O O . SER B 2 119 ? 0.00400 10.94500 17.10900 1.000 22.56521 119 SER B O 1
ATOM 4991 N N . VAL B 2 120 ? -1.93600 12.07800 17.20400 1.000 22.36876 120 VAL B N 1
ATOM 4992 C CA . VAL B 2 120 ? -1.87800 12.56800 15.83100 1.000 22.45943 120 VAL B CA 1
ATOM 4993 C C . VAL B 2 120 ? -1.57800 14.05900 15.84000 1.000 26.31790 120 VAL B C 1
ATOM 4994 O O . VAL B 2 120 ? -2.13300 14.82700 16.64300 1.000 24.56291 120 VAL B O 1
ATOM 5007 N N . PHE B 2 121 ? -0.69000 14.46700 14.93300 1.000 21.48657 121 PHE B N 1
ATOM 5008 C CA . PHE B 2 121 ? -0.26600 15.84700 14.79100 1.000 21.47366 121 PHE B CA 1
ATOM 5009 C C . PHE B 2 121 ? -0.17600 16.19300 13.30500 1.000 24.01274 121 PHE B C 1
ATOM 5010 O O . PHE B 2 121 ? 0.21600 15.34900 12.49400 1.000 24.15074 121 PHE B O 1
ATOM 5027 N N . ILE B 2 122 ? -0.54500 17.42200 12.92800 1.000 24.20104 122 ILE B N 1
ATOM 5028 C CA . ILE B 2 122 ? -0.45400 17.85300 11.53200 1.000 24.86832 122 ILE B CA 1
ATOM 5029 C C . ILE B 2 122 ? 0.39500 19.11700 11.49400 1.000 22.68579 122 ILE B C 1
ATOM 5030 O O . ILE B 2 122 ? 0.38000 19.91700 12.44200 1.000 24.62214 122 ILE B O 1
ATOM 5046 N N . PHE B 2 123 ? 1.22600 19.22900 10.45600 1.000 24.28010 123 PHE B N 1
ATOM 5047 C CA . PHE B 2 123 ? 2.19000 20.32300 10.32100 1.000 23.36263 123 PHE B CA 1
ATOM 5048 C C . PHE B 2 123 ? 2.01600 20.96100 8.94800 1.000 24.10942 123 PHE B C 1
ATOM 5049 O O . PHE B 2 123 ? 2.14700 20.26600 7.92000 1.000 25.62423 123 PHE B O 1
ATOM 5066 N N . PRO B 2 124 ? 1.75600 22.25700 8.86100 1.000 26.08516 124 PRO B N 1
ATOM 5067 C CA . PRO B 2 124 ? 1.71800 22.91400 7.55700 1.000 26.40999 124 PRO B CA 1
ATOM 5068 C C . PRO B 2 124 ? 3.11100 23.07000 6.97300 1.000 22.02440 124 PRO B C 1
ATOM 5069 O O . PRO B 2 124 ? 4.11600 22.99300 7.69600 1.000 27.30693 124 PRO B O 1
ATOM 5080 N N . PRO B 2 125 ? 3.20600 23.28600 5.66800 1.000 24.11620 125 PRO B N 1
ATOM 5081 C CA . PRO B 2 125 ? 4.50000 23.64100 5.08000 1.000 23.95242 125 PRO B CA 1
ATOM 5082 C C . PRO B 2 125 ? 5.00300 24.93700 5.67400 1.000 29.51416 125 PRO B C 1
ATOM 5083 O O . PRO B 2 125 ? 4.21900 25.84600 5.96000 1.000 27.43667 125 PRO B O 1
ATOM 5094 N N . SER B 2 126 ? 6.32100 25.02200 5.83400 1.000 27.92025 126 SER B N 1
ATOM 5095 C CA . SER B 2 126 ? 6.96400 26.24200 6.28700 1.000 28.95033 126 SER B CA 1
ATOM 5096 C C . SER B 2 126 ? 6.92100 27.29900 5.18300 1.000 32.58466 126 SER B C 1
ATOM 5097 O O . SER B 2 126 ? 6.79700 26.98800 3.99400 1.000 29.28678 126 SER B O 1
ATOM 5105 N N . ASP B 2 127 ? 6.99900 28.56900 5.59400 1.000 33.13739 127 ASP B N 1
ATOM 5106 C CA . ASP B 2 127 ? 7.09400 29.64500 4.60900 1.000 35.65461 127 ASP B CA 1
ATOM 5107 C C . ASP B 2 127 ? 8.36300 29.51200 3.77600 1.000 29.94141 127 ASP B C 1
ATOM 5108 O O . ASP B 2 127 ? 8.35200 29.78500 2.56800 1.000 39.31588 127 ASP B O 1
ATOM 5117 N N . GLU B 2 128 ? 9.46500 29.09600 4.41100 1.000 35.63376 128 GLU B N 1
ATOM 5118 C CA . GLU B 2 128 ? 10.72900 28.89500 3.70200 1.000 35.47572 128 GLU B CA 1
ATOM 5119 C C . GLU B 2 128 ? 10.56400 27.93300 2.53400 1.000 34.72812 128 GLU B C 1
ATOM 5120 O O . GLU B 2 128 ? 11.00100 28.21400 1.41100 1.000 33.69269 128 GLU B O 1
ATOM 5132 N N . GLN B 2 129 ? 9.95900 26.77000 2.78200 1.000 30.28024 129 GLN B N 1
ATOM 5133 C CA . GLN B 2 129 ? 9.73900 25.84100 1.68100 1.000 29.40281 129 GLN B CA 1
ATOM 5134 C C . GLN B 2 129 ? 8.82500 26.44300 0.62000 1.000 35.28751 129 GLN B C 1
ATOM 5135 O O . GLN B 2 129 ? 9.00600 26.20600 -0.58000 1.000 32.72400 129 GLN B O 1
ATOM 5149 N N . LEU B 2 130 ? 7.81700 27.20600 1.04300 1.000 34.20465 130 LEU B N 1
ATOM 5150 C CA . LEU B 2 130 ? 6.83900 27.71300 0.08400 1.000 39.64142 130 LEU B CA 1
ATOM 5151 C C . LEU B 2 130 ? 7.50600 28.60000 -0.95700 1.000 40.62696 130 LEU B C 1
ATOM 5152 O O . LEU B 2 130 ? 7.19900 28.50500 -2.15100 1.000 41.45205 130 LEU B O 1
ATOM 5168 N N . LYS B 2 131 ? 8.44000 29.45100 -0.52000 1.000 44.70061 131 LYS B N 1
ATOM 5169 C CA . LYS B 2 131 ? 9.17700 30.30600 -1.44500 1.000 47.48034 131 LYS B CA 1
ATOM 5170 C C . LYS B 2 131 ? 9.78100 29.49300 -2.58200 1.000 47.11705 131 LYS B C 1
ATOM 5171 O O . LYS B 2 131 ? 9.84700 29.95800 -3.72500 1.000 53.29982 131 LYS B O 1
ATOM 5190 N N . SER B 2 132 ? 10.21600 28.26800 -2.28300 1.000 45.73725 132 SER B N 1
ATOM 5191 C CA . SER B 2 132 ? 10.86900 27.39600 -3.25000 1.000 41.47999 132 SER B CA 1
ATOM 5192 C C . SER B 2 132 ? 9.92200 26.83700 -4.30300 1.000 40.23022 132 SER B C 1
ATOM 5193 O O . SER B 2 132 ? 10.39600 26.28100 -5.30000 1.000 43.18947 132 SER B O 1
ATOM 5201 N N . GLY B 2 133 ? 8.60900 26.93100 -4.10500 1.000 42.56382 133 GLY B N 1
ATOM 5202 C CA . GLY B 2 133 ? 7.65900 26.44400 -5.08000 1.000 37.54195 133 GLY B CA 1
ATOM 5203 C C . GLY B 2 133 ? 7.00900 25.11000 -4.77400 1.000 38.61521 133 GLY B C 1
ATOM 5204 O O . GLY B 2 133 ? 6.23700 24.61500 -5.60700 1.000 33.39968 133 GLY B O 1
ATOM 5208 N N . THR B 2 134 ? 7.28300 24.51400 -3.61300 1.000 40.51827 134 THR B N 1
ATOM 5209 C CA . THR B 2 134 ? 6.69600 23.23300 -3.24400 1.000 33.93928 134 THR B CA 1
ATOM 5210 C C . THR B 2 134 ? 6.16400 23.33100 -1.82800 1.000 27.25208 134 THR B C 1
ATOM 5211 O O . THR B 2 134 ? 6.64500 24.12700 -1.01300 1.000 30.32253 134 THR B O 1
ATOM 5222 N N . ALA B 2 135 ? 5.14800 22.51800 -1.54600 1.000 30.23973 135 ALA B N 1
ATOM 5223 C CA . ALA B 2 135 ? 4.52500 22.47700 -0.22900 1.000 26.30166 135 ALA B CA 1
ATOM 5224 C C . ALA B 2 135 ? 4.48500 21.03300 0.24400 1.000 23.88889 135 ALA B C 1
ATOM 5225 O O . ALA B 2 135 ? 3.95200 20.16500 -0.45400 1.000 28.16749 135 ALA B O 1
ATOM 5232 N N . SER B 2 136 ? 5.07900 20.77600 1.40400 1.000 22.67678 136 SER B N 1
ATOM 5233 C CA . SER B 2 136 ? 5.00000 19.47900 2.06700 1.000 22.93482 136 SER B CA 1
ATOM 5234 C C . SER B 2 136 ? 4.13200 19.65700 3.29600 1.000 21.12298 136 SER B C 1
ATOM 5235 O O . SER B 2 136 ? 4.44300 20.49400 4.14700 1.000 22.83640 136 SER B O 1
ATOM 5243 N N . VAL B 2 137 ? 3.07200 18.87000 3.39400 1.000 22.58615 137 VAL B N 1
ATOM 5244 C CA . VAL B 2 137 ? 2.22000 18.81200 4.58200 1.000 21.16958 137 VAL B CA 1
ATOM 5245 C C . VAL B 2 137 ? 2.47200 17.47500 5.26300 1.000 17.05780 137 VAL B C 1
ATOM 5246 O O . VAL B 2 137 ? 2.44300 16.43500 4.60200 1.000 20.69516 137 VAL B O 1
ATOM 5259 N N . VAL B 2 138 ? 2.73600 17.49900 6.57000 1.000 22.96200 138 VAL B N 1
ATOM 5260 C CA . VAL B 2 138 ? 3.14700 16.28400 7.26700 1.000 19.06162 138 VAL B CA 1
ATOM 5261 C C . VAL B 2 138 ? 2.12300 15.94000 8.33900 1.000 22.19714 138 VAL B C 1
ATOM 5262 O O . VAL B 2 138 ? 1.67800 16.80900 9.10600 1.000 23.53071 138 VAL B O 1
ATOM 5275 N N . CYS B 2 139 ? 1.80300 14.64800 8.41500 1.000 22.14272 139 CYS B N 1
ATOM 5276 C CA . CYS B 2 139 ? 0.93200 14.08400 9.44300 1.000 23.07180 139 CYS B CA 1
ATOM 5277 C C . CYS B 2 139 ? 1.74300 13.06900 10.23800 1.000 22.03121 139 CYS B C 1
ATOM 5278 O O . CYS B 2 139 ? 2.29300 12.13800 9.64800 1.000 21.64408 139 CYS B O 1
ATOM 5285 N N . LEU B 2 140 ? 1.81600 13.24700 11.56100 1.000 19.18369 140 LEU B N 1
ATOM 5286 C CA . LEU B 2 140 ? 2.55400 12.34000 12.43300 1.000 19.40069 140 LEU B CA 1
ATOM 5287 C C . LEU B 2 140 ? 1.58800 11.49400 13.24000 1.000 23.27820 140 LEU B C 1
ATOM 5288 O O . LEU B 2 140 ? 0.70100 12.03500 13.90700 1.000 21.60712 140 LEU B O 1
ATOM 5304 N N . LEU B 2 141 ? 1.77000 10.17600 13.20400 1.000 19.43009 141 LEU B N 1
ATOM 5305 C CA . LEU B 2 141 ? 1.05400 9.26000 14.09800 1.000 17.29481 141 LEU B CA 1
ATOM 5306 C C . LEU B 2 141 ? 2.07100 8.74400 15.11400 1.000 20.50884 141 LEU B C 1
ATOM 5307 O O . LEU B 2 141 ? 3.00300 8.02400 14.74800 1.000 18.43528 141 LEU B O 1
ATOM 5323 N N . ASN B 2 142 ? 1.93400 9.09900 16.38300 1.000 18.67467 142 ASN B N 1
ATOM 5324 C CA . ASN B 2 142 ? 3.00800 8.82300 17.32900 1.000 18.93473 142 ASN B CA 1
ATOM 5325 C C . ASN B 2 142 ? 2.63300 7.71900 18.30600 1.000 20.75556 142 ASN B C 1
ATOM 5326 O O . ASN B 2 142 ? 1.55800 7.75300 18.91100 1.000 19.48594 142 ASN B O 1
ATOM 5337 N N . ASN B 2 143 ? 3.51100 6.72100 18.40600 1.000 17.83588 143 ASN B N 1
ATOM 5338 C CA . ASN B 2 143 ? 3.58200 5.76900 19.51200 1.000 17.05438 143 ASN B CA 1
ATOM 5339 C C . ASN B 2 143 ? 2.30800 4.92300 19.59500 1.000 20.49995 143 ASN B C 1
ATOM 5340 O O . ASN B 2 143 ? 1.53900 5.00200 20.56000 1.000 20.58381 143 ASN B O 1
ATOM 5351 N N . PHE B 2 144 ? 2.10100 4.11200 18.56400 1.000 16.70674 144 PHE B N 1
ATOM 5352 C CA . PHE B 2 144 ? 0.89500 3.29500 18.46400 1.000 18.24964 144 PHE B CA 1
ATOM 5353 C C . PHE B 2 144 ? 1.24300 1.82300 18.26400 1.000 19.18454 144 PHE B C 1
ATOM 5354 O O . PHE B 2 144 ? 2.37400 1.45500 17.94300 1.000 18.96950 144 PHE B O 1
ATOM 5371 N N . TYR B 2 145 ? 0.24600 0.96200 18.46400 1.000 16.69176 145 TYR B N 1
ATOM 5372 C CA . TYR B 2 145 ? 0.37300 -0.48600 18.29700 1.000 17.60006 145 TYR B CA 1
ATOM 5373 C C . TYR B 2 145 ? -1.02800 -1.03500 18.04900 1.000 17.71661 145 TYR B C 1
ATOM 5374 O O . TYR B 2 145 ? -1.94300 -0.66600 18.78900 1.000 18.47164 145 TYR B O 1
ATOM 5392 N N . PRO B 2 146 ? -1.22700 -1.92700 17.07500 1.000 19.04957 146 PRO B N 1
ATOM 5393 C CA . PRO B 2 146 ? -0.21900 -2.49500 16.17800 1.000 20.74718 146 PRO B CA 1
ATOM 5394 C C . PRO B 2 146 ? 0.18600 -1.56300 15.04000 1.000 20.63312 146 PRO B C 1
ATOM 5395 O O . PRO B 2 146 ? -0.26700 -0.42200 14.96100 1.000 20.23301 146 PRO B O 1
ATOM 5406 N N . ARG B 2 147 ? 1.05900 -2.09000 14.16900 1.000 20.94477 147 ARG B N 1
ATOM 5407 C CA . ARG B 2 147 ? 1.67400 -1.28500 13.11000 1.000 22.32038 147 ARG B CA 1
ATOM 5408 C C . ARG B 2 147 ? 0.67900 -0.80900 12.05000 1.000 26.60207 147 ARG B C 1
ATOM 5409 O O . ARG B 2 147 ? 0.89000 0.24700 11.43500 1.000 26.45076 147 ARG B O 1
ATOM 5430 N N . GLU B 2 148 ? -0.38500 -1.56600 11.80200 1.000 23.60197 148 GLU B N 1
ATOM 5431 C CA . GLU B 2 148 ? -1.33500 -1.22400 10.75200 1.000 24.76299 148 GLU B CA 1
ATOM 5432 C C . GLU B 2 148 ? -2.12000 0.03700 11.09400 1.000 27.97435 148 GLU B C 1
ATOM 5433 O O . GLU B 2 148 ? -2.69600 0.15800 12.18400 1.000 27.05470 148 GLU B O 1
ATOM 5445 N N . ALA B 2 149 ? -2.18500 0.95600 10.13700 1.000 22.69734 149 ALA B N 1
ATOM 5446 C CA . ALA B 2 149 ? -2.89900 2.21300 10.30000 1.000 20.58261 149 ALA B CA 1
ATOM 5447 C C . ALA B 2 149 ? -3.25200 2.74000 8.92800 1.000 30.51495 149 ALA B C 1
ATOM 5448 O O . ALA B 2 149 ? -2.50400 2.54700 7.96700 1.000 32.30065 149 ALA B O 1
ATOM 5455 N N . LYS B 2 150 ? -4.39100 3.41400 8.85400 1.000 25.50321 150 LYS B N 1
ATOM 5456 C CA . LYS B 2 150 ? -4.84600 4.06700 7.63500 1.000 27.36052 150 LYS B CA 1
ATOM 5457 C C . LYS B 2 150 ? -4.76900 5.57700 7.80600 1.000 30.88708 150 LYS B C 1
ATOM 5458 O O . LYS B 2 150 ? -5.34500 6.13600 8.74000 1.000 27.38048 150 LYS B O 1
ATOM 5477 N N . VAL B 2 151 ? -4.06600 6.24400 6.89800 1.000 25.17684 151 VAL B N 1
ATOM 5478 C CA . VAL B 2 151 ? -4.02500 7.69700 6.86300 1.000 21.66571 151 VAL B CA 1
ATOM 5479 C C . VAL B 2 151 ? -4.66400 8.15100 5.55800 1.000 30.61808 151 VAL B C 1
ATOM 5480 O O . VAL B 2 151 ? -4.30500 7.66100 4.48200 1.000 29.99733 151 VAL B O 1
ATOM 5493 N N . GLN B 2 152 ? -5.63900 9.05200 5.66200 1.000 26.51390 152 GLN B N 1
ATOM 5494 C CA . GLN B 2 152 ? -6.33200 9.60500 4.50800 1.000 30.39087 152 GLN B CA 1
ATOM 5495 C C . GLN B 2 152 ? -6.18600 11.11700 4.52100 1.000 26.72275 152 GLN B C 1
ATOM 5496 O O . GLN B 2 152 ? -6.57500 11.77200 5.49000 1.000 24.51274 152 GLN B O 1
ATOM 5502 N N . TRP B 2 153 ? -5.64300 11.68300 3.44200 1.000 25.34839 153 TRP B N 1
ATOM 5503 C CA . TRP B 2 153 ? -5.54500 13.12900 3.30700 1.000 23.35923 153 TRP B CA 1
ATOM 5504 C C . TRP B 2 153 ? -6.79400 13.68500 2.62500 1.000 24.66213 153 TRP B C 1
ATOM 5505 O O . TRP B 2 153 ? -7.33300 13.06700 1.70900 1.000 24.91102 153 TRP B O 1
ATOM 5526 N N . LYS B 2 154 ? -7.23000 14.85900 3.07800 1.000 29.07332 154 LYS B N 1
ATOM 5527 C CA . LYS B 2 154 ? -8.35600 15.57500 2.49700 1.000 30.45019 154 LYS B CA 1
ATOM 5528 C C . LYS B 2 154 ? -7.95800 17.03300 2.34800 1.000 28.31133 154 LYS B C 1
ATOM 5529 O O . LYS B 2 154 ? -7.40600 17.62800 3.28000 1.000 30.63882 154 LYS B O 1
ATOM 5548 N N . VAL B 2 155 ? -8.22200 17.60600 1.17600 1.000 35.50577 155 VAL B N 1
ATOM 5549 C CA . VAL B 2 155 ? -7.99100 19.02300 0.90900 1.000 30.80568 155 VAL B CA 1
ATOM 5550 C C . VAL B 2 155 ? -9.33600 19.62600 0.50900 1.000 34.04063 155 VAL B C 1
ATOM 5551 O O . VAL B 2 155 ? -9.99300 19.12900 -0.41500 1.000 31.46646 155 VAL B O 1
ATOM 5564 N N . ASP B 2 156 ? -9.75700 20.66400 1.23200 1.000 37.82060 156 ASP B N 1
ATOM 5565 C CA . ASP B 2 156 ? -11.10000 21.22300 1.06100 1.000 40.81756 156 ASP B CA 1
ATOM 5566 C C . ASP B 2 156 ? -12.12900 20.10400 0.96600 1.000 37.60555 156 ASP B C 1
ATOM 5567 O O . ASP B 2 156 ? -13.04500 20.13900 0.13300 1.000 35.14728 156 ASP B O 1
ATOM 5576 N N . ASN B 2 157 ? -11.96100 19.09300 1.80900 1.000 31.29344 157 ASN B N 1
ATOM 5577 C CA . ASN B 2 157 ? -12.85700 17.96900 2.00400 1.000 36.98172 157 ASN B CA 1
ATOM 5578 C C . ASN B 2 157 ? -12.77500 16.94100 0.87800 1.000 34.91689 157 ASN B C 1
ATOM 5579 O O . ASN B 2 157 ? -13.44300 15.91200 0.97100 1.000 37.09610 157 ASN B O 1
ATOM 5590 N N . ALA B 2 158 ? -11.95200 17.14900 -0.14900 1.000 33.65336 158 ALA B N 1
ATOM 5591 C CA . ALA B 2 158 ? -11.79600 16.16600 -1.21500 1.000 31.62535 158 ALA B CA 1
ATOM 5592 C C . ALA B 2 158 ? -10.69000 15.17100 -0.87900 1.000 33.76918 158 ALA B C 1
ATOM 5593 O O . ALA B 2 158 ? -9.58900 15.57200 -0.48200 1.000 31.27096 158 ALA B O 1
ATOM 5600 N N . LEU B 2 159 ? -10.97000 13.88600 -1.08300 1.000 31.58729 159 LEU B N 1
ATOM 5601 C CA . LEU B 2 159 ? -10.01200 12.84600 -0.72600 1.000 33.18613 159 LEU B CA 1
ATOM 5602 C C . LEU B 2 159 ? -8.86200 12.82100 -1.72000 1.000 34.35445 159 LEU B C 1
ATOM 5603 O O . LEU B 2 159 ? -9.07100 12.78500 -2.93700 1.000 31.51440 159 LEU B O 1
ATOM 5619 N N . GLN B 2 160 ? -7.64200 12.81700 -1.19400 1.000 29.83986 160 GLN B N 1
ATOM 5620 C CA . GLN B 2 160 ? -6.44900 12.78900 -2.01500 1.000 27.31946 160 GLN B CA 1
ATOM 5621 C C . GLN B 2 160 ? -6.05200 11.35600 -2.33600 1.000 29.05124 160 GLN B C 1
ATOM 5622 O O . GLN B 2 160 ? -6.27900 10.43000 -1.55200 1.000 27.33830 160 GLN B O 1
ATOM 5636 N N . SER B 2 161 ? -5.43000 11.19300 -3.49900 1.000 30.93855 161 SER B N 1
ATOM 5637 C CA . SER B 2 161 ? -4.80300 9.94200 -3.87500 1.000 28.13391 161 SER B CA 1
ATOM 5638 C C . SER B 2 161 ? -3.58500 10.25400 -4.74800 1.000 29.60974 161 SER B C 1
ATOM 5639 O O . SER B 2 161 ? -3.62400 11.17400 -5.55300 1.000 28.76698 161 SER B O 1
ATOM 5647 N N . GLY B 2 162 ? -2.53700 9.43400 -4.50200 1.000 31.04433 162 GLY B N 1
ATOM 5648 C CA . GLY B 2 162 ? -1.24100 9.30400 -5.16500 1.000 28.99424 162 GLY B CA 1
ATOM 5649 C C . GLY B 2 162 ? -0.30900 10.46500 -5.02000 1.000 28.08971 162 GLY B C 1
ATOM 5650 O O . GLY B 2 162 ? 0.63100 10.57600 -5.80900 1.000 34.91192 162 GLY B O 1
ATOM 5654 N N . ASN B 2 163 ? -0.53800 11.35400 -4.05200 1.000 24.82330 163 ASN B N 1
ATOM 5655 C CA . ASN B 2 163 ? 0.35200 12.48600 -3.80600 1.000 28.32526 163 ASN B CA 1
ATOM 5656 C C . ASN B 2 163 ? 0.90300 12.49200 -2.37700 1.000 21.42414 163 ASN B C 1
ATOM 5657 O O . ASN B 2 163 ? 1.33000 13.54700 -1.86600 1.000 22.14805 163 ASN B O 1
ATOM 5668 N N . SER B 2 164 ? 0.91200 11.33000 -1.72800 1.000 21.51700 164 SER B N 1
ATOM 5669 C CA . SER B 2 164 ? 1.48000 11.18400 -0.40000 1.000 23.19677 164 SER B CA 1
ATOM 5670 C C . SER B 2 164 ? 2.37900 9.95200 -0.33300 1.000 23.52677 164 SER B C 1
ATOM 5671 O O . SER B 2 164 ? 2.24500 9.00200 -1.10700 1.000 21.75804 164 SER B O 1
ATOM 5679 N N . GLN B 2 165 ? 3.31500 9.98200 0.61000 1.000 21.58671 165 GLN B N 1
ATOM 5680 C CA . GLN B 2 165 ? 4.17300 8.84900 0.91100 1.000 20.21159 165 GLN B CA 1
ATOM 5681 C C . GLN B 2 165 ? 4.25400 8.68500 2.41500 1.000 17.64946 165 GLN B C 1
ATOM 5682 O O . GLN B 2 165 ? 4.27500 9.68400 3.14400 1.000 18.02792 165 GLN B O 1
ATOM 5696 N N . GLU B 2 166 ? 4.32900 7.43600 2.87500 1.000 17.92599 166 GLU B N 1
ATOM 5697 C CA . GLU B 2 166 ? 4.42000 7.14600 4.29700 1.000 23.18115 166 GLU B CA 1
ATOM 5698 C C . GLU B 2 166 ? 5.75800 6.50600 4.64800 1.000 18.00290 166 GLU B C 1
ATOM 5699 O O . GLU B 2 166 ? 6.37100 5.80200 3.84000 1.000 18.46577 166 GLU B O 1
ATOM 5711 N N . SER B 2 167 ? 6.15300 6.69400 5.90900 1.000 17.89677 167 SER B N 1
ATOM 5712 C CA . SER B 2 167 ? 7.30600 6.04100 6.49400 1.000 13.87968 167 SER B CA 1
ATOM 5713 C C . SER B 2 167 ? 6.95200 5.60300 7.91000 1.000 16.88062 167 SER B C 1
ATOM 5714 O O . SER B 2 167 ? 6.28000 6.34300 8.62900 1.000 17.80740 167 SER B O 1
ATOM 5722 N N . VAL B 2 168 ? 7.42400 4.42400 8.31600 1.000 17.06297 168 VAL B N 1
ATOM 5723 C CA . VAL B 2 168 ? 7.15600 3.88500 9.64200 1.000 15.58384 168 VAL B CA 1
ATOM 5724 C C . VAL B 2 168 ? 8.46500 3.57700 10.35100 1.000 19.30982 168 VAL B C 1
ATOM 5725 O O . VAL B 2 168 ? 9.37200 2.97800 9.75600 1.000 18.66178 168 VAL B O 1
ATOM 5738 N N . THR B 2 169 ? 8.54200 3.94000 11.63800 1.000 16.14462 169 THR B N 1
ATOM 5739 C CA . THR B 2 169 ? 9.70200 3.61500 12.46100 1.000 13.09547 169 THR B CA 1
ATOM 5740 C C . THR B 2 169 ? 9.75000 2.11700 12.76300 1.000 20.18063 169 THR B C 1
ATOM 5741 O O . THR B 2 169 ? 8.76700 1.38200 12.63400 1.000 18.55090 169 THR B O 1
ATOM 5752 N N . GLU B 2 170 ? 10.93300 1.65600 13.13400 1.000 17.61500 170 GLU B N 1
ATOM 5753 C CA . GLU B 2 170 ? 11.01500 0.33800 13.72600 1.000 16.78811 170 GLU B CA 1
ATOM 5754 C C . GLU B 2 170 ? 10.37700 0.34800 15.10700 1.000 18.22068 170 GLU B C 1
ATOM 5755 O O . GLU B 2 170 ? 10.30300 1.37400 15.78000 1.000 20.87179 170 GLU B O 1
ATOM 5767 N N . GLN B 2 171 ? 9.97900 -0.84100 15.55100 1.000 19.90515 171 GLN B N 1
ATOM 5768 C CA . GLN B 2 171 ? 9.40000 -1.00000 16.87700 1.000 21.58368 171 GLN B CA 1
ATOM 5769 C C . GLN B 2 171 ? 10.34200 -0.49900 17.95800 1.000 23.84897 171 GLN B C 1
ATOM 5770 O O . GLN B 2 171 ? 11.54700 -0.79700 17.94900 1.000 21.99420 171 GLN B O 1
ATOM 5784 N N . ASP B 2 172 ? 9.78200 0.26400 18.90000 1.000 19.63351 172 ASP B N 1
ATOM 5785 C CA . ASP B 2 172 ? 10.58100 0.90200 19.93300 1.000 18.74507 172 ASP B CA 1
ATOM 5786 C C . ASP B 2 172 ? 11.04300 -0.10300 20.98600 1.000 26.93192 172 ASP B C 1
ATOM 5787 O O . ASP B 2 172 ? 10.29200 -0.99100 21.40200 1.000 22.62604 172 ASP B O 1
ATOM 5796 N N . SER B 2 173 ? 12.29600 0.04700 21.42200 1.000 21.54524 173 SER B N 1
ATOM 5797 C CA . SER B 2 173 ? 12.89800 -0.95100 22.29800 1.000 21.88840 173 SER B CA 1
ATOM 5798 C C . SER B 2 173 ? 12.45100 -0.82500 23.74600 1.000 24.65838 173 SER B C 1
ATOM 5799 O O . SER B 2 173 ? 12.78200 -1.71200 24.55300 1.000 25.54358 173 SER B O 1
ATOM 5807 N N . LYS B 2 174 ? 11.71700 0.23100 24.10300 1.000 23.33669 174 LYS B N 1
ATOM 5808 C CA . LYS B 2 174 ? 11.25300 0.40600 25.47500 1.000 22.80761 174 LYS B CA 1
ATOM 5809 C C . LYS B 2 174 ? 9.76000 0.20100 25.61200 1.000 26.05155 174 LYS B C 1
ATOM 5810 O O . LYS B 2 174 ? 9.32000 -0.49100 26.54000 1.000 26.10703 174 LYS B O 1
ATOM 5829 N N . ASP B 2 175 ? 8.97900 0.76200 24.69100 1.000 25.55572 175 ASP B N 1
ATOM 5830 C CA . ASP B 2 175 ? 7.52600 0.73300 24.79300 1.000 22.35895 175 ASP B CA 1
ATOM 5831 C C . ASP B 2 175 ? 6.86800 -0.11400 23.71300 1.000 20.03102 175 ASP B C 1
ATOM 5832 O O . ASP B 2 175 ? 5.64300 -0.32000 23.76800 1.000 21.45383 175 ASP B O 1
ATOM 5841 N N . SER B 2 176 ? 7.63800 -0.67200 22.77500 1.000 18.23073 176 SER B N 1
ATOM 5842 C CA . SER B 2 176 ? 7.16800 -1.64500 21.78900 1.000 18.33021 176 SER B CA 1
ATOM 5843 C C . SER B 2 176 ? 6.13900 -1.07400 20.81700 1.000 16.33434 176 SER B C 1
ATOM 5844 O O . SER B 2 176 ? 5.39000 -1.83400 20.17300 1.000 17.24658 176 SER B O 1
ATOM 5852 N N . THR B 2 177 ? 6.16000 0.24600 20.62500 1.000 17.48355 177 THR B N 1
ATOM 5853 C CA . THR B 2 177 ? 5.24900 0.93700 19.72400 1.000 17.16332 177 THR B CA 1
ATOM 5854 C C . THR B 2 177 ? 5.94500 1.31900 18.40900 1.000 17.43445 177 THR B C 1
ATOM 5855 O O . THR B 2 177 ? 7.18200 1.23200 18.26500 1.000 18.28663 177 THR B O 1
ATOM 5866 N N . TYR B 2 178 ? 5.13000 1.84200 17.49500 1.000 14.51289 178 TYR B N 1
ATOM 5867 C CA . TYR B 2 178 ? 5.54600 2.34600 16.20100 1.000 16.95828 178 TYR B CA 1
ATOM 5868 C C . TYR B 2 178 ? 5.13000 3.80300 16.10200 1.000 19.10918 178 TYR B C 1
ATOM 5869 O O . TYR B 2 178 ? 4.22900 4.26700 16.81100 1.000 16.81749 178 TYR B O 1
ATOM 5887 N N . SER B 2 179 ? 5.78900 4.52600 15.20900 1.000 16.74468 179 SER B N 1
ATOM 5888 C CA . SER B 2 179 ? 5.31000 5.82500 14.78600 1.000 15.68392 179 SER B CA 1
ATOM 5889 C C . SER B 2 179 ? 5.35000 5.88200 13.26200 1.000 16.12446 179 SER B C 1
ATOM 5890 O O . SER B 2 179 ? 6.08100 5.12300 12.60000 1.000 16.61364 179 SER B O 1
ATOM 5898 N N . LEU B 2 180 ? 4.53900 6.77800 12.70100 1.000 15.45999 180 LEU B N 1
ATOM 5899 C CA . LEU B 2 180 ? 4.37400 6.84200 11.26200 1.000 17.73778 180 LEU B CA 1
ATOM 5900 C C . LEU B 2 180 ? 4.28200 8.29300 10.82800 1.000 18.35762 180 LEU B C 1
ATOM 5901 O O . LEU B 2 180 ? 3.67300 9.11500 11.51200 1.000 16.69914 180 LEU B O 1
ATOM 5917 N N . SER B 2 181 ? 4.90900 8.60800 9.69400 1.000 16.63458 181 SER B N 1
ATOM 5918 C CA . SER B 2 181 ? 4.81400 9.91700 9.07200 1.000 18.74960 181 SER B CA 1
ATOM 5919 C C . SER B 2 181 ? 4.15900 9.74600 7.70600 1.000 20.43418 181 SER B C 1
ATOM 5920 O O . SER B 2 181 ? 4.42400 8.77900 6.98500 1.000 22.16794 181 SER B O 1
ATOM 5928 N N . SER B 2 182 ? 3.25200 10.65100 7.36800 1.000 23.93856 182 SER B N 1
ATOM 5929 C CA . SER B 2 182 ? 2.66200 10.69000 6.03800 1.000 21.90432 182 SER B CA 1
ATOM 5930 C C . SER B 2 182 ? 2.86000 12.10100 5.51700 1.000 19.93992 182 SER B C 1
ATOM 5931 O O . SER B 2 182 ? 2.57800 13.07100 6.22600 1.000 19.45714 182 SER B O 1
ATOM 5939 N N . THR B 2 183 ? 3.37200 12.21200 4.29600 1.000 22.59793 183 THR B N 1
ATOM 5940 C CA . THR B 2 183 ? 3.74700 13.48800 3.72300 1.000 21.55449 183 THR B CA 1
ATOM 5941 C C . THR B 2 183 ? 2.98700 13.66400 2.42300 1.000 20.85320 183 THR B C 1
ATOM 5942 O O . THR B 2 183 ? 3.12400 12.84700 1.50700 1.000 20.97914 183 THR B O 1
ATOM 5953 N N . LEU B 2 184 ? 2.16400 14.71300 2.37900 1.000 19.10166 184 LEU B N 1
ATOM 5954 C CA . LEU B 2 184 ? 1.46200 15.16400 1.19000 1.000 22.09456 184 LEU B CA 1
ATOM 5955 C C . LEU B 2 184 ? 2.25400 16.27200 0.51100 1.000 18.19768 184 LEU B C 1
ATOM 5956 O O . LEU B 2 184 ? 2.60800 17.27400 1.15300 1.000 21.20540 184 LEU B O 1
ATOM 5972 N N . THR B 2 185 ? 2.54300 16.07900 -0.77200 1.000 21.87993 185 THR B N 1
ATOM 5973 C CA . THR B 2 185 ? 3.37700 17.00700 -1.53400 1.000 26.77810 185 THR B CA 1
ATOM 5974 C C . THR B 2 185 ? 2.54000 17.66300 -2.62400 1.000 27.65442 185 THR B C 1
ATOM 5975 O O . THR B 2 185 ? 1.93700 16.97100 -3.44200 1.000 26.60242 185 THR B O 1
ATOM 5986 N N . LEU B 2 186 ? 2.51100 18.99100 -2.61400 1.000 28.78007 186 LEU B N 1
ATOM 5987 C CA . LEU B 2 186 ? 1.77300 19.80300 -3.56500 1.000 30.98142 186 LEU B CA 1
ATOM 5988 C C . LEU B 2 186 ? 2.69900 20.85900 -4.15300 1.000 29.57765 186 LEU B C 1
ATOM 5989 O O . LEU B 2 186 ? 3.67100 21.27500 -3.52500 1.000 31.07390 186 LEU B O 1
ATOM 6005 N N . SER B 2 187 ? 2.37100 21.32200 -5.35300 1.000 34.25480 187 SER B N 1
ATOM 6006 C CA . SER B 2 187 ? 2.99000 22.55400 -5.81000 1.000 32.11970 187 SER B CA 1
ATOM 6007 C C . SER B 2 187 ? 2.54600 23.70800 -4.91300 1.000 33.39687 187 SER B C 1
ATOM 6008 O O . SER B 2 187 ? 1.51400 23.65000 -4.23200 1.000 32.14953 187 SER B O 1
ATOM 6016 N N . LYS B 2 188 ? 3.35800 24.75900 -4.88000 1.000 31.62849 188 LYS B N 1
ATOM 6017 C CA . LYS B 2 188 ? 2.92700 25.96800 -4.19600 1.000 34.06326 188 LYS B CA 1
ATOM 6018 C C . LYS B 2 188 ? 1.62500 26.46700 -4.79900 1.000 36.91736 188 LYS B C 1
ATOM 6019 O O . LYS B 2 188 ? 0.74400 26.94800 -4.08600 1.000 34.76809 188 LYS B O 1
ATOM 6038 N N . ALA B 2 189 ? 1.47500 26.32300 -6.11300 1.000 36.05882 189 ALA B N 1
ATOM 6039 C CA . ALA B 2 189 ? 0.26600 26.79900 -6.77400 1.000 38.71720 189 ALA B CA 1
ATOM 6040 C C . ALA B 2 189 ? -0.96100 26.08500 -6.23300 1.000 37.49745 189 ALA B C 1
ATOM 6041 O O . ALA B 2 189 ? -1.93100 26.72400 -5.81200 1.000 40.31375 189 ALA B O 1
ATOM 6048 N N . ASP B 2 190 ? -0.94100 24.75200 -6.23900 1.000 38.59762 190 ASP B N 1
ATOM 6049 C CA . ASP B 2 190 ? -2.09000 24.00400 -5.75300 1.000 32.39960 190 ASP B CA 1
ATOM 6050 C C . ASP B 2 190 ? -2.32800 24.25600 -4.27000 1.000 35.02506 190 ASP B C 1
ATOM 6051 O O . ASP B 2 190 ? -3.47200 24.33500 -3.82200 1.000 30.46369 190 ASP B O 1
ATOM 6060 N N . TYR B 2 191 ? -1.26600 24.36000 -3.48000 1.000 35.99837 191 TYR B N 1
ATOM 6061 C CA . TYR B 2 191 ? -1.46900 24.53700 -2.04400 1.000 33.89804 191 TYR B CA 1
ATOM 6062 C C . TYR B 2 191 ? -2.24700 25.81700 -1.75200 1.000 38.09337 191 TYR B C 1
ATOM 6063 O O . TYR B 2 191 ? -3.14700 25.83500 -0.90300 1.000 37.21323 191 TYR B O 1
ATOM 6081 N N . GLU B 2 192 ? -1.91500 26.90100 -2.45200 1.000 36.20962 192 GLU B N 1
ATOM 6082 C CA . GLU B 2 192 ? -2.59300 28.17100 -2.21300 1.000 41.43787 192 GLU B CA 1
ATOM 6083 C C . GLU B 2 192 ? -4.02300 28.18400 -2.74400 1.000 42.26660 192 GLU B C 1
ATOM 6084 O O . GLU B 2 192 ? -4.83000 29.00400 -2.28200 1.000 43.51804 192 GLU B O 1
ATOM 6096 N N . LYS B 2 193 ? -4.35600 27.28800 -3.68500 1.000 40.48369 193 LYS B N 1
ATOM 6097 C CA . LYS B 2 193 ? -5.70800 27.19200 -4.22400 1.000 39.82722 193 LYS B CA 1
ATOM 6098 C C . LYS B 2 193 ? -6.72700 26.72200 -3.19000 1.000 42.25551 193 LYS B C 1
ATOM 6099 O O . LYS B 2 193 ? -7.92700 26.94700 -3.37500 1.000 42.06404 193 LYS B O 1
ATOM 6118 N N . HIS B 2 194 ? -6.29000 26.04900 -2.12900 1.000 37.41144 194 HIS B N 1
ATOM 6119 C CA . HIS B 2 194 ? -7.19800 25.38200 -1.21200 1.000 34.95657 194 HIS B CA 1
ATOM 6120 C C . HIS B 2 194 ? -6.96900 25.90100 0.19700 1.000 36.85097 194 HIS B C 1
ATOM 6121 O O . HIS B 2 194 ? -5.95300 26.53700 0.48500 1.000 37.56371 194 HIS B O 1
ATOM 6135 N N . LYS B 2 195 ? -7.94400 25.65500 1.07400 1.000 33.15950 195 LYS B N 1
ATOM 6136 C CA . LYS B 2 195 ? -7.93200 26.24900 2.40900 1.000 36.97825 195 LYS B CA 1
ATOM 6137 C C . LYS B 2 195 ? -7.75700 25.23500 3.53200 1.000 37.86900 195 LYS B C 1
ATOM 6138 O O . LYS B 2 195 ? -6.93500 25.44600 4.43900 1.000 33.91955 195 LYS B O 1
ATOM 6157 N N . VAL B 2 196 ? -8.52000 24.15000 3.51000 1.000 35.76375 196 VAL B N 1
ATOM 6158 C CA . VAL B 2 196 ? -8.60600 23.22000 4.62700 1.000 34.83193 196 VAL B CA 1
ATOM 6159 C C . VAL B 2 196 ? -7.76900 21.99300 4.30500 1.000 33.13630 196 VAL B C 1
ATOM 6160 O O . VAL B 2 196 ? -8.02000 21.29900 3.31200 1.000 30.31070 196 VAL B O 1
ATOM 6173 N N . TYR B 2 197 ? -6.78400 21.72400 5.15500 1.000 32.85068 197 TYR B N 1
ATOM 6174 C CA . TYR B 2 197 ? -5.89400 20.58400 5.01600 1.000 26.90056 197 TYR B CA 1
ATOM 6175 C C . TYR B 2 197 ? -6.08400 19.68000 6.21800 1.000 20.60020 197 TYR B C 1
ATOM 6176 O O . TYR B 2 197 ? -5.97500 20.14000 7.35600 1.000 25.91372 197 TYR B O 1
ATOM 6194 N N . ALA B 2 198 ? -6.36700 18.40800 5.96100 1.000 23.41304 198 ALA B N 1
ATOM 6195 C CA . ALA B 2 198 ? -6.73200 17.47800 7.02000 1.000 27.49532 198 ALA B CA 1
ATOM 6196 C C . ALA B 2 198 ? -6.16400 16.09100 6.77100 1.000 26.46135 198 ALA B C 1
ATOM 6197 O O . ALA B 2 198 ? -6.16200 15.61600 5.63600 1.000 24.34793 198 ALA B O 1
ATOM 6204 N N . CYS B 2 199 ? -5.69800 15.42800 7.83600 1.000 26.73815 199 CYS B N 1
ATOM 6205 C CA . CYS B 2 199 ? -5.39100 14.00600 7.76600 1.000 27.65944 199 CYS B CA 1
ATOM 6206 C C . CYS B 2 199 ? -6.31700 13.26300 8.72100 1.000 25.71445 199 CYS B C 1
ATOM 6207 O O . CYS B 2 199 ? -6.49200 13.66800 9.87900 1.000 27.43988 199 CYS B O 1
ATOM 6214 N N . GLU B 2 200 ? -6.89200 12.18500 8.22300 1.000 25.19387 200 GLU B N 1
ATOM 6215 C CA . GLU B 2 200 ? -7.85000 11.35700 8.94800 1.000 26.99133 200 GLU B CA 1
ATOM 6216 C C . GLU B 2 200 ? -7.21800 9.99900 9.21000 1.000 24.58274 200 GLU B C 1
ATOM 6217 O O . GLU B 2 200 ? -6.78400 9.31400 8.28000 1.000 26.88998 200 GLU B O 1
ATOM 6229 N N . VAL B 2 201 ? -7.15200 9.61800 10.48100 1.000 25.07953 201 VAL B N 1
ATOM 6230 C CA . VAL B 2 201 ? -6.42500 8.43500 10.90900 1.000 22.97032 201 VAL B CA 1
ATOM 6231 C C . VAL B 2 201 ? -7.41600 7.40100 11.41700 1.000 25.32306 201 VAL B C 1
ATOM 6232 O O . VAL B 2 201 ? -8.23400 7.69500 12.29700 1.000 27.22665 201 VAL B O 1
ATOM 6245 N N . THR B 2 202 ? -7.31100 6.19100 10.88500 1.000 22.78072 202 THR B N 1
ATOM 6246 C CA . THR B 2 202 ? -8.05200 5.02600 11.34100 1.000 26.35542 202 THR B CA 1
ATOM 6247 C C . THR B 2 202 ? -7.09000 4.00000 11.93300 1.000 27.08972 202 THR B C 1
ATOM 6248 O O . THR B 2 202 ? -6.05500 3.68400 11.33500 1.000 25.55187 202 THR B O 1
ATOM 6259 N N . HIS B 2 203 ? -7.41000 3.48800 13.11700 1.000 21.53622 203 HIS B N 1
ATOM 6260 C CA . HIS B 2 203 ? -6.51600 2.56700 13.80200 1.000 20.76051 203 HIS B CA 1
ATOM 6261 C C . HIS B 2 203 ? -7.31700 1.77800 14.83300 1.000 21.93824 203 HIS B C 1
ATOM 6262 O O . HIS B 2 203 ? -8.28800 2.28800 15.39100 1.000 22.66553 203 HIS B O 1
ATOM 6276 N N . GLN B 2 204 ? -6.89800 0.52600 15.05400 1.000 23.33692 204 GLN B N 1
ATOM 6277 C CA . GLN B 2 204 ? -7.56600 -0.36900 15.99600 1.000 22.26745 204 GLN B CA 1
ATOM 6278 C C . GLN B 2 204 ? -7.71500 0.23600 17.38900 1.000 26.26157 204 GLN B C 1
ATOM 6279 O O . GLN B 2 204 ? -8.64700 -0.11900 18.12600 1.000 24.17279 204 GLN B O 1
ATOM 6293 N N . GLY B 2 205 ? -6.83200 1.14000 17.77600 1.000 21.37049 205 GLY B N 1
ATOM 6294 C CA . GLY B 2 205 ? -6.94000 1.73000 19.09900 1.000 24.05859 205 GLY B CA 1
ATOM 6295 C C . GLY B 2 205 ? -7.82100 2.95200 19.21000 1.000 19.40485 205 GLY B C 1
ATOM 6296 O O . GLY B 2 205 ? -7.92600 3.54200 20.29800 1.000 22.39551 205 GLY B O 1
ATOM 6300 N N . LEU B 2 206 ? -8.41700 3.38900 18.10100 1.000 22.37106 206 LEU B N 1
ATOM 6301 C CA . LEU B 2 206 ? -9.30300 4.54300 18.05500 1.000 23.32020 206 LEU B CA 1
ATOM 6302 C C . LEU B 2 206 ? -10.73400 4.04500 17.91500 1.000 28.06911 206 LEU B C 1
ATOM 6303 O O . LEU B 2 206 ? -11.00500 3.18100 17.07500 1.000 26.51849 206 LEU B O 1
ATOM 6319 N N . SER B 2 207 ? -11.64900 4.58400 18.73000 1.000 27.49134 207 SER B N 1
ATOM 6320 C CA . SER B 2 207 ? -13.03800 4.13200 18.61200 1.000 28.08631 207 SER B CA 1
ATOM 6321 C C . SER B 2 207 ? -13.69300 4.68200 17.35800 1.000 31.29704 207 SER B C 1
ATOM 6322 O O . SER B 2 207 ? -14.61300 4.06200 16.81400 1.000 34.51393 207 SER B O 1
ATOM 6330 N N . SER B 2 208 ? -13.23700 5.82800 16.88700 1.000 30.55443 208 SER B N 1
ATOM 6331 C CA . SER B 2 208 ? -13.65000 6.36600 15.60000 1.000 31.12939 208 SER B CA 1
ATOM 6332 C C . SER B 2 208 ? -12.44000 7.06900 15.01400 1.000 30.92636 208 SER B C 1
ATOM 6333 O O . SER B 2 208 ? -11.50500 7.41700 15.74600 1.000 25.00022 208 SER B O 1
ATOM 6341 N N . PRO B 2 209 ? -12.41400 7.26900 13.69300 1.000 28.88403 209 PRO B N 1
ATOM 6342 C CA . PRO B 2 209 ? -11.25400 7.92800 13.08600 1.000 30.67409 209 PRO B CA 1
ATOM 6343 C C . PRO B 2 209 ? -11.05500 9.32300 13.65700 1.000 31.97751 209 PRO B C 1
ATOM 6344 O O . PRO B 2 209 ? -12.00900 10.02900 14.00000 1.000 33.08627 209 PRO B O 1
ATOM 6355 N N . VAL B 2 210 ? -9.78800 9.71500 13.74900 1.000 24.73353 210 VAL B N 1
ATOM 6356 C CA . VAL B 2 210 ? -9.38700 11.00500 14.27500 1.000 23.51880 210 VAL B CA 1
ATOM 6357 C C . VAL B 2 210 ? -8.93200 11.85100 13.10000 1.000 33.45808 210 VAL B C 1
ATOM 6358 O O . VAL B 2 210 ? -8.20900 11.35900 12.22600 1.000 30.64776 210 VAL B O 1
ATOM 6371 N N . THR B 2 211 ? -9.35700 13.11700 13.07500 1.000 30.42762 211 THR B N 1
ATOM 6372 C CA . THR B 2 211 ? -8.90900 14.06300 12.06300 1.000 29.34404 211 THR B CA 1
ATOM 6373 C C . THR B 2 211 ? -8.16400 15.21000 12.72200 1.000 31.87551 211 THR B C 1
ATOM 6374 O O . THR B 2 211 ? -8.64600 15.80600 13.69100 1.000 31.34453 211 THR B O 1
ATOM 6385 N N . LYS B 2 212 ? -6.98600 15.51700 12.19400 1.000 27.16502 212 LYS B N 1
ATOM 6386 C CA . LYS B 2 212 ? -6.28200 16.74400 12.52600 1.000 26.88526 212 LYS B CA 1
ATOM 6387 C C . LYS B 2 212 ? -6.24500 17.60000 11.27200 1.000 27.89661 212 LYS B C 1
ATOM 6388 O O . LYS B 2 212 ? -6.14300 17.07800 10.15500 1.000 25.18358 212 LYS B O 1
ATOM 6407 N N . SER B 2 213 ? -6.38100 18.90600 11.45200 1.000 30.45573 213 SER B N 1
ATOM 6408 C CA . SER B 2 213 ? -6.56100 19.75900 10.29500 1.000 27.43656 213 SER B CA 1
ATOM 6409 C C . SER B 2 213 ? -6.12200 21.16800 10.64400 1.000 25.97717 213 SER B C 1
ATOM 6410 O O . SER B 2 213 ? -5.99300 21.53600 11.81700 1.000 31.00262 213 SER B O 1
ATOM 6418 N N . PHE B 2 214 ? -5.83700 21.93800 9.60000 1.000 30.36078 214 PHE B N 1
ATOM 6419 C CA . PHE B 2 214 ? -5.54700 23.35900 9.73500 1.000 30.78522 214 PHE B CA 1
ATOM 6420 C C . PHE B 2 214 ? -6.11000 24.07400 8.51800 1.000 31.66603 214 PHE B C 1
ATOM 6421 O O . PHE B 2 214 ? -6.42400 23.45000 7.49900 1.000 28.31376 214 PHE B O 1
ATOM 6438 N N . ASN B 2 215 ? -6.25700 25.39200 8.65600 1.000 37.13275 215 ASN B N 1
ATOM 6439 C CA . ASN B 2 215 ? -6.64000 26.28000 7.56600 1.000 36.64065 215 ASN B CA 1
ATOM 6440 C C . ASN B 2 215 ? -5.41000 27.04700 7.10900 1.000 35.24317 215 ASN B C 1
ATOM 6441 O O . ASN B 2 215 ? -4.73800 27.68800 7.92400 1.000 38.25322 215 ASN B O 1
ATOM 6452 N N . ARG B 2 216 ? -5.12400 26.99100 5.81600 1.000 32.51773 216 ARG B N 1
ATOM 6453 C CA . ARG B 2 216 ? -3.95700 27.68500 5.29400 1.000 38.62636 216 ARG B CA 1
ATOM 6454 C C . ARG B 2 216 ? -4.00900 29.14700 5.72200 1.000 45.30335 216 ARG B C 1
ATOM 6455 O O . ARG B 2 216 ? -5.01700 29.83100 5.52000 1.000 43.79769 216 ARG B O 1
ATOM 6476 N N . GLY B 2 217 ? -2.93300 29.60500 6.35600 1.000 48.46708 217 GLY B N 1
ATOM 6477 C CA . GLY B 2 217 ? -2.95000 30.85000 7.10700 1.000 50.10948 217 GLY B CA 1
ATOM 6478 C C . GLY B 2 217 ? -3.13500 30.61400 8.59900 1.000 45.42430 217 GLY B C 1
ATOM 6479 O O . GLY B 2 217 ? -4.18500 30.93000 9.16200 1.000 48.88315 217 GLY B O 1
ATOM 6483 N N . GLY C 3 7 ? 57.40300 -28.46600 14.27800 1.000 41.70971 13 GLY C N 1
ATOM 6484 C CA . GLY C 3 7 ? 58.45100 -28.26500 15.29100 1.000 46.91585 13 GLY C CA 1
ATOM 6485 C C . GLY C 3 7 ? 57.89300 -27.49000 16.46900 1.000 47.77490 13 GLY C C 1
ATOM 6486 O O . GLY C 3 7 ? 56.66500 -27.51000 16.64900 1.000 46.20204 13 GLY C O 1
ATOM 6487 N N . ALA C 3 8 ? 58.75200 -26.82800 17.22700 1.000 44.54590 14 ALA C N 1
ATOM 6488 C CA . ALA C 3 8 ? 58.30300 -26.12600 18.44800 1.000 40.98895 14 ALA C CA 1
ATOM 6489 C C . ALA C 3 8 ? 57.37300 -24.95300 18.10900 1.000 33.51566 14 ALA C C 1
ATOM 6490 O O . ALA C 3 8 ? 56.71700 -24.48300 19.02700 1.000 29.89545 14 ALA C O 1
ATOM 6496 N N . GLY C 3 9 ? 57.33600 -24.49600 16.85400 1.000 26.68212 15 GLY C N 1
ATOM 6497 C CA . GLY C 3 9 ? 56.41600 -23.43200 16.41500 1.000 24.97979 15 GLY C CA 1
ATOM 6498 C C . GLY C 3 9 ? 56.72600 -22.10300 17.07700 1.000 23.58656 15 GLY C C 1
ATOM 6499 O O . GLY C 3 9 ? 55.80700 -21.38500 17.30500 1.000 19.92410 15 GLY C O 1
ATOM 6503 N N . LEU C 3 10 ? 57.98500 -21.85000 17.41100 1.000 22.83072 16 LEU C N 1
ATOM 6504 C CA . LEU C 3 10 ? 58.37900 -20.61800 18.13400 1.000 17.26566 16 LEU C CA 1
ATOM 6505 C C . LEU C 3 10 ? 58.29100 -19.42400 17.18800 1.000 20.64373 16 LEU C C 1
ATOM 6506 O O . LEU C 3 10 ? 57.72500 -18.42900 17.59000 1.000 20.40047 16 LEU C O 1
ATOM 6522 N N . ALA C 3 11 ? 58.83300 -19.54200 15.97300 1.000 18.60618 17 ALA C N 1
ATOM 6523 C CA . ALA C 3 11 ? 58.70800 -18.43800 15.03100 1.000 17.82298 17 ALA C CA 1
ATOM 6524 C C . ALA C 3 11 ? 57.25500 -18.22800 14.62600 1.000 19.90082 17 ALA C C 1
ATOM 6525 O O . ALA C 3 11 ? 56.81300 -17.08200 14.46900 1.000 20.37605 17 ALA C O 1
ATOM 6532 N N . ASP C 3 12 ? 56.50500 -19.31600 14.43000 1.000 20.72665 18 ASP C N 1
ATOM 6533 C CA . ASP C 3 12 ? 55.07100 -19.20800 14.16700 1.000 20.43214 18 ASP C CA 1
ATOM 6534 C C . ASP C 3 12 ? 54.37900 -18.36800 15.25000 1.000 19.32456 18 ASP C C 1
ATOM 6535 O O . ASP C 3 12 ? 53.58100 -17.47200 14.95100 1.000 18.23720 18 ASP C O 1
ATOM 6544 N N . ALA C 3 13 ? 54.62800 -18.69900 16.52100 1.000 16.13846 19 ALA C N 1
ATOM 6545 C CA . ALA C 3 13 ? 54.02900 -17.95700 17.63000 1.000 15.93028 19 ALA C CA 1
ATOM 6546 C C . ALA C 3 13 ? 54.37100 -16.47300 17.56700 1.000 19.53394 19 ALA C C 1
ATOM 6547 O O . ALA C 3 13 ? 53.55600 -15.63500 17.95400 1.000 17.25852 19 ALA C O 1
ATOM 6554 N N . LEU C 3 14 ? 55.55900 -16.12000 17.08100 1.000 16.38369 20 LEU C N 1
ATOM 6555 C CA . LEU C 3 14 ? 55.95600 -14.72500 17.05400 1.000 15.31124 20 LEU C CA 1
ATOM 6556 C C . LEU C 3 14 ? 55.43500 -13.99300 15.82400 1.000 19.23113 20 LEU C C 1
ATOM 6557 O O . LEU C 3 14 ? 55.58800 -12.76400 15.74100 1.000 18.15917 20 LEU C O 1
ATOM 6573 N N . THR C 3 15 ? 54.79400 -14.69000 14.89400 1.000 17.08810 21 THR C N 1
ATOM 6574 C CA . THR C 3 15 ? 54.40500 -14.09500 13.62100 1.000 16.65476 21 THR C CA 1
ATOM 6575 C C . THR C 3 15 ? 52.92100 -14.21500 13.28500 1.000 22.01788 21 THR C C 1
ATOM 6576 O O . THR C 3 15 ? 52.40100 -13.35700 12.56500 1.000 25.78203 21 THR C O 1
ATOM 6587 N N . ALA C 3 16 ? 52.26000 -15.19100 13.74800 1.000 16.62516 22 ALA C N 1
ATOM 6588 C CA . ALA C 3 16 ? 50.93500 -15.50700 13.24200 1.000 15.62302 22 ALA C CA 1
ATOM 6589 C C . ALA C 3 16 ? 49.84300 -14.90900 14.11200 1.000 17.36353 22 ALA C C 1
ATOM 6590 O O . ALA C 3 16 ? 50.00400 -14.78400 15.33900 1.000 16.63318 22 ALA C O 1
ATOM 6597 N N . PRO C 3 17 ? 48.70500 -14.56200 13.51800 1.000 15.31203 23 PRO C N 1
ATOM 6598 C CA . PRO C 3 17 ? 47.54100 -14.18600 14.32000 1.000 17.44333 23 PRO C CA 1
ATOM 6599 C C . PRO C 3 17 ? 46.97100 -15.36100 15.08100 1.000 14.49324 23 PRO C C 1
ATOM 6600 O O . PRO C 3 17 ? 47.17600 -16.53800 14.75000 1.000 15.88651 23 PRO C O 1
ATOM 6611 N N . LEU C 3 18 ? 46.23800 -15.02100 16.13400 1.000 15.77332 24 LEU C N 1
ATOM 6612 C CA . LEU C 3 18 ? 45.54900 -16.04300 16.90300 1.000 16.17150 24 LEU C CA 1
ATOM 6613 C C . LEU C 3 18 ? 44.61000 -16.81100 15.98700 1.000 15.79648 24 LEU C C 1
ATOM 6614 O O . LEU C 3 18 ? 44.02300 -16.26200 15.05300 1.000 16.63430 24 LEU C O 1
ATOM 6630 N N . ASP C 3 19 ? 44.43700 -18.08300 16.26300 1.000 15.54247 25 ASP C N 1
ATOM 6631 C CA . ASP C 3 19 ? 43.57800 -18.92800 15.43900 1.000 17.60423 25 ASP C CA 1
ATOM 6632 C C . ASP C 3 19 ? 42.97500 -19.96100 16.37600 1.000 15.33609 25 ASP C C 1
ATOM 6633 O O . ASP C 3 19 ? 43.68000 -20.81500 16.90800 1.000 15.40405 25 ASP C O 1
ATOM 6642 N N . HIS C 3 20 ? 41.67400 -19.89900 16.58900 1.000 14.64991 26 HIS C N 1
ATOM 6643 C CA . HIS C 3 20 ? 41.06000 -20.83800 17.50900 1.000 15.01186 26 HIS C CA 1
ATOM 6644 C C . HIS C 3 20 ? 41.11100 -22.26800 16.99400 1.000 16.39320 26 HIS C C 1
ATOM 6645 O O . HIS C 3 20 ? 41.01200 -23.19900 17.79300 1.000 16.59817 26 HIS C O 1
ATOM 6659 N N . LYS C 3 21 ? 41.29500 -22.46600 15.69200 1.000 14.51760 27 LYS C N 1
ATOM 6660 C CA . LYS C 3 21 ? 41.40200 -23.82800 15.18900 1.000 13.03619 27 LYS C CA 1
ATOM 6661 C C . LYS C 3 21 ? 42.76100 -24.44300 15.52100 1.000 16.00348 27 LYS C C 1
ATOM 6662 O O . LYS C 3 21 ? 42.89900 -25.67000 15.41300 1.000 16.78886 27 LYS C O 1
ATOM 6681 N N . ASP C 3 22 ? 43.71900 -23.64500 15.97900 1.000 15.29121 28 ASP C N 1
ATOM 6682 C CA . ASP C 3 22 ? 44.98000 -24.23000 16.48700 1.000 14.08800 28 ASP C CA 1
ATOM 6683 C C . ASP C 3 22 ? 44.71700 -24.92600 17.81600 1.000 17.33217 28 ASP C C 1
ATOM 6684 O O . ASP C 3 22 ? 43.76900 -24.60500 18.46200 1.000 18.38587 28 ASP C O 1
ATOM 6693 N N . LYS C 3 23 ? 45.61500 -25.80400 18.20000 1.000 17.87316 29 LYS C N 1
ATOM 6694 C CA . LYS C 3 23 ? 45.51300 -26.55100 19.47100 1.000 14.79492 29 LYS C CA 1
ATOM 6695 C C . LYS C 3 23 ? 45.47000 -25.57400 20.64400 1.000 17.51282 29 LYS C C 1
ATOM 6696 O O . LYS C 3 23 ? 46.29700 -24.71400 20.69800 1.000 17.93194 29 LYS C O 1
ATOM 6715 N N . GLY C 3 24 ? 44.48000 -25.69800 21.50700 1.000 15.29316 30 GLY C N 1
ATOM 6716 C CA . GLY C 3 24 ? 44.38600 -24.84800 22.70000 1.000 17.66939 30 GLY C CA 1
ATOM 6717 C C . GLY C 3 24 ? 45.44500 -25.24800 23.70700 1.000 20.40820 30 GLY C C 1
ATOM 6718 O O . GLY C 3 24 ? 45.88100 -26.35900 23.61600 1.000 16.51281 30 GLY C O 1
ATOM 6722 N N . LEU C 3 25 ? 45.80100 -24.36200 24.63700 1.000 16.61945 31 LEU C N 1
ATOM 6723 C CA . LEU C 3 25 ? 45.27500 -22.98300 24.82500 1.000 16.33873 31 LEU C CA 1
ATOM 6724 C C . LEU C 3 25 ? 45.83400 -22.10400 23.70600 1.000 13.29654 31 LEU C C 1
ATOM 6725 O O . LEU C 3 25 ? 47.02900 -22.09200 23.53900 1.000 14.42337 31 LEU C O 1
ATOM 6741 N N . GLN C 3 26 ? 44.98300 -21.34400 23.03400 1.000 15.74835 32 GLN C N 1
ATOM 6742 C CA . GLN C 3 26 ? 45.42300 -20.62900 21.83500 1.000 16.27032 32 GLN C CA 1
ATOM 6743 C C . GLN C 3 26 ? 46.00200 -19.25200 22.11500 1.000 14.44755 32 GLN C C 1
ATOM 6744 O O . GLN C 3 26 ? 46.79500 -18.77300 21.31200 1.000 16.60706 32 GLN C O 1
ATOM 6758 N N . SER C 3 27 ? 45.66000 -18.62600 23.25100 1.000 15.95754 33 SER C N 1
ATOM 6759 C CA A SER C 3 27 ? 46.10500 -17.27500 23.57000 0.485 16.12555 33 SER C CA 1
ATOM 6760 C CA B SER C 3 27 ? 46.14900 -17.29100 23.57300 0.515 16.10995 33 SER C CA 1
ATOM 6761 C C . SER C 3 27 ? 46.31600 -17.14700 25.07300 1.000 16.38545 33 SER C C 1
ATOM 6762 O O . SER C 3 27 ? 45.57200 -17.73100 25.86600 1.000 19.29565 33 SER C O 1
ATOM 6775 N N . LEU C 3 28 ? 47.32300 -16.35300 25.45300 1.000 15.06026 34 LEU C N 1
ATOM 6776 C CA . LEU C 3 28 ? 47.56500 -15.97600 26.84900 1.000 15.51808 34 LEU C CA 1
ATOM 6777 C C . LEU C 3 28 ? 47.76900 -14.46800 26.88900 1.000 18.47259 34 LEU C C 1
ATOM 6778 O O . LEU C 3 28 ? 48.63900 -13.95100 26.18700 1.000 17.42622 34 LEU C O 1
ATOM 6794 N N . THR C 3 29 ? 46.99500 -13.76400 27.72100 1.000 17.68020 35 THR C N 1
ATOM 6795 C CA . THR C 3 29 ? 47.15100 -12.31500 27.87100 1.000 19.06502 35 THR C CA 1
ATOM 6796 C C . THR C 3 29 ? 48.32400 -12.00300 28.79600 1.000 17.11740 35 THR C C 1
ATOM 6797 O O . THR C 3 29 ? 48.37900 -12.48400 29.93500 1.000 17.54308 35 THR C O 1
ATOM 6808 N N . LEU C 3 30 ? 49.26500 -11.19800 28.30000 1.000 15.01647 36 LEU C N 1
ATOM 6809 C CA . LEU C 3 30 ? 50.48200 -10.85200 29.03300 1.000 14.47248 36 LEU C CA 1
ATOM 6810 C C . LEU C 3 30 ? 50.18200 -9.64000 29.89400 1.000 20.70703 36 LEU C C 1
ATOM 6811 O O . LEU C 3 30 ? 50.21400 -8.51100 29.42200 1.000 24.27950 36 LEU C O 1
ATOM 6827 N N . ASP C 3 31 ? 49.89400 -9.85700 31.16200 1.000 22.86958 37 ASP C N 1
ATOM 6828 C CA . ASP C 3 31 ? 49.64400 -8.75600 32.08700 1.000 21.47542 37 ASP C CA 1
ATOM 6829 C C . ASP C 3 31 ? 50.76100 -8.61700 33.11300 1.000 22.98170 37 ASP C C 1
ATOM 6830 O O . ASP C 3 31 ? 51.45000 -7.58600 33.15400 1.000 29.06518 37 ASP C O 1
ATOM 6839 N N . GLN C 3 32 ? 51.01600 -9.66100 33.91000 1.000 20.02598 38 GLN C N 1
ATOM 6840 C CA . GLN C 3 32 ? 52.14900 -9.67300 34.82100 1.000 23.58746 38 GLN C CA 1
ATOM 6841 C C . GLN C 3 32 ? 53.47700 -9.69700 34.08900 1.000 24.52445 38 GLN C C 1
ATOM 6842 O O . GLN C 3 32 ? 54.49900 -9.24500 34.62200 1.000 24.70525 38 GLN C O 1
ATOM 6856 N N . SER C 3 33 ? 53.49600 -10.25100 32.88200 1.000 19.82017 39 SER C N 1
ATOM 6857 C CA . SER C 3 33 ? 54.75600 -10.48100 32.19600 1.000 18.41367 39 SER C CA 1
ATOM 6858 C C . SER C 3 33 ? 55.33400 -9.20600 31.60200 1.000 20.69089 39 SER C C 1
ATOM 6859 O O . SER C 3 33 ? 56.53200 -9.16800 31.30000 1.000 19.57839 39 SER C O 1
ATOM 6867 N N . VAL C 3 34 ? 54.50300 -8.21300 31.33600 1.000 18.81337 40 VAL C N 1
ATOM 6868 C CA . VAL C 3 34 ? 54.98100 -6.94300 30.73100 1.000 20.17625 40 VAL C CA 1
ATOM 6869 C C . VAL C 3 34 ? 54.34900 -5.82500 31.53800 1.000 20.47466 40 VAL C C 1
ATOM 6870 O O . VAL C 3 34 ? 53.21400 -5.66300 31.43100 1.000 20.44472 40 VAL C O 1
ATOM 6883 N N . ARG C 3 35 ? 55.13400 -5.08700 32.29400 1.000 22.26785 41 ARG C N 1
ATOM 6884 C CA . ARG C 3 35 ? 54.59000 -4.00500 33.12900 1.000 26.16687 41 ARG C CA 1
ATOM 6885 C C . ARG C 3 35 ? 54.23300 -2.80300 32.26200 1.000 25.33538 41 ARG C C 1
ATOM 6886 O O . ARG C 3 35 ? 54.82400 -2.63500 31.19400 1.000 20.43125 41 ARG C O 1
ATOM 6907 N N . LYS C 3 36 ? 53.25300 -2.02800 32.69700 1.000 24.11250 42 LYS C N 1
ATOM 6908 C CA . LYS C 3 36 ? 52.95900 -0.73500 32.05300 1.000 25.75643 42 LYS C CA 1
ATOM 6909 C C . LYS C 3 36 ? 54.27700 0.04400 32.00700 1.000 27.70657 42 LYS C C 1
ATOM 6910 O O . LYS C 3 36 ? 55.05900 -0.12700 32.94300 1.000 31.76836 42 LYS C O 1
ATOM 6929 N N . ASN C 3 37 ? 54.50500 0.83600 30.97600 1.000 24.98550 43 ASN C N 1
ATOM 6930 C CA . ASN C 3 37 ? 55.71300 1.68500 30.79100 1.000 19.26092 43 ASN C CA 1
ATOM 6931 C C . ASN C 3 37 ? 56.88100 0.86900 30.24700 1.000 21.58593 43 ASN C C 1
ATOM 6932 O O . ASN C 3 37 ? 57.90500 1.45700 30.01100 1.000 21.00141 43 ASN C O 1
ATOM 6943 N N . GLU C 3 38 ? 56.66800 -0.41000 29.99000 1.000 20.32341 44 GLU C N 1
ATOM 6944 C CA . GLU C 3 38 ? 57.74300 -1.29400 29.52800 1.000 18.14212 44 GLU C CA 1
ATOM 6945 C C . GLU C 3 38 ? 57.34200 -2.07400 28.29500 1.000 17.65835 44 GLU C C 1
ATOM 6946 O O . GLU C 3 38 ? 56.15800 -2.13000 28.00100 1.000 17.60744 44 GLU C O 1
ATOM 6958 N N . LYS C 3 39 ? 58.34000 -2.62000 27.64000 1.000 16.73494 45 LYS C N 1
ATOM 6959 C CA . LYS C 3 39 ? 58.12300 -3.46100 26.45900 1.000 19.01864 45 LYS C CA 1
ATOM 6960 C C . LYS C 3 39 ? 58.89100 -4.75600 26.67800 1.000 18.41621 45 LYS C C 1
ATOM 6961 O O . LYS C 3 39 ? 59.82700 -4.74200 27.38200 1.000 21.22633 45 LYS C O 1
ATOM 6980 N N . LEU C 3 40 ? 58.37800 -5.84900 26.18800 1.000 14.10777 46 LEU C N 1
ATOM 6981 C CA . LEU C 3 40 ? 59.01700 -7.14400 26.23000 1.000 15.27332 46 LEU C CA 1
ATOM 6982 C C . LEU C 3 40 ? 59.25800 -7.60600 24.79800 1.000 18.21632 46 LEU C C 1
ATOM 6983 O O . LEU C 3 40 ? 58.30900 -7.76200 24.02600 1.000 15.66777 46 LEU C O 1
ATOM 6999 N N . LYS C 3 41 ? 60.51700 -7.82100 24.44000 1.000 16.15719 47 LYS C N 1
ATOM 7000 C CA . LYS C 3 41 ? 60.86300 -8.32400 23.11900 1.000 15.35322 47 LYS C CA 1
ATOM 7001 C C . LYS C 3 41 ? 61.29100 -9.77000 23.25700 1.000 16.79442 47 LYS C C 1
ATOM 7002 O O . LYS C 3 41 ? 62.23800 -10.07700 23.99900 1.000 16.85298 47 LYS C O 1
ATOM 7021 N N . LEU C 3 42 ? 60.59400 -10.65700 22.54900 1.000 12.99652 48 LEU C N 1
ATOM 7022 C CA . LEU C 3 42 ? 60.89000 -12.08500 22.49300 1.000 14.76673 48 LEU C CA 1
ATOM 7023 C C . LEU C 3 42 ? 61.51500 -12.42200 21.14800 1.000 17.43535 48 LEU C C 1
ATOM 7024 O O . LEU C 3 42 ? 61.12700 -11.85700 20.12100 1.000 17.75927 48 LEU C O 1
ATOM 7040 N N . ALA C 3 43 ? 62.45800 -13.36400 21.14600 1.000 15.46626 49 ALA C N 1
ATOM 7041 C CA . ALA C 3 43 ? 63.09100 -13.78100 19.90700 1.000 16.66412 49 ALA C CA 1
ATOM 7042 C C . ALA C 3 43 ? 63.37800 -15.26700 19.93400 1.000 16.68902 49 ALA C C 1
ATOM 7043 O O . ALA C 3 43 ? 63.80800 -15.81400 20.95500 1.000 17.00381 49 ALA C O 1
ATOM 7050 N N . ALA C 3 44 ? 63.13600 -15.92100 18.81100 1.000 14.69966 50 ALA C N 1
ATOM 7051 C CA . ALA C 3 44 ? 63.43200 -17.33500 18.65700 1.000 17.14896 50 ALA C CA 1
ATOM 7052 C C . ALA C 3 44 ? 63.34600 -17.68200 17.17800 1.000 22.08358 50 ALA C C 1
ATOM 7053 O O . ALA C 3 44 ? 62.54500 -17.10400 16.43600 1.000 21.94018 50 ALA C O 1
ATOM 7060 N N . GLN C 3 45 ? 64.18600 -18.63100 16.76400 1.000 23.26953 51 GLN C N 1
ATOM 7061 C CA . GLN C 3 45 ? 64.11700 -19.23200 15.42600 1.000 23.81143 51 GLN C CA 1
ATOM 7062 C C . GLN C 3 45 ? 64.10100 -18.16100 14.32600 1.000 23.79366 51 GLN C C 1
ATOM 7063 O O . GLN C 3 45 ? 63.38900 -18.27200 13.33300 1.000 27.32339 51 GLN C O 1
ATOM 7077 N N . GLY C 3 46 ? 64.88600 -17.10500 14.51300 1.000 25.79340 52 GLY C N 1
ATOM 7078 C CA . GLY C 3 46 ? 64.99900 -16.05800 13.51600 1.000 26.76248 52 GLY C CA 1
ATOM 7079 C C . GLY C 3 46 ? 63.86400 -15.06500 13.46600 1.000 26.67462 52 GLY C C 1
ATOM 7080 O O . GLY C 3 46 ? 63.83500 -14.20900 12.56700 1.000 24.50046 52 GLY C O 1
ATOM 7084 N N . ALA C 3 47 ? 62.93200 -15.14300 14.40400 1.000 21.37708 53 ALA C N 1
ATOM 7085 C CA . ALA C 3 47 ? 61.81200 -14.22300 14.44200 1.000 19.93649 53 ALA C CA 1
ATOM 7086 C C . ALA C 3 47 ? 61.90400 -13.44100 15.74200 1.000 19.49463 53 ALA C C 1
ATOM 7087 O O . ALA C 3 47 ? 62.59700 -13.85100 16.67400 1.000 19.23012 53 ALA C O 1
ATOM 7094 N N . GLU C 3 48 ? 61.19600 -12.30800 15.77600 1.000 20.67536 54 GLU C N 1
ATOM 7095 C CA . GLU C 3 48 ? 61.08800 -11.50000 16.98300 1.000 20.79412 54 GLU C CA 1
ATOM 7096 C C . GLU C 3 48 ? 59.75000 -10.77700 17.00700 1.000 20.55820 54 GLU C C 1
ATOM 7097 O O . GLU C 3 48 ? 59.15200 -10.47300 15.95900 1.000 18.48283 54 GLU C O 1
ATOM 7109 N N . LYS C 3 49 ? 59.28700 -10.48100 18.22200 1.000 15.94252 55 LYS C N 1
ATOM 7110 C CA . LYS C 3 49 ? 58.06300 -9.71400 18.39500 1.000 15.47376 55 LYS C CA 1
ATOM 7111 C C . LYS C 3 49 ? 58.18200 -8.93900 19.69600 1.000 16.89234 55 LYS C C 1
ATOM 7112 O O . LYS C 3 49 ? 58.70400 -9.47200 20.68300 1.000 15.59783 55 LYS C O 1
ATOM 7131 N N . THR C 3 50 ? 57.67000 -7.71000 19.69900 1.000 16.90091 56 THR C N 1
ATOM 7132 C CA . THR C 3 50 ? 57.65600 -6.86100 20.89000 1.000 15.98605 56 THR C CA 1
ATOM 7133 C C . THR C 3 50 ? 56.24200 -6.71500 21.42700 1.000 16.13331 56 THR C C 1
ATOM 7134 O O . THR C 3 50 ? 55.30500 -6.42700 20.66400 1.000 18.58360 56 THR C O 1
ATOM 7145 N N . TYR C 3 51 ? 56.09200 -6.90700 22.74900 1.000 13.43545 57 TYR C N 1
ATOM 7146 C CA . TYR C 3 51 ? 54.80700 -6.91200 23.42000 1.000 14.37031 57 TYR C CA 1
ATOM 7147 C C . TYR C 3 51 ? 54.73500 -5.80200 24.45400 1.000 16.76039 57 TYR C C 1
ATOM 7148 O O . TYR C 3 51 ? 55.72500 -5.47300 25.12100 1.000 17.44671 57 TYR C O 1
ATOM 7166 N N . GLY C 3 52 ? 53.52500 -5.26100 24.60400 1.000 15.24061 58 GLY C N 1
ATOM 7167 C CA . GLY C 3 52 ? 53.18900 -4.35900 25.67700 1.000 17.01973 58 GLY C CA 1
ATOM 7168 C C . GLY C 3 52 ? 52.19400 -5.01600 26.63300 1.000 16.58404 58 GLY C C 1
ATOM 7169 O O . GLY C 3 52 ? 51.63000 -6.09900 26.38200 1.000 15.68257 58 GLY C O 1
ATOM 7173 N N . ASN C 3 53 ? 51.97000 -4.33000 27.74000 1.000 16.85961 59 ASN C N 1
ATOM 7174 C CA . ASN C 3 53 ? 51.02000 -4.81000 28.72300 1.000 16.10488 59 ASN C CA 1
ATOM 7175 C C . ASN C 3 53 ? 49.63900 -5.00300 28.10500 1.000 18.12323 59 ASN C C 1
ATOM 7176 O O . ASN C 3 53 ? 49.12500 -4.12200 27.41100 1.000 16.33662 59 ASN C O 1
ATOM 7187 N N . GLY C 3 54 ? 49.06500 -6.18300 28.33900 1.000 18.83562 60 GLY C N 1
ATOM 7188 C CA . GLY C 3 54 ? 47.74500 -6.53600 27.87000 1.000 18.18709 60 GLY C CA 1
ATOM 7189 C C . GLY C 3 54 ? 47.72700 -7.18600 26.50600 1.000 16.92615 60 GLY C C 1
ATOM 7190 O O . GLY C 3 54 ? 46.65100 -7.57700 26.03700 1.000 17.53582 60 GLY C O 1
ATOM 7194 N N . ASP C 3 55 ? 48.87900 -7.33500 25.87200 1.000 15.29109 61 ASP C N 1
ATOM 7195 C CA . ASP C 3 55 ? 48.91600 -7.95000 24.55000 1.000 15.98157 61 ASP C CA 1
ATOM 7196 C C . ASP C 3 55 ? 48.83400 -9.46900 24.67600 1.000 17.42088 61 ASP C C 1
ATOM 7197 O O . ASP C 3 55 ? 49.21700 -10.05200 25.69600 1.000 16.23905 61 ASP C O 1
ATOM 7206 N N . SER C 3 56 ? 48.35400 -10.12600 23.60900 1.000 16.41383 62 SER C N 1
ATOM 7207 C CA . SER C 3 56 ? 48.24700 -11.58300 23.60000 1.000 15.81234 62 SER C CA 1
ATOM 7208 C C . SER C 3 56 ? 49.52900 -12.26100 23.12400 1.000 14.67908 62 SER C C 1
ATOM 7209 O O . SER C 3 56 ? 50.18300 -11.80000 22.20200 1.000 17.91771 62 SER C O 1
ATOM 7217 N N . LEU C 3 57 ? 49.86600 -13.35600 23.78000 1.000 15.65909 63 LEU C N 1
ATOM 7218 C CA . LEU C 3 57 ? 50.88000 -14.28900 23.34000 1.000 16.12701 63 LEU C CA 1
ATOM 7219 C C . LEU C 3 57 ? 50.18400 -15.43700 22.60400 1.000 14.31293 63 LEU C C 1
ATOM 7220 O O . LEU C 3 57 ? 49.19900 -15.99000 23.10700 1.000 14.68775 63 LEU C O 1
ATOM 7236 N N . ASN C 3 58 ? 50.68100 -15.78600 21.40000 1.000 14.75553 64 ASN C N 1
ATOM 7237 C CA . ASN C 3 58 ? 50.05800 -16.84200 20.60200 1.000 14.02786 64 ASN C CA 1
ATOM 7238 C C . ASN C 3 58 ? 50.60200 -18.21100 20.99500 1.000 16.26979 64 ASN C C 1
ATOM 7239 O O . ASN C 3 58 ? 51.48700 -18.78000 20.35100 1.000 18.27737 64 ASN C O 1
ATOM 7250 N N . THR C 3 59 ? 50.02200 -18.76100 22.05000 1.000 13.29216 65 THR C N 1
ATOM 7251 C CA . THR C 3 59 ? 50.39800 -20.08200 22.54400 1.000 16.21530 65 THR C CA 1
ATOM 7252 C C . THR C 3 59 ? 49.81900 -21.18800 21.66800 1.000 15.88361 65 THR C C 1
ATOM 7253 O O . THR C 3 59 ? 50.26800 -22.32400 21.74700 1.000 15.54806 65 THR C O 1
ATOM 7264 N N . GLY C 3 60 ? 48.83900 -20.88000 20.81300 1.000 13.88374 66 GLY C N 1
ATOM 7265 C CA . GLY C 3 60 ? 48.27000 -21.90100 19.95100 1.000 15.26856 66 GLY C CA 1
ATOM 7266 C C . GLY C 3 60 ? 49.29000 -22.53500 19.03200 1.000 18.02049 66 GLY C C 1
ATOM 7267 O O . GLY C 3 60 ? 49.13900 -23.70500 18.63200 1.000 18.46515 66 GLY C O 1
ATOM 7271 N N . LYS C 3 61 ? 50.34000 -21.79400 18.67500 1.000 15.65279 67 LYS C N 1
ATOM 7272 C CA . LYS C 3 61 ? 51.36800 -22.36300 17.80800 1.000 19.25689 67 LYS C CA 1
ATOM 7273 C C . LYS C 3 61 ? 52.38200 -23.22300 18.55100 1.000 19.62684 67 LYS C C 1
ATOM 7274 O O . LYS C 3 61 ? 53.16500 -23.92600 17.90400 1.000 20.68391 67 LYS C O 1
ATOM 7293 N N . LEU C 3 62 ? 52.39000 -23.20300 19.87800 1.000 16.85210 68 LEU C N 1
ATOM 7294 C CA . LEU C 3 62 ? 53.39900 -23.89700 20.66600 1.000 19.67138 68 LEU C CA 1
ATOM 7295 C C . LEU C 3 62 ? 52.95100 -25.31600 21.00600 1.000 18.38946 68 LEU C C 1
ATOM 7296 O O . LEU C 3 62 ? 51.77000 -25.65200 20.93700 1.000 18.93222 68 LEU C O 1
ATOM 7312 N N . LYS C 3 63 ? 53.92000 -26.14800 21.42600 1.000 19.03200 69 LYS C N 1
ATOM 7313 C CA . LYS C 3 63 ? 53.62900 -27.53800 21.77500 1.000 22.48255 69 LYS C CA 1
ATOM 7314 C C . LYS C 3 63 ? 53.05500 -27.62900 23.18600 1.000 20.60034 69 LYS C C 1
ATOM 7315 O O . LYS C 3 63 ? 53.45800 -26.88000 24.08600 1.000 21.30370 69 LYS C O 1
ATOM 7334 N N . ASN C 3 64 ? 52.07600 -28.51300 23.36000 1.000 20.48681 70 ASN C N 1
ATOM 7335 C CA . ASN C 3 64 ? 51.46300 -28.74600 24.65700 1.000 16.22404 70 ASN C CA 1
ATOM 7336 C C . ASN C 3 64 ? 52.36700 -29.58300 25.54200 1.000 22.16766 70 ASN C C 1
ATOM 7337 O O . ASN C 3 64 ? 53.15100 -30.40900 25.05900 1.000 22.48576 70 ASN C O 1
ATOM 7348 N N . ASP C 3 65 ? 52.24200 -29.38000 26.85800 1.000 20.11704 71 ASP C N 1
ATOM 7349 C CA . ASP C 3 65 ? 52.89600 -30.21400 27.90100 1.000 21.85803 71 ASP C CA 1
ATOM 7350 C C . ASP C 3 65 ? 54.41300 -30.10400 27.85900 1.000 22.20477 71 ASP C C 1
ATOM 7351 O O . ASP C 3 65 ? 55.06800 -31.01500 28.34300 1.000 25.18528 71 ASP C O 1
ATOM 7360 N N . LYS C 3 66 ? 54.91500 -28.98800 27.36900 1.000 22.79076 72 LYS C N 1
ATOM 7361 C CA . LYS C 3 66 ? 56.35900 -28.74600 27.26700 1.000 21.62127 72 LYS C CA 1
ATOM 7362 C C . LYS C 3 66 ? 56.65800 -27.29500 27.60000 1.000 23.00825 72 LYS C C 1
ATOM 7363 O O . LYS C 3 66 ? 55.74500 -26.48700 27.48500 1.000 21.05006 72 LYS C O 1
ATOM 7382 N N . VAL C 3 67 ? 57.89500 -27.01000 27.97200 1.000 21.58129 73 VAL C N 1
ATOM 7383 C CA . VAL C 3 67 ? 58.34800 -25.61600 28.16700 1.000 18.82514 73 VAL C CA 1
ATOM 7384 C C . VAL C 3 67 ? 58.88400 -25.11200 26.83100 1.000 20.94367 73 VAL C C 1
ATOM 7385 O O . VAL C 3 67 ? 59.78500 -25.75100 26.30500 1.000 25.71208 73 VAL C O 1
ATOM 7398 N N . SER C 3 68 ? 58.29000 -24.07500 26.26600 1.000 17.74133 74 SER C N 1
ATOM 7399 C CA . SER C 3 68 ? 58.83000 -23.35900 25.11700 1.000 15.91045 74 SER C CA 1
ATOM 7400 C C . SER C 3 68 ? 59.70100 -22.20800 25.60500 1.000 17.72165 74 SER C C 1
ATOM 7401 O O . SER C 3 68 ? 59.34800 -21.53300 26.57500 1.000 19.91215 74 SER C O 1
ATOM 7409 N N . ARG C 3 69 ? 60.84100 -22.00000 24.94500 1.000 17.50527 75 ARG C N 1
ATOM 7410 C CA . ARG C 3 69 ? 61.86700 -21.07100 25.41300 1.000 17.87914 75 ARG C CA 1
ATOM 7411 C C . ARG C 3 69 ? 62.18100 -20.02900 24.34700 1.000 17.20175 75 ARG C C 1
ATOM 7412 O O . ARG C 3 69 ? 62.44800 -20.36800 23.18600 1.000 21.09781 75 ARG C O 1
ATOM 7433 N N . PHE C 3 70 ? 62.13200 -18.76400 24.74800 1.000 16.15536 76 PHE C N 1
ATOM 7434 C CA . PHE C 3 70 ? 62.49900 -17.62700 23.92800 1.000 20.33452 76 PHE C CA 1
ATOM 7435 C C . PHE C 3 70 ? 63.61000 -16.83300 24.61000 1.000 16.95162 76 PHE C C 1
ATOM 7436 O O . PHE C 3 70 ? 63.70400 -16.80100 25.83900 1.000 18.71672 76 PHE C O 1
ATOM 7453 N N . ASP C 3 71 ? 64.42100 -16.14600 23.82000 1.000 15.96853 77 ASP C N 1
ATOM 7454 C CA . ASP C 3 71 ? 65.23100 -15.07600 24.37200 1.000 21.84272 77 ASP C CA 1
ATOM 7455 C C . ASP C 3 71 ? 64.33900 -13.88100 24.64900 1.000 19.40673 77 ASP C C 1
ATOM 7456 O O . ASP C 3 71 ? 63.45400 -13.56600 23.85100 1.000 19.49591 77 ASP C O 1
ATOM 7465 N N . PHE C 3 72 ? 64.57500 -13.18400 25.77100 1.000 17.46083 78 PHE C N 1
ATOM 7466 C CA . PHE C 3 72 ? 63.86900 -11.93700 26.02000 1.000 17.62005 78 PHE C CA 1
ATOM 7467 C C . PHE C 3 72 ? 64.79700 -10.78300 26.37500 1.000 18.82709 78 PHE C C 1
ATOM 7468 O O . PHE C 3 72 ? 65.89600 -10.95500 26.92600 1.000 17.29466 78 PHE C O 1
ATOM 7485 N N . ILE C 3 73 ? 64.31300 -9.60300 26.01900 1.000 17.32027 79 ILE C N 1
ATOM 7486 C CA . ILE C 3 73 ? 64.81900 -8.30400 26.42200 1.000 18.81233 79 ILE C CA 1
ATOM 7487 C C . ILE C 3 73 ? 63.65000 -7.52400 27.00100 1.000 19.62694 79 ILE C C 1
ATOM 7488 O O . ILE C 3 73 ? 62.57300 -7.46600 26.39400 1.000 18.43476 79 ILE C O 1
ATOM 7504 N N . ARG C 3 74 ? 63.84700 -6.93200 28.16600 1.000 16.30049 80 ARG C N 1
ATOM 7505 C CA . ARG C 3 74 ? 62.90500 -5.98600 28.73100 1.000 18.18004 80 ARG C CA 1
ATOM 7506 C C . ARG C 3 74 ? 63.43700 -4.58400 28.48600 1.000 19.94342 80 ARG C C 1
ATOM 7507 O O . ARG C 3 74 ? 64.60300 -4.30900 28.79600 1.000 19.25754 80 ARG C O 1
ATOM 7528 N N . GLN C 3 75 ? 62.60600 -3.71200 27.9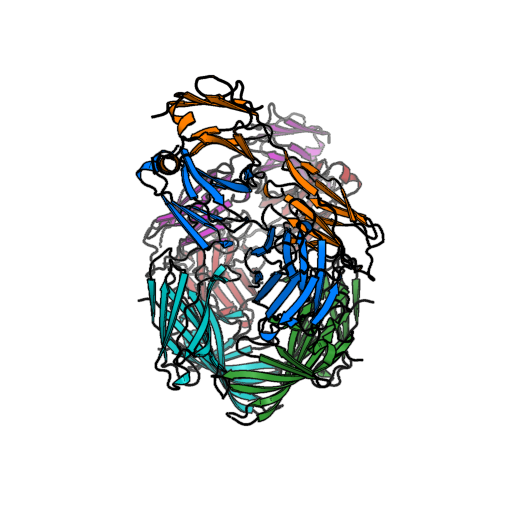0500 1.000 19.05635 81 GLN C N 1
ATOM 7529 C CA . GLN C 3 75 ? 63.03500 -2.37400 27.50700 1.000 19.33797 81 GLN C CA 1
ATOM 7530 C C . GLN C 3 75 ? 62.04500 -1.31100 27.94200 1.000 20.80163 81 GLN C C 1
ATOM 7531 O O . GLN C 3 75 ? 60.85900 -1.59000 28.18100 1.000 22.35035 81 GLN C O 1
ATOM 7545 N N . ILE C 3 76 ? 62.55500 -0.07300 28.03800 1.000 19.41790 82 ILE C N 1
ATOM 7546 C CA . ILE C 3 76 ? 61.73100 1.11800 28.18400 1.000 20.72059 82 ILE C CA 1
ATOM 7547 C C . ILE C 3 76 ? 62.14400 2.11800 27.11200 1.000 21.53752 82 ILE C C 1
ATOM 7548 O O . ILE C 3 76 ? 63.29600 2.14400 26.66800 1.000 22.53598 82 ILE C O 1
ATOM 7564 N N . GLU C 3 77 ? 61.19000 2.93800 26.69000 1.000 21.61870 83 GLU C N 1
ATOM 7565 C CA . GLU C 3 77 ? 61.42200 3.97900 25.70000 1.000 24.22318 83 GLU C CA 1
ATOM 7566 C C . GLU C 3 77 ? 61.59400 5.28800 26.45200 1.000 26.08847 83 GLU C C 1
ATOM 7567 O O . GLU C 3 77 ? 60.67600 5.72400 27.15300 1.000 27.64304 83 GLU C O 1
ATOM 7579 N N . VAL C 3 78 ? 62.76400 5.90400 26.31000 1.000 25.94300 84 VAL C N 1
ATOM 7580 C CA . VAL C 3 78 ? 63.10000 7.14400 26.99600 1.000 26.71998 84 VAL C CA 1
ATOM 7581 C C . VAL C 3 78 ? 63.41700 8.19300 25.94700 1.000 30.74523 84 VAL C C 1
ATOM 7582 O O . VAL C 3 78 ? 64.49800 8.16800 25.34100 1.000 24.99597 84 VAL C O 1
ATOM 7595 N N . ASP C 3 79 ? 62.48800 9.12600 25.74000 1.000 35.24024 85 ASP C N 1
ATOM 7596 C CA . ASP C 3 79 ? 62.72100 10.25300 24.84000 1.000 36.41208 85 ASP C CA 1
ATOM 7597 C C . ASP C 3 79 ? 63.17400 9.75800 23.46800 1.000 33.47879 85 ASP C C 1
ATOM 7598 O O . ASP C 3 79 ? 64.13400 10.26100 22.88000 1.000 37.12374 85 ASP C O 1
ATOM 7607 N N . GLY C 3 80 ? 62.50400 8.72900 22.97500 1.000 27.33769 86 GLY C N 1
ATOM 7608 C CA . GLY C 3 80 ? 62.72900 8.24800 21.63400 1.000 32.15141 86 GLY C CA 1
ATOM 7609 C C . GLY C 3 80 ? 63.74400 7.13800 21.49700 1.000 32.21856 86 GLY C C 1
ATOM 7610 O O . GLY C 3 80 ? 63.88100 6.59400 20.39900 1.000 29.84575 86 GLY C O 1
ATOM 7614 N N . GLN C 3 81 ? 64.44400 6.77700 22.57100 1.000 23.83464 87 GLN C N 1
ATOM 7615 C CA . GLN C 3 81 ? 65.52800 5.80400 22.55500 1.000 22.29140 87 GLN C CA 1
ATOM 7616 C C . GLN C 3 81 ? 65.12700 4.60700 23.41400 1.000 26.90104 87 GLN C C 1
ATOM 7617 O O . GLN C 3 81 ? 64.48300 4.76700 24.46000 1.000 25.52772 87 GLN C O 1
ATOM 7631 N N . LEU C 3 82 ? 65.46500 3.41000 22.93400 1.000 20.12095 88 LEU C N 1
ATOM 7632 C CA . LEU C 3 82 ? 65.14800 2.15300 23.60900 1.000 21.77493 88 LEU C CA 1
ATOM 7633 C C . LEU C 3 82 ? 66.29600 1.75600 24.54000 1.000 24.20459 88 LEU C C 1
ATOM 7634 O O . LEU C 3 82 ? 67.45700 1.62700 24.11800 1.000 23.44278 88 LEU C O 1
ATOM 7650 N N . ILE C 3 83 ? 65.95700 1.54900 25.81500 1.000 19.85905 89 ILE C N 1
ATOM 7651 C CA . ILE C 3 83 ? 66.88400 1.25200 26.89500 1.000 21.15257 89 ILE C CA 1
ATOM 7652 C C . ILE C 3 83 ? 66.62000 -0.17800 27.37600 1.000 22.92067 89 ILE C C 1
ATOM 7653 O O . ILE C 3 83 ? 65.48300 -0.52000 27.71900 1.000 23.63677 89 ILE C O 1
ATOM 7669 N N . THR C 3 84 ? 67.65800 -1.00700 27.39100 1.000 20.55808 90 THR C N 1
ATOM 7670 C CA . THR C 3 84 ? 67.53200 -2.39300 27.84000 1.000 19.99579 90 THR C CA 1
ATOM 7671 C C . THR C 3 84 ? 67.75300 -2.48000 29.34400 1.000 22.59805 90 THR C C 1
ATOM 7672 O O . THR C 3 84 ? 68.80500 -2.08000 29.85200 1.000 24.74435 90 THR C O 1
ATOM 7683 N N . LEU C 3 85 ? 66.75500 -3.01700 30.05700 1.000 17.89721 91 LEU C N 1
ATOM 7684 C CA . LEU C 3 85 ? 66.82200 -3.14800 31.50200 1.000 20.47840 91 LEU C CA 1
ATOM 7685 C C . LEU C 3 85 ? 67.22100 -4.53900 31.96900 1.000 21.74901 91 LEU C C 1
ATOM 7686 O O . LEU C 3 85 ? 67.82200 -4.66700 33.04400 1.000 22.23747 91 LEU C O 1
ATOM 7702 N N . GLU C 3 86 ? 66.91800 -5.57600 31.19600 1.000 20.16608 92 GLU C N 1
ATOM 7703 C CA . GLU C 3 86 ? 67.05700 -6.94800 31.66800 1.000 17.96275 92 GLU C CA 1
ATOM 7704 C C . GLU C 3 86 ? 67.03600 -7.85300 30.45200 1.000 19.41304 92 GLU C C 1
ATOM 7705 O O . GLU C 3 86 ? 66.38600 -7.53400 29.45100 1.000 16.44667 92 GLU C O 1
ATOM 7717 N N . SER C 3 87 ? 67.75700 -8.96900 30.53300 1.000 14.88692 93 SER C N 1
ATOM 7718 C CA . SER C 3 87 ? 67.67500 -9.99300 29.51500 1.000 15.31312 93 SER C CA 1
ATOM 7719 C C . SER C 3 87 ? 67.79700 -11.36400 30.13600 1.000 18.55438 93 SER C C 1
ATOM 7720 O O . SER C 3 87 ? 68.20600 -11.52200 31.29600 1.000 18.58481 93 SER C O 1
ATOM 7728 N N . GLY C 3 88 ? 67.38000 -12.35000 29.36000 1.000 18.41164 94 GLY C N 1
ATOM 7729 C CA . GLY C 3 88 ? 67.37100 -13.74600 29.78800 1.000 18.18182 94 GLY C CA 1
ATOM 7730 C C . GLY C 3 88 ? 66.50200 -14.61100 28.88100 1.000 17.11257 94 GLY C C 1
ATOM 7731 O O . GLY C 3 88 ? 66.39000 -14.35800 27.67300 1.000 17.58096 94 GLY C O 1
ATOM 7735 N N . GLU C 3 89 ? 65.97200 -15.67100 29.49400 1.000 15.85527 95 GLU C N 1
ATOM 7736 C CA . GLU C 3 89 ? 65.13200 -16.66000 28.83000 1.000 16.72884 95 GLU C CA 1
ATOM 7737 C C . GLU C 3 89 ? 63.70600 -16.50900 29.34800 1.000 18.22449 95 GLU C C 1
ATOM 7738 O O . GLU C 3 89 ? 63.48600 -16.41500 30.56400 1.000 17.09608 95 GLU C O 1
ATOM 7750 N N . PHE C 3 90 ? 62.75300 -16.47700 28.41200 1.000 14.71647 96 PHE C N 1
ATOM 7751 C CA . PHE C 3 90 ? 61.31800 -16.45200 28.68500 1.000 18.85739 96 PHE C CA 1
ATOM 7752 C C . PHE C 3 90 ? 60.79300 -17.84500 28.41100 1.000 16.58910 96 PHE C C 1
ATOM 7753 O O . PHE C 3 90 ? 61.06100 -18.41200 27.34400 1.000 17.02027 96 PHE C O 1
ATOM 7770 N N . GLN C 3 91 ? 60.10500 -18.41000 29.38400 1.000 15.31654 97 GLN C N 1
ATOM 7771 C CA . GLN C 3 91 ? 59.62300 -19.77800 29.35500 1.000 15.28814 97 GLN C CA 1
ATOM 7772 C C . GLN C 3 91 ? 58.09500 -19.76500 29.34600 1.000 18.92916 97 GLN C C 1
ATOM 7773 O O . GLN C 3 91 ? 57.46800 -18.98800 30.07600 1.000 16.80959 97 GLN C O 1
ATOM 7787 N N . VAL C 3 92 ? 57.50100 -20.64100 28.54400 1.000 14.43237 98 VAL C N 1
ATOM 7788 C CA . VAL C 3 92 ? 56.05400 -20.76600 28.42400 1.000 12.65285 98 VAL C CA 1
ATOM 7789 C C . VAL C 3 92 ? 55.72900 -22.23700 28.57700 1.000 18.12983 98 VAL C C 1
ATOM 7790 O O . VAL C 3 92 ? 56.28700 -23.06300 27.85500 1.000 17.97008 98 VAL C O 1
ATOM 7803 N N . TYR C 3 93 ? 54.82500 -22.56600 29.48800 1.000 16.02895 99 TYR C N 1
ATOM 7804 C CA . TYR C 3 93 ? 54.30800 -23.92400 29.61000 1.000 14.93454 99 TYR C CA 1
ATOM 7805 C C . TYR C 3 93 ? 52.83200 -23.92600 29.22300 1.000 15.91201 99 TYR C C 1
ATOM 7806 O O . TYR C 3 93 ? 52.01800 -23.21800 29.83700 1.000 16.35019 99 TYR C O 1
ATOM 7824 N N . LYS C 3 94 ? 52.49600 -24.72200 28.20600 1.000 16.83569 100 LYS C N 1
ATOM 7825 C CA . LYS C 3 94 ? 51.17000 -24.74700 27.60200 1.000 15.96370 100 LYS C CA 1
ATOM 7826 C C . LYS C 3 94 ? 50.42200 -26.04100 27.90100 1.000 16.40041 100 LYS C C 1
ATOM 7827 O O . LYS C 3 94 ? 50.92600 -27.13400 27.62900 1.000 18.91961 100 LYS C O 1
ATOM 7846 N N . GLN C 3 95 ? 49.21700 -25.90900 28.43000 1.000 17.33146 101 GLN C N 1
ATOM 7847 C CA . GLN C 3 95 ? 48.25400 -26.99700 28.52300 1.000 18.09678 101 GLN C CA 1
ATOM 7848 C C . GLN C 3 95 ? 47.08300 -26.63500 27.61400 1.000 15.53071 101 GLN C C 1
ATOM 7849 O O . GLN C 3 95 ? 47.15500 -25.67700 26.83000 1.000 17.41108 101 GLN C O 1
ATOM 7863 N N . SER C 3 96 ? 46.01200 -27.40700 27.68700 1.000 18.95683 102 SER C N 1
ATOM 7864 C CA . SER C 3 96 ? 44.91100 -27.20300 26.75600 1.000 17.68700 102 SER C CA 1
ATOM 7865 C C . SER C 3 96 ? 43.91300 -26.13800 27.17900 1.000 18.85743 102 SER C C 1
ATOM 7866 O O . SER C 3 96 ? 43.17700 -25.62700 26.32300 1.000 20.17508 102 SER C O 1
ATOM 7874 N N . HIS C 3 97 ? 43.84100 -25.79900 28.46700 1.000 15.43706 103 HIS C N 1
ATOM 7875 C CA . HIS C 3 97 ? 42.87900 -24.83100 28.96500 1.000 17.47526 103 HIS C CA 1
ATOM 7876 C C . HIS C 3 97 ? 43.57900 -23.79400 29.82000 1.000 15.19031 103 HIS C C 1
ATOM 7877 O O . HIS C 3 97 ? 42.90900 -22.94400 30.42500 1.000 16.71087 103 HIS C O 1
ATOM 7891 N N . SER C 3 98 ? 44.90400 -23.87000 29.88100 1.000 15.55892 104 SER C N 1
ATOM 7892 C CA . SER C 3 98 ? 45.71000 -23.09000 30.80700 1.000 14.86890 104 SER C CA 1
ATOM 7893 C C . SER C 3 98 ? 47.13400 -23.02100 30.27200 1.000 14.87603 104 SER C C 1
ATOM 7894 O O . SER C 3 98 ? 47.56700 -23.86200 29.47600 1.000 14.38582 104 SER C O 1
ATOM 7902 N N . ALA C 3 99 ? 47.84600 -21.96700 30.68700 1.000 14.51032 105 ALA C N 1
ATOM 7903 C CA . ALA C 3 99 ? 49.25700 -21.82100 30.34700 1.000 14.01986 105 ALA C CA 1
ATOM 7904 C C . ALA C 3 99 ? 49.89900 -20.87000 31.34000 1.000 12.29118 105 ALA C C 1
ATOM 7905 O O . ALA C 3 99 ? 49.22000 -20.13400 32.04500 1.000 15.70224 105 ALA C O 1
ATOM 7912 N N . LEU C 3 100 ? 51.22700 -20.90000 31.40200 1.000 14.82174 106 LEU C N 1
ATOM 7913 C CA . LEU C 3 100 ? 51.89100 -19.97200 32.30400 1.000 15.15414 106 LEU C CA 1
ATOM 7914 C C . LEU C 3 100 ? 53.22700 -19.57800 31.71400 1.000 13.36255 106 LEU C C 1
ATOM 7915 O O . LEU C 3 100 ? 53.78200 -20.27900 30.87400 1.000 16.98321 106 LEU C O 1
ATOM 7931 N N . THR C 3 101 ? 53.71800 -18.41600 32.14700 1.000 15.08102 107 THR C N 1
ATOM 7932 C CA . THR C 3 101 ? 55.01200 -17.91600 31.73100 1.000 13.97269 107 THR C CA 1
ATOM 7933 C C . THR C 3 101 ? 55.93700 -17.73600 32.92200 1.000 17.47054 107 THR C C 1
ATOM 7934 O O . THR C 3 101 ? 55.51500 -17.67800 34.08900 1.000 17.85429 107 THR C O 1
ATOM 7945 N N . ALA C 3 102 ? 57.21600 -17.66100 32.59000 1.000 14.37613 108 ALA C N 1
ATOM 7946 C CA . ALA C 3 102 ? 58.24500 -17.48800 33.61300 1.000 18.23057 108 ALA C CA 1
ATOM 7947 C C . ALA C 3 102 ? 59.45500 -16.84000 32.97900 1.000 17.48670 108 ALA C C 1
ATOM 7948 O O . ALA C 3 102 ? 59.66200 -16.92400 31.76800 1.000 15.28152 108 ALA C O 1
ATOM 7955 N N . PHE C 3 103 ? 60.23300 -16.15600 33.82000 1.000 16.92832 109 PHE C N 1
ATOM 7956 C CA . PHE C 3 103 ? 61.44800 -15.46100 33.40800 1.000 15.70124 109 PHE C CA 1
ATOM 7957 C C . PHE C 3 103 ? 62.65000 -15.98600 34.17200 1.000 17.76538 109 PHE C C 1
ATOM 7958 O O . PHE C 3 103 ? 62.64000 -15.96700 35.40600 1.000 17.73183 109 PHE C O 1
ATOM 7975 N N . GLN C 3 104 ? 63.68300 -16.39400 33.43600 1.000 17.06666 110 GLN C N 1
ATOM 7976 C CA . GLN C 3 104 ? 65.02100 -16.64300 33.96800 1.000 18.36532 110 GLN C CA 1
ATOM 7977 C C . GLN C 3 104 ? 65.86900 -15.45200 33.56200 1.000 20.12027 110 GLN C C 1
ATOM 7978 O O . GLN C 3 104 ? 66.32500 -15.36400 32.41200 1.000 19.98408 110 GLN C O 1
ATOM 7992 N N . THR C 3 105 ? 66.02000 -14.50800 34.47300 1.000 20.19710 111 THR C N 1
ATOM 7993 C CA . THR C 3 105 ? 66.93100 -13.39600 34.25300 1.000 18.60093 111 THR C CA 1
ATOM 7994 C C . THR C 3 105 ? 68.36500 -13.88500 34.22300 1.000 20.47455 111 THR C C 1
ATOM 7995 O O . THR C 3 105 ? 68.76100 -14.73700 35.02900 1.000 22.95491 111 THR C O 1
ATOM 8006 N N . GLU C 3 106 ? 69.13500 -13.33100 33.29700 1.000 17.86569 112 GLU C N 1
ATOM 8007 C CA . GLU C 3 106 ? 70.57500 -13.56400 33.20900 1.000 23.31929 112 GLU C CA 1
ATOM 8008 C C . GLU C 3 106 ? 71.40300 -12.29300 33.31700 1.000 22.10705 112 GLU C C 1
ATOM 8009 O O . GLU C 3 106 ? 72.57200 -12.35500 33.75600 1.000 22.76046 112 GLU C O 1
ATOM 8021 N N . GLN C 3 107 ? 70.85400 -11.14600 32.93400 1.000 19.70561 113 GLN C N 1
ATOM 8022 C CA . GLN C 3 107 ? 71.55200 -9.86800 32.93500 1.000 22.43042 113 GLN C CA 1
ATOM 8023 C C . GLN C 3 107 ? 70.59400 -8.75200 33.31100 1.000 24.40429 113 GLN C C 1
ATOM 8024 O O . GLN C 3 107 ? 69.41300 -8.77700 32.92400 1.000 18.61880 113 GLN C O 1
ATOM 8038 N N . ILE C 3 108 ? 71.11600 -7.75800 34.03700 1.000 20.63440 114 ILE C N 1
ATOM 8039 C CA . ILE C 3 108 ? 70.39700 -6.54200 34.39000 1.000 23.07107 114 ILE C CA 1
ATOM 8040 C C . ILE C 3 108 ? 71.32600 -5.35900 34.15900 1.000 24.21818 114 ILE C C 1
ATOM 8041 O O . ILE C 3 108 ? 72.53000 -5.52200 33.96600 1.000 25.24452 114 ILE C O 1
ATOM 8057 N N . GLN C 3 109 ? 70.75400 -4.16200 34.22400 1.000 28.37417 115 GLN C N 1
ATOM 8058 C CA . GLN C 3 109 ? 71.55700 -2.94900 34.12100 1.000 28.97095 115 GLN C CA 1
ATOM 8059 C C . GLN C 3 109 ? 72.60800 -2.91100 35.22000 1.000 31.90086 115 GLN C C 1
ATOM 8060 O O . GLN C 3 109 ? 72.31600 -3.22100 36.37300 1.000 29.22039 115 GLN C O 1
ATOM 8074 N N . ASP C 3 110 ? 73.83000 -2.51500 34.85600 1.000 34.93894 116 ASP C N 1
ATOM 8075 C CA . ASP C 3 110 ? 74.91500 -2.26300 35.81200 1.000 36.40930 116 ASP C CA 1
ATOM 8076 C C . ASP C 3 110 ? 74.71600 -0.86500 36.38200 1.000 40.73107 116 ASP C C 1
ATOM 8077 O O . ASP C 3 110 ? 74.96500 0.13500 35.70800 1.000 47.68663 116 ASP C O 1
ATOM 8086 N N . SER C 3 111 ? 74.23400 -0.78900 37.61300 1.000 38.01620 117 SER C N 1
ATOM 8087 C CA . SER C 3 111 ? 74.15700 0.48500 38.31600 1.000 46.39785 117 SER C CA 1
ATOM 8088 C C . SER C 3 111 ? 75.56800 1.06300 38.48200 1.000 48.10470 117 SER C C 1
ATOM 8089 O O . SER C 3 111 ? 75.75900 2.27900 38.46900 1.000 51.97684 117 SER C O 1
ATOM 8097 N N . GLY C 3 115 ? 75.04700 2.46900 31.92900 1.000 44.66426 121 GLY C N 1
ATOM 8098 C CA . GLY C 3 115 ? 74.98100 2.11600 30.51700 1.000 44.43317 121 GLY C CA 1
ATOM 8099 C C . GLY C 3 115 ? 75.49400 0.72900 30.14600 1.000 48.32503 121 GLY C C 1
ATOM 8100 O O . GLY C 3 115 ? 75.48800 0.36000 28.96300 1.000 41.60231 121 GLY C O 1
ATOM 8104 N N . LYS C 3 116 ? 75.92900 -0.03800 31.14900 1.000 43.23243 122 LYS C N 1
ATOM 8105 C CA . LYS C 3 116 ? 76.43400 -1.39800 30.98700 1.000 44.04194 122 LYS C CA 1
ATOM 8106 C C . LYS C 3 116 ? 75.48200 -2.40600 31.64000 1.000 27.08359 122 LYS C C 1
ATOM 8107 O O . LYS C 3 116 ? 74.62700 -2.03800 32.44600 1.000 36.49700 122 LYS C O 1
ATOM 8126 N N . MET C 3 117 ? 75.64600 -3.68200 31.27900 1.000 30.96841 123 MET C N 1
ATOM 8127 C CA . MET C 3 117 ? 74.94800 -4.80000 31.91600 1.000 30.70760 123 MET C CA 1
ATOM 8128 C C . MET C 3 117 ? 75.86400 -5.57400 32.86500 1.000 35.53271 123 MET C C 1
ATOM 8129 O O . MET C 3 117 ? 77.08600 -5.61700 32.70100 1.000 35.36867 123 MET C O 1
ATOM 8143 N N . VAL C 3 118 ? 75.24600 -6.21600 33.85200 1.000 27.32849 124 VAL C N 1
ATOM 8144 C CA . VAL C 3 118 ? 75.93500 -7.11900 34.76200 1.000 27.53006 124 VAL C CA 1
ATOM 8145 C C . VAL C 3 118 ? 75.13700 -8.41000 34.88000 1.000 31.20988 124 VAL C C 1
ATOM 8146 O O . VAL C 3 118 ? 73.90500 -8.41600 34.78200 1.000 28.15132 124 VAL C O 1
ATOM 8159 N N . ALA C 3 119 ? 75.85200 -9.51100 35.07200 1.000 27.38011 125 ALA C N 1
ATOM 8160 C CA . ALA C 3 119 ? 75.21400 -10.80500 35.25800 1.000 26.77788 125 ALA C CA 1
ATOM 8161 C C . ALA C 3 119 ? 74.45800 -10.84400 36.57700 1.000 28.99303 125 ALA C C 1
ATOM 8162 O O . ALA C 3 119 ? 74.95900 -10.40300 37.61200 1.000 33.10637 125 ALA C O 1
ATOM 8169 N N . LYS C 3 120 ? 73.23000 -11.37200 36.53300 1.000 23.60413 126 LYS C N 1
ATOM 8170 C CA . LYS C 3 120 ? 72.37300 -11.52100 37.70000 1.000 21.42690 126 LYS C CA 1
ATOM 8171 C C . LYS C 3 120 ? 71.34100 -12.57700 37.35800 1.000 27.39174 126 LYS C C 1
ATOM 8172 O O . LYS C 3 120 ? 70.69400 -12.48000 36.30600 1.000 27.51036 126 LYS C O 1
ATOM 8191 N N . ARG C 3 121 ? 71.17600 -13.56400 38.22700 1.000 22.55253 127 ARG C N 1
ATOM 8192 C CA . ARG C 3 121 ? 70.25200 -14.66100 37.97400 1.000 25.97084 127 ARG C CA 1
ATOM 8193 C C . ARG C 3 121 ? 69.09300 -14.60800 38.95700 1.000 27.70918 127 ARG C C 1
ATOM 8194 O O . ARG C 3 121 ? 69.27700 -14.40900 40.16600 1.000 31.33662 127 ARG C O 1
ATOM 8215 N N . GLN C 3 122 ? 67.89500 -14.78100 38.42800 1.000 21.73219 128 GLN C N 1
ATOM 8216 C CA . GLN C 3 122 ? 66.68200 -14.70900 39.21900 1.000 21.49077 128 GLN C CA 1
ATOM 8217 C C . GLN C 3 122 ? 65.62100 -15.40700 38.39000 1.000 20.59757 128 GLN C C 1
ATOM 8218 O O . GLN C 3 122 ? 65.66500 -15.35400 37.15300 1.000 22.85324 128 GLN C O 1
ATOM 8232 N N . PHE C 3 123 ? 64.69900 -16.09200 39.06200 1.000 19.59511 129 PHE C N 1
ATOM 8233 C CA . PHE C 3 123 ? 63.62200 -16.80600 38.37300 1.000 19.06558 129 PHE C CA 1
ATOM 8234 C C . PHE C 3 123 ? 62.29500 -16.39600 38.98900 1.000 20.76139 129 PHE C C 1
ATOM 8235 O O . PHE C 3 123 ? 62.11600 -16.44700 40.21800 1.000 20.45124 129 PHE C O 1
ATOM 8252 N N . ARG C 3 124 ? 61.34600 -15.99000 38.13300 1.000 16.46441 130 ARG C N 1
ATOM 8253 C CA . ARG C 3 124 ? 60.03900 -15.58100 38.61900 1.000 17.29116 130 ARG C CA 1
ATOM 8254 C C . ARG C 3 124 ? 58.97500 -16.09100 37.66700 1.000 17.42012 130 ARG C C 1
ATOM 8255 O O . ARG C 3 124 ? 59.23600 -16.29900 36.47700 1.000 18.87380 130 ARG C O 1
ATOM 8276 N N . ILE C 3 125 ? 57.77600 -16.27000 38.19900 1.000 20.44117 131 ILE C N 1
ATOM 8277 C CA . ILE C 3 125 ? 56.60500 -16.62300 37.39800 1.000 19.97703 131 ILE C CA 1
ATOM 8278 C C . ILE C 3 125 ? 55.98600 -15.33300 36.88300 1.000 19.83679 131 ILE C C 1
ATOM 8279 O O . ILE C 3 125 ? 55.98300 -14.30200 37.58600 1.000 19.46508 131 ILE C O 1
ATOM 8295 N N . GLY C 3 126 ? 55.49300 -15.36900 35.64900 1.000 18.62206 132 GLY C N 1
ATOM 8296 C CA . GLY C 3 126 ? 54.82900 -14.23500 35.03900 1.000 19.01679 132 GLY C CA 1
ATOM 8297 C C . GLY C 3 126 ? 53.32800 -14.35500 35.15200 1.000 22.55183 132 GLY C C 1
ATOM 8298 O O . GLY C 3 126 ? 52.77000 -14.12800 36.22700 1.000 24.55666 132 GLY C O 1
ATOM 8302 N N . ASP C 3 127 ? 52.66300 -14.71900 34.06500 1.000 14.38935 133 ASP C N 1
ATOM 8303 C CA . ASP C 3 127 ? 51.21500 -14.83300 34.04100 1.000 15.86110 133 ASP C CA 1
ATOM 8304 C C . ASP C 3 127 ? 50.80900 -16.29500 34.15100 1.000 20.08814 133 ASP C C 1
ATOM 8305 O O . ASP C 3 127 ? 51.46300 -17.17300 33.59400 1.000 19.40009 133 ASP C O 1
ATOM 8314 N N . ILE C 3 128 ? 49.67900 -16.53300 34.81700 1.000 18.46869 134 ILE C N 1
ATOM 8315 C CA . ILE C 3 128 ? 49.01000 -17.82600 34.80400 1.000 18.75015 134 ILE C CA 1
ATOM 8316 C C . ILE C 3 128 ? 47.59500 -17.54800 34.33500 1.000 18.94671 134 ILE C C 1
ATOM 8317 O O . ILE C 3 128 ? 46.85800 -16.81300 35.00400 1.000 21.48793 134 ILE C O 1
ATOM 8333 N N . ALA C 3 129 ? 47.19700 -18.12900 33.20900 1.000 17.29872 135 ALA C N 1
ATOM 8334 C CA . ALA C 3 129 ? 45.86600 -17.79700 32.73800 1.000 20.75412 135 ALA C CA 1
ATOM 8335 C C . ALA C 3 129 ? 45.28000 -18.91500 31.89900 1.000 17.85638 135 ALA C C 1
ATOM 8336 O O . ALA C 3 129 ? 45.87800 -19.96600 31.73300 1.000 17.37880 135 ALA C O 1
ATOM 8343 N N . GLY C 3 130 ? 44.04900 -18.70400 31.45800 1.000 18.12032 136 GLY C N 1
ATOM 8344 C CA . GLY C 3 130 ? 43.35800 -19.69400 30.66800 1.000 21.83848 136 GLY C CA 1
ATOM 8345 C C . GLY C 3 130 ? 41.86100 -19.55600 30.82800 1.000 19.87089 136 GLY C C 1
ATOM 8346 O O . GLY C 3 130 ? 41.35600 -18.50500 31.20700 1.000 20.06476 136 GLY C O 1
ATOM 8350 N N . GLU C 3 131 ? 41.19300 -20.66300 30.51000 1.000 18.01346 137 GLU C N 1
ATOM 8351 C CA . GLU C 3 131 ? 39.73900 -20.80100 30.60500 1.000 19.37461 137 GLU C CA 1
ATOM 8352 C C . GLU C 3 131 ? 39.38000 -21.16100 32.04500 1.000 19.28897 137 GLU C C 1
ATOM 8353 O O . GLU C 3 131 ? 39.18300 -22.32200 32.39300 1.000 22.03203 137 GLU C O 1
ATOM 8365 N N . HIS C 3 132 ? 39.29400 -20.14000 32.89300 1.000 19.00273 138 HIS C N 1
ATOM 8366 C CA . HIS C 3 132 ? 39.07000 -20.36800 34.31500 1.000 20.24942 138 HIS C CA 1
ATOM 8367 C C . HIS C 3 132 ? 37.76600 -21.11100 34.53700 1.000 23.72280 138 HIS C C 1
ATOM 8368 O O . HIS C 3 132 ? 36.74100 -20.74800 33.95300 1.000 23.96430 138 HIS C O 1
ATOM 8382 N N . THR C 3 133 ? 37.80200 -22.13000 35.39600 1.000 23.86074 139 THR C N 1
ATOM 8383 C CA . THR C 3 133 ? 36.59400 -22.83000 35.79800 1.000 23.75114 139 THR C CA 1
ATOM 8384 C C . THR C 3 133 ? 35.83900 -21.99000 36.82300 1.000 25.72215 139 THR C C 1
ATOM 8385 O O . THR C 3 133 ? 36.41900 -21.51000 37.79900 1.000 24.85601 139 THR C O 1
ATOM 8396 N N . SER C 3 134 ? 34.54300 -21.78800 36.58900 1.000 23.98656 140 SER C N 1
ATOM 8397 C CA . SER C 3 134 ? 33.71800 -21.07900 37.55800 1.000 25.72058 140 SER C CA 1
ATOM 8398 C C . SER C 3 134 ? 33.51300 -21.93000 38.80700 1.000 26.53350 140 SER C C 1
ATOM 8399 O O . SER C 3 134 ? 33.18700 -23.11800 38.72300 1.000 30.74977 140 SER C O 1
ATOM 8407 N N . PHE C 3 135 ? 33.70400 -21.31100 39.97100 1.000 28.61947 141 PHE C N 1
ATOM 8408 C CA . PHE C 3 135 ? 33.42100 -21.98800 41.22900 1.000 29.91328 141 PHE C CA 1
ATOM 8409 C C . PHE C 3 135 ? 31.99400 -22.51900 41.24600 1.000 30.97201 141 PHE C C 1
ATOM 8410 O O . PHE C 3 135 ? 31.73100 -23.61500 41.76100 1.000 34.36689 141 PHE C O 1
ATOM 8427 N N . ASP C 3 136 ? 31.06900 -21.76300 40.66100 1.000 37.42870 142 ASP C N 1
ATOM 8428 C CA . ASP C 3 136 ? 29.64800 -22.09600 40.65200 1.000 36.44348 142 ASP C CA 1
ATOM 8429 C C . ASP C 3 136 ? 29.27400 -23.12800 39.59800 1.000 39.15224 142 ASP C C 1
ATOM 8430 O O . ASP C 3 136 ? 28.09400 -23.49400 39.51500 1.000 37.18365 142 ASP C O 1
ATOM 8439 N N . LYS C 3 137 ? 30.23700 -23.61900 38.81100 1.000 34.40112 143 LYS C N 1
ATOM 8440 C CA . LYS C 3 137 ? 30.01200 -24.64300 37.79200 1.000 34.85635 143 LYS C CA 1
ATOM 8441 C C . LYS C 3 137 ? 31.01500 -25.78100 37.99500 1.000 38.08232 143 LYS C C 1
ATOM 8442 O O . LYS C 3 137 ? 31.47200 -26.41500 37.04700 1.000 37.34762 143 LYS C O 1
ATOM 8461 N N . LEU C 3 138 ? 31.38200 -26.06200 39.23900 1.000 35.29662 144 LEU C N 1
ATOM 8462 C CA . LEU C 3 138 ? 32.27500 -27.18300 39.48400 1.000 34.97588 144 LEU C CA 1
ATOM 8463 C C . LEU C 3 138 ? 31.50500 -28.50200 39.48100 1.000 36.97513 144 LEU C C 1
ATOM 8464 O O . LEU C 3 138 ? 30.30200 -28.53200 39.74500 1.000 39.29324 144 LEU C O 1
ATOM 8480 N N . PRO C 3 139 ? 32.17800 -29.60900 39.18600 1.000 37.47507 145 PRO C N 1
ATOM 8481 C CA . PRO C 3 139 ? 31.56000 -30.92200 39.41700 1.000 36.65210 145 PRO C CA 1
ATOM 8482 C C . PRO C 3 139 ? 31.03800 -31.00700 40.84300 1.000 44.02193 145 PRO C C 1
ATOM 8483 O O . PRO C 3 139 ? 31.65600 -30.48900 41.77600 1.000 41.16508 145 PRO C O 1
ATOM 8494 N N . GLU C 3 140 ? 29.87300 -31.64600 41.01700 1.000 45.54060 146 GLU C N 1
ATOM 8495 C CA . GLU C 3 140 ? 29.28800 -31.72100 42.35200 1.000 45.31447 146 GLU C CA 1
ATOM 8496 C C . GLU C 3 140 ? 29.95800 -32.77000 43.22800 1.000 41.53977 146 GLU C C 1
ATOM 8497 O O . GLU C 3 140 ? 29.90700 -32.65700 44.45700 1.000 46.00504 146 GLU C O 1
ATOM 8509 N N . GLY C 3 141 ? 30.59400 -33.77100 42.63400 1.000 41.70581 147 GLY C N 1
ATOM 8510 C CA . GLY C 3 141 ? 31.30900 -34.74600 43.41900 1.000 37.38675 147 GLY C CA 1
ATOM 8511 C C . GLY C 3 141 ? 32.33800 -35.45800 42.57800 1.000 39.04353 147 GLY C C 1
ATOM 8512 O O . GLY C 3 141 ? 32.61900 -35.06900 41.44300 1.000 37.69407 147 GLY C O 1
ATOM 8516 N N . GLY C 3 142 ? 32.88100 -36.53000 43.14100 1.000 37.77829 148 GLY C N 1
ATOM 8517 C CA . GLY C 3 142 ? 33.96400 -37.25100 42.51300 1.000 39.24344 148 GLY C CA 1
ATOM 8518 C C . GLY C 3 142 ? 35.32300 -36.73200 42.95100 1.000 34.39100 148 GLY C C 1
ATOM 8519 O O . GLY C 3 142 ? 35.44800 -35.73600 43.67100 1.000 38.37584 148 GLY C O 1
ATOM 8523 N N . ARG C 3 143 ? 36.35500 -37.45000 42.51700 1.000 34.87048 149 ARG C N 1
ATOM 8524 C CA . ARG C 3 143 ? 37.74300 -37.14200 42.83700 1.000 35.43650 149 ARG C CA 1
ATOM 8525 C C . ARG C 3 143 ? 38.54000 -37.14800 41.54200 1.000 42.11745 149 ARG C C 1
ATOM 8526 O O . ARG C 3 143 ? 38.56300 -38.15900 40.82400 1.000 38.73641 149 ARG C O 1
ATOM 8547 N N . ALA C 3 144 ? 39.19700 -36.03100 41.24900 1.000 29.81322 150 ALA C N 1
ATOM 8548 C CA . ALA C 3 144 ? 40.01000 -35.87500 40.05900 1.000 29.26879 150 ALA C CA 1
ATOM 8549 C C . ALA C 3 144 ? 41.47700 -35.90600 40.45000 1.000 27.45333 150 ALA C C 1
ATOM 8550 O O . ALA C 3 144 ? 41.87000 -35.32400 41.46400 1.000 29.24610 150 ALA C O 1
ATOM 8557 N N . THR C 3 145 ? 42.26500 -36.61900 39.66600 1.000 24.15118 151 THR C N 1
ATOM 8558 C CA . THR C 3 145 ? 43.71000 -36.66700 39.79300 1.000 27.07245 151 THR C CA 1
ATOM 8559 C C . THR C 3 145 ? 44.30000 -35.91900 38.61000 1.000 30.54489 151 THR C C 1
ATOM 8560 O O . THR C 3 145 ? 43.93700 -36.19200 37.45500 1.000 27.54016 151 THR C O 1
ATOM 8571 N N . TYR C 3 146 ? 45.18600 -34.96700 38.90600 1.000 24.32220 152 TYR C N 1
ATOM 8572 C CA . TYR C 3 146 ? 45.93500 -34.22100 37.90600 1.000 23.94858 152 TYR C CA 1
ATOM 8573 C C . TYR C 3 146 ? 47.40500 -34.61200 37.95000 1.000 22.68304 152 TYR C C 1
ATOM 8574 O O . TYR C 3 146 ? 47.97700 -34.80000 39.03300 1.000 23.49058 152 TYR C O 1
ATOM 8592 N N . ARG C 3 147 ? 48.00400 -34.78000 36.77300 1.000 21.05848 153 ARG C N 1
ATOM 8593 C CA . ARG C 3 147 ? 49.42600 -35.04500 36.62900 1.000 22.18905 153 ARG C CA 1
ATOM 8594 C C . ARG C 3 147 ? 50.04800 -34.02200 35.69300 1.000 23.89103 153 ARG C C 1
ATOM 8595 O O . ARG C 3 147 ? 49.47400 -33.66600 34.66800 1.000 24.46179 153 ARG C O 1
ATOM 8616 N N . GLY C 3 148 ? 51.22600 -33.54800 36.04500 1.000 22.05221 154 GLY C N 1
ATOM 8617 C CA . GLY C 3 148 ? 51.88500 -32.62600 35.16400 1.000 22.64341 154 GLY C CA 1
ATOM 8618 C C . GLY C 3 148 ? 53.26200 -32.25900 35.64600 1.000 26.20130 154 GLY C C 1
ATOM 8619 O O . GLY C 3 148 ? 53.99800 -33.10100 36.17900 1.000 22.77542 154 GLY C O 1
ATOM 8623 N N . THR C 3 149 ? 53.59200 -30.98100 35.50500 1.000 20.03436 155 THR C N 1
ATOM 8624 C CA . THR C 3 149 ? 54.95200 -30.51000 35.60900 1.000 19.84151 155 THR C CA 1
ATOM 8625 C C . THR C 3 149 ? 55.05100 -29.46100 36.70200 1.000 21.32110 155 THR C C 1
ATOM 8626 O O . THR C 3 149 ? 54.13000 -28.67700 36.92100 1.000 20.64692 155 THR C O 1
ATOM 8637 N N . ALA C 3 150 ? 56.19100 -29.46800 37.37500 1.000 21.35725 156 ALA C N 1
ATOM 8638 C CA . ALA C 3 150 ? 56.61700 -28.40300 38.26600 1.000 21.02811 156 ALA C CA 1
ATOM 8639 C C . ALA C 3 150 ? 57.96900 -27.95500 37.73800 1.000 20.71898 156 ALA C C 1
ATOM 8640 O O . ALA C 3 150 ? 58.85700 -28.78800 37.52100 1.000 22.70453 156 ALA C O 1
ATOM 8647 N N . PHE C 3 151 ? 58.11800 -26.66100 37.45700 1.000 19.04038 157 PHE C N 1
ATOM 8648 C CA . PHE C 3 151 ? 59.38800 -26.18600 36.94700 1.000 17.91966 157 PHE C CA 1
ATOM 8649 C C . PHE C 3 151 ? 59.88900 -24.96700 37.70100 1.000 18.06707 157 PHE C C 1
ATOM 8650 O O . PHE C 3 151 ? 59.12200 -24.09300 38.09900 1.000 21.68240 157 PHE C O 1
ATOM 8667 N N . GLY C 3 152 ? 61.20300 -24.92500 37.88400 1.000 18.46198 158 GLY C N 1
ATOM 8668 C CA . GLY C 3 152 ? 61.85500 -23.81500 38.54100 1.000 21.60379 158 GLY C CA 1
ATOM 8669 C C . GLY C 3 152 ? 63.13400 -23.44400 37.82500 1.000 20.46559 158 GLY C C 1
ATOM 8670 O O . GLY C 3 152 ? 63.40800 -23.92200 36.71900 1.000 20.86326 158 GLY C O 1
ATOM 8674 N N . SER C 3 153 ? 63.92300 -22.57900 38.42800 1.000 20.40098 159 SER C N 1
ATOM 8675 C CA . SER C 3 153 ? 65.18300 -22.19000 37.80800 1.000 22.77998 159 SER C CA 1
ATOM 8676 C C . SER C 3 153 ? 66.02800 -23.39800 37.40000 1.000 24.66174 159 SER C C 1
ATOM 8677 O O . SER C 3 153 ? 66.36400 -24.26100 38.22300 1.000 23.94007 159 SER C O 1
ATOM 8685 N N . ASP C 3 154 ? 66.39200 -23.43200 36.12400 1.000 23.57828 160 ASP C N 1
ATOM 8686 C CA . ASP C 3 154 ? 67.27800 -24.43700 35.54500 1.000 24.88347 160 ASP C CA 1
ATOM 8687 C C . ASP C 3 154 ? 66.72200 -25.85100 35.68800 1.000 29.14008 160 ASP C C 1
ATOM 8688 O O . ASP C 3 154 ? 67.48900 -26.81800 35.67800 1.000 29.60390 160 ASP C O 1
ATOM 8697 N N . ASP C 3 155 ? 65.39400 -26.01800 35.81600 1.000 22.03052 161 ASP C N 1
ATOM 8698 C CA . ASP C 3 155 ? 64.84300 -27.35000 36.07500 1.000 23.20846 161 ASP C CA 1
ATOM 8699 C C . ASP C 3 155 ? 63.37400 -27.42900 35.65800 1.000 25.24983 161 ASP C C 1
ATOM 8700 O O . ASP C 3 155 ? 62.49100 -27.01200 36.40800 1.000 25.14158 161 ASP C O 1
ATOM 8709 N N . ALA C 3 156 ? 63.12800 -28.03100 34.50400 1.000 24.35795 162 ALA C N 1
ATOM 8710 C CA . ALA C 3 156 ? 61.77200 -28.27200 34.03100 1.000 21.29512 162 ALA C CA 1
ATOM 8711 C C . ALA C 3 156 ? 61.37700 -29.73500 34.16500 1.000 24.78139 162 ALA C C 1
ATOM 8712 O O . ALA C 3 156 ? 60.35700 -30.14800 33.61000 1.000 24.81301 162 ALA C O 1
ATOM 8719 N N . GLY C 3 157 ? 62.14200 -30.51100 34.93600 1.000 26.91416 163 GLY C N 1
ATOM 8720 C CA . GLY C 3 157 ? 61.89100 -31.91500 35.17500 1.000 28.02187 163 GLY C CA 1
ATOM 8721 C C . GLY C 3 157 ? 61.08000 -32.27400 36.39300 1.000 27.85303 163 GLY C C 1
ATOM 8722 O O . GLY C 3 157 ? 60.92600 -33.46600 36.67000 1.000 28.53187 163 GLY C O 1
ATOM 8726 N N . GLY C 3 158 ? 60.54400 -31.30300 37.13600 1.000 24.48011 164 GLY C N 1
ATOM 8727 C CA . GLY C 3 158 ? 59.71600 -31.62500 38.27800 1.000 25.26836 164 GLY C CA 1
ATOM 8728 C C . GLY C 3 158 ? 58.38300 -32.21200 37.85800 1.000 28.46539 164 GLY C C 1
ATOM 8729 O O . GLY C 3 158 ? 57.84200 -31.90700 36.79800 1.000 26.30266 164 GLY C O 1
ATOM 8733 N N . LYS C 3 159 ? 57.86500 -33.10600 38.68600 1.000 26.09738 165 LYS C N 1
ATOM 8734 C CA . LYS C 3 159 ? 56.59500 -33.76400 38.43400 1.000 27.10601 165 LYS C CA 1
ATOM 8735 C C . LYS C 3 159 ? 55.61300 -33.35400 39.51600 1.000 28.96041 165 LYS C C 1
ATOM 8736 O O . LYS C 3 159 ? 55.92700 -33.43500 40.71100 1.000 31.14228 165 LYS C O 1
ATOM 8755 N N . LEU C 3 160 ? 54.43900 -32.89900 39.09900 1.000 23.97733 166 LEU C N 1
ATOM 8756 C CA . LEU C 3 160 ? 53.38600 -32.49200 40.00400 1.000 21.08990 166 LEU C CA 1
ATOM 8757 C C . LEU C 3 160 ? 52.25500 -33.50400 39.94000 1.000 22.99414 166 LEU C C 1
ATOM 8758 O O . LEU C 3 160 ? 51.84400 -33.92100 38.85500 1.000 24.34545 166 LEU C O 1
ATOM 8774 N N . THR C 3 161 ? 51.80100 -33.93200 41.11200 1.000 22.78444 167 THR C N 1
ATOM 8775 C CA . THR C 3 161 ? 50.57500 -34.68800 41.28500 1.000 21.76656 167 THR C CA 1
ATOM 8776 C C . THR C 3 161 ? 49.62900 -33.93000 42.20100 1.000 23.82962 167 THR C C 1
ATOM 8777 O O . THR C 3 161 ? 50.03400 -33.40400 43.23600 1.000 23.74880 167 THR C O 1
ATOM 8788 N N . TYR C 3 162 ? 48.35500 -33.88700 41.84600 1.000 18.67739 168 TYR C N 1
ATOM 8789 C CA . TYR C 3 162 ? 47.40100 -33.13800 42.63300 1.000 21.10532 168 TYR C CA 1
ATOM 8790 C C . TYR C 3 162 ? 46.07500 -33.85600 42.52200 1.000 23.62033 168 TYR C C 1
ATOM 8791 O O . TYR C 3 162 ? 45.75500 -34.39600 41.46400 1.000 24.88303 168 TYR C O 1
ATOM 8809 N N . THR C 3 163 ? 45.33700 -33.89100 43.62700 1.000 23.44774 169 THR C N 1
ATOM 8810 C CA . THR C 3 163 ? 44.02300 -34.50700 43.68500 1.000 24.76811 169 THR C CA 1
ATOM 8811 C C . THR C 3 163 ? 43.01500 -33.55300 44.28600 1.000 26.57524 169 THR C C 1
ATOM 8812 O O . THR C 3 163 ? 43.29000 -32.88300 45.28400 1.000 24.64518 169 THR C O 1
ATOM 8823 N N . ILE C 3 164 ? 41.83900 -33.49400 43.67800 1.000 26.03978 170 ILE C N 1
ATOM 8824 C CA . ILE C 3 164 ? 40.75800 -32.64900 44.15400 1.000 25.53416 170 ILE C CA 1
ATOM 8825 C C . ILE C 3 164 ? 39.57500 -33.54600 44.46500 1.000 35.04407 170 ILE C C 1
ATOM 8826 O O . ILE C 3 164 ? 39.19500 -34.39200 43.64000 1.000 32.52165 170 ILE C O 1
ATOM 8842 N N . ASP C 3 165 ? 38.99200 -33.33900 45.64200 1.000 32.64771 171 ASP C N 1
ATOM 8843 C CA . ASP C 3 165 ? 37.73800 -33.96800 46.04400 1.000 34.11468 171 ASP C CA 1
ATOM 8844 C C . ASP C 3 165 ? 36.63600 -32.93000 45.89600 1.000 31.99343 171 ASP C C 1
ATOM 8845 O O . ASP C 3 165 ? 36.52000 -32.00900 46.71200 1.000 34.28012 171 ASP C O 1
ATOM 8854 N N . PHE C 3 166 ? 35.81600 -33.08000 44.85900 1.000 32.24809 172 PHE C N 1
ATOM 8855 C CA . PHE C 3 166 ? 34.82900 -32.05500 44.53900 1.000 33.38481 172 PHE C CA 1
ATOM 8856 C C . PHE C 3 166 ? 33.63000 -32.04800 45.47700 1.000 39.98454 172 PHE C C 1
ATOM 8857 O O . PHE C 3 166 ? 32.87400 -31.06900 45.48000 1.000 43.43307 172 PHE C O 1
ATOM 8874 N N . ALA C 3 167 ? 33.44000 -33.09100 46.28300 1.000 41.81665 173 ALA C N 1
ATOM 8875 C CA . ALA C 3 167 ? 32.41400 -33.02700 47.31800 1.000 43.19803 173 ALA C CA 1
ATOM 8876 C C . ALA C 3 167 ? 32.91000 -32.23900 48.52900 1.000 40.09998 173 ALA C C 1
ATOM 8877 O O . ALA C 3 167 ? 32.23700 -31.31500 49.00300 1.000 43.16917 173 ALA C O 1
ATOM 8884 N N . ALA C 3 168 ? 34.09700 -32.58000 49.02900 1.000 39.59003 174 ALA C N 1
ATOM 8885 C CA . ALA C 3 168 ? 34.71300 -31.79800 50.09400 1.000 37.11351 174 ALA C CA 1
ATOM 8886 C C . ALA C 3 168 ? 35.16900 -30.42900 49.61200 1.000 40.42857 174 ALA C C 1
ATOM 8887 O O . ALA C 3 168 ? 35.42400 -29.54900 50.44100 1.000 37.30458 174 ALA C O 1
ATOM 8894 N N . LYS C 3 169 ? 35.27100 -30.23500 48.29500 1.000 38.09467 175 LYS C N 1
ATOM 8895 C CA . LYS C 3 169 ? 35.85700 -29.03300 47.70800 1.000 34.20219 175 LYS C CA 1
ATOM 8896 C C . LYS C 3 169 ? 37.20400 -28.73900 48.36300 1.000 32.04691 175 LYS C C 1
ATOM 8897 O O . LYS C 3 169 ? 37.43900 -27.67600 48.94000 1.000 30.08238 175 LYS C O 1
ATOM 8916 N N . GLN C 3 170 ? 38.09900 -29.71000 48.24400 1.000 29.73475 176 GLN C N 1
ATOM 8917 C CA . GLN C 3 170 ? 39.41800 -29.62200 48.84800 1.000 31.06654 176 GLN C CA 1
ATOM 8918 C C . GLN C 3 170 ? 40.40100 -30.39000 47.97300 1.000 32.27133 176 GLN C C 1
ATOM 8919 O O . GLN C 3 170 ? 40.03400 -31.34000 47.27600 1.000 30.06477 176 GLN C O 1
ATOM 8933 N N . GLY C 3 171 ? 41.65400 -29.93900 47.96900 1.000 25.26760 177 GLY C N 1
ATOM 8934 C CA . GLY C 3 171 ? 42.67700 -30.58900 47.18700 1.000 23.97533 177 GLY C CA 1
ATOM 8935 C C . GLY C 3 171 ? 43.98900 -30.64100 47.94200 1.000 26.62913 177 GLY C C 1
ATOM 8936 O O . GLY C 3 171 ? 44.18500 -29.93300 48.93300 1.000 24.50859 177 GLY C O 1
ATOM 8940 N N . ASN C 3 172 ? 44.89200 -31.48100 47.44000 1.000 26.60308 178 ASN C N 1
ATOM 8941 C CA . ASN C 3 172 ? 46.23800 -31.62000 47.98500 1.000 22.92847 178 ASN C CA 1
ATOM 8942 C C . ASN C 3 172 ? 47.10000 -32.33700 46.96500 1.000 22.22836 178 ASN C C 1
ATOM 8943 O O . ASN C 3 172 ? 46.58800 -33.05300 46.09600 1.000 23.45287 178 ASN C O 1
ATOM 8954 N N . GLY C 3 173 ? 48.41500 -32.17100 47.08700 1.000 23.25653 179 GLY C N 1
ATOM 8955 C CA . GLY C 3 173 ? 49.31100 -32.87500 46.20000 1.000 22.58177 179 GLY C CA 1
ATOM 8956 C C . GLY C 3 173 ? 50.76100 -32.85000 46.63400 1.000 22.98967 179 GLY C C 1
ATOM 8957 O O . GLY C 3 173 ? 51.07700 -32.65400 47.80800 1.000 22.45249 179 GLY C O 1
ATOM 8961 N N . LYS C 3 174 ? 51.64100 -33.02100 45.65200 1.000 21.51833 180 LYS C N 1
ATOM 8962 C CA . LYS C 3 174 ? 53.05100 -33.25700 45.89400 1.000 24.88551 180 LYS C CA 1
ATOM 8963 C C . LYS C 3 174 ? 53.84900 -32.83400 44.67100 1.000 26.34196 180 LYS C C 1
ATOM 8964 O O . LYS C 3 174 ? 53.40200 -33.01600 43.54200 1.000 26.17468 180 LYS C O 1
ATOM 8983 N N . ILE C 3 175 ? 55.03000 -32.26500 44.91300 1.000 24.16437 181 ILE C N 1
ATOM 8984 C CA . ILE C 3 175 ? 56.04100 -32.02400 43.89400 1.000 24.12039 181 ILE C CA 1
ATOM 8985 C C . ILE C 3 175 ? 57.16000 -33.03500 44.10400 1.000 30.29295 181 ILE C C 1
ATOM 8986 O O . ILE C 3 175 ? 57.61800 -33.22100 45.23800 1.000 29.18950 181 ILE C O 1
ATOM 9002 N N . GLU C 3 176 ? 57.60700 -33.67400 43.02000 1.000 30.17442 182 GLU C N 1
ATOM 9003 C CA . GLU C 3 176 ? 58.71300 -34.61600 43.07400 1.000 29.67601 182 GLU C CA 1
ATOM 9004 C C . GLU C 3 176 ? 59.66000 -34.38200 41.91300 1.000 30.06873 182 GLU C C 1
ATOM 9005 O O . GLU C 3 176 ? 59.28900 -33.80300 40.89000 1.000 30.16256 182 GLU C O 1
ATOM 9017 N N . HIS C 3 177 ? 60.89700 -34.85300 42.08800 1.000 26.50728 183 HIS C N 1
ATOM 9018 C CA . HIS C 3 177 ? 61.92600 -35.01000 41.08000 1.000 29.64207 183 HIS C CA 1
ATOM 9019 C C . HIS C 3 177 ? 62.61400 -33.72700 40.65000 1.000 27.54345 183 HIS C C 1
ATOM 9020 O O . HIS C 3 177 ? 63.41900 -33.77600 39.70700 1.000 29.25568 183 HIS C O 1
ATOM 9034 N N . LEU C 3 178 ? 62.39300 -32.60900 41.34300 1.000 24.73053 184 LEU C N 1
ATOM 9035 C CA . LEU C 3 178 ? 63.24800 -31.45200 41.14400 1.000 26.65431 184 LEU C CA 1
ATOM 9036 C C . LEU C 3 178 ? 64.65300 -31.75800 41.66300 1.000 28.52652 184 LEU C C 1
ATOM 9037 O O . LEU C 3 178 ? 64.83200 -32.46500 42.66100 1.000 32.11755 184 LEU C O 1
ATOM 9053 N N . LYS C 3 179 ? 65.65000 -31.20900 40.97300 1.000 29.90755 185 LYS C N 1
ATOM 9054 C CA . LYS C 3 179 ? 67.04000 -31.53400 41.28500 1.000 31.64336 185 LYS C CA 1
ATOM 9055 C C . LYS C 3 179 ? 67.45700 -31.00700 42.64800 1.000 35.55963 185 LYS C C 1
ATOM 9056 O O . LYS C 3 179 ? 68.35700 -31.57600 43.27400 1.000 35.89980 185 LYS C O 1
ATOM 9075 N N . SER C 3 180 ? 66.83200 -29.92800 43.12300 1.000 30.48888 186 SER C N 1
ATOM 9076 C CA . SER C 3 180 ? 67.11200 -29.39600 44.44800 1.000 30.76454 186 SER C CA 1
ATOM 9077 C C . SER C 3 180 ? 66.16900 -30.05900 45.44100 1.000 31.48199 186 SER C C 1
ATOM 9078 O O . SER C 3 180 ? 64.96800 -29.76300 45.42700 1.000 29.40420 186 SER C O 1
ATOM 9086 N N . PRO C 3 181 ? 66.64400 -30.94600 46.31500 1.000 29.83122 187 PRO C N 1
ATOM 9087 C CA . PRO C 3 181 ? 65.68900 -31.78900 47.05000 1.000 32.88099 187 PRO C CA 1
ATOM 9088 C C . PRO C 3 181 ? 64.70900 -31.00800 47.90600 1.000 30.53791 187 PRO C C 1
ATOM 9089 O O . PRO C 3 181 ? 63.56800 -31.46100 48.09200 1.000 31.86537 187 PRO C O 1
ATOM 9100 N N . GLU C 3 182 ? 65.11300 -29.84900 48.42900 1.000 29.40208 188 GLU C N 1
ATOM 9101 C CA . GLU C 3 182 ? 64.25300 -29.09500 49.32700 1.000 32.86697 188 GLU C CA 1
ATOM 9102 C C . GLU C 3 182 ? 63.03900 -28.53400 48.60400 1.000 29.36282 188 GLU C C 1
ATOM 9103 O O . GLU C 3 182 ? 62.08200 -28.11300 49.25800 1.000 28.67243 188 GLU C O 1
ATOM 9115 N N . LEU C 3 183 ? 63.06500 -28.51100 47.27800 1.000 28.18118 189 LEU C N 1
ATOM 9116 C CA . LEU C 3 183 ? 61.91900 -28.01700 46.52700 1.000 25.06431 189 LEU C CA 1
ATOM 9117 C C . LEU C 3 183 ? 60.83700 -29.06600 46.32700 1.000 27.67081 189 LEU C C 1
ATOM 9118 O O . LEU C 3 183 ? 59.74600 -28.71500 45.87200 1.000 24.52550 189 LEU C O 1
ATOM 9134 N N . ASN C 3 184 ? 61.08100 -30.33100 46.67900 1.000 23.81999 190 ASN C N 1
ATOM 9135 C CA . ASN C 3 184 ? 60.10200 -31.39000 46.42900 1.000 24.45723 190 ASN C CA 1
ATOM 9136 C C . ASN C 3 184 ? 59.13000 -31.48300 47.60300 1.000 30.11462 190 ASN C C 1
ATOM 9137 O O . ASN C 3 184 ? 59.10400 -32.45000 48.36900 1.000 29.60538 190 ASN C O 1
ATOM 9148 N N . VAL C 3 185 ? 58.29400 -30.44700 47.69900 1.000 24.96881 191 VAL C N 1
ATOM 9149 C CA . VAL C 3 185 ? 57.41500 -30.23100 48.83500 1.000 26.33214 191 VAL C CA 1
ATOM 9150 C C . VAL C 3 185 ? 56.06300 -30.90200 48.62400 1.000 27.49576 191 VAL C C 1
ATOM 9151 O O . VAL C 3 185 ? 55.63400 -31.17300 47.50300 1.000 26.20384 191 VAL C O 1
ATOM 9164 N N . ASP C 3 186 ? 55.36800 -31.12900 49.73000 1.000 27.40538 192 ASP C N 1
ATOM 9165 C CA . ASP C 3 186 ? 53.96400 -31.49700 49.69900 1.000 23.93771 192 ASP C CA 1
ATOM 9166 C C . ASP C 3 186 ? 53.11800 -30.23700 49.63600 1.000 24.48964 192 ASP C C 1
ATOM 9167 O O . ASP C 3 186 ? 53.45300 -29.21200 50.25500 1.000 24.90108 192 ASP C O 1
ATOM 9176 N N . LEU C 3 187 ? 52.02500 -30.31500 48.87300 1.000 22.21560 193 LEU C N 1
ATOM 9177 C CA . LEU C 3 187 ? 51.04600 -29.24100 48.75800 1.000 22.57619 193 LEU C CA 1
ATOM 9178 C C . LEU C 3 187 ? 49.88200 -29.60400 49.66600 1.000 25.95129 193 LEU C C 1
ATOM 9179 O O . LEU C 3 187 ? 49.06600 -30.48100 49.34300 1.000 24.41440 193 LEU C O 1
ATOM 9195 N N . ALA C 3 188 ? 49.80200 -28.92300 50.80100 1.000 26.27905 194 ALA C N 1
ATOM 9196 C CA . ALA C 3 188 ? 48.90900 -29.35200 51.86100 1.000 23.31651 194 ALA C CA 1
ATOM 9197 C C . ALA C 3 188 ? 47.44700 -29.14600 51.48300 1.000 24.58205 194 ALA C C 1
ATOM 9198 O O . ALA C 3 188 ? 47.08600 -28.27600 50.67800 1.000 24.43782 194 ALA C O 1
ATOM 9205 N N . ALA C 3 189 ? 46.58900 -29.98000 52.07400 1.000 24.92071 195 ALA C N 1
ATOM 9206 C CA . ALA C 3 189 ? 45.15300 -29.86200 51.87400 1.000 23.16482 195 ALA C CA 1
ATOM 9207 C C . ALA C 3 189 ? 44.69300 -28.42500 52.02900 1.000 25.90150 195 ALA C C 1
ATOM 9208 O O . ALA C 3 189 ? 45.05300 -27.74500 52.99600 1.000 27.06810 195 ALA C O 1
ATOM 9215 N N . ALA C 3 190 ? 43.87100 -27.97600 51.07900 1.000 25.23701 196 ALA C N 1
ATOM 9216 C CA . ALA C 3 190 ? 43.35300 -26.62100 51.02600 1.000 24.94276 196 ALA C CA 1
ATOM 9217 C C . ALA C 3 190 ? 41.97900 -26.62200 50.36500 1.000 26.79006 196 ALA C C 1
ATOM 9218 O O . ALA C 3 190 ? 41.66700 -27.48900 49.54400 1.000 27.74594 196 ALA C O 1
ATOM 9225 N N . ASP C 3 191 ? 41.16200 -25.64200 50.73900 1.000 26.73105 197 ASP C N 1
ATOM 9226 C CA . ASP C 3 191 ? 39.80700 -25.50800 50.22900 1.000 30.61327 197 ASP C CA 1
ATOM 9227 C C . ASP C 3 191 ? 39.78800 -24.81500 48.87000 1.000 30.24804 197 ASP C C 1
ATOM 9228 O O . ASP C 3 191 ? 40.58000 -23.90400 48.60200 1.000 27.43238 197 ASP C O 1
ATOM 9237 N N . ILE C 3 192 ? 38.84000 -25.23100 48.02800 1.000 28.93489 198 ILE C N 1
ATOM 9238 C CA . ILE C 3 192 ? 38.50700 -24.48000 46.81900 1.000 25.54271 198 ILE C CA 1
ATOM 9239 C C . ILE C 3 192 ? 37.59700 -23.33100 47.20900 1.000 30.09575 198 ILE C C 1
ATOM 9240 O O . ILE C 3 192 ? 36.58500 -23.52800 47.90000 1.000 32.13971 198 ILE C O 1
ATOM 9256 N N . LYS C 3 193 ? 37.94500 -22.13400 46.76900 1.000 27.98678 199 LYS C N 1
ATOM 9257 C CA . LYS C 3 193 ? 37.19000 -20.93900 47.07800 1.000 27.12025 199 LYS C CA 1
ATOM 9258 C C . LYS C 3 193 ? 36.95600 -20.15400 45.80200 1.000 32.33087 199 LYS C C 1
ATOM 9259 O O . LYS C 3 193 ? 37.73400 -20.26600 44.85000 1.000 28.76920 199 LYS C O 1
ATOM 9278 N N . PRO C 3 194 ? 35.89300 -19.35800 45.75100 1.000 33.22147 200 PRO C N 1
ATOM 9279 C CA . PRO C 3 194 ? 35.74300 -18.40200 44.65000 1.000 32.89275 200 PRO C CA 1
ATOM 9280 C C . PRO C 3 194 ? 36.59400 -17.16500 44.89000 1.000 35.66845 200 PRO C C 1
ATOM 9281 O O . PRO C 3 194 ? 36.66900 -16.65200 46.00800 1.000 34.86817 200 PRO C O 1
ATOM 9292 N N . ASP C 3 195 ? 37.23100 -16.67500 43.82600 1.000 31.47029 201 ASP C N 1
ATOM 9293 C CA . ASP C 3 195 ? 37.95300 -15.41400 43.90300 1.000 32.89414 201 ASP C CA 1
ATOM 9294 C C . ASP C 3 195 ? 37.02600 -14.28300 43.45200 1.000 31.68284 201 ASP C C 1
ATOM 9295 O O . ASP C 3 195 ? 35.81100 -14.46000 43.32400 1.000 35.49778 201 ASP C O 1
ATOM 9304 N N . GLY C 3 196 ? 37.59400 -13.09800 43.22400 1.000 34.79140 202 GLY C N 1
ATOM 9305 C CA . GLY C 3 196 ? 36.77700 -11.93900 42.89000 1.000 38.02415 202 GLY C CA 1
ATOM 9306 C C . GLY C 3 196 ? 35.83100 -12.16200 41.72500 1.000 40.41588 202 GLY C C 1
ATOM 9307 O O . GLY C 3 196 ? 34.68300 -11.70600 41.75100 1.000 40.26599 202 GLY C O 1
ATOM 9311 N N . LYS C 3 197 ? 36.29800 -12.83700 40.67300 1.000 36.27262 203 LYS C N 1
ATOM 9312 C CA . LYS C 3 197 ? 35.44200 -13.14700 39.54000 1.000 37.14644 203 LYS C CA 1
ATOM 9313 C C . LYS C 3 197 ? 34.75600 -14.50200 39.67400 1.000 34.21907 203 LYS C C 1
ATOM 9314 O O . LYS C 3 197 ? 34.20300 -15.01200 38.69400 1.000 34.27497 203 LYS C O 1
ATOM 9320 N N . ARG C 3 198 ? 34.75600 -15.07400 40.87700 1.000 32.03775 204 ARG C N 1
ATOM 9321 C CA . ARG C 3 198 ? 34.13100 -16.36500 41.14800 1.000 35.04037 204 ARG C CA 1
ATOM 9322 C C . ARG C 3 198 ? 34.80400 -17.48200 40.35600 1.000 31.17028 204 ARG C C 1
ATOM 9323 O O . ARG C 3 198 ? 34.19500 -18.51100 40.05400 1.000 32.56199 204 ARG C O 1
ATOM 9344 N N . HIS C 3 199 ? 36.08300 -17.28600 40.04200 1.000 30.04943 205 HIS C N 1
ATOM 9345 C CA . HIS C 3 199 ? 36.91800 -18.35500 39.53600 1.000 26.11914 205 HIS C CA 1
ATOM 9346 C C . HIS C 3 199 ? 37.29300 -19.29100 40.68200 1.000 26.58400 205 HIS C C 1
ATOM 9347 O O . HIS C 3 199 ? 37.55100 -18.83800 41.80000 1.000 27.59720 205 HIS C O 1
ATOM 9361 N N . ALA C 3 200 ? 37.36000 -20.58800 40.38900 1.000 23.82923 206 ALA C N 1
ATOM 9362 C CA . ALA C 3 200 ? 37.71900 -21.59100 41.38700 1.000 23.14959 206 ALA C CA 1
ATOM 9363 C C . ALA C 3 200 ? 39.22900 -21.57600 41.60500 1.000 24.70646 206 ALA C C 1
ATOM 9364 O O . ALA C 3 200 ? 39.99100 -21.87000 40.67500 1.000 20.02950 206 ALA C O 1
ATOM 9371 N N . VAL C 3 201 ? 39.65700 -21.29800 42.84400 1.000 23.29942 207 VAL C N 1
ATOM 9372 C CA . VAL C 3 201 ? 41.06500 -21.17700 43.19700 1.000 21.11133 207 VAL C CA 1
ATOM 9373 C C . VAL C 3 201 ? 41.34000 -21.91200 44.50400 1.000 25.04635 207 VAL C C 1
ATOM 9374 O O . VAL C 3 201 ? 40.45100 -22.07800 45.34000 1.000 25.47206 207 VAL C O 1
ATOM 9387 N N . ILE C 3 202 ? 42.58300 -22.36000 44.67900 1.000 20.42180 208 ILE C N 1
ATOM 9388 C CA . ILE C 3 202 ? 43.02400 -23.07200 45.87300 1.000 23.47025 208 ILE C CA 1
ATOM 9389 C C . ILE C 3 202 ? 44.30900 -22.40600 46.33200 1.000 24.51556 208 ILE C C 1
ATOM 9390 O O . ILE C 3 202 ? 45.21200 -22.17900 45.52100 1.000 27.03470 208 ILE C O 1
ATOM 9406 N N . SER C 3 203 ? 44.39500 -22.07100 47.61200 1.000 24.25326 209 SER C N 1
ATOM 9407 C CA . SER C 3 203 ? 45.62100 -21.52200 48.17300 1.000 22.74004 209 SER C CA 1
ATOM 9408 C C . SER C 3 203 ? 45.89800 -22.23000 49.48300 1.000 20.17810 209 SER C C 1
ATOM 9409 O O . SER C 3 203 ? 44.98400 -22.35200 50.30800 1.000 23.82131 209 SER C O 1
ATOM 9417 N N . GLY C 3 204 ? 47.13600 -22.67100 49.67600 1.000 21.13637 210 GLY C N 1
ATOM 9418 C CA . GLY C 3 204 ? 47.49800 -23.33800 50.90800 1.000 22.20969 210 GLY C CA 1
ATOM 9419 C C . GLY C 3 204 ? 48.99000 -23.34800 51.16900 1.000 22.71383 210 GLY C C 1
ATOM 9420 O O . GLY C 3 204 ? 49.76400 -22.69100 50.48300 1.000 20.26093 210 GLY C O 1
ATOM 9424 N N . SER C 3 205 ? 49.39000 -24.09600 52.19300 1.000 23.81544 211 SER C N 1
ATOM 9425 C CA . SER C 3 205 ? 50.80100 -24.16700 52.55000 1.000 21.11059 211 SER C CA 1
ATOM 9426 C C . SER C 3 205 ? 51.49500 -25.29000 51.80300 1.000 21.26448 211 SER C C 1
ATOM 9427 O O . SER C 3 205 ? 50.86900 -26.24000 51.34700 1.000 23.21453 211 SER C O 1
ATOM 9435 N N . VAL C 3 206 ? 52.81500 -25.21300 51.74200 1.000 20.34373 212 VAL C N 1
ATOM 9436 C CA . VAL C 3 206 ? 53.62000 -26.34100 51.31200 1.000 20.36814 212 VAL C CA 1
ATOM 9437 C C . VAL C 3 206 ? 54.36300 -26.84700 52.53900 1.000 25.65424 212 VAL C C 1
ATOM 9438 O O . VAL C 3 206 ? 54.64800 -26.07900 53.46400 1.000 24.42406 212 VAL C O 1
ATOM 9451 N N . LEU C 3 207 ? 54.69600 -28.12700 52.52900 1.000 26.52660 213 LEU C N 1
ATOM 9452 C CA . LEU C 3 207 ? 55.34200 -28.77800 53.67000 1.000 28.27191 213 LEU C CA 1
ATOM 9453 C C . LEU C 3 207 ? 56.55300 -29.56500 53.20700 1.000 29.15006 213 LEU C C 1
ATOM 9454 O O . LEU C 3 207 ? 56.55800 -30.12500 52.11100 1.000 28.85002 213 LEU C O 1
ATOM 9470 N N . TYR C 3 208 ? 57.58600 -29.61400 54.05500 1.000 31.56106 214 TYR C N 1
ATOM 9471 C CA . TYR C 3 208 ? 58.76100 -30.45000 53.81900 1.000 33.23911 214 TYR C CA 1
ATOM 9472 C C . TYR C 3 208 ? 59.04900 -31.15900 55.13700 1.000 40.85218 214 TYR C C 1
ATOM 9473 O O . TYR C 3 208 ? 59.37300 -30.50800 56.13200 1.000 36.90879 214 TYR C O 1
ATOM 9491 N N . ASN C 3 209 ? 58.89300 -32.47900 55.16100 1.000 42.08809 215 ASN C N 1
ATOM 9492 C CA . ASN C 3 209 ? 59.05900 -33.23800 56.40300 1.000 46.60386 215 ASN C CA 1
ATOM 9493 C C . ASN C 3 209 ? 58.10800 -32.69800 57.47200 1.000 44.13495 215 ASN C C 1
ATOM 9494 O O . ASN C 3 209 ? 58.50100 -32.40200 58.60000 1.000 46.63144 215 ASN C O 1
ATOM 9505 N N . GLN C 3 210 ? 56.84600 -32.52600 57.07900 1.000 43.32044 216 GLN C N 1
ATOM 9506 C CA . GLN C 3 210 ? 55.78700 -32.01000 57.93800 1.000 46.80562 216 GLN C CA 1
ATOM 9507 C C . GLN C 3 210 ? 55.97900 -30.57500 58.42800 1.000 40.28467 216 GLN C C 1
ATOM 9508 O O . GLN C 3 210 ? 55.09200 -30.03800 59.10200 1.000 45.90623 216 GLN C O 1
ATOM 9522 N N . ALA C 3 211 ? 57.10400 -29.94000 58.10400 1.000 38.06042 217 ALA C N 1
ATOM 9523 C CA . ALA C 3 211 ? 57.34200 -28.55100 58.48500 1.000 34.03169 217 ALA C CA 1
ATOM 9524 C C . ALA C 3 211 ? 56.82700 -27.60400 57.40500 1.000 28.76036 217 ALA C C 1
ATOM 9525 O O . ALA C 3 211 ? 57.08100 -27.82000 56.22100 1.000 31.60903 217 ALA C O 1
ATOM 9532 N N . GLU C 3 212 ? 56.14100 -26.55000 57.83000 1.000 29.96861 218 GLU C N 1
ATOM 9533 C CA . GLU C 3 212 ? 55.70100 -25.50600 56.91000 1.000 29.75315 218 GLU C CA 1
ATOM 9534 C C . GLU C 3 212 ? 56.89100 -24.84600 56.23300 1.000 30.57206 218 GLU C C 1
ATOM 9535 O O . GLU C 3 212 ? 57.86600 -24.46900 56.89100 1.000 28.14946 218 GLU C O 1
ATOM 9547 N N . LYS C 3 213 ? 56.79700 -24.66500 54.90100 1.000 26.26609 219 LYS C N 1
ATOM 9548 C CA . LYS C 3 213 ? 57.94700 -24.19000 54.14200 1.000 21.85726 219 LYS C CA 1
ATOM 9549 C C . LYS C 3 213 ? 57.54900 -23.22900 53.01400 1.000 18.68386 219 LYS C C 1
ATOM 9550 O O . LYS C 3 213 ? 58.36300 -22.97300 52.13500 1.000 22.23153 219 LYS C O 1
ATOM 9569 N N . GLY C 3 214 ? 56.35000 -22.66800 53.05200 1.000 20.66716 220 GLY C N 1
ATOM 9570 C CA . GLY C 3 214 ? 55.92300 -21.72100 52.03700 1.000 20.80155 220 GLY C CA 1
ATOM 9571 C C . GLY C 3 214 ? 54.46400 -21.89900 51.66000 1.000 20.36823 220 GLY C C 1
ATOM 9572 O O . GLY C 3 214 ? 53.65400 -22.35500 52.46400 1.000 21.62638 220 GLY C O 1
ATOM 9576 N N . SER C 3 215 ? 54.11700 -21.56000 50.42000 1.000 17.33735 221 SER C N 1
ATOM 9577 C CA . SER C 3 215 ? 52.71600 -21.60000 50.01700 1.000 17.66573 221 SER C CA 1
ATOM 9578 C C . SER C 3 215 ? 52.60600 -21.97100 48.55200 1.000 17.69838 221 SER C C 1
ATOM 9579 O O . SER C 3 215 ? 53.57900 -21.93900 47.80500 1.000 19.21126 221 SER C O 1
ATOM 9587 N N . TYR C 3 216 ? 51.37100 -22.28500 48.14700 1.000 18.06475 222 TYR C N 1
ATOM 9588 C CA . TYR C 3 216 ? 51.06700 -22.56900 46.75000 1.000 16.67169 222 TYR C CA 1
ATOM 9589 C C . TYR C 3 216 ? 49.68300 -22.03100 46.45100 1.000 17.05262 222 TYR C C 1
ATOM 9590 O O . TYR C 3 216 ? 48.85400 -21.85000 47.34700 1.000 17.80447 222 TYR C O 1
ATOM 9608 N N . SER C 3 217 ? 49.43700 -21.74100 45.16400 1.000 16.03181 223 SER C N 1
ATOM 9609 C CA . SER C 3 217 ? 48.09000 -21.39200 44.74700 1.000 19.07637 223 SER C CA 1
ATOM 9610 C C . SER C 3 217 ? 47.88200 -21.93800 43.34400 1.000 20.47015 223 SER C C 1
ATOM 9611 O O . SER C 3 217 ? 48.78100 -21.89100 42.49100 1.000 18.81895 223 SER C O 1
ATOM 9619 N N . LEU C 3 218 ? 46.69300 -22.47600 43.13200 1.000 22.42830 224 LEU C N 1
ATOM 9620 C CA . LEU C 3 218 ? 46.32900 -23.09700 41.87000 1.000 19.04641 224 LEU C CA 1
ATOM 9621 C C . LEU C 3 218 ? 44.96100 -22.59600 41.45100 1.000 21.36469 224 LEU C C 1
ATOM 9622 O O . LEU C 3 218 ? 44.05000 -22.49400 42.27700 1.000 26.03381 224 LEU C O 1
ATOM 9638 N N . GLY C 3 219 ? 44.82200 -22.29200 40.17500 1.000 16.04063 225 GLY C N 1
ATOM 9639 C CA . GLY C 3 219 ? 43.50800 -22.09500 39.59200 1.000 19.08657 225 GLY C CA 1
ATOM 9640 C C . GLY C 3 219 ? 43.05900 -23.39500 38.96700 1.000 13.91057 225 GLY C C 1
ATOM 9641 O O . GLY C 3 219 ? 43.87200 -24.22500 38.56300 1.000 17.43205 225 GLY C O 1
ATOM 9645 N N . ILE C 3 220 ? 41.74100 -23.56100 38.87000 1.000 16.83268 226 ILE C N 1
ATOM 9646 C CA . ILE C 3 220 ? 41.13100 -24.66800 38.14300 1.000 16.34708 226 ILE C CA 1
ATOM 9647 C C . ILE C 3 220 ? 40.69400 -24.14600 36.78300 1.000 16.96028 226 ILE C C 1
ATOM 9648 O O . ILE C 3 220 ? 40.11900 -23.04900 36.68700 1.000 18.89413 226 ILE C O 1
ATOM 9664 N N . PHE C 3 221 ? 40.96100 -24.92800 35.73200 1.000 18.92507 227 PHE C N 1
ATOM 9665 C CA . PHE C 3 221 ? 40.75300 -24.50500 34.34800 1.000 17.09069 227 PHE C CA 1
ATOM 9666 C C . PHE C 3 221 ? 40.03500 -25.57900 33.54400 1.000 20.93724 227 PHE C C 1
ATOM 9667 O O . PHE C 3 221 ? 40.21200 -26.77800 33.77500 1.000 20.09256 227 PHE C O 1
ATOM 9684 N N . GLY C 3 222 ? 39.24400 -25.12200 32.58100 1.000 21.73672 228 GLY C N 1
ATOM 9685 C CA . GLY C 3 222 ? 38.47600 -25.98500 31.70500 1.000 22.90503 228 GLY C CA 1
ATOM 9686 C C . GLY C 3 222 ? 37.03800 -26.11200 32.17500 1.000 22.77933 228 GLY C C 1
ATOM 9687 O O . GLY C 3 222 ? 36.73500 -26.04400 33.37600 1.000 24.06067 228 GLY C O 1
ATOM 9691 N N . GLY C 3 223 ? 36.12400 -26.29100 31.21400 1.000 25.80036 229 GLY C N 1
ATOM 9692 C CA . GLY C 3 223 ? 34.71600 -26.40800 31.56600 1.000 28.90801 229 GLY C CA 1
ATOM 9693 C C . GLY C 3 223 ? 34.42000 -27.56900 32.50200 1.000 23.88445 229 GLY C C 1
ATOM 9694 O O . GLY C 3 223 ? 33.48600 -27.50800 33.30600 1.000 27.63323 229 GLY C O 1
ATOM 9698 N N . LYS C 3 224 ? 35.19000 -28.64400 32.40600 1.000 26.11775 230 LYS C N 1
ATOM 9699 C CA . LYS C 3 224 ? 35.02800 -29.78600 33.30000 1.000 27.19869 230 LYS C CA 1
ATOM 9700 C C . LYS C 3 224 ? 36.18500 -29.92500 34.28900 1.000 26.28107 230 LYS C C 1
ATOM 9701 O O . LYS C 3 224 ? 36.50200 -31.03400 34.72700 1.000 26.38934 230 LYS C O 1
ATOM 9720 N N . ALA C 3 225 ? 36.79600 -28.80800 34.68300 1.000 24.91825 231 ALA C N 1
ATOM 9721 C CA . ALA C 3 225 ? 37.90300 -28.83700 35.63000 1.000 22.05437 231 ALA C CA 1
ATOM 9722 C C . ALA C 3 225 ? 38.97300 -29.82200 35.18300 1.000 21.43823 231 ALA C C 1
ATOM 9723 O O . ALA C 3 225 ? 39.54600 -30.57000 35.98300 1.000 23.59003 231 ALA C O 1
ATOM 9730 N N . GLN C 3 226 ? 39.30400 -29.77100 33.88700 1.000 22.09885 232 GLN C N 1
ATOM 9731 C CA . GLN C 3 226 ? 40.31100 -30.65200 33.33200 1.000 23.52761 232 GLN C CA 1
ATOM 9732 C C . GLN C 3 226 ? 41.71300 -30.36300 33.85500 1.000 20.00744 232 GLN C C 1
ATOM 9733 O O . GLN C 3 226 ? 42.56400 -31.25900 33.84800 1.000 20.18907 232 GLN C O 1
ATOM 9747 N N . GLU C 3 227 ? 41.98900 -29.13200 34.28100 1.000 19.96210 233 GLU C N 1
ATOM 9748 C CA . GLU C 3 227 ? 43.36900 -28.73000 34.51100 1.000 14.48615 233 GLU C CA 1
ATOM 9749 C C . GLU C 3 227 ? 43.50000 -27.89900 35.78800 1.000 15.90435 233 GLU C C 1
ATOM 9750 O O . GLU C 3 227 ? 42.54500 -27.29100 36.27200 1.000 17.89641 233 GLU C O 1
ATOM 9762 N N . VAL C 3 228 ? 44.71500 -27.91000 36.34100 1.000 16.93571 234 VAL C N 1
ATOM 9763 C CA . VAL C 3 228 ? 45.12000 -26.95800 37.37000 1.000 17.46697 234 VAL C CA 1
ATOM 9764 C C . VAL C 3 228 ? 46.41600 -26.27600 36.93800 1.000 15.68295 234 VAL C C 1
ATOM 9765 O O . VAL C 3 228 ? 47.23800 -26.84200 36.21500 1.000 17.65081 234 VAL C O 1
ATOM 9778 N N . ALA C 3 229 ? 46.56000 -25.01000 37.32500 1.000 16.82210 235 ALA C N 1
ATOM 9779 C CA . ALA C 3 229 ? 47.77300 -24.27500 37.01100 1.000 15.92265 235 ALA C CA 1
ATOM 9780 C C . ALA C 3 229 ? 47.96100 -23.18300 38.04400 1.000 12.26316 235 ALA C C 1
ATOM 9781 O O . ALA C 3 229 ? 47.00300 -22.59300 38.53800 1.000 16.41627 235 ALA C O 1
ATOM 9788 N N . GLY C 3 230 ? 49.22600 -22.88700 38.32000 1.000 13.94850 236 GLY C N 1
ATOM 9789 C CA . GLY C 3 230 ? 49.52600 -21.97300 39.40400 1.000 14.09536 236 GLY C CA 1
ATOM 9790 C C . GLY C 3 230 ? 51.01400 -21.94400 39.71200 1.000 14.65505 236 GLY C C 1
ATOM 9791 O O . GLY C 3 230 ? 51.86000 -22.11900 38.82300 1.000 16.51237 236 GLY C O 1
ATOM 9795 N N . SER C 3 231 ? 51.32000 -21.70000 40.99100 1.000 15.68702 237 SER C N 1
ATOM 9796 C CA . SER C 3 231 ? 52.73400 -21.60200 41.37200 1.000 14.83981 237 SER C CA 1
ATOM 9797 C C . SER C 3 231 ? 52.87900 -21.89900 42.85900 1.000 17.17290 237 SER C C 1
ATOM 9798 O O . SER C 3 231 ? 51.91000 -21.90800 43.60600 1.000 18.24307 237 SER C O 1
ATOM 9806 N N . ALA C 3 232 ? 54.10800 -22.15900 43.26500 1.000 15.43005 238 ALA C N 1
ATOM 9807 C CA . ALA C 3 232 ? 54.44700 -22.33300 44.66700 1.000 17.49909 238 ALA C CA 1
ATOM 9808 C C . ALA C 3 232 ? 55.63300 -21.43800 44.98800 1.000 17.18729 238 ALA C C 1
ATOM 9809 O O . ALA C 3 232 ? 56.43400 -21.09800 44.11800 1.000 16.29507 238 ALA C O 1
ATOM 9816 N N . GLU C 3 233 ? 55.71200 -21.02000 46.24800 1.000 17.73791 239 GLU C N 1
ATOM 9817 C CA . GLU C 3 233 ? 56.85900 -20.31600 46.80200 1.000 18.94909 239 GLU C CA 1
ATOM 9818 C C . GLU C 3 233 ? 57.43900 -21.18800 47.90300 1.000 17.72121 239 GLU C C 1
ATOM 9819 O O . GLU C 3 233 ? 56.73500 -21.48600 48.87200 1.000 21.68446 239 GLU C O 1
ATOM 9831 N N . VAL C 3 234 ? 58.70600 -21.55100 47.78900 1.000 19.11606 240 VAL C N 1
ATOM 9832 C CA . VAL C 3 234 ? 59.35700 -22.38400 48.79300 1.000 20.46891 240 VAL C CA 1
ATOM 9833 C C . VAL C 3 234 ? 60.43300 -21.56600 49.50400 1.000 21.08652 240 VAL C C 1
ATOM 9834 O O . VAL C 3 234 ? 61.30300 -20.97400 48.86300 1.000 20.98886 240 VAL C O 1
ATOM 9847 N N . LYS C 3 235 ? 60.35100 -21.51200 50.82800 1.000 20.11592 241 LYS C N 1
ATOM 9848 C CA . LYS C 3 235 ? 61.30800 -20.73900 51.61500 1.000 19.64735 241 LYS C CA 1
ATOM 9849 C C . LYS C 3 235 ? 62.58700 -21.54600 51.80900 1.000 24.44420 241 LYS C C 1
ATOM 9850 O O . LYS C 3 235 ? 62.53200 -22.71000 52.22200 1.000 22.82651 241 LYS C O 1
ATOM 9869 N N . THR C 3 236 ? 63.73900 -20.92300 51.51600 1.000 23.06532 242 THR C N 1
ATOM 9870 C CA . THR C 3 236 ? 65.05600 -21.54400 51.66700 1.000 23.43715 242 THR C CA 1
ATOM 9871 C C . THR C 3 236 ? 66.00500 -20.53300 52.30700 1.000 24.48517 242 THR C C 1
ATOM 9872 O O . THR C 3 236 ? 65.70500 -19.34700 52.39500 1.000 23.52171 242 THR C O 1
ATOM 9883 N N . VAL C 3 237 ? 67.17300 -21.00100 52.76000 1.000 22.70036 243 VAL C N 1
ATOM 9884 C CA . VAL C 3 237 ? 68.11300 -20.07400 53.39200 1.000 25.32179 243 VAL C CA 1
ATOM 9885 C C . VAL C 3 237 ? 68.74400 -19.10200 52.40600 1.000 26.70826 243 VAL C C 1
ATOM 9886 O O . VAL C 3 237 ? 69.39500 -18.13900 52.83000 1.000 26.24698 243 VAL C O 1
ATOM 9899 N N . ASN C 3 238 ? 68.58500 -19.32900 51.10200 1.000 28.14598 244 ASN C N 1
ATOM 9900 C CA . ASN C 3 238 ? 69.07900 -18.41700 50.07800 1.000 28.02624 244 ASN C CA 1
ATOM 9901 C C . ASN C 3 238 ? 67.96900 -17.58000 49.44700 1.000 28.74493 244 ASN C C 1
ATOM 9902 O O . ASN C 3 238 ? 68.20600 -16.88900 48.45100 1.000 32.02129 244 ASN C O 1
ATOM 9913 N N . GLY C 3 239 ? 66.77500 -17.61800 50.00800 1.000 25.07262 245 GLY C N 1
ATOM 9914 C CA . GLY C 3 239 ? 65.66300 -16.83400 49.52300 1.000 26.83866 245 GLY C CA 1
ATOM 9915 C C . GLY C 3 239 ? 64.48500 -17.71100 49.15200 1.000 24.60270 245 GLY C C 1
ATOM 9916 O O . GLY C 3 239 ? 64.52100 -18.93700 49.25400 1.000 22.46932 245 GLY C O 1
ATOM 9920 N N . ILE C 3 240 ? 63.40500 -17.03900 48.76300 1.000 21.38276 246 ILE C N 1
ATOM 9921 C CA . ILE C 3 240 ? 62.22600 -17.72300 48.25500 1.000 21.23252 246 ILE C CA 1
ATOM 9922 C C . ILE C 3 240 ? 62.51400 -18.23400 46.85300 1.000 22.47142 246 ILE C C 1
ATOM 9923 O O . ILE C 3 240 ? 63.06000 -17.50900 46.01100 1.000 23.77432 246 ILE C O 1
ATOM 9939 N N . ARG C 3 241 ? 62.14000 -19.47700 46.59600 1.000 20.52880 247 ARG C N 1
ATOM 9940 C CA . ARG C 3 241 ? 62.27400 -20.07800 45.27900 1.000 18.58167 247 ARG C CA 1
ATOM 9941 C C . ARG C 3 241 ? 60.88200 -20.28500 44.70000 1.000 19.26378 247 ARG C C 1
ATOM 9942 O O . ARG C 3 241 ? 59.99000 -20.81500 45.36800 1.000 19.09352 247 ARG C O 1
ATOM 9963 N N . HIS C 3 242 ? 60.69900 -19.83800 43.45900 1.000 18.36546 248 HIS C N 1
ATOM 9964 C CA . HIS C 3 242 ? 59.40900 -19.89000 42.78200 1.000 17.48920 248 HIS C CA 1
ATOM 9965 C C . HIS C 3 242 ? 59.37300 -21.10600 41.87000 1.000 17.16006 248 HIS C C 1
ATOM 9966 O O . HIS C 3 242 ? 60.36300 -21.43400 41.20500 1.000 20.09931 248 HIS C O 1
ATOM 9980 N N . ILE C 3 243 ? 58.22400 -21.76400 41.83200 1.000 16.90437 249 ILE C N 1
ATOM 9981 C CA . ILE C 3 243 ? 58.03500 -22.98300 41.06900 1.000 16.35879 249 ILE C CA 1
ATOM 9982 C C . ILE C 3 243 ? 56.72800 -22.85400 40.28500 1.000 17.13932 249 ILE C C 1
ATOM 9983 O O . ILE C 3 243 ? 55.66900 -22.60700 40.87400 1.000 17.34071 249 ILE C O 1
ATOM 9999 N N . GLY C 3 244 ? 56.79200 -23.01200 38.96300 1.000 17.14507 250 GLY C N 1
ATOM 10000 C CA . GLY C 3 244 ? 55.56800 -23.01500 38.16900 1.000 18.28279 250 GLY C CA 1
ATOM 10001 C C . GLY C 3 244 ? 54.92200 -24.39500 38.22100 1.000 15.85447 250 GLY C C 1
ATOM 10002 O O . GLY C 3 244 ? 55.60400 -25.41500 38.28600 1.000 18.23187 250 GLY C O 1
ATOM 10006 N N . LEU C 3 245 ? 53.59200 -24.40800 38.21200 1.000 15.44080 251 LEU C N 1
ATOM 10007 C CA . LEU C 3 245 ? 52.81900 -25.62400 38.41000 1.000 17.53546 251 LEU C CA 1
ATOM 10008 C C . LEU C 3 245 ? 51.76000 -25.74400 37.32500 1.000 18.34118 251 LEU C C 1
ATOM 10009 O O . LEU C 3 245 ? 50.97500 -24.81000 37.11700 1.000 16.28272 251 LEU C O 1
ATOM 10025 N N . ALA C 3 246 ? 51.68900 -26.90700 36.68800 1.000 17.50256 252 ALA C N 1
ATOM 10026 C CA . ALA C 3 246 ? 50.60900 -27.15600 35.73700 1.000 15.97266 252 ALA C CA 1
ATOM 10027 C C . ALA C 3 246 ? 50.35300 -28.65000 35.61000 1.000 15.49656 252 ALA C C 1
ATOM 10028 O O . ALA C 3 246 ? 51.29000 -29.41900 35.39200 1.000 19.20353 252 ALA C O 1
ATOM 10035 N N . ALA C 3 247 ? 49.08900 -29.04500 35.71100 1.000 17.87480 253 ALA C N 1
ATOM 10036 C CA . ALA C 3 247 ? 48.76000 -30.45700 35.62300 1.000 19.37460 253 ALA C CA 1
ATOM 10037 C C . ALA C 3 247 ? 47.38300 -30.64700 35.00500 1.000 20.01910 253 ALA C C 1
ATOM 10038 O O . ALA C 3 247 ? 46.57300 -29.72700 34.92900 1.000 18.47510 253 ALA C O 1
ATOM 10045 N N . LYS C 3 248 ? 47.12800 -31.87000 34.55500 1.000 18.44916 254 LYS C N 1
ATOM 10046 C CA . LYS C 3 248 ? 45.90100 -32.15700 33.83400 1.000 18.26563 254 LYS C CA 1
ATOM 10047 C C . LYS C 3 248 ? 45.41700 -33.56700 34.14200 1.000 19.01348 254 LYS C C 1
ATOM 10048 O O . LYS C 3 248 ? 46.20400 -34.45900 34.47300 1.000 22.87006 254 LYS C O 1
ATOM 10067 N N . GLN C 3 249 ? 44.10900 -33.73500 34.05600 1.000 24.01276 255 GLN C N 1
ATOM 10068 C CA . GLN C 3 249 ? 43.51900 -35.06500 34.14600 1.000 27.82558 255 GLN C CA 1
ATOM 10069 C C . GLN C 3 249 ? 43.80300 -35.86000 32.87100 1.000 27.68851 255 GLN C C 1
ATOM 10070 O O . GLN C 3 249 ? 44.05400 -35.30200 31.80400 1.000 28.74111 255 GLN C O 1
ATOM 10084 N N . LEU C 3 250 ? 43.70100 -37.18600 32.97400 1.000 34.71118 256 LEU C N 1
ATOM 10085 C CA . LEU C 3 250 ? 43.76600 -38.02900 31.76900 1.000 42.20436 256 LEU C CA 1
ATOM 10086 C C . LEU C 3 250 ? 42.62300 -37.72100 30.79900 1.000 36.68860 256 LEU C C 1
ATOM 10087 O O . LEU C 3 250 ? 41.47600 -37.59000 31.21500 1.000 42.39639 256 LEU C O 1
ATOM 10103 N N . GLU D 1 1 ? 40.18900 -14.92300 59.24600 1.000 35.95929 1 GLU D N 1
ATOM 10104 C CA . GLU D 1 1 ? 38.92900 -14.71900 60.00700 1.000 30.25058 1 GLU D CA 1
ATOM 10105 C C . GLU D 1 1 ? 39.25100 -14.44200 61.47900 1.000 24.57359 1 GLU D C 1
ATOM 10106 O O . GLU D 1 1 ? 39.99600 -15.18600 62.11200 1.000 28.64086 1 GLU D O 1
ATOM 10120 N N . VAL D 1 2 ? 38.73200 -13.35200 61.98100 1.000 22.32706 2 VAL D N 1
ATOM 10121 C CA . VAL D 1 2 ? 38.88100 -12.97900 63.38900 1.000 19.98593 2 VAL D CA 1
ATOM 10122 C C . VAL D 1 2 ? 37.79100 -13.67400 64.19400 1.000 18.01337 2 VAL D C 1
ATOM 10123 O O . VAL D 1 2 ? 36.60400 -13.70200 63.79600 1.000 21.70415 2 VAL D O 1
ATOM 10136 N N . GLN D 1 3 ? 38.18200 -14.20900 65.35800 1.000 18.87307 3 GLN D N 1
ATOM 10137 C CA . GLN D 1 3 ? 37.27600 -14.73300 66.36000 1.000 19.96325 3 GLN D CA 1
ATOM 10138 C C . GLN D 1 3 ? 37.68700 -14.23900 67.73900 1.000 19.41323 3 GLN D C 1
ATOM 10139 O O . GLN D 1 3 ? 38.87800 -14.22700 68.06800 1.000 17.57756 3 GLN D O 1
ATOM 10153 N N . LEU D 1 4 ? 36.70900 -13.85900 68.53600 1.000 15.50673 4 LEU D N 1
ATOM 10154 C CA . LEU D 1 4 ? 36.88700 -13.66100 69.98000 1.000 14.69300 4 LEU D CA 1
ATOM 10155 C C . LEU D 1 4 ? 36.14600 -14.79200 70.66200 1.000 14.11438 4 LEU D C 1
ATOM 10156 O O . LEU D 1 4 ? 34.90500 -14.81700 70.65000 1.000 16.55573 4 LEU D O 1
ATOM 10172 N N . GLN D 1 5 ? 36.89500 -15.74000 71.21300 1.000 13.89903 5 GLN D N 1
ATOM 10173 C CA . GLN D 1 5 ? 36.36000 -16.95500 71.80300 1.000 14.70693 5 GLN D CA 1
ATOM 10174 C C . GLN D 1 5 ? 36.38900 -16.84700 73.33200 1.000 16.93803 5 GLN D C 1
ATOM 10175 O O . GLN D 1 5 ? 37.45600 -16.90600 73.94900 1.000 15.53556 5 GLN D O 1
ATOM 10189 N N . GLN D 1 6 ? 35.22700 -16.75900 73.93600 1.000 13.34974 6 GLN D N 1
ATOM 10190 C CA . GLN D 1 6 ? 35.12800 -16.64300 75.38200 1.000 13.22745 6 GLN D CA 1
ATOM 10191 C C . GLN D 1 6 ? 34.96700 -18.00800 76.03900 1.000 15.19111 6 GLN D C 1
ATOM 10192 O O . GLN D 1 6 ? 34.51600 -18.97700 75.42600 1.000 15.47020 6 GLN D O 1
ATOM 10206 N N . SER D 1 7 ? 35.33000 -18.06600 77.31500 1.000 12.99821 7 SER D N 1
ATOM 10207 C CA . SER D 1 7 ? 35.22100 -19.29400 78.09700 1.000 13.50011 7 SER D CA 1
ATOM 10208 C C . SER D 1 7 ? 33.74400 -19.62600 78.37200 1.000 14.08953 7 SER D C 1
ATOM 10209 O O . SER D 1 7 ? 32.84300 -18.81700 78.17200 1.000 14.78120 7 SER D O 1
ATOM 10217 N N . GLY D 1 8 ? 33.50500 -20.86900 78.81000 1.000 14.77277 8 GLY D N 1
ATOM 10218 C CA . GLY D 1 8 ? 32.16800 -21.41300 78.89400 1.000 17.30650 8 GLY D CA 1
ATOM 10219 C C . GLY D 1 8 ? 31.41800 -20.92600 80.10600 1.000 14.19479 8 GLY D C 1
ATOM 10220 O O . GLY D 1 8 ? 31.93900 -20.20800 80.97900 1.000 15.19774 8 GLY D O 1
ATOM 10224 N N . PRO D 1 9 ? 30.12500 -21.25300 80.14600 1.000 13.18264 9 PRO D N 1
ATOM 10225 C CA . PRO D 1 9 ? 29.30100 -20.82200 81.27600 1.000 12.31729 9 PRO D CA 1
ATOM 10226 C C . PRO D 1 9 ? 29.79000 -21.41000 82.58400 1.000 16.54105 9 PRO D C 1
ATOM 10227 O O . PRO D 1 9 ? 30.34300 -22.51300 82.61800 1.000 18.46428 9 PRO D O 1
ATOM 10238 N N . VAL D 1 10 ? 29.56800 -20.68100 83.66100 1.000 17.01636 10 VAL D N 1
ATOM 10239 C CA A VAL D 1 10 ? 30.07800 -21.09100 84.96300 0.317 18.00563 10 VAL D CA 1
ATOM 10240 C CA B VAL D 1 10 ? 30.06500 -21.10300 84.96500 0.683 17.97949 10 VAL D CA 1
ATOM 10241 C C . VAL D 1 10 ? 29.07400 -20.77400 86.06100 1.000 17.60941 10 VAL D C 1
ATOM 10242 O O . VAL D 1 10 ? 28.39300 -19.74800 86.03500 1.000 17.85174 10 VAL D O 1
ATOM 10265 N N . LEU D 1 11 ? 29.03500 -21.65900 87.05100 1.000 15.32218 11 LEU D N 1
ATOM 10266 C CA . LEU D 1 11 ? 28.34300 -21.47100 88.30300 1.000 16.38794 11 LEU D CA 1
ATOM 10267 C C . LEU D 1 11 ? 29.39600 -21.19200 89.36800 1.000 18.23161 11 LEU D C 1
ATOM 10268 O O . LEU D 1 11 ? 30.38300 -21.93600 89.47500 1.000 17.86263 11 LEU D O 1
ATOM 10284 N N . VAL D 1 12 ? 29.20100 -20.12500 90.13700 1.000 14.84997 12 VAL D N 1
ATOM 10285 C CA . VAL D 1 12 ? 30.11400 -19.78000 91.23000 1.000 18.19984 12 VAL D CA 1
ATOM 10286 C C . VAL D 1 12 ? 29.31600 -19.32600 92.45200 1.000 17.87322 12 VAL D C 1
ATOM 10287 O O . VAL D 1 12 ? 28.16100 -18.90600 92.35900 1.000 16.98439 12 VAL D O 1
ATOM 10300 N N . LYS D 1 13 ? 29.90400 -19.48400 93.60900 1.000 18.24830 13 LYS D N 1
ATOM 10301 C CA . LYS D 1 13 ? 29.19700 -19.27700 94.86500 1.000 15.92504 13 LYS D CA 1
ATOM 10302 C C . LYS D 1 13 ? 29.28900 -17.85500 95.38200 1.000 14.38526 13 LYS D C 1
ATOM 10303 O O . LYS D 1 13 ? 30.29300 -17.17300 95.15700 1.000 19.01587 13 LYS D O 1
ATOM 10322 N N . PRO D 1 14 ? 28.23200 -17.39200 96.05900 1.000 15.83394 14 PRO D N 1
ATOM 10323 C CA . PRO D 1 14 ? 28.27300 -16.04400 96.63600 1.000 19.57065 14 PRO D CA 1
ATOM 10324 C C . PRO D 1 14 ? 29.45300 -15.92100 97.58300 1.000 21.66813 14 PRO D C 1
ATOM 10325 O O . PRO D 1 14 ? 29.71500 -16.81200 98.40200 1.000 23.41581 14 PRO D O 1
ATOM 10336 N N . GLY D 1 15 ? 30.15800 -14.79300 97.47800 1.000 17.97196 15 GLY D N 1
ATOM 10337 C CA . GLY D 1 15 ? 31.33300 -14.53400 98.26700 1.000 21.40458 15 GLY D CA 1
ATOM 10338 C C . GLY D 1 15 ? 32.62500 -14.98500 97.65600 1.000 19.59884 15 GLY D C 1
ATOM 10339 O O . GLY D 1 15 ? 33.70400 -14.58400 98.13000 1.000 23.79291 15 GLY D O 1
ATOM 10343 N N . ALA D 1 16 ? 32.58200 -15.82600 96.62800 1.000 18.56614 16 ALA D N 1
ATOM 10344 C CA . ALA D 1 16 ? 33.77400 -16.29400 95.95700 1.000 19.20020 16 ALA D CA 1
ATOM 10345 C C . ALA D 1 16 ? 34.12400 -15.34200 94.81500 1.000 17.39308 16 ALA D C 1
ATOM 10346 O O . ALA D 1 16 ? 33.51700 -14.27600 94.67500 1.000 22.25924 16 ALA D O 1
ATOM 10353 N N . SER D 1 17 ? 35.09400 -15.72300 93.99800 1.000 18.73465 17 SER D N 1
ATOM 10354 C CA . SER D 1 17 ? 35.45800 -14.99400 92.78600 1.000 17.48255 17 SER D CA 1
ATOM 10355 C C . SER D 1 17 ? 35.34500 -15.90700 91.56700 1.000 18.20677 17 SER D C 1
ATOM 10356 O O . SER D 1 17 ? 35.19500 -17.13400 91.66700 1.000 18.96628 17 SER D O 1
ATOM 10364 N N . VAL D 1 18 ? 35.38200 -15.27500 90.39100 1.000 16.54284 18 VAL D N 1
ATOM 10365 C CA . VAL D 1 18 ? 35.35300 -15.98200 89.12300 1.000 16.06441 18 VAL D CA 1
ATOM 10366 C C . VAL D 1 18 ? 36.25700 -15.24700 88.15100 1.000 15.64294 18 VAL D C 1
ATOM 10367 O O . VAL D 1 18 ? 36.30600 -14.01300 88.15600 1.000 15.16966 18 VAL D O 1
ATOM 10380 N N . LYS D 1 19 ? 36.97700 -16.00300 87.33100 1.000 16.50295 19 LYS D N 1
ATOM 10381 C CA . LYS D 1 19 ? 37.82400 -15.47200 86.28200 1.000 14.25488 19 LYS D CA 1
ATOM 10382 C C . LYS D 1 19 ? 37.42400 -16.11800 84.96700 1.000 17.99632 19 LYS D C 1
ATOM 10383 O O . LYS D 1 19 ? 37.36100 -17.33600 84.85000 1.000 19.46509 19 LYS D O 1
ATOM 10402 N N . MET D 1 20 ? 37.15100 -15.28700 83.98800 1.000 14.31342 20 MET D N 1
ATOM 10403 C CA . MET D 1 20 ? 36.73100 -15.68500 82.66000 1.000 12.57205 20 MET D CA 1
ATOM 10404 C C . MET D 1 20 ? 37.70000 -15.15000 81.61500 1.000 15.29106 20 MET D C 1
ATOM 10405 O O . MET D 1 20 ? 38.48200 -14.23300 81.86900 1.000 15.45635 20 MET D O 1
ATOM 10419 N N . SER D 1 21 ? 37.69900 -15.77700 80.43000 1.000 13.69263 21 SER D N 1
ATOM 10420 C CA . SER D 1 21 ? 38.70100 -15.48900 79.42400 1.000 15.86634 21 SER D CA 1
ATOM 10421 C C . SER D 1 21 ? 38.08300 -15.18900 78.05600 1.000 13.40836 21 SER D C 1
ATOM 10422 O O . SER D 1 21 ? 36.93800 -15.55400 77.75700 1.000 14.66934 21 SER D O 1
ATOM 10430 N N . CYS D 1 22 ? 38.85100 -14.44000 77.26100 1.000 12.40998 22 CYS D N 1
ATOM 10431 C CA . CYS D 1 22 ? 38.52500 -14.07300 75.88100 1.000 13.56939 22 CYS D CA 1
ATOM 10432 C C . CYS D 1 22 ? 39.78400 -14.26200 75.05200 1.000 16.12688 22 CYS D C 1
ATOM 10433 O O . CYS D 1 22 ? 40.71100 -13.45400 75.15100 1.000 16.33649 22 CYS D O 1
ATOM 10440 N N . LYS D 1 23 ? 39.80000 -15.28200 74.20300 1.000 15.23625 23 LYS D N 1
ATOM 10441 C CA . LYS D 1 23 ? 40.93900 -15.59800 73.36200 1.000 18.19168 23 LYS D CA 1
ATOM 10442 C C . LYS D 1 23 ? 40.70300 -15.05800 71.96400 1.000 17.92662 23 LYS D C 1
ATOM 10443 O O . LYS D 1 23 ? 39.70700 -15.40800 71.31000 1.000 17.23531 23 LYS D O 1
ATOM 10462 N N . ALA D 1 24 ? 41.59000 -14.18400 71.52700 1.000 16.01064 24 ALA D N 1
ATOM 10463 C CA . ALA D 1 24 ? 41.49700 -13.55400 70.22400 1.000 15.63714 24 ALA D CA 1
ATOM 10464 C C . ALA D 1 24 ? 42.33000 -14.30600 69.19100 1.000 19.15703 24 ALA D C 1
ATOM 10465 O O . ALA D 1 24 ? 43.48800 -14.65600 69.43500 1.000 21.60947 24 ALA D O 1
ATOM 10472 N N . SER D 1 25 ? 41.76000 -14.52500 68.02300 1.000 19.41369 25 SER D N 1
ATOM 10473 C CA . SER D 1 25 ? 42.52500 -15.08800 66.92800 1.000 18.10612 25 SER D CA 1
ATOM 10474 C C . SER D 1 25 ? 42.26700 -14.30600 65.64600 1.000 17.29931 25 SER D C 1
ATOM 10475 O O . SER D 1 25 ? 41.23600 -13.64900 65.47300 1.000 17.77828 25 SER D O 1
ATOM 10483 N N . GLY D 1 26 ? 43.23100 -14.38600 64.74200 1.000 17.25755 26 GLY D N 1
ATOM 10484 C CA . GLY D 1 26 ? 43.07700 -13.88300 63.40700 1.000 16.90351 26 GLY D CA 1
ATOM 10485 C C . GLY D 1 26 ? 43.57000 -12.48300 63.21000 1.000 17.95258 26 GLY D C 1
ATOM 10486 O O . GLY D 1 26 ? 43.40500 -11.93200 62.10900 1.000 20.79415 26 GLY D O 1
ATOM 10490 N N . TYR D 1 27 ? 44.15700 -11.87800 64.24300 1.000 16.61551 27 TYR D N 1
ATOM 10491 C CA . TYR D 1 27 ? 44.74700 -10.55700 64.14200 1.000 18.41321 27 TYR D CA 1
ATOM 10492 C C . TYR D 1 27 ? 45.78000 -10.41200 65.25100 1.000 16.14314 27 TYR D C 1
ATOM 10493 O O . TYR D 1 27 ? 45.80900 -11.18700 66.21200 1.000 17.53951 27 TYR D O 1
ATOM 10511 N N . THR D 1 28 ? 46.58000 -9.36500 65.14300 1.000 17.01845 28 THR D N 1
ATOM 10512 C CA . THR D 1 28 ? 47.58100 -9.07100 66.17000 1.000 15.75588 28 THR D CA 1
ATOM 10513 C C . THR D 1 28 ? 46.89600 -8.52300 67.42300 1.000 15.89007 28 THR D C 1
ATOM 10514 O O . THR D 1 28 ? 46.44300 -7.37800 67.45100 1.000 15.47034 28 THR D O 1
ATOM 10525 N N . PHE D 1 29 ? 46.86000 -9.34600 68.47200 1.000 15.91765 29 PHE D N 1
ATOM 10526 C CA . PHE D 1 29 ? 46.12300 -9.04000 69.68800 1.000 16.71033 29 PHE D CA 1
ATOM 10527 C C . PHE D 1 29 ? 46.50000 -7.69000 70.27500 1.000 16.46124 29 PHE D C 1
ATOM 10528 O O . PHE D 1 29 ? 45.62600 -6.95800 70.75000 1.000 15.80731 29 PHE D O 1
ATOM 10545 N N . THR D 1 30 ? 47.79500 -7.34900 70.27300 1.000 16.21555 30 THR D N 1
ATOM 10546 C CA . THR D 1 30 ? 48.24200 -6.12000 70.92100 1.000 15.20553 30 THR D CA 1
ATOM 10547 C C . THR D 1 30 ? 47.91700 -4.87100 70.12300 1.000 16.72596 30 THR D C 1
ATOM 10548 O O . THR D 1 30 ? 48.22500 -3.76400 70.58500 1.000 18.09614 30 THR D O 1
ATOM 10559 N N . ASP D 1 31 ? 47.29400 -4.98400 68.94500 1.000 17.38449 31 ASP D N 1
ATOM 10560 C CA . ASP D 1 31 ? 47.02600 -3.80000 68.14300 1.000 13.58539 31 ASP D CA 1
ATOM 10561 C C . ASP D 1 31 ? 45.70600 -3.10200 68.45100 1.000 15.22734 31 ASP D C 1
ATOM 10562 O O . ASP D 1 31 ? 45.45900 -2.00300 67.90600 1.000 15.63470 31 ASP D O 1
ATOM 10571 N N . TYR D 1 32 ? 44.83900 -3.68100 69.28300 1.000 14.03305 32 TYR D N 1
ATOM 10572 C CA . TYR D 1 32 ? 43.51800 -3.12700 69.53600 1.000 14.00876 32 TYR D CA 1
ATOM 10573 C C . TYR D 1 32 ? 43.14500 -3.21300 70.99900 1.000 14.29213 32 TYR D C 1
ATOM 10574 O O . TYR D 1 32 ? 43.36100 -4.24400 71.64000 1.000 14.01779 32 TYR D O 1
ATOM 10592 N N . TYR D 1 33 ? 42.51900 -2.14700 71.48700 1.000 13.36127 33 TYR D N 1
ATOM 10593 C CA . TYR D 1 33 ? 41.97400 -2.18900 72.84100 1.000 11.06627 33 TYR D CA 1
ATOM 10594 C C . TYR D 1 33 ? 40.93400 -3.29100 72.92100 1.000 16.40882 33 TYR D C 1
ATOM 10595 O O . TYR D 1 33 ? 40.26400 -3.60800 71.93700 1.000 13.86522 33 TYR D O 1
ATOM 10613 N N . MET D 1 34 ? 40.75700 -3.83500 74.11900 1.000 13.38614 34 MET D N 1
ATOM 10614 C CA . MET D 1 34 ? 39.68800 -4.79300 74.36000 1.000 13.61091 34 MET D CA 1
ATOM 10615 C C . MET D 1 34 ? 38.81000 -4.29800 75.50000 1.000 14.39041 34 MET D C 1
ATOM 10616 O O . MET D 1 34 ? 39.30200 -3.85900 76.54700 1.000 14.39470 34 MET D O 1
ATOM 10630 N N . ASN D 1 35 ? 37.50200 -4.33100 75.27300 1.000 12.30762 35 ASN D N 1
ATOM 10631 C CA . ASN D 1 35 ? 36.49900 -3.93800 76.24600 1.000 13.65193 35 ASN D CA 1
ATOM 10632 C C . ASN D 1 35 ? 35.86100 -5.17700 76.86100 1.000 12.38926 35 ASN D C 1
ATOM 10633 O O . ASN D 1 35 ? 35.75600 -6.23200 76.20200 1.000 12.72966 35 ASN D O 1
ATOM 10644 N N . TRP D 1 36 ? 35.39100 -5.02900 78.09900 1.000 11.14771 36 TRP D N 1
ATOM 10645 C CA . TRP D 1 36 ? 34.50000 -5.96100 78.76400 1.000 11.60482 36 TRP D CA 1
ATOM 10646 C C . TRP D 1 36 ? 33.16700 -5.27400 79.07600 1.000 12.21841 36 TRP D C 1
ATOM 10647 O O . TRP D 1 36 ? 33.11400 -4.10100 79.47900 1.000 12.67869 36 TRP D O 1
ATOM 10668 N N . VAL D 1 37 ? 32.08100 -6.02500 78.90800 1.000 11.63999 37 VAL D N 1
ATOM 10669 C CA . VAL D 1 37 ? 30.71600 -5.52600 79.00100 1.000 12.40207 37 VAL D CA 1
ATOM 10670 C C . VAL D 1 37 ? 29.85400 -6.52500 79.77600 1.000 13.89086 37 VAL D C 1
ATOM 10671 O O . VAL D 1 37 ? 29.97600 -7.73800 79.58000 1.000 14.72156 37 VAL D O 1
ATOM 10684 N N . LYS D 1 38 ? 28.92300 -6.01200 80.58300 1.000 12.02659 38 LYS D N 1
ATOM 10685 C CA . LYS D 1 38 ? 27.96900 -6.81000 81.34400 1.000 12.72482 38 LYS D CA 1
ATOM 10686 C C . LYS D 1 38 ? 26.56800 -6.61900 80.77600 1.000 13.59101 38 LYS D C 1
ATOM 10687 O O . LYS D 1 38 ? 26.20600 -5.51100 80.38600 1.000 15.03819 38 LYS D O 1
ATOM 10706 N N . GLN D 1 39 ? 25.80700 -7.69500 80.71700 1.000 12.69319 39 GLN D N 1
ATOM 10707 C CA . GLN D 1 39 ? 24.39000 -7.65200 80.35100 1.000 11.32649 39 GLN D CA 1
ATOM 10708 C C . GLN D 1 39 ? 23.62800 -8.57400 81.29400 1.000 13.40673 39 GLN D C 1
ATOM 10709 O O . GLN D 1 39 ? 23.63200 -9.79300 81.11200 1.000 14.83238 39 GLN D O 1
ATOM 10723 N N . SER D 1 40 ? 22.99000 -7.97800 82.30300 1.000 14.48809 40 SER D N 1
ATOM 10724 C CA . SER D 1 40 ? 22.04400 -8.69400 83.14600 1.000 18.99116 40 SER D CA 1
ATOM 10725 C C . SER D 1 40 ? 20.81600 -9.09800 82.33700 1.000 21.08174 40 SER D C 1
ATOM 10726 O O . SER D 1 40 ? 20.45400 -8.46500 81.33700 1.000 18.48213 40 SER D O 1
ATOM 10734 N N . HIS D 1 41 ? 20.19500 -10.18600 82.75300 1.000 21.55238 41 HIS D N 1
ATOM 10735 C CA . HIS D 1 41 ? 19.08400 -10.74100 81.98800 1.000 24.02619 41 HIS D CA 1
ATOM 10736 C C . HIS D 1 41 ? 17.99700 -9.69000 81.77500 1.000 22.41350 41 HIS D C 1
ATOM 10737 O O . HIS D 1 41 ? 17.52000 -9.06700 82.73300 1.000 26.37785 41 HIS D O 1
ATOM 10751 N N . GLY D 1 42 ? 17.66500 -9.46900 80.50600 1.000 22.90677 42 GLY D N 1
ATOM 10752 C CA . GLY D 1 42 ? 16.66700 -8.51000 80.08000 1.000 24.70636 42 GLY D CA 1
ATOM 10753 C C . GLY D 1 42 ? 17.03500 -7.05700 80.27100 1.000 28.75455 42 GLY D C 1
ATOM 10754 O O . GLY D 1 42 ? 16.15800 -6.19100 80.15500 1.000 27.20892 42 GLY D O 1
ATOM 10758 N N . LYS D 1 43 ? 18.29500 -6.75100 80.57400 1.000 22.33736 43 LYS D N 1
ATOM 10759 C CA . LYS D 1 43 ? 18.71600 -5.38400 80.83300 1.000 21.84031 43 LYS D CA 1
ATOM 10760 C C . LYS D 1 43 ? 19.58700 -4.88900 79.67600 1.000 17.47523 43 LYS D C 1
ATOM 10761 O O . LYS D 1 43 ? 19.91000 -5.61200 78.72300 1.000 19.52484 43 LYS D O 1
ATOM 10780 N N . SER D 1 44 ? 19.96200 -3.63100 79.78200 1.000 19.75926 44 SER D N 1
ATOM 10781 C CA . SER D 1 44 ? 20.79700 -3.02800 78.77100 1.000 17.32182 44 SER D CA 1
ATOM 10782 C C . SER D 1 44 ? 22.24500 -3.44700 79.02900 1.000 17.53986 44 SER D C 1
ATOM 10783 O O . SER D 1 44 ? 22.55100 -4.14000 79.99400 1.000 20.09618 44 SER D O 1
ATOM 10791 N N . LEU D 1 45 ? 23.11200 -3.07700 78.11100 1.000 15.14187 45 LEU D N 1
ATOM 10792 C CA . LEU D 1 45 ? 24.54400 -3.32000 78.20900 1.000 14.31883 45 LEU D CA 1
ATOM 10793 C C . LEU D 1 45 ? 25.18200 -2.30300 79.14000 1.000 18.21150 45 LEU D C 1
ATOM 10794 O O . LEU D 1 45 ? 24.74800 -1.14400 79.21100 1.000 16.89266 45 LEU D O 1
ATOM 10810 N N . GLU D 1 46 ? 26.22500 -2.74900 79.87300 1.000 16.74736 46 GLU D N 1
ATOM 10811 C CA . GLU D 1 46 ? 26.95800 -1.87600 80.78000 1.000 15.62267 46 GLU D CA 1
ATOM 10812 C C . GLU D 1 46 ? 28.45600 -2.07400 80.55500 1.000 16.16729 46 GLU D C 1
ATOM 10813 O O . GLU D 1 46 ? 28.94000 -3.20400 80.56000 1.000 15.65811 46 GLU D O 1
ATOM 10825 N N . TRP D 1 47 ? 29.18700 -0.98500 80.36500 1.000 12.58686 47 TRP D N 1
ATOM 10826 C CA . TRP D 1 47 ? 30.61600 -1.08500 80.11900 1.000 11.67898 47 TRP D CA 1
ATOM 10827 C C . TRP D 1 47 ? 31.37700 -1.23100 81.44100 1.000 16.23180 47 TRP D C 1
ATOM 10828 O O . TRP D 1 47 ? 31.14900 -0.46500 82.38300 1.000 16.03365 47 TRP D O 1
ATOM 10849 N N . ILE D 1 48 ? 32.28400 -2.21100 81.51300 1.000 13.09073 48 ILE D N 1
ATOM 10850 C CA . ILE D 1 48 ? 33.05800 -2.49400 82.72300 1.000 12.32826 48 ILE D CA 1
ATOM 10851 C C . ILE D 1 48 ? 34.42100 -1.83600 82.67500 1.000 12.52411 48 ILE D C 1
ATOM 10852 O O . ILE D 1 48 ? 34.83100 -1.16900 83.62300 1.000 13.58055 48 ILE D O 1
ATOM 10868 N N . GLY D 1 49 ? 35.13100 -1.99400 81.56700 1.000 14.71807 49 GLY D N 1
ATOM 10869 C CA . GLY D 1 49 ? 36.47100 -1.45600 81.47300 1.000 12.31640 49 GLY D CA 1
ATOM 10870 C C . GLY D 1 49 ? 37.09000 -1.80500 80.14600 1.000 16.79081 49 GLY D C 1
ATOM 10871 O O . GLY D 1 49 ? 36.54100 -2.58300 79.38000 1.000 14.53315 49 GLY D O 1
ATOM 10875 N N . ARG D 1 50 ? 38.28200 -1.26000 79.92000 1.000 13.11915 50 ARG D N 1
ATOM 10876 C CA . ARG D 1 50 ? 39.00000 -1.41500 78.66200 1.000 11.54773 50 ARG D CA 1
ATOM 10877 C C . ARG D 1 50 ? 40.46500 -1.61800 78.99700 1.000 15.13348 50 ARG D C 1
ATOM 10878 O O . ARG D 1 50 ? 40.97000 -0.98700 79.93300 1.000 18.05339 50 ARG D O 1
ATOM 10899 N N . VAL D 1 51 ? 41.13300 -2.47600 78.24200 1.000 10.93851 51 VAL D N 1
ATOM 10900 C CA . VAL D 1 51 ? 42.54800 -2.74000 78.44700 1.000 9.91272 51 VAL D CA 1
ATOM 10901 C C . VAL D 1 51 ? 43.34100 -2.53800 77.16000 1.000 15.03868 51 VAL D C 1
ATOM 10902 O O . VAL D 1 51 ? 42.88400 -2.84300 76.04400 1.000 13.42225 51 VAL D O 1
ATOM 10915 N N . ASN D 1 52 ? 44.54600 -1.99300 77.32900 1.000 14.56269 52 ASN D N 1
ATOM 10916 C CA . ASN D 1 52 ? 45.58800 -1.95400 76.31500 1.000 17.01903 52 ASN D CA 1
ATOM 10917 C C . ASN D 1 52 ? 46.36400 -3.26200 76.36600 1.000 15.34912 52 ASN D C 1
ATOM 10918 O O . ASN D 1 52 ? 47.12100 -3.49100 77.32500 1.000 16.65062 52 ASN D O 1
ATOM 10929 N N . PRO D 1 53 ? 46.18400 -4.17000 75.41400 1.000 13.60035 53 PRO D N 1
ATOM 10930 C CA . PRO D 1 53 ? 46.84500 -5.46700 75.54900 1.000 13.66982 53 PRO D CA 1
ATOM 10931 C C . PRO D 1 53 ? 48.34400 -5.40900 75.42000 1.000 16.53368 53 PRO D C 1
ATOM 10932 O O . PRO D 1 53 ? 49.02400 -6.35000 75.85600 1.000 17.12287 53 PRO D O 1
ATOM 10943 N N . SER D 1 54 ? 48.89400 -4.34000 74.85700 1.000 15.60118 54 SER D N 1
ATOM 10944 C CA . SER D 1 54 ? 50.33900 -4.30900 74.68100 1.000 16.14961 54 SER D CA 1
ATOM 10945 C C . SER D 1 54 ? 51.05500 -4.06300 75.99600 1.000 19.44704 54 SER D C 1
ATOM 10946 O O . SER D 1 54 ? 52.21500 -4.47200 76.14800 1.000 19.31039 54 SER D O 1
ATOM 10954 N N . ASN D 1 55 ? 50.40000 -3.38600 76.96300 1.000 16.42353 55 ASN D N 1
ATOM 10955 C CA . ASN D 1 55 ? 51.08200 -3.08600 78.22400 1.000 17.39080 55 ASN D CA 1
ATOM 10956 C C . ASN D 1 55 ? 50.23000 -3.32500 79.45900 1.000 18.37240 55 ASN D C 1
ATOM 10957 O O . ASN D 1 55 ? 50.72800 -3.15400 80.57700 1.000 18.47210 55 ASN D O 1
ATOM 10968 N N . GLY D 1 56 ? 48.95400 -3.70500 79.31700 1.000 17.74537 56 GLY D N 1
ATOM 10969 C CA . GLY D 1 56 ? 48.15100 -4.00700 80.48100 1.000 17.69362 56 GLY D CA 1
ATOM 10970 C C . GLY D 1 56 ? 47.48400 -2.83700 81.15900 1.000 13.17252 56 GLY D C 1
ATOM 10971 O O . GLY D 1 56 ? 46.76900 -3.04100 82.15300 1.000 15.79011 56 GLY D O 1
ATOM 10975 N N . ALA D 1 57 ? 47.68200 -1.62400 80.65300 1.000 12.99984 57 ALA D N 1
ATOM 10976 C CA . ALA D 1 57 ? 47.03900 -0.45700 81.21300 1.000 11.43905 57 ALA D CA 1
ATOM 10977 C C . ALA D 1 57 ? 45.52900 -0.62300 81.06900 1.000 14.86944 57 ALA D C 1
ATOM 10978 O O . ALA D 1 57 ? 45.06800 -1.11300 80.04500 1.000 14.17241 57 ALA D O 1
ATOM 10985 N N . THR D 1 58 ? 44.77900 -0.21100 82.07500 1.000 13.44259 58 THR D N 1
ATOM 10986 C CA . THR D 1 58 ? 43.33100 -0.37900 82.10000 1.000 13.08849 58 THR D CA 1
ATOM 10987 C C . THR D 1 58 ? 42.63800 0.91900 82.47200 1.000 17.85997 58 THR D C 1
ATOM 10988 O O . THR D 1 58 ? 43.17800 1.77000 83.20700 1.000 16.23830 58 THR D O 1
ATOM 10999 N N . THR D 1 59 ? 41.36600 1.01400 82.03800 1.000 15.20203 59 THR D N 1
ATOM 11000 C CA . THR D 1 59 ? 40.45400 2.06300 82.44800 1.000 15.59779 59 THR D CA 1
ATOM 11001 C C . THR D 1 59 ? 39.17100 1.37100 82.85000 1.000 18.31922 59 THR D C 1
ATOM 11002 O O . THR D 1 59 ? 38.74700 0.45500 82.14900 1.000 17.25295 59 THR D O 1
ATOM 11013 N N . TYR D 1 60 ? 38.59700 1.75900 83.97800 1.000 16.12702 60 TYR D N 1
ATOM 11014 C CA . TYR D 1 60 ? 37.42100 1.09900 84.50900 1.000 13.47115 60 TYR D CA 1
ATOM 11015 C C . TYR D 1 60 ? 36.26800 2.06900 84.66400 1.000 14.29674 60 TYR D C 1
ATOM 11016 O O . TYR D 1 60 ? 36.44500 3.26600 84.95100 1.000 17.68499 60 TYR D O 1
ATOM 11034 N N . ASN D 1 61 ? 35.07700 1.52500 84.54100 1.000 15.09092 61 ASN D N 1
ATOM 11035 C CA . ASN D 1 61 ? 33.88500 2.18700 85.03100 1.000 14.81120 61 ASN D CA 1
ATOM 11036 C C . ASN D 1 61 ? 33.94200 2.17800 86.55100 1.000 16.72388 61 ASN D C 1
ATOM 11037 O O . ASN D 1 61 ? 34.07600 1.11400 87.14900 1.000 17.31899 61 ASN D O 1
ATOM 11048 N N . GLN D 1 62 ? 33.87800 3.36900 87.16800 1.000 15.91042 62 GLN D N 1
ATOM 11049 C CA . GLN D 1 62 ? 33.93100 3.46900 88.63300 1.000 20.26068 62 GLN D CA 1
ATOM 11050 C C . GLN D 1 62 ? 32.95100 2.54100 89.33100 1.000 21.65394 62 GLN D C 1
ATOM 11051 O O . GLN D 1 62 ? 33.20100 2.10300 90.47300 1.000 20.29506 62 GLN D O 1
ATOM 11065 N N . LYS D 1 63 ? 31.80400 2.27300 88.70500 1.000 18.97892 63 LYS D N 1
ATOM 11066 C CA . LYS D 1 63 ? 30.82100 1.38800 89.30700 1.000 21.69359 63 LYS D CA 1
ATOM 11067 C C . LYS D 1 63 ? 31.36500 -0.01400 89.52900 1.000 21.34292 63 LYS D C 1
ATOM 11068 O O . LYS D 1 63 ? 30.80300 -0.75600 90.34600 1.000 26.09555 63 LYS D O 1
ATOM 11087 N N . PHE D 1 64 ? 32.46700 -0.37500 88.86000 1.000 18.89439 64 PHE D N 1
ATOM 11088 C CA . PHE D 1 64 ? 33.05900 -1.70300 88.98500 1.000 19.10316 64 PHE D CA 1
ATOM 11089 C C . PHE D 1 64 ? 34.40400 -1.68400 89.69400 1.000 23.73851 64 PHE D C 1
ATOM 11090 O O . PHE D 1 64 ? 35.04700 -2.73600 89.81000 1.000 23.69053 64 PHE D O 1
ATOM 11107 N N . LYS D 1 65 ? 34.85000 -0.53400 90.19100 1.000 26.39726 65 LYS D N 1
ATOM 11108 C CA . LYS D 1 65 ? 36.09000 -0.52200 90.96600 1.000 28.52073 65 LYS D CA 1
ATOM 11109 C C . LYS D 1 65 ? 35.96000 -1.39600 92.21300 1.000 24.35436 65 LYS D C 1
ATOM 11110 O O . LYS D 1 65 ? 34.96100 -1.35600 92.93800 1.000 31.78546 65 LYS D O 1
ATOM 11129 N N . GLY D 1 66 ? 36.97700 -2.20900 92.44800 1.000 26.64918 66 GLY D N 1
ATOM 11130 C CA . GLY D 1 66 ? 36.93200 -3.16800 93.52200 1.000 26.30635 66 GLY D CA 1
ATOM 11131 C C . GLY D 1 66 ? 36.18400 -4.44400 93.21200 1.000 31.31347 66 GLY D C 1
ATOM 11132 O O . GLY D 1 66 ? 36.32800 -5.41500 93.96500 1.000 34.72439 66 GLY D O 1
ATOM 11136 N N . LYS D 1 67 ? 35.40000 -4.48500 92.13300 1.000 23.94974 67 LYS D N 1
ATOM 11137 C CA . LYS D 1 67 ? 34.63300 -5.66000 91.72100 1.000 20.94321 67 LYS D CA 1
ATOM 11138 C C . LYS D 1 67 ? 35.32300 -6.38900 90.57600 1.000 20.58234 67 LYS D C 1
ATOM 11139 O O . LYS D 1 67 ? 35.48400 -7.61500 90.61500 1.000 21.26159 67 LYS D O 1
ATOM 11158 N N . ALA D 1 68 ? 35.76100 -5.64800 89.55800 1.000 16.35422 68 ALA D N 1
ATOM 11159 C CA . ALA D 1 68 ? 36.30000 -6.21800 88.33300 1.000 18.65903 68 ALA D CA 1
ATOM 11160 C C . ALA D 1 68 ? 37.76900 -5.87600 88.16100 1.000 17.77671 68 ALA D C 1
ATOM 11161 O O . ALA D 1 68 ? 38.20000 -4.74500 88.43400 1.000 18.46519 68 ALA D O 1
ATOM 11168 N N . THR D 1 69 ? 38.53700 -6.86000 87.70200 1.000 16.34798 69 THR D N 1
ATOM 11169 C CA . THR D 1 69 ? 39.94200 -6.69100 87.37700 1.000 14.59249 69 THR D CA 1
ATOM 11170 C C . THR D 1 69 ? 40.16100 -7.28200 85.99500 1.000 14.94293 69 THR D C 1
ATOM 11171 O O . THR D 1 69 ? 39.90800 -8.47000 85.80400 1.000 16.63567 69 THR D O 1
ATOM 11182 N N . VAL D 1 70 ? 40.59100 -6.45600 85.03400 1.000 15.57182 70 VAL D N 1
ATOM 11183 C CA . VAL D 1 70 ? 40.87500 -6.90800 83.67000 1.000 14.86748 70 VAL D CA 1
ATOM 11184 C C . VAL D 1 70 ? 42.38000 -7.05400 83.49900 1.000 14.02192 70 VAL D C 1
ATOM 11185 O O . VAL D 1 70 ? 43.15200 -6.16700 83.88700 1.000 16.86143 70 VAL D O 1
ATOM 11198 N N . THR D 1 71 ? 42.80500 -8.16600 82.88600 1.000 14.39779 71 THR D N 1
ATOM 11199 C CA . THR D 1 71 ? 44.21100 -8.43300 82.63800 1.000 15.84361 71 THR D CA 1
ATOM 11200 C C . THR D 1 71 ? 44.36300 -8.99700 81.23300 1.000 14.39806 71 THR D C 1
ATOM 11201 O O . THR D 1 71 ? 43.37000 -9.31300 80.56600 1.000 13.92208 71 THR D O 1
ATOM 11212 N N . VAL D 1 72 ? 45.61400 -9.13000 80.78500 1.000 16.80819 72 VAL D N 1
ATOM 11213 C CA . VAL D 1 72 ? 45.89700 -9.80900 79.53000 1.000 16.36045 72 VAL D CA 1
ATOM 11214 C C . VAL D 1 72 ? 47.10300 -10.72500 79.72000 1.000 17.75866 72 VAL D C 1
ATOM 11215 O O . VAL D 1 72 ? 47.91500 -10.55600 80.63900 1.000 20.95173 72 VAL D O 1
ATOM 11228 N N . ASP D 1 73 ? 47.18100 -11.72900 78.84700 1.000 17.48672 73 ASP D N 1
ATOM 11229 C CA . ASP D 1 73 ? 48.39600 -12.50300 78.61700 1.000 18.75602 73 ASP D CA 1
ATOM 11230 C C . ASP D 1 73 ? 48.64400 -12.44400 77.11200 1.000 18.83673 73 ASP D C 1
ATOM 11231 O O . ASP D 1 73 ? 47.99900 -13.15300 76.32400 1.000 18.35955 73 ASP D O 1
ATOM 11240 N N . LYS D 1 74 ? 49.58500 -11.56800 76.73900 1.000 20.70703 74 LYS D N 1
ATOM 11241 C CA . LYS D 1 74 ? 49.95200 -11.34000 75.34800 1.000 24.86351 74 LYS D CA 1
ATOM 11242 C C . LYS D 1 74 ? 50.34500 -12.61800 74.64400 1.000 20.97590 74 LYS D C 1
ATOM 11243 O O . LYS D 1 74 ? 50.03400 -12.81200 73.46200 1.000 23.03977 74 LYS D O 1
ATOM 11262 N N . SER D 1 75 ? 51.12900 -13.44900 75.32100 1.000 25.18260 75 SER D N 1
ATOM 11263 C CA . SER D 1 75 ? 51.66700 -14.62200 74.66000 1.000 27.39190 75 SER D CA 1
ATOM 11264 C C . SER D 1 75 ? 50.57500 -15.60800 74.32000 1.000 26.79918 75 SER D C 1
ATOM 11265 O O . SER D 1 75 ? 50.78200 -16.46200 73.46400 1.000 26.08502 75 SER D O 1
ATOM 11273 N N . LEU D 1 76 ? 49.40800 -15.49600 74.95600 1.000 19.94022 76 LEU D N 1
ATOM 11274 C CA . LEU D 1 76 ? 48.28200 -16.37400 74.68100 1.000 19.87720 76 LEU D CA 1
ATOM 11275 C C . LEU D 1 76 ? 47.19200 -15.64500 73.92000 1.000 18.96273 76 LEU D C 1
ATOM 11276 O O . LEU D 1 76 ? 46.12900 -16.22900 73.67100 1.000 18.20914 76 LEU D O 1
ATOM 11292 N N . SER D 1 77 ? 47.43400 -14.38000 73.56800 1.000 16.52863 77 SER D N 1
ATOM 11293 C CA . SER D 1 77 ? 46.46800 -13.54800 72.86300 1.000 16.26372 77 SER D CA 1
ATOM 11294 C C . SER D 1 77 ? 45.13000 -13.56200 73.58300 1.000 15.35732 77 SER D C 1
ATOM 11295 O O . SER D 1 77 ? 44.06100 -13.59400 72.95600 1.000 17.19276 77 SER D O 1
ATOM 11303 N N . THR D 1 78 ? 45.16800 -13.50500 74.92400 1.000 15.58232 78 THR D N 1
ATOM 11304 C CA . THR D 1 78 ? 43.95700 -13.63900 75.72400 1.000 15.28050 78 THR D CA 1
ATOM 11305 C C . THR D 1 78 ? 43.81300 -12.49100 76.71300 1.000 14.93112 78 THR D C 1
ATOM 11306 O O . THR D 1 78 ? 44.79300 -12.02500 77.28900 1.000 15.27650 78 THR D O 1
ATOM 11317 N N . SER D 1 79 ? 42.58100 -12.02300 76.86900 1.000 11.84092 79 SER D N 1
ATOM 11318 C CA . SER D 1 79 ? 42.20700 -11.14000 77.96300 1.000 12.79037 79 SER D CA 1
ATOM 11319 C C . SER D 1 79 ? 41.38500 -11.93100 78.97200 1.000 13.38994 79 SER D C 1
ATOM 11320 O O . SER D 1 79 ? 40.64300 -12.86200 78.61200 1.000 15.30055 79 SER D O 1
ATOM 11328 N N . TYR D 1 80 ? 41.51200 -11.53800 80.24800 1.000 13.50978 80 TYR D N 1
ATOM 11329 C CA . TYR D 1 80 ? 40.79600 -12.14300 81.35400 1.000 12.90673 80 TYR D CA 1
ATOM 11330 C C . TYR D 1 80 ? 40.06600 -11.07800 82.13200 1.000 16.69560 80 TYR D C 1
ATOM 11331 O O . TYR D 1 80 ? 40.53100 -9.93300 82.23700 1.000 16.80566 80 TYR D O 1
ATOM 11350 N N . MET D 1 81 ? 38.91400 -11.42800 82.67400 1.000 13.49279 81 MET D N 1
ATOM 11351 C CA . MET D 1 81 ? 38.31100 -10.54900 83.65700 1.000 14.42341 81 MET D CA 1
ATOM 11352 C C . MET D 1 81 ? 37.92800 -11.36500 84.87600 1.000 15.57532 81 MET D C 1
ATOM 11353 O O . MET D 1 81 ? 37.31100 -12.43000 84.76600 1.000 14.82800 81 MET D O 1
ATOM 11367 N N . GLN D 1 82 ? 38.31100 -10.85700 86.04100 1.000 12.55963 82 GLN D N 1
ATOM 11368 C CA . GLN D 1 82 ? 38.04500 -11.46500 87.32800 1.000 13.66592 82 GLN D CA 1
ATOM 11369 C C . GLN D 1 82 ? 37.07000 -10.59800 88.10900 1.000 15.28279 82 GLN D C 1
ATOM 11370 O O . GLN D 1 82 ? 37.24800 -9.37700 88.21700 1.000 16.60053 82 GLN D O 1
ATOM 11384 N N . LEU D 1 83 ? 35.99700 -11.22100 88.59000 1.000 14.46570 83 LEU D N 1
ATOM 11385 C CA . LEU D 1 83 ? 35.03400 -10.59800 89.47100 1.000 14.67501 83 LEU D CA 1
ATOM 11386 C C . LEU D 1 83 ? 35.20700 -11.15100 90.87600 1.000 17.32214 83 LEU D C 1
ATOM 11387 O O . LEU D 1 83 ? 35.26800 -12.36700 91.06600 1.000 17.68705 83 LEU D O 1
ATOM 11403 N N . ASN D 1 84 ? 35.19700 -10.27000 91.86100 1.000 17.01195 84 ASN D N 1
ATOM 11404 C CA . ASN D 1 84 ? 35.37300 -10.72100 93.23800 1.000 19.26191 84 ASN D CA 1
ATOM 11405 C C . ASN D 1 84 ? 34.13500 -10.46900 94.09000 1.000 20.10627 84 ASN D C 1
ATOM 11406 O O . ASN D 1 84 ? 33.19600 -9.76700 93.69400 1.000 20.43692 84 ASN D O 1
ATOM 11417 N N . SER D 1 85 ? 34.13500 -11.10100 95.27200 1.000 20.74438 85 SER D N 1
ATOM 11418 C CA . SER D 1 85 ? 33.09000 -10.92100 96.27900 1.000 19.43416 85 SER D CA 1
ATOM 11419 C C . SER D 1 85 ? 31.70600 -11.06400 95.66700 1.000 17.46993 85 SER D C 1
ATOM 11420 O O . SER D 1 85 ? 30.86500 -10.17700 95.74700 1.000 20.80239 85 SER D O 1
ATOM 11428 N N . LEU D 1 86 ? 31.48400 -12.19500 94.99300 1.000 17.36724 86 LEU D N 1
ATOM 11429 C CA . LEU D 1 86 ? 30.31200 -12.32500 94.14400 1.000 20.07685 86 LEU D CA 1
ATOM 11430 C C . LEU D 1 86 ? 29.00600 -12.29100 94.92000 1.000 18.18373 86 LEU D C 1
ATOM 11431 O O . LEU D 1 86 ? 28.89600 -12.85300 96.01900 1.000 19.78383 86 LEU D O 1
ATOM 11447 N N . THR D 1 87 ? 28.02900 -11.60800 94.33700 1.000 17.21439 87 THR D N 1
ATOM 11448 C CA . THR D 1 87 ? 26.64300 -11.62100 94.78000 1.000 19.15893 87 THR D CA 1
ATOM 11449 C C . THR D 1 87 ? 25.72700 -11.95500 93.61500 1.000 20.11031 87 THR D C 1
ATOM 11450 O O . THR D 1 87 ? 26.13800 -12.05800 92.45700 1.000 19.02727 87 THR D O 1
ATOM 11461 N N . SER D 1 88 ? 24.44300 -12.11000 93.92500 1.000 22.70150 88 SER D N 1
ATOM 11462 C CA . SER D 1 88 ? 23.49000 -12.44400 92.88300 1.000 23.71018 88 SER D CA 1
ATOM 11463 C C . SER D 1 88 ? 23.38600 -11.33900 91.84400 1.000 23.72211 88 SER D C 1
ATOM 11464 O O . SER D 1 88 ? 22.97500 -11.60900 90.71400 1.000 20.67287 88 SER D O 1
ATOM 11472 N N . GLU D 1 89 ? 23.75200 -10.10500 92.19700 1.000 21.00450 89 GLU D N 1
ATOM 11473 C CA . GLU D 1 89 ? 23.73200 -9.03000 91.21400 1.000 23.94708 89 GLU D CA 1
ATOM 11474 C C . GLU D 1 89 ? 24.79600 -9.21500 90.13300 1.000 22.38684 89 GLU D C 1
ATOM 11475 O O . GLU D 1 89 ? 24.69800 -8.58200 89.07700 1.000 21.57915 89 GLU D O 1
ATOM 11487 N N . ASP D 1 90 ? 25.79700 -10.06900 90.35500 1.000 19.33929 90 ASP D N 1
ATOM 11488 C CA . ASP D 1 90 ? 26.80900 -10.33800 89.34500 1.000 17.37303 90 ASP D CA 1
ATOM 11489 C C . ASP D 1 90 ? 26.40200 -11.43700 88.36400 1.000 15.68640 90 ASP D C 1
ATOM 11490 O O . ASP D 1 90 ? 27.12600 -11.68900 87.39200 1.000 16.18372 90 ASP D O 1
ATOM 11499 N N . SER D 1 91 ? 25.28200 -12.10600 88.59600 1.000 16.18604 91 SER D N 1
ATOM 11500 C CA . SER D 1 91 ? 24.76100 -13.04300 87.60800 1.000 17.26455 91 SER D CA 1
ATOM 11501 C C . SER D 1 91 ? 24.37700 -12.28200 86.34800 1.000 16.37122 91 SER D C 1
ATOM 11502 O O . SER D 1 91 ? 23.50500 -11.41100 86.40200 1.000 18.01277 91 SER D O 1
ATOM 11510 N N . ALA D 1 92 ? 24.95400 -12.67000 85.21300 1.000 15.00703 92 ALA D N 1
ATOM 11511 C CA . ALA D 1 92 ? 24.81600 -11.89800 83.97400 1.000 15.06909 92 ALA D CA 1
ATOM 11512 C C . ALA D 1 92 ? 25.59800 -12.61000 82.87500 1.000 17.79034 92 ALA D C 1
ATOM 11513 O O . ALA D 1 92 ? 26.35700 -13.55000 83.13700 1.000 15.00770 92 ALA D O 1
ATOM 11520 N N . VAL D 1 93 ? 25.39900 -12.15900 81.62800 1.000 13.82022 93 VAL D N 1
ATOM 11521 C CA . VAL D 1 93 ? 26.28600 -12.48800 80.52100 1.000 14.18183 93 VAL D CA 1
ATOM 11522 C C . VAL D 1 93 ? 27.35800 -11.42300 80.44800 1.000 15.30824 93 VAL D C 1
ATOM 11523 O O . VAL D 1 93 ? 27.06500 -10.21800 80.55000 1.000 13.80698 93 VAL D O 1
ATOM 11536 N N . TYR D 1 94 ? 28.61100 -11.85200 80.33100 1.000 12.51400 94 TYR D N 1
ATOM 11537 C CA . TYR D 1 94 ? 29.71400 -10.92800 80.15300 1.000 12.55422 94 TYR D CA 1
ATOM 11538 C C . TYR D 1 94 ? 30.31300 -11.12700 78.77300 1.000 10.10333 94 TYR D C 1
ATOM 11539 O O . TYR D 1 94 ? 30.56100 -12.25500 78.35100 1.000 13.55577 94 TYR D O 1
ATOM 11557 N N . PHE D 1 95 ? 30.51200 -10.03800 78.06300 1.000 11.34997 95 PHE D N 1
ATOM 11558 C CA . PHE D 1 95 ? 31.06700 -10.04700 76.72800 1.000 13.72117 95 PHE D CA 1
ATOM 11559 C C . PHE D 1 95 ? 32.43800 -9.38900 76.72000 1.000 13.08535 95 PHE D C 1
ATOM 11560 O O . PHE D 1 95 ? 32.65200 -8.38000 77.40700 1.000 12.87742 95 PHE D O 1
ATOM 11577 N N . CYS D 1 96 ? 33.33000 -9.89300 75.87900 1.000 12.57603 96 CYS D N 1
ATOM 11578 C CA . CYS D 1 96 ? 34.48900 -9.13100 75.44700 1.000 11.13019 96 CYS D CA 1
ATOM 11579 C C . CYS D 1 96 ? 34.20200 -8.57000 74.05100 1.000 12.49167 96 CYS D C 1
ATOM 11580 O O . CYS D 1 96 ? 33.43900 -9.15400 73.25900 1.000 16.00267 96 CYS D O 1
ATOM 11587 N N . ALA D 1 97 ? 34.69500 -7.36900 73.80500 1.000 10.59572 97 ALA D N 1
ATOM 11588 C CA . ALA D 1 97 ? 34.43700 -6.69500 72.54900 1.000 11.89786 97 ALA D CA 1
ATOM 11589 C C . ALA D 1 97 ? 35.63600 -5.86500 72.19100 1.000 13.31349 97 ALA D C 1
ATOM 11590 O O . ALA D 1 97 ? 36.07700 -5.05800 72.99500 1.000 13.18951 97 ALA D O 1
ATOM 11597 N N . ARG D 1 98 ? 36.11300 -6.00300 70.97200 1.000 12.70737 98 ARG D N 1
ATOM 11598 C CA . ARG D 1 98 ? 37.24400 -5.21200 70.52700 1.000 11.91840 98 ARG D CA 1
ATOM 11599 C C . ARG D 1 98 ? 36.85100 -3.74200 70.35100 1.000 12.85545 98 ARG D C 1
ATOM 11600 O O . ARG D 1 98 ? 35.67000 -3.38300 70.19000 1.000 15.25057 98 ARG D O 1
ATOM 11621 N N . ASP D 1 99 ? 37.85600 -2.88400 70.39600 1.000 13.24933 99 ASP D N 1
ATOM 11622 C CA . ASP D 1 99 ? 37.66300 -1.44100 70.24300 1.000 13.69107 99 ASP D CA 1
ATOM 11623 C C . ASP D 1 99 ? 36.58300 -1.12300 69.21700 1.000 15.76954 99 ASP D C 1
ATOM 11624 O O . ASP D 1 99 ? 36.65200 -1.54600 68.06000 1.000 14.73944 99 ASP D O 1
ATOM 11633 N N . TRP D 1 100 ? 35.57900 -0.38200 69.64700 1.000 14.12104 100 TRP D N 1
ATOM 11634 C CA . TRP D 1 100 ? 34.44200 -0.06500 68.78300 1.000 11.94840 100 TRP D CA 1
ATOM 11635 C C . TRP D 1 100 ? 34.37400 1.40900 68.38800 1.000 17.36409 100 TRP D C 1
ATOM 11636 O O . TRP D 1 100 ? 33.33900 1.85300 67.88500 1.000 16.46886 100 TRP D O 1
ATOM 11657 N N . GLU D 1 101 ? 35.44200 2.17900 68.60600 1.000 14.76432 101 GLU D N 1
ATOM 11658 C CA . GLU D 1 101 ? 35.38500 3.60300 68.30600 1.000 14.43486 101 GLU D CA 1
ATOM 11659 C C . GLU D 1 101 ? 35.53800 3.92700 66.82800 1.000 19.09996 101 GLU D C 1
ATOM 11660 O O . GLU D 1 101 ? 35.06200 4.99000 66.40200 1.000 19.95233 101 GLU D O 1
ATOM 11672 N N . GLY D 1 102 ? 36.22700 3.09400 66.04200 1.000 15.67319 102 GLY D N 1
ATOM 11673 C CA . GLY D 1 102 ? 36.67900 3.55200 64.74500 1.000 16.80850 102 GLY D CA 1
ATOM 11674 C C . GLY D 1 102 ? 36.23600 2.70000 63.59900 1.000 18.53789 102 GLY D C 1
ATOM 11675 O O . GLY D 1 102 ? 35.35500 1.84900 63.75200 1.000 17.50155 102 GLY D O 1
ATOM 11679 N N . PRO D 1 103 ? 36.81800 2.92400 62.41200 1.000 16.75097 103 PRO D N 1
ATOM 11680 C CA . PRO D 1 103 ? 36.36400 2.18300 61.22900 1.000 17.80463 103 PRO D CA 1
ATOM 11681 C C . PRO D 1 103 ? 36.73100 0.72500 61.24300 1.000 18.27777 103 PRO D C 1
ATOM 11682 O O . PRO D 1 103 ? 36.09100 -0.05800 60.52300 1.000 23.45672 103 PRO D O 1
ATOM 11693 N N . TRP D 1 104 ? 37.74500 0.33100 62.01300 1.000 17.20653 104 TRP D N 1
ATOM 11694 C CA . TRP D 1 104 ? 38.12700 -1.07000 62.10700 1.000 16.88034 104 TRP D CA 1
ATOM 11695 C C . TRP D 1 104 ? 36.98100 -1.87100 62.72500 1.000 19.62170 104 TRP D C 1
ATOM 11696 O O . TRP D 1 104 ? 36.27900 -1.40300 63.61800 1.000 18.46723 104 TRP D O 1
ATOM 11717 N N . PHE D 1 105 ? 36.78100 -3.07600 62.20600 1.000 19.36797 105 PHE D N 1
ATOM 11718 C CA . PHE D 1 105 ? 35.58000 -3.83100 62.52500 1.000 19.00044 105 PHE D CA 1
ATOM 11719 C C . PHE D 1 105 ? 35.46600 -4.09800 64.02300 1.000 15.71910 105 PHE D C 1
ATOM 11720 O O . PHE D 1 105 ? 36.43900 -4.47400 64.69600 1.000 16.36385 105 PHE D O 1
ATOM 11737 N N . ALA D 1 106 ? 34.24300 -3.95900 64.52600 1.000 14.76393 106 ALA D N 1
ATOM 11738 C CA . ALA D 1 106 ? 33.97800 -4.01400 65.96700 1.000 17.13932 106 ALA D CA 1
ATOM 11739 C C . ALA D 1 106 ? 33.48200 -5.41400 66.33900 1.000 15.29495 106 ALA D C 1
ATOM 11740 O O . ALA D 1 106 ? 32.28300 -5.67500 66.45700 1.000 17.64377 106 ALA D O 1
ATOM 11747 N N . TYR D 1 107 ? 34.43400 -6.31400 66.56300 1.000 13.34875 107 TYR D N 1
ATOM 11748 C CA . TYR D 1 107 ? 34.14800 -7.70000 66.88100 1.000 12.97769 107 TYR D CA 1
ATOM 11749 C C . TYR D 1 107 ? 33.67500 -7.84800 68.32700 1.000 13.58862 107 TYR D C 1
ATOM 11750 O O . TYR D 1 107 ? 34.10400 -7.10100 69.23400 1.000 14.47365 107 TYR D O 1
ATOM 11768 N N . TRP D 1 108 ? 32.81200 -8.86400 68.53500 1.000 13.14314 108 TRP D N 1
ATOM 11769 C CA . TRP D 1 108 ? 32.29400 -9.26200 69.84500 1.000 12.26822 108 TRP D CA 1
ATOM 11770 C C . TRP D 1 108 ? 32.52400 -10.74100 70.08300 1.000 14.92898 108 TRP D C 1
ATOM 11771 O O . TRP D 1 108 ? 32.31300 -11.57800 69.19000 1.000 15.24382 108 TRP D O 1
ATOM 11792 N N . GLY D 1 109 ? 32.83400 -11.08000 71.32700 1.000 12.69104 109 GLY D N 1
ATOM 11793 C CA . GLY D 1 109 ? 32.81200 -12.46700 71.73500 1.000 14.32940 109 GLY D CA 1
ATOM 11794 C C . GLY D 1 109 ? 31.38200 -12.96000 71.85700 1.000 15.47637 109 GLY D C 1
ATOM 11795 O O . GLY D 1 109 ? 30.42900 -12.19700 71.74600 1.000 13.64651 109 GLY D O 1
ATOM 11799 N N . GLN D 1 110 ? 31.23100 -14.27000 72.07000 1.000 13.84417 110 GLN D N 1
ATOM 11800 C CA . GLN D 1 110 ? 29.89800 -14.87400 72.14100 1.000 14.18014 110 GLN D CA 1
ATOM 11801 C C . GLN D 1 110 ? 29.24300 -14.76900 73.52000 1.000 15.13668 110 GLN D C 1
ATOM 11802 O O . GLN D 1 110 ? 28.05200 -15.11300 73.67600 1.000 15.42267 110 GLN D O 1
ATOM 11816 N N . GLY D 1 111 ? 29.94700 -14.24600 74.49200 1.000 12.24840 111 GLY D N 1
ATOM 11817 C CA . GLY D 1 111 ? 29.48100 -14.06800 75.85000 1.000 13.60235 111 GLY D CA 1
ATOM 11818 C C . GLY D 1 111 ? 29.75100 -15.27800 76.71600 1.000 14.60361 111 GLY D C 1
ATOM 11819 O O . GLY D 1 111 ? 29.79900 -16.41500 76.24600 1.000 15.61476 111 GLY D O 1
ATOM 11823 N N . THR D 1 112 ? 29.87800 -15.00900 78.01800 1.000 13.84204 112 THR D N 1
ATOM 11824 C CA . THR D 1 112 ? 29.97800 -16.00900 79.08800 1.000 14.42124 112 THR D CA 1
ATOM 11825 C C . THR D 1 112 ? 28.83400 -15.79500 80.07900 1.000 12.53165 112 THR D C 1
ATOM 11826 O O . THR D 1 112 ? 28.72700 -14.71500 80.68100 1.000 13.90554 112 THR D O 1
ATOM 11837 N N . LEU D 1 113 ? 28.02100 -16.83100 80.31200 1.000 15.16938 113 LEU D N 1
ATOM 11838 C CA . LEU D 1 113 ? 26.93800 -16.74100 81.27400 1.000 15.33655 113 LEU D CA 1
ATOM 11839 C C . LEU D 1 113 ? 27.45800 -17.16000 82.64500 1.000 16.08656 113 LEU D C 1
ATOM 11840 O O . LEU D 1 113 ? 27.88500 -18.30600 82.82200 1.000 15.94074 113 LEU D O 1
ATOM 11856 N N . VAL D 1 114 ? 27.44600 -16.21900 83.59000 1.000 15.24786 114 VAL D N 1
ATOM 11857 C CA . VAL D 1 114 ? 27.85900 -16.43700 84.96800 1.000 14.97311 114 VAL D CA 1
ATOM 11858 C C . VAL D 1 114 ? 26.61200 -16.52600 85.83700 1.000 15.63704 114 VAL D C 1
ATOM 11859 O O . VAL D 1 114 ? 25.76900 -15.62400 85.81500 1.000 16.59740 114 VAL D O 1
ATOM 11872 N N . THR D 1 115 ? 26.49100 -17.60500 86.62200 1.000 15.53192 115 THR D N 1
ATOM 11873 C CA . THR D 1 115 ? 25.39800 -17.76000 87.57000 1.000 15.95559 115 THR D CA 1
ATOM 11874 C C . THR D 1 115 ? 26.01300 -17.78700 88.95800 1.000 15.36691 115 THR D C 1
ATOM 11875 O O . THR D 1 115 ? 26.92200 -18.58800 89.20400 1.000 15.36886 115 THR D O 1
ATOM 11886 N N . VAL D 1 116 ? 25.54000 -16.90200 89.83500 1.000 15.23942 116 VAL D N 1
ATOM 11887 C CA . VAL D 1 116 ? 25.97300 -16.86700 91.23600 1.000 14.80556 116 VAL D CA 1
ATOM 11888 C C . VAL D 1 116 ? 24.87200 -17.47600 92.08700 1.000 15.23643 116 VAL D C 1
ATOM 11889 O O . VAL D 1 116 ? 23.77000 -16.93200 92.21600 1.000 17.49614 116 VAL D O 1
ATOM 11902 N N . SER D 1 117 ? 25.17400 -18.61900 92.69800 1.000 15.78496 117 SER D N 1
ATOM 11903 C CA . SER D 1 117 ? 24.20100 -19.35300 93.48800 1.000 16.73899 117 SER D CA 1
ATOM 11904 C C . SER D 1 117 ? 24.93600 -20.36500 94.34200 1.000 17.47495 117 SER D C 1
ATOM 11905 O O . SER D 1 117 ? 26.03300 -20.80200 93.98100 1.000 16.00946 117 SER D O 1
ATOM 11913 N N . SER D 1 118 ? 24.32300 -20.72200 95.47500 1.000 16.73847 118 SER D N 1
ATOM 11914 C CA . SER D 1 118 ? 24.87400 -21.75400 96.33600 1.000 15.23076 118 SER D CA 1
ATOM 11915 C C . SER D 1 118 ? 24.38500 -23.14900 95.96700 1.000 20.06297 118 SER D C 1
ATOM 11916 O O . SER D 1 118 ? 24.85700 -24.12900 96.55600 1.000 20.41746 118 SER D O 1
ATOM 11924 N N . ALA D 1 119 ? 23.46200 -23.25300 95.01100 1.000 18.43790 119 ALA D N 1
ATOM 11925 C CA . ALA D 1 119 ? 22.93000 -24.54300 94.58300 1.000 22.01208 119 ALA D CA 1
ATOM 11926 C C . ALA D 1 119 ? 23.95600 -25.35300 93.80100 1.000 20.33981 119 ALA D C 1
ATOM 11927 O O . ALA D 1 119 ? 24.88100 -24.80900 93.17900 1.000 19.90392 119 ALA D O 1
ATOM 11934 N N . SER D 1 120 ? 23.78900 -26.67000 93.83000 1.000 19.11340 120 SER D N 1
ATOM 11935 C CA . SER D 1 120 ? 24.70900 -27.54900 93.13500 1.000 19.81324 120 SER D CA 1
ATOM 11936 C C . SER D 1 120 ? 24.33600 -27.71700 91.66200 1.000 18.59598 120 SER D C 1
ATOM 11937 O O . SER D 1 120 ? 23.16700 -27.64300 91.25700 1.000 19.36800 120 SER D O 1
ATOM 11945 N N . THR D 1 121 ? 25.36700 -27.92500 90.85700 1.000 16.59744 121 THR D N 1
ATOM 11946 C CA . THR D 1 121 ? 25.18800 -28.19100 89.43700 1.000 15.02488 121 THR D CA 1
ATOM 11947 C C . THR D 1 121 ? 24.45800 -29.51500 89.25800 1.000 15.46641 121 THR D C 1
ATOM 11948 O O . THR D 1 121 ? 24.76500 -30.50800 89.94500 1.000 15.34208 121 THR D O 1
ATOM 11959 N N . LYS D 1 122 ? 23.49600 -29.54600 88.33100 1.000 14.62153 122 LYS D N 1
ATOM 11960 C CA . LYS D 1 122 ? 22.78800 -30.76400 87.96000 1.000 14.87460 122 LYS D CA 1
ATOM 11961 C C . LYS D 1 122 ? 22.48300 -30.78800 86.46600 1.000 17.48721 122 LYS D C 1
ATOM 11962 O O . LYS D 1 122 ? 22.02600 -29.78300 85.91100 1.000 15.82430 122 LYS D O 1
ATOM 11981 N N . GLY D 1 123 ? 22.73100 -31.92600 85.81800 1.000 14.92982 123 GLY D N 1
ATOM 11982 C CA . GLY D 1 123 ? 22.48900 -32.06300 84.39500 1.000 16.96852 123 GLY D CA 1
ATOM 11983 C C . GLY D 1 123 ? 21.05100 -32.48600 84.12900 1.000 15.85628 123 GLY D C 1
ATOM 11984 O O . GLY D 1 123 ? 20.37600 -33.00300 85.00700 1.000 16.65109 123 GLY D O 1
ATOM 11988 N N . PRO D 1 124 ? 20.56100 -32.25600 82.91300 1.000 15.66480 124 PRO D N 1
ATOM 11989 C CA . PRO D 1 124 ? 19.16300 -32.56500 82.60400 1.000 17.70413 124 PRO D CA 1
ATOM 11990 C C . PRO D 1 124 ? 18.89000 -34.03700 82.33300 1.000 17.22450 124 PRO D C 1
ATOM 11991 O O . PRO D 1 124 ? 19.74600 -34.78400 81.85600 1.000 21.12830 124 PRO D O 1
ATOM 12002 N N . SER D 1 125 ? 17.62500 -34.40300 82.56200 1.000 20.58008 125 SER D N 1
ATOM 12003 C CA . SER D 1 125 ? 17.01000 -35.58100 81.96100 1.000 20.82225 125 SER D CA 1
ATOM 12004 C C . SER D 1 125 ? 16.36300 -35.16000 80.64600 1.000 23.11837 125 SER D C 1
ATOM 12005 O O . SER D 1 125 ? 15.85100 -34.04200 80.53500 1.000 24.23847 125 SER D O 1
ATOM 12013 N N . VAL D 1 126 ? 16.46000 -36.00900 79.63500 1.000 22.81992 126 VAL D N 1
ATOM 12014 C CA . VAL D 1 126 ? 15.92900 -35.67900 78.31200 1.000 21.85616 126 VAL D CA 1
ATOM 12015 C C . VAL D 1 126 ? 14.88900 -36.72700 77.95200 1.000 23.11662 126 VAL D C 1
ATOM 12016 O O . VAL D 1 126 ? 15.19000 -37.92200 77.93500 1.000 24.24477 126 VAL D O 1
ATOM 12029 N N . PHE D 1 127 ? 13.66500 -36.27700 77.68000 1.000 21.33732 127 PHE D N 1
ATOM 12030 C CA . PHE D 1 127 ? 12.53900 -37.14500 77.37800 1.000 26.02381 127 PHE D CA 1
ATOM 12031 C C . PHE D 1 127 ? 11.97300 -36.81300 75.99500 1.000 27.57934 127 PHE D C 1
ATOM 12032 O O . PHE D 1 127 ? 11.98800 -35.65500 75.55600 1.000 23.88224 127 PHE D O 1
ATOM 12049 N N . PRO D 1 128 ? 11.50000 -37.81400 75.26600 1.000 25.83762 128 PRO D N 1
ATOM 12050 C CA . PRO D 1 128 ? 10.93500 -37.54400 73.93800 1.000 25.81060 128 PRO D CA 1
ATOM 12051 C C . PRO D 1 128 ? 9.52900 -36.97100 74.03200 1.000 27.70604 128 PRO D C 1
ATOM 12052 O O . PRO D 1 128 ? 8.76300 -37.28900 74.93800 1.000 24.69576 128 PRO D O 1
ATOM 12063 N N . LEU D 1 129 ? 9.21800 -36.09200 73.07400 1.000 25.89898 129 LEU D N 1
ATOM 12064 C CA . LEU D 1 129 ? 7.86200 -35.59800 72.81900 1.000 26.62661 129 LEU D CA 1
ATOM 12065 C C . LEU D 1 129 ? 7.45300 -36.24500 71.49500 1.000 24.73938 129 LEU D C 1
ATOM 12066 O O . LEU D 1 129 ? 7.80500 -35.75900 70.41600 1.000 24.39571 129 LEU D O 1
ATOM 12082 N N . ALA D 1 130 ? 6.75300 -37.35600 71.58300 1.000 32.37670 130 ALA D N 1
ATOM 12083 C CA . ALA D 1 130 ? 6.61700 -38.20000 70.41200 1.000 34.70699 130 ALA D CA 1
ATOM 12084 C C . ALA D 1 130 ? 5.49700 -37.68300 69.51100 1.000 30.80803 130 ALA D C 1
ATOM 12085 O O . ALA D 1 130 ? 4.50500 -37.14400 70.00000 1.000 29.87447 130 ALA D O 1
ATOM 12092 N N . PRO D 1 131 ? 5.64500 -37.82200 68.18300 1.000 34.84392 131 PRO D N 1
ATOM 12093 C CA . PRO D 1 131 ? 4.64100 -37.29400 67.24700 1.000 30.74530 131 PRO D CA 1
ATOM 12094 C C . PRO D 1 131 ? 3.31900 -38.02700 67.34900 1.000 33.74616 131 PRO D C 1
ATOM 12095 O O . PRO D 1 131 ? 3.40600 -39.22800 67.62900 1.000 40.38801 131 PRO D O 1
ATOM 12106 N N . ALA D 1 141 ? 3.23500 -32.64800 61.09900 1.000 35.02926 141 ALA D N 1
ATOM 12107 C CA . ALA D 1 141 ? 3.36000 -33.25300 62.42700 1.000 32.54011 141 ALA D CA 1
ATOM 12108 C C . ALA D 1 141 ? 4.43600 -32.56200 63.28700 1.000 27.79559 141 ALA D C 1
ATOM 12109 O O . ALA D 1 141 ? 5.41100 -32.03600 62.75100 1.000 32.18172 141 ALA D O 1
ATOM 12116 N N . ALA D 1 142 ? 4.23600 -32.59200 64.60400 1.000 29.51667 142 ALA D N 1
ATOM 12117 C CA . ALA D 1 142 ? 5.13700 -31.98900 65.58700 1.000 31.15343 142 ALA D CA 1
ATOM 12118 C C . ALA D 1 142 ? 5.77900 -33.06300 66.46000 1.000 27.21550 142 ALA D C 1
ATOM 12119 O O . ALA D 1 142 ? 5.11700 -34.02700 66.85900 1.000 24.94809 142 ALA D O 1
ATOM 12126 N N . LEU D 1 143 ? 7.06800 -32.88300 66.76800 1.000 22.33421 143 LEU D N 1
ATOM 12127 C CA . LEU D 1 143 ? 7.76200 -33.73800 67.72700 1.000 29.28540 143 LEU D CA 1
ATOM 12128 C C . LEU D 1 143 ? 8.77700 -32.87200 68.45700 1.000 25.13833 143 LEU D C 1
ATOM 12129 O O . LEU D 1 143 ? 9.02700 -31.72900 68.06900 1.000 23.58483 143 LEU D O 1
ATOM 12145 N N . GLY D 1 144 ? 9.36100 -33.41700 69.52000 1.000 24.70009 144 GLY D N 1
ATOM 12146 C CA . GLY D 1 144 ? 10.32300 -32.62100 70.26700 1.000 24.49093 144 GLY D CA 1
ATOM 12147 C C . GLY D 1 144 ? 11.01300 -33.40900 71.36100 1.000 24.02886 144 GLY D C 1
ATOM 12148 O O . GLY D 1 144 ? 10.88800 -34.63500 71.45000 1.000 22.10856 144 GLY D O 1
ATOM 12152 N N . CYS D 1 145 ? 11.75500 -32.66300 72.19700 1.000 20.78134 145 CYS D N 1
ATOM 12153 C CA . CYS D 1 145 ? 12.41800 -33.19000 73.39500 1.000 21.08738 145 CYS D CA 1
ATOM 12154 C C . CYS D 1 145 ? 12.13300 -32.26100 74.56700 1.000 20.23348 145 CYS D C 1
ATOM 12155 O O . CYS D 1 145 ? 12.11200 -31.04000 74.40300 1.000 22.76611 145 CYS D O 1
ATOM 12162 N N . LEU D 1 146 ? 11.86100 -32.86000 75.72000 1.000 20.72694 146 LEU D N 1
ATOM 12163 C CA . LEU D 1 146 ? 11.69700 -32.17400 76.99200 1.000 18.37708 146 LEU D CA 1
ATOM 12164 C C . LEU D 1 146 ? 13.01900 -32.29600 77.75800 1.000 21.26041 146 LEU D C 1
ATOM 12165 O O . LEU D 1 146 ? 13.48200 -33.40400 78.01000 1.000 20.75870 146 LEU D O 1
ATOM 12181 N N . VAL D 1 147 ? 13.61400 -31.16300 78.10700 1.000 18.49927 147 VAL D N 1
ATOM 12182 C CA . VAL D 1 147 ? 14.92900 -31.09100 78.75000 1.000 17.40779 147 VAL D CA 1
ATOM 12183 C C . VAL D 1 147 ? 14.70100 -30.59200 80.17300 1.000 16.73709 147 VAL D C 1
ATOM 12184 O O . VAL D 1 147 ? 14.54700 -29.38800 80.42500 1.000 17.82687 147 VAL D O 1
ATOM 12197 N N . LYS D 1 148 ? 14.67300 -31.50900 81.13600 1.000 20.63294 148 LYS D N 1
ATOM 12198 C CA . LYS D 1 148 ? 14.09700 -31.23000 82.43800 1.000 18.76353 148 LYS D CA 1
ATOM 12199 C C . LYS D 1 148 ? 15.11500 -31.34400 83.56700 1.000 21.06048 148 LYS D C 1
ATOM 12200 O O . LYS D 1 148 ? 15.96500 -32.23000 83.56000 1.000 18.01366 148 LYS D O 1
ATOM 12219 N N . ASP D 1 149 ? 15.01700 -30.40800 84.50700 1.000 19.13120 149 ASP D N 1
ATOM 12220 C CA . ASP D 1 149 ? 15.62100 -30.47800 85.83500 1.000 18.29026 149 ASP D CA 1
ATOM 12221 C C . ASP D 1 149 ? 17.12500 -30.29800 85.77400 1.000 18.97926 149 ASP D C 1
ATOM 12222 O O . ASP D 1 149 ? 17.87600 -31.17700 86.20900 1.000 21.97805 149 ASP D O 1
ATOM 12231 N N . TYR D 1 150 ? 17.57000 -29.14300 85.30400 1.000 15.51879 150 TYR D N 1
ATOM 12232 C CA . TYR D 1 150 ? 18.99200 -28.84200 85.26400 1.000 14.31394 150 TYR D CA 1
ATOM 12233 C C . TYR D 1 150 ? 19.29000 -27.50200 85.94200 1.000 16.53151 150 TYR D C 1
ATOM 12234 O O . TYR D 1 150 ? 18.40700 -26.65300 86.10400 1.000 16.15211 150 TYR D O 1
ATOM 12252 N N . PHE D 1 151 ? 20.57300 -27.31000 86.31400 1.000 13.56857 151 PHE D N 1
ATOM 12253 C CA . PHE D 1 151 ? 21.02200 -26.07800 86.92200 1.000 14.88345 151 PHE D CA 1
ATOM 12254 C C . PHE D 1 151 ? 22.53200 -26.01600 86.78400 1.000 13.35689 151 PHE D C 1
ATOM 12255 O O . PHE D 1 151 ? 23.18500 -27.05400 86.95500 1.000 14.31264 151 PHE D O 1
ATOM 12272 N N . PRO D 1 152 ? 23.11200 -24.87300 86.42600 1.000 15.07295 152 PRO D N 1
ATOM 12273 C CA . PRO D 1 152 ? 22.50500 -23.59500 86.01700 1.000 12.43899 152 PRO D CA 1
ATOM 12274 C C . PRO D 1 152 ? 22.14900 -23.63000 84.54100 1.000 14.19995 152 PRO D C 1
ATOM 12275 O O . PRO D 1 152 ? 22.38400 -24.59400 83.84700 1.000 14.69934 152 PRO D O 1
ATOM 12286 N N . GLU D 1 153 ? 21.62700 -22.51400 84.05100 1.000 13.12434 153 GLU D N 1
ATOM 12287 C CA . GLU D 1 153 ? 21.59400 -22.28800 82.63100 1.000 14.35617 153 GLU D CA 1
ATOM 12288 C C . GLU D 1 153 ? 23.01900 -22.18600 82.13800 1.000 15.59789 153 GLU D C 1
ATOM 12289 O O . GLU D 1 153 ? 23.91900 -21.84900 82.91100 1.000 16.62862 153 GLU D O 1
ATOM 12301 N N . PRO D 1 154 ? 23.25800 -22.40300 80.84900 1.000 16.59986 154 PRO D N 1
ATOM 12302 C CA . PRO D 1 154 ? 22.36200 -22.74500 79.77200 1.000 17.69879 154 PRO D CA 1
ATOM 12303 C C . PRO D 1 154 ? 22.44900 -24.19300 79.33800 1.000 19.96839 154 PRO D C 1
ATOM 12304 O O . PRO D 1 154 ? 23.37000 -24.93100 79.67800 1.000 17.44141 154 PRO D O 1
ATOM 12315 N N . VAL D 1 155 ? 21.54600 -24.60000 78.46200 1.000 18.30098 155 VAL D N 1
ATOM 12316 C CA . VAL D 1 155 ? 21.71600 -25.81500 77.68100 1.000 17.04458 155 VAL D CA 1
ATOM 12317 C C . VAL D 1 155 ? 21.70300 -25.42200 76.21200 1.000 20.65543 155 VAL D C 1
ATOM 12318 O O . VAL D 1 155 ? 21.16500 -24.38100 75.83100 1.000 24.43265 155 VAL D O 1
ATOM 12331 N N . THR D 1 156 ? 22.26200 -26.28400 75.38000 1.000 20.79473 156 THR D N 1
ATOM 123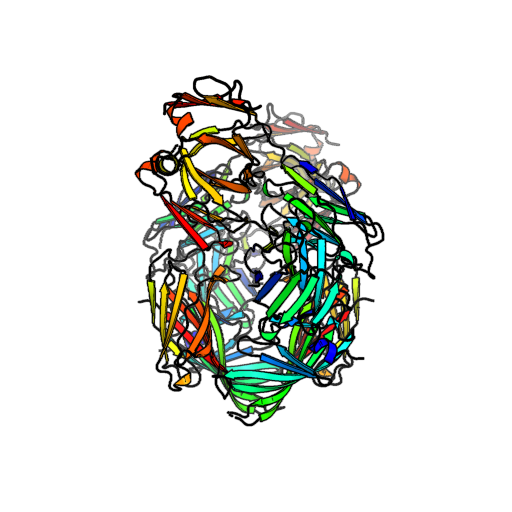32 C CA . THR D 1 156 ? 22.09200 -26.14300 73.93500 1.000 25.36696 156 THR D CA 1
ATOM 12333 C C . THR D 1 156 ? 21.37900 -27.37800 73.38800 1.000 21.89951 156 THR D C 1
ATOM 12334 O O . THR D 1 156 ? 21.53700 -28.49700 73.90200 1.000 18.77241 156 THR D O 1
ATOM 12345 N N . VAL D 1 157 ? 20.48700 -27.14800 72.41200 1.000 21.40047 157 VAL D N 1
ATOM 12346 C CA . VAL D 1 157 ? 19.75400 -28.21300 71.74200 1.000 19.48527 157 VAL D CA 1
ATOM 12347 C C . VAL D 1 157 ? 19.93700 -28.03100 70.24500 1.000 24.03422 157 VAL D C 1
ATOM 12348 O O . VAL D 1 157 ? 19.78100 -26.91700 69.72400 1.000 24.41613 157 VAL D O 1
ATOM 12361 N N . SER D 1 158 ? 20.28100 -29.10200 69.57000 1.000 21.88061 158 SER D N 1
ATOM 12362 C CA . SER D 1 158 ? 20.24700 -29.12600 68.11100 1.000 24.29240 158 SER D CA 1
ATOM 12363 C C . SER D 1 158 ? 19.47500 -30.37400 67.69800 1.000 24.64881 158 SER D C 1
ATOM 12364 O O . SER D 1 158 ? 19.11300 -31.20800 68.52800 1.000 22.81775 158 SER D O 1
ATOM 12372 N N . TRP D 1 159 ? 19.14900 -30.47200 66.40900 1.000 26.03039 159 TRP D N 1
ATOM 12373 C CA . TRP D 1 159 ? 18.43600 -31.62700 65.87800 1.000 25.87638 159 TRP D CA 1
ATOM 12374 C C . TRP D 1 159 ? 19.25600 -32.25000 64.75000 1.000 23.71582 159 TRP D C 1
ATOM 12375 O O . TRP D 1 159 ? 19.80500 -31.52800 63.90700 1.000 25.06972 159 TRP D O 1
ATOM 12396 N N . ASN D 1 160 ? 19.34400 -33.58500 64.76400 1.000 27.06050 160 ASN D N 1
ATOM 12397 C CA . ASN D 1 160 ? 20.09900 -34.35100 63.76700 1.000 32.73217 160 ASN D CA 1
ATOM 12398 C C . ASN D 1 160 ? 21.48700 -33.75200 63.58100 1.000 33.90189 160 ASN D C 1
ATOM 12399 O O . ASN D 1 160 ? 21.97900 -33.58900 62.46300 1.000 32.85100 160 ASN D O 1
ATOM 12410 N N . SER D 1 161 ? 22.10400 -33.38600 64.71100 1.000 31.70007 161 SER D N 1
ATOM 12411 C CA . SER D 1 161 ? 23.46800 -32.85600 64.76100 1.000 32.96345 161 SER D CA 1
ATOM 12412 C C . SER D 1 161 ? 23.61200 -31.58600 63.93500 1.000 33.32097 161 SER D C 1
ATOM 12413 O O . SER D 1 161 ? 24.68500 -31.29400 63.40800 1.000 33.95608 161 SER D O 1
ATOM 12421 N N . GLY D 1 162 ? 22.54200 -30.80000 63.84300 1.000 32.85164 162 GLY D N 1
ATOM 12422 C CA . GLY D 1 162 ? 22.58200 -29.54200 63.13300 1.000 32.08294 162 GLY D CA 1
ATOM 12423 C C . GLY D 1 162 ? 22.09100 -29.61700 61.70700 1.000 29.71051 162 GLY D C 1
ATOM 12424 O O . GLY D 1 162 ? 22.02300 -28.58000 61.04100 1.000 33.82021 162 GLY D O 1
ATOM 12428 N N . ALA D 1 163 ? 21.73800 -30.81000 61.23300 1.000 34.17858 163 ALA D N 1
ATOM 12429 C CA . ALA D 1 163 ? 21.20300 -30.95000 59.88300 1.000 35.50475 163 ALA D CA 1
ATOM 12430 C C . ALA D 1 163 ? 19.80100 -30.35700 59.77700 1.000 37.54095 163 ALA D C 1
ATOM 12431 O O . ALA D 1 163 ? 19.43300 -29.80800 58.72800 1.000 38.60499 163 ALA D O 1
ATOM 12438 N N . LEU D 1 164 ? 19.01800 -30.44100 60.84500 1.000 29.57812 164 LEU D N 1
ATOM 12439 C CA . LEU D 1 164 ? 17.61100 -30.04700 60.84500 1.000 28.15781 164 LEU D CA 1
ATOM 12440 C C . LEU D 1 164 ? 17.49000 -28.73400 61.60300 1.000 33.74879 164 LEU D C 1
ATOM 12441 O O . LEU D 1 164 ? 17.69700 -28.69100 62.82100 1.000 30.11260 164 LEU D O 1
ATOM 12457 N N . THR D 1 165 ? 17.20100 -27.65800 60.88200 1.000 31.63102 165 THR D N 1
ATOM 12458 C CA . THR D 1 165 ? 17.02400 -26.34700 61.48700 1.000 31.52524 165 THR D CA 1
ATOM 12459 C C . THR D 1 165 ? 15.67000 -25.72300 61.17400 1.000 32.84494 165 THR D C 1
ATOM 12460 O O . THR D 1 165 ? 15.13800 -24.98300 62.00800 1.000 31.44762 165 THR D O 1
ATOM 12471 N N . SER D 1 166 ? 15.09600 -26.00900 60.00500 1.000 32.21942 166 SER D N 1
ATOM 12472 C CA . SER D 1 166 ? 13.81700 -25.42300 59.63400 1.000 35.61712 166 SER D CA 1
ATOM 12473 C C . SER D 1 166 ? 12.71800 -25.95000 60.54400 1.000 26.34651 166 SER D C 1
ATOM 12474 O O . SER D 1 166 ? 12.59500 -27.16200 60.76100 1.000 29.68658 166 SER D O 1
ATOM 12482 N N . GLY D 1 167 ? 11.91800 -25.03200 61.07400 1.000 29.09452 167 GLY D N 1
ATOM 12483 C CA . GLY D 1 167 ? 10.77200 -25.41100 61.87000 1.000 27.14438 167 GLY D CA 1
ATOM 12484 C C . GLY D 1 167 ? 11.07500 -25.74100 63.31500 1.000 24.99454 167 GLY D C 1
ATOM 12485 O O . GLY D 1 167 ? 10.17600 -26.19600 64.02800 1.000 27.14389 167 GLY D O 1
ATOM 12489 N N . VAL D 1 168 ? 12.30200 -25.49800 63.77000 1.000 26.06784 168 VAL D N 1
ATOM 12490 C CA . VAL D 1 168 ? 12.69400 -25.82200 65.13700 1.000 22.56186 168 VAL D CA 1
ATOM 12491 C C . VAL D 1 168 ? 12.36600 -24.63100 66.01500 1.000 19.58328 168 VAL D C 1
ATOM 12492 O O . VAL D 1 168 ? 12.65500 -23.48500 65.65600 1.000 24.42579 168 VAL D O 1
ATOM 12505 N N . HIS D 1 169 ? 11.77500 -24.90100 67.17900 1.000 20.06915 169 HIS D N 1
ATOM 12506 C CA . HIS D 1 169 ? 11.62800 -23.90100 68.23100 1.000 20.66924 169 HIS D CA 1
ATOM 12507 C C . HIS D 1 169 ? 12.16800 -24.48200 69.52900 1.000 16.92976 169 HIS D C 1
ATOM 12508 O O . HIS D 1 169 ? 11.58400 -25.42300 70.07800 1.000 20.20507 169 HIS D O 1
ATOM 12522 N N . THR D 1 170 ? 13.23500 -23.88100 70.05400 1.000 20.46451 170 THR D N 1
ATOM 12523 C CA . THR D 1 170 ? 13.71800 -24.20800 71.38700 1.000 19.76890 170 THR D CA 1
ATOM 12524 C C . THR D 1 170 ? 13.28900 -23.09300 72.32500 1.000 19.47314 170 THR D C 1
ATOM 12525 O O . THR D 1 170 ? 13.70100 -21.93500 72.16000 1.000 21.27990 170 THR D O 1
ATOM 12536 N N . PHE D 1 171 ? 12.44800 -23.44800 73.28500 1.000 17.98569 171 PHE D N 1
ATOM 12537 C CA . PHE D 1 171 ? 11.78700 -22.49300 74.14600 1.000 19.23809 171 PHE D CA 1
ATOM 12538 C C . PHE D 1 171 ? 12.73300 -21.97800 75.22100 1.000 21.12032 171 PHE D C 1
ATOM 12539 O O . PHE D 1 171 ? 13.61300 -22.71500 75.68700 1.000 19.09578 171 PHE D O 1
ATOM 12556 N N . PRO D 1 172 ? 12.59800 -20.70800 75.59600 1.000 18.80604 172 PRO D N 1
ATOM 12557 C CA . PRO D 1 172 ? 13.32300 -20.20900 76.76900 1.000 16.25313 172 PRO D CA 1
ATOM 12558 C C . PRO D 1 172 ? 13.05500 -21.09000 77.97400 1.000 17.32358 172 PRO D C 1
ATOM 12559 O O . PRO D 1 172 ? 11.95100 -21.57800 78.18200 1.000 16.66092 172 PRO D O 1
ATOM 12570 N N . ALA D 1 173 ? 14.09100 -21.29800 78.77300 1.000 18.31120 173 ALA D N 1
ATOM 12571 C CA . ALA D 1 173 ? 13.91800 -22.10100 79.97100 1.000 17.73415 173 ALA D CA 1
ATOM 12572 C C . ALA D 1 173 ? 13.10900 -21.36900 81.02400 1.000 19.09674 173 ALA D C 1
ATOM 12573 O O . ALA D 1 173 ? 13.13200 -20.13300 81.11100 1.000 21.29305 173 ALA D O 1
ATOM 12580 N N . VAL D 1 174 ? 12.38900 -22.14200 81.82700 1.000 17.88470 174 VAL D N 1
ATOM 12581 C CA . VAL D 1 174 ? 11.62200 -21.62100 82.95300 1.000 18.83688 174 VAL D CA 1
ATOM 12582 C C . VAL D 1 174 ? 12.16200 -22.25900 84.21500 1.000 18.37621 174 VAL D C 1
ATOM 12583 O O . VAL D 1 174 ? 12.48600 -23.45400 84.23000 1.000 17.69395 174 VAL D O 1
ATOM 12596 N N . LEU D 1 175 ? 12.30600 -21.44400 85.24100 1.000 19.27062 175 LEU D N 1
ATOM 12597 C CA . LEU D 1 175 ? 12.69600 -21.92100 86.55800 1.000 18.44561 175 LEU D CA 1
ATOM 12598 C C . LEU D 1 175 ? 11.49300 -22.52600 87.25100 1.000 24.90744 175 LEU D C 1
ATOM 12599 O O . LEU D 1 175 ? 10.46400 -21.86300 87.42300 1.000 24.33780 175 LEU D O 1
ATOM 12615 N N . GLN D 1 176 ? 11.61200 -23.79600 87.60100 1.000 22.12035 176 GLN D N 1
ATOM 12616 C CA . GLN D 1 176 ? 10.56700 -24.52100 88.30200 1.000 22.21800 176 GLN D CA 1
ATOM 12617 C C . GLN D 1 176 ? 10.64800 -24.21600 89.79500 1.000 29.26133 176 GLN D C 1
ATOM 12618 O O . GLN D 1 176 ? 11.62800 -23.65300 90.29000 1.000 28.06792 176 GLN D O 1
ATOM 12632 N N . SER D 1 177 ? 9.58900 -24.59100 90.52400 1.000 34.98918 177 SER D N 1
ATOM 12633 C CA . SER D 1 177 ? 9.54900 -24.32100 91.96000 1.000 29.86227 177 SER D CA 1
ATOM 12634 C C . SER D 1 177 ? 10.63600 -25.05900 92.72900 1.000 30.38818 177 SER D C 1
ATOM 12635 O O . SER D 1 177 ? 10.97300 -24.64500 93.83900 1.000 36.01901 177 SER D O 1
ATOM 12643 N N . SER D 1 178 ? 11.18500 -26.14300 92.16000 1.000 27.44305 178 SER D N 1
ATOM 12644 C CA . SER D 1 178 ? 12.31100 -26.89300 92.69500 1.000 27.02553 178 SER D CA 1
ATOM 12645 C C . SER D 1 178 ? 13.64200 -26.15600 92.62800 1.000 25.52056 178 SER D C 1
ATOM 12646 O O . SER D 1 178 ? 14.62500 -26.67300 93.15500 1.000 28.73540 178 SER D O 1
ATOM 12654 N N . GLY D 1 179 ? 13.71300 -25.00900 91.95300 1.000 27.93128 179 GLY D N 1
ATOM 12655 C CA . GLY D 1 179 ? 14.97300 -24.34000 91.71600 1.000 26.83650 179 GLY D CA 1
ATOM 12656 C C . GLY D 1 179 ? 15.74700 -24.84100 90.51500 1.000 21.24793 179 GLY D C 1
ATOM 12657 O O . GLY D 1 179 ? 16.87000 -24.38200 90.29500 1.000 22.97819 179 GLY D O 1
ATOM 12661 N N . LEU D 1 180 ? 15.19300 -25.77200 89.75500 1.000 19.66914 180 LEU D N 1
ATOM 12662 C CA . LEU D 1 180 ? 15.81700 -26.33800 88.57300 1.000 17.38991 180 LEU D CA 1
ATOM 12663 C C . LEU D 1 180 ? 15.10800 -25.81500 87.33200 1.000 17.33988 180 LEU D C 1
ATOM 12664 O O . LEU D 1 180 ? 13.90000 -25.57300 87.36300 1.000 19.35213 180 LEU D O 1
ATOM 12680 N N . TYR D 1 181 ? 15.83200 -25.67800 86.23800 1.000 14.54779 181 TYR D N 1
ATOM 12681 C CA . TYR D 1 181 ? 15.26900 -25.22000 84.96300 1.000 16.43985 181 TYR D CA 1
ATOM 12682 C C . TYR D 1 181 ? 14.68200 -26.38700 84.16200 1.000 15.79791 181 TYR D C 1
ATOM 12683 O O . TYR D 1 181 ? 15.09300 -27.54900 84.28900 1.000 15.52302 181 TYR D O 1
ATOM 12701 N N . SER D 1 182 ? 13.74400 -26.05600 83.26400 1.000 14.67405 182 SER D N 1
ATOM 12702 C CA . SER D 1 182 ? 13.28200 -27.02600 82.28100 1.000 16.98144 182 SER D CA 1
ATOM 12703 C C . SER D 1 182 ? 12.91300 -26.27300 81.00200 1.000 16.86034 182 SER D C 1
ATOM 12704 O O . SER D 1 182 ? 12.55300 -25.08700 81.05200 1.000 17.59094 182 SER D O 1
ATOM 12712 N N . LEU D 1 183 ? 13.06300 -26.95200 79.86300 1.000 16.74708 183 LEU D N 1
ATOM 12713 C CA . LEU D 1 183 ? 12.60000 -26.40100 78.58200 1.000 18.69126 183 LEU D CA 1
ATOM 12714 C C . LEU D 1 183 ? 12.25900 -27.53500 77.62400 1.000 18.69180 183 LEU D C 1
ATOM 12715 O O . LEU D 1 183 ? 12.67100 -28.67700 77.81600 1.000 18.64977 183 LEU D O 1
ATOM 12731 N N . SER D 1 184 ? 11.47600 -27.21000 76.58500 1.000 19.01986 184 SER D N 1
ATOM 12732 C CA . SER D 1 184 ? 11.24900 -28.11600 75.46800 1.000 18.72181 184 SER D CA 1
ATOM 12733 C C . SER D 1 184 ? 11.82100 -27.52400 74.18400 1.000 15.23308 184 SER D C 1
ATOM 12734 O O . SER D 1 184 ? 11.90800 -26.30400 74.01700 1.000 17.67713 184 SER D O 1
ATOM 12742 N N . SER D 1 185 ? 12.23000 -28.41200 73.28300 1.000 15.90437 185 SER D N 1
ATOM 12743 C CA . SER D 1 185 ? 12.56600 -28.07900 71.91000 1.000 16.08647 185 SER D CA 1
ATOM 12744 C C . SER D 1 185 ? 11.67500 -28.91100 70.99300 1.000 18.40000 185 SER D C 1
ATOM 12745 O O . SER D 1 185 ? 11.54800 -30.12400 71.19900 1.000 19.68723 185 SER D O 1
ATOM 12753 N N . VAL D 1 186 ? 11.05900 -28.25800 69.99700 1.000 19.55793 186 VAL D N 1
ATOM 12754 C CA . VAL D 1 186 ? 10.09400 -28.90700 69.11300 1.000 20.59037 186 VAL D CA 1
ATOM 12755 C C . VAL D 1 186 ? 10.45400 -28.58800 67.66100 1.000 18.62062 186 VAL D C 1
ATOM 12756 O O . VAL D 1 186 ? 11.20100 -27.65800 67.36300 1.000 20.59791 186 VAL D O 1
ATOM 12769 N N . VAL D 1 187 ? 9.93300 -29.41100 66.75200 1.000 20.07908 187 VAL D N 1
ATOM 12770 C CA . VAL D 1 187 ? 10.13300 -29.21400 65.33000 1.000 23.10903 187 VAL D CA 1
ATOM 12771 C C . VAL D 1 187 ? 8.89300 -29.75300 64.63500 1.000 23.37031 187 VAL D C 1
ATOM 12772 O O . VAL D 1 187 ? 8.33400 -30.76600 65.04900 1.000 25.13389 187 VAL D O 1
ATOM 12785 N N . THR D 1 188 ? 8.45100 -29.06200 63.59600 1.000 28.18319 188 THR D N 1
ATOM 12786 C CA . THR D 1 188 ? 7.39100 -29.59000 62.75000 1.000 30.06790 188 THR D CA 1
ATOM 12787 C C . THR D 1 188 ? 8.01500 -30.14800 61.48100 1.000 27.74148 188 THR D C 1
ATOM 12788 O O . THR D 1 188 ? 8.95600 -29.57200 60.92800 1.000 28.89945 188 THR D O 1
ATOM 12799 N N . VAL D 1 189 ? 7.50700 -31.29700 61.05300 1.000 31.21834 189 VAL D N 1
ATOM 12800 C CA . VAL D 1 189 ? 8.02100 -31.99000 59.87500 1.000 30.30766 189 VAL D CA 1
ATOM 12801 C C . VAL D 1 189 ? 6.84500 -32.58800 59.12000 1.000 37.09951 189 VAL D C 1
ATOM 12802 O O . VAL D 1 189 ? 5.75100 -32.75900 59.67000 1.000 36.06449 189 VAL D O 1
ATOM 12815 N N . PRO D 1 190 ? 7.05000 -32.93000 57.85200 1.000 40.04125 190 PRO D N 1
ATOM 12816 C CA . PRO D 1 190 ? 5.96600 -33.57200 57.09500 1.000 43.94542 190 PRO D CA 1
ATOM 12817 C C . PRO D 1 190 ? 5.64700 -34.94400 57.67200 1.000 39.53887 190 PRO D C 1
ATOM 12818 O O . PRO D 1 190 ? 6.54900 -35.73000 57.97300 1.000 40.80846 190 PRO D O 1
ATOM 12829 N N . SER D 1 191 ? 4.35100 -35.21900 57.83700 1.000 40.19671 191 SER D N 1
ATOM 12830 C CA . SER D 1 191 ? 3.92500 -36.47900 58.43600 1.000 41.43981 191 SER D CA 1
ATOM 12831 C C . SER D 1 191 ? 4.41400 -37.68900 57.64900 1.000 46.46206 191 SER D C 1
ATOM 12832 O O . SER D 1 191 ? 4.55100 -38.78100 58.21300 1.000 44.22499 191 SER D O 1
ATOM 12840 N N . SER D 1 192 ? 4.66800 -37.52100 56.35100 1.000 47.24481 192 SER D N 1
ATOM 12841 C CA . SER D 1 192 ? 5.08800 -38.64400 55.51900 1.000 53.23568 192 SER D CA 1
ATOM 12842 C C . SER D 1 192 ? 6.49600 -39.12700 55.84200 1.000 51.40685 192 SER D C 1
ATOM 12843 O O . SER D 1 192 ? 6.84500 -40.26200 55.50100 1.000 50.37657 192 SER D O 1
ATOM 12851 N N . SER D 1 193 ? 7.30900 -38.29700 56.48600 1.000 54.29430 193 SER D N 1
ATOM 12852 C CA . SER D 1 193 ? 8.69200 -38.63300 56.78800 1.000 52.47059 193 SER D CA 1
ATOM 12853 C C . SER D 1 193 ? 8.85700 -39.36800 58.11200 1.000 52.44514 193 SER D C 1
ATOM 12854 O O . SER D 1 193 ? 9.97700 -39.78000 58.43400 1.000 53.18551 193 SER D O 1
ATOM 12862 N N . LEU D 1 194 ? 7.78000 -39.55200 58.88200 1.000 48.30343 194 LEU D N 1
ATOM 12863 C CA . LEU D 1 194 ? 7.92400 -40.09700 60.23100 1.000 50.99203 194 LEU D CA 1
ATOM 12864 C C . LEU D 1 194 ? 8.39300 -41.54900 60.20900 1.000 54.63288 194 LEU D C 1
ATOM 12865 O O . LEU D 1 194 ? 9.20000 -41.96400 61.05300 1.000 53.82131 194 LEU D O 1
ATOM 12881 N N . GLY D 1 195 ? 7.89200 -42.34400 59.26600 1.000 58.05422 195 GLY D N 1
ATOM 12882 C CA . GLY D 1 195 ? 8.32500 -43.72700 59.19100 1.000 61.08429 195 GLY D CA 1
ATOM 12883 C C . GLY D 1 195 ? 9.75400 -43.87100 58.71600 1.000 63.40609 195 GLY D C 1
ATOM 12884 O O . GLY D 1 195 ? 10.46200 -44.79200 59.13600 1.000 67.10004 195 GLY D O 1
ATOM 12888 N N . THR D 1 196 ? 10.20400 -42.96000 57.85100 1.000 59.08968 196 THR D N 1
ATOM 12889 C CA . THR D 1 196 ? 11.53700 -43.04500 57.26200 1.000 59.57762 196 THR D CA 1
ATOM 12890 C C . THR D 1 196 ? 12.56900 -42.22500 58.04000 1.000 62.04848 196 THR D C 1
ATOM 12891 O O . THR D 1 196 ? 13.50500 -42.78800 58.61900 1.000 63.21876 196 THR D O 1
ATOM 12902 N N . GLN D 1 197 ? 12.40500 -40.90200 58.07500 1.000 55.33623 197 GLN D N 1
ATOM 12903 C CA . GLN D 1 197 ? 13.46600 -40.02900 58.56100 1.000 51.55435 197 GLN D CA 1
ATOM 12904 C C . GLN D 1 197 ? 13.62500 -40.13600 60.07600 1.000 49.24777 197 GLN D C 1
ATOM 12905 O O . GLN D 1 197 ? 12.64700 -40.17100 60.82800 1.000 44.68067 197 GLN D O 1
ATOM 12919 N N . THR D 1 198 ? 14.87800 -40.19000 60.51900 1.000 46.23881 198 THR D N 1
ATOM 12920 C CA . THR D 1 198 ? 15.19100 -40.27900 61.93700 1.000 46.65032 198 THR D CA 1
ATOM 12921 C C . THR D 1 198 ? 15.32000 -38.88100 62.52200 1.000 35.90853 198 THR D C 1
ATOM 12922 O O . THR D 1 198 ? 15.90400 -37.98100 61.90400 1.000 37.59726 198 THR D O 1
ATOM 12933 N N . TYR D 1 199 ? 14.79900 -38.71700 63.73500 1.000 38.11383 199 TYR D N 1
ATOM 12934 C CA . TYR D 1 199 ? 14.81000 -37.44400 64.44400 1.000 30.45254 199 TYR D CA 1
ATOM 12935 C C . TYR D 1 199 ? 15.49000 -37.65900 65.78700 1.000 25.84759 199 TYR D C 1
ATOM 12936 O O . TYR D 1 199 ? 14.98100 -38.41400 66.62300 1.000 30.10205 199 TYR D O 1
ATOM 12954 N N . ILE D 1 200 ? 16.63900 -37.00100 65.96700 1.000 30.18024 200 ILE D N 1
ATOM 12955 C CA . ILE D 1 200 ? 17.44800 -37.06900 67.18100 1.000 27.62399 200 ILE D CA 1
ATOM 12956 C C . ILE D 1 200 ? 17.68100 -35.65500 67.70200 1.000 25.04171 200 ILE D C 1
ATOM 12957 O O . ILE D 1 200 ? 18.18300 -34.79500 66.97000 1.000 26.51478 200 ILE D O 1
ATOM 12973 N N . CYS D 1 201 ? 17.37900 -35.42400 68.97800 1.000 23.56186 201 CYS D N 1
ATOM 12974 C CA . CYS D 1 201 ? 17.72300 -34.14700 69.60600 1.000 23.48506 201 CYS D CA 1
ATOM 12975 C C . CYS D 1 201 ? 19.02100 -34.30000 70.38900 1.000 24.55272 201 CYS D C 1
ATOM 12976 O O . CYS D 1 201 ? 19.17100 -35.24500 71.16800 1.000 26.37417 201 CYS D O 1
ATOM 12983 N N . ASN D 1 202 ? 19.94300 -33.37800 70.14800 1.000 22.18806 202 ASN D N 1
ATOM 12984 C CA . ASN D 1 202 ? 21.27500 -33.37300 70.73600 1.000 25.18446 202 ASN D CA 1
ATOM 12985 C C . ASN D 1 202 ? 21.29100 -32.29900 71.81000 1.000 22.41335 202 ASN D C 1
ATOM 12986 O O . ASN D 1 202 ? 21.26000 -31.10800 71.49000 1.000 21.56906 202 ASN D O 1
ATOM 12997 N N . VAL D 1 203 ? 21.41600 -32.71900 73.07000 1.000 20.43757 203 VAL D N 1
ATOM 12998 C CA . VAL D 1 203 ? 21.33200 -31.82100 74.21400 1.000 17.69420 203 VAL D CA 1
ATOM 12999 C C . VAL D 1 203 ? 22.70600 -31.75900 74.86700 1.000 21.61080 203 VAL D C 1
ATOM 13000 O O . VAL D 1 203 ? 23.31700 -32.80200 75.11100 1.000 21.86366 203 VAL D O 1
ATOM 13013 N N . ASN D 1 204 ? 23.17400 -30.55400 75.17400 1.000 17.90152 204 ASN D N 1
ATOM 13014 C CA . ASN D 1 204 ? 24.45100 -30.38500 75.86800 1.000 20.74892 204 ASN D CA 1
ATOM 13015 C C . ASN D 1 204 ? 24.27200 -29.42000 77.02000 1.000 20.10898 204 ASN D C 1
ATOM 13016 O O . ASN D 1 204 ? 23.80000 -28.29800 76.83000 1.000 19.66303 204 ASN D O 1
ATOM 13027 N N . HIS D 1 205 ? 24.71100 -29.83000 78.20300 1.000 16.45004 205 HIS D N 1
ATOM 13028 C CA . HIS D 1 205 ? 24.73500 -28.97000 79.38800 1.000 14.29848 205 HIS D CA 1
ATOM 13029 C C . HIS D 1 205 ? 26.18300 -28.93200 79.86900 1.000 17.40555 205 HIS D C 1
ATOM 13030 O O . HIS D 1 205 ? 26.63400 -29.82800 80.58400 1.000 16.14876 205 HIS D O 1
ATOM 13044 N N . LYS D 1 206 ? 26.90300 -27.89600 79.47400 1.000 17.72224 206 LYS D N 1
ATOM 13045 C CA . LYS D 1 206 ? 28.33300 -27.87100 79.75400 1.000 18.82198 206 LYS D CA 1
ATOM 13046 C C . LYS D 1 206 ? 28.65600 -27.82200 81.23500 1.000 18.31348 206 LYS D C 1
ATOM 13047 O O . LYS D 1 206 ? 29.66100 -28.45900 81.63400 1.000 19.07618 206 LYS D O 1
ATOM 13066 N N . PRO D 1 207 ? 27.94500 -27.08500 82.09000 1.000 18.86322 207 PRO D N 1
ATOM 13067 C CA . PRO D 1 207 ? 28.36500 -27.03800 83.51200 1.000 18.66029 207 PRO D CA 1
ATOM 13068 C C . PRO D 1 207 ? 28.43000 -28.39300 84.20000 1.000 20.48500 207 PRO D C 1
ATOM 13069 O O . PRO D 1 207 ? 29.22700 -28.54500 85.14300 1.000 19.51345 207 PRO D O 1
ATOM 13080 N N . SER D 1 208 ? 27.64200 -29.37600 83.76200 1.000 16.58533 208 SER D N 1
ATOM 13081 C CA . SER D 1 208 ? 27.63700 -30.72200 84.33100 1.000 15.62616 208 SER D CA 1
ATOM 13082 C C . SER D 1 208 ? 28.29000 -31.75900 83.44000 1.000 15.48434 208 SER D C 1
ATOM 13083 O O . SER D 1 208 ? 28.30600 -32.94900 83.80400 1.000 15.65719 208 SER D O 1
ATOM 13091 N N . ASN D 1 209 ? 28.80000 -31.34300 82.27400 1.000 16.04950 209 ASN D N 1
ATOM 13092 C CA . ASN D 1 209 ? 29.35200 -32.22100 81.25200 1.000 17.53399 209 ASN D CA 1
ATOM 13093 C C . ASN D 1 209 ? 28.35900 -33.31700 80.92600 1.000 20.88648 209 ASN D C 1
ATOM 13094 O O . ASN D 1 209 ? 28.69000 -34.50200 80.88000 1.000 21.28665 209 ASN D O 1
ATOM 13105 N N . THR D 1 210 ? 27.10000 -32.90700 80.71200 1.000 20.06753 210 THR D N 1
ATOM 13106 C CA . THR D 1 210 ? 26.03500 -33.81500 80.31500 1.000 19.97633 210 THR D CA 1
ATOM 13107 C C . THR D 1 210 ? 25.75600 -33.63800 78.82500 1.000 20.86620 210 THR D C 1
ATOM 13108 O O . THR D 1 210 ? 25.46200 -32.52900 78.37500 1.000 21.49574 210 THR D O 1
ATOM 13119 N N . LYS D 1 211 ? 25.88400 -34.72100 78.07400 1.000 20.93347 211 LYS D N 1
ATOM 13120 C CA . LYS D 1 211 ? 25.64500 -34.73700 76.63000 1.000 23.15411 211 LYS D CA 1
ATOM 13121 C C . LYS D 1 211 ? 24.68800 -35.88800 76.37200 1.000 28.08983 211 LYS D C 1
ATOM 13122 O O . LYS D 1 211 ? 24.95300 -37.02300 76.78200 1.000 27.90752 211 LYS D O 1
ATOM 13141 N N . VAL D 1 212 ? 23.55200 -35.59800 75.74400 1.000 23.26768 212 VAL D N 1
ATOM 13142 C CA . VAL D 1 212 ? 22.54900 -36.62000 75.46900 1.000 25.94359 212 VAL D CA 1
ATOM 13143 C C . VAL D 1 212 ? 22.09800 -36.46800 74.02700 1.000 31.29587 212 VAL D C 1
ATOM 13144 O O . VAL D 1 212 ? 21.87100 -35.34700 73.55800 1.000 27.70070 212 VAL D O 1
ATOM 13157 N N . ASP D 1 213 ? 22.01500 -37.59000 73.31200 1.000 29.03520 213 ASP D N 1
ATOM 13158 C CA . ASP D 1 213 ? 21.37200 -37.66800 72.00400 1.000 31.79905 213 ASP D CA 1
ATOM 13159 C C . ASP D 1 213 ? 20.16700 -38.57800 72.16500 1.000 32.32054 213 ASP D C 1
ATOM 13160 O O . ASP D 1 213 ? 20.31700 -39.75600 72.50300 1.000 36.18640 213 ASP D O 1
ATOM 13169 N N . LYS D 1 214 ? 18.97200 -38.03500 71.96600 1.000 26.32985 214 LYS D N 1
ATOM 13170 C CA . LYS D 1 214 ? 17.74300 -38.77000 72.23500 1.000 26.17042 214 LYS D CA 1
ATOM 13171 C C . LYS D 1 214 ? 16.99500 -38.94400 70.91900 1.000 33.60469 214 LYS D C 1
ATOM 13172 O O . LYS D 1 214 ? 16.68100 -37.95700 70.24000 1.000 29.79923 214 LYS D O 1
ATOM 13191 N N . LYS D 1 215 ? 16.73200 -40.19800 70.55400 1.000 31.15640 215 LYS D N 1
ATOM 13192 C CA . LYS D 1 215 ? 15.93300 -40.49800 69.37000 1.000 32.37944 215 LYS D CA 1
ATOM 13193 C C . LYS D 1 215 ? 14.45800 -40.34900 69.70600 1.000 28.17603 215 LYS D C 1
ATOM 13194 O O . LYS D 1 215 ? 13.97700 -40.88200 70.71100 1.000 33.38743 215 LYS D O 1
ATOM 13213 N N . VAL D 1 216 ? 13.73200 -39.62700 68.84900 1.000 30.85430 216 VAL D N 1
ATOM 13214 C CA . VAL D 1 216 ? 12.31800 -39.34200 69.04600 1.000 32.71369 216 VAL D CA 1
ATOM 13215 C C . VAL D 1 216 ? 11.53500 -40.09400 67.97500 1.000 35.01862 216 VAL D C 1
ATOM 13216 O O . VAL D 1 216 ? 11.72700 -39.84100 66.78000 1.000 32.84018 216 VAL D O 1
ATOM 13229 N N . GLU D 1 217 ? 10.64600 -40.98700 68.39200 1.000 36.44092 217 GLU D N 1
ATOM 13230 C CA . GLU D 1 217 ? 9.89000 -41.78600 67.43800 1.000 44.57593 217 GLU D CA 1
ATOM 13231 C C . GLU D 1 217 ? 8.45800 -41.97900 67.90900 1.000 42.72566 217 GLU D C 1
ATOM 13232 O O . GLU D 1 217 ? 8.13700 -41.73600 69.07600 1.000 39.82485 217 GLU D O 1
ATOM 13244 N N . PRO D 1 218 ? 7.55600 -42.39400 67.00000 1.000 50.17740 218 PRO D N 1
ATOM 13245 C CA . PRO D 1 218 ? 6.15700 -42.68100 67.33900 1.000 46.89895 218 PRO D CA 1
ATOM 13246 C C . PRO D 1 218 ? 6.02000 -43.73500 68.43800 1.000 45.09260 218 PRO D C 1
ATOM 13247 O O . PRO D 1 218 ? 5.08600 -43.76200 69.24800 1.000 46.59021 218 PRO D O 1
ATOM 13258 N N . ASP E 2 1 ? 28.37100 10.79600 84.96400 1.000 26.51427 1 ASP E N 1
ATOM 13259 C CA . ASP E 2 1 ? 28.46900 10.00100 83.71800 1.000 24.28576 1 ASP E CA 1
ATOM 13260 C C . ASP E 2 1 ? 27.48300 10.51900 82.70500 1.000 22.85923 1 ASP E C 1
ATOM 13261 O O . ASP E 2 1 ? 26.44300 11.10300 83.04900 1.000 25.82310 1 ASP E O 1
ATOM 13272 N N . VAL E 2 2 ? 27.80600 10.28800 81.43900 1.000 20.73116 2 VAL E N 1
ATOM 13273 C CA . VAL E 2 2 ? 26.93700 10.73800 80.37000 1.000 20.11333 2 VAL E CA 1
ATOM 13274 C C . VAL E 2 2 ? 25.73100 9.82300 80.32000 1.000 24.21580 2 VAL E C 1
ATOM 13275 O O . VAL E 2 2 ? 25.86100 8.59600 80.22300 1.000 21.03040 2 VAL E O 1
ATOM 13288 N N . VAL E 2 3 ? 24.55300 10.40800 80.40300 1.000 21.16554 3 VAL E N 1
ATOM 13289 C CA . VAL E 2 3 ? 23.30700 9.65600 80.36400 1.000 20.62295 3 VAL E CA 1
ATOM 13290 C C . VAL E 2 3 ? 22.81800 9.64900 78.93600 1.000 20.98432 3 VAL E C 1
ATOM 13291 O O . VAL E 2 3 ? 22.74600 10.70400 78.29500 1.000 21.15260 3 VAL E O 1
ATOM 13304 N N . MET E 2 4 ? 22.51500 8.46800 78.42700 1.000 19.97911 4 MET E N 1
ATOM 13305 C CA . MET E 2 4 ? 21.98100 8.30300 77.08000 1.000 21.82176 4 MET E CA 1
ATOM 13306 C C . MET E 2 4 ? 20.51300 7.89300 77.16200 1.000 21.12073 4 MET E C 1
ATOM 13307 O O . MET E 2 4 ? 20.17200 6.83700 77.71000 1.000 21.24262 4 MET E O 1
ATOM 13321 N N . THR E 2 5 ? 19.65800 8.78400 76.65500 1.000 24.30721 5 THR E N 1
ATOM 13322 C CA . THR E 2 5 ? 18.20800 8.64000 76.72600 1.000 23.67138 5 THR E CA 1
ATOM 13323 C C . THR E 2 5 ? 17.69400 8.23400 75.36300 1.000 23.09854 5 THR E C 1
ATOM 13324 O O . THR E 2 5 ? 17.67400 9.04100 74.42300 1.000 22.56262 5 THR E O 1
ATOM 13335 N N . GLN E 2 6 ? 17.31400 6.96700 75.25900 1.000 21.37190 6 GLN E N 1
ATOM 13336 C CA . GLN E 2 6 ? 16.92100 6.32300 74.02500 1.000 22.14119 6 GLN E CA 1
ATOM 13337 C C . GLN E 2 6 ? 15.40700 6.13900 74.02200 1.000 22.82849 6 GLN E C 1
ATOM 13338 O O . GLN E 2 6 ? 14.84600 5.61500 74.98900 1.000 27.01268 6 GLN E O 1
ATOM 13352 N N . THR E 2 7 ? 14.75700 6.59500 72.95000 1.000 24.86299 7 THR E N 1
ATOM 13353 C CA . THR E 2 7 ? 13.30500 6.47200 72.76800 1.000 27.68050 7 THR E CA 1
ATOM 13354 C C . THR E 2 7 ? 12.96800 6.13000 71.32300 1.000 25.02737 7 THR E C 1
ATOM 13355 O O . THR E 2 7 ? 13.69600 6.51300 70.40100 1.000 28.44196 7 THR E O 1
ATOM 13366 N N . PRO E 2 8 ? 11.86200 5.40200 71.09100 1.000 26.39269 8 PRO E N 1
ATOM 13367 C CA . PRO E 2 8 ? 10.97200 4.80000 72.08000 1.000 28.10799 8 PRO E CA 1
ATOM 13368 C C . PRO E 2 8 ? 11.57400 3.55400 72.68600 1.000 26.63551 8 PRO E C 1
ATOM 13369 O O . PRO E 2 8 ? 12.55300 3.03400 72.16600 1.000 30.19739 8 PRO E O 1
ATOM 13380 N N . LEU E 2 9 ? 11.04300 3.07200 73.80400 1.000 25.06095 9 LEU E N 1
ATOM 13381 C CA . LEU E 2 9 ? 11.48000 1.79200 74.34500 1.000 24.65917 9 LEU E CA 1
ATOM 13382 C C . LEU E 2 9 ? 11.09100 0.63800 73.43700 1.000 29.09536 9 LEU E C 1
ATOM 13383 O O . LEU E 2 9 ? 11.82000 -0.35800 73.34200 1.000 23.03437 9 LEU E O 1
ATOM 13399 N N . THR E 2 10 ? 9.91500 0.71800 72.81400 1.000 29.58430 10 THR E N 1
ATOM 13400 C CA . THR E 2 10 ? 9.45200 -0.29200 71.87700 1.000 27.74940 10 THR E CA 1
ATOM 13401 C C . THR E 2 10 ? 8.89700 0.40000 70.63900 1.000 29.91957 10 THR E C 1
ATOM 13402 O O . THR E 2 10 ? 8.25200 1.45400 70.72300 1.000 29.95373 10 THR E O 1
ATOM 13413 N N . LEU E 2 11 ? 9.16400 -0.20200 69.49900 1.000 29.08644 11 LEU E N 1
ATOM 13414 C CA . LEU E 2 11 ? 8.72800 0.28800 68.20100 1.000 30.61153 11 LEU E CA 1
ATOM 13415 C C . LEU E 2 11 ? 8.01500 -0.87000 67.53500 1.000 32.67667 11 LEU E C 1
ATOM 13416 O O . LEU E 2 11 ? 8.59800 -1.94600 67.38100 1.000 30.76464 11 LEU E O 1
ATOM 13432 N N . SER E 2 12 ? 6.75200 -0.68500 67.18300 1.000 33.00981 12 SER E N 1
ATOM 13433 C CA . SER E 2 12 ? 5.97900 -1.73700 66.53600 1.000 29.15954 12 SER E CA 1
ATOM 13434 C C . SER E 2 12 ? 5.63700 -1.23600 65.14300 1.000 33.97164 12 SER E C 1
ATOM 13435 O O . SER E 2 12 ? 5.03100 -0.16800 64.99900 1.000 34.09217 12 SER E O 1
ATOM 13443 N N . VAL E 2 13 ? 6.08900 -1.96400 64.12800 1.000 25.53273 13 VAL E N 1
ATOM 13444 C CA . VAL E 2 13 ? 6.18500 -1.44000 62.77000 1.000 27.26666 13 VAL E CA 1
ATOM 13445 C C . VAL E 2 13 ? 5.75700 -2.50900 61.77700 1.000 30.94727 13 VAL E C 1
ATOM 13446 O O . VAL E 2 13 ? 6.10300 -3.68500 61.91600 1.000 25.46630 13 VAL E O 1
ATOM 13459 N N . THR E 2 14 ? 4.99800 -2.10700 60.76400 1.000 28.37574 14 THR E N 1
ATOM 13460 C CA . THR E 2 14 ? 4.61700 -3.03800 59.72300 1.000 27.70521 14 THR E CA 1
ATOM 13461 C C . THR E 2 14 ? 5.71400 -3.09400 58.67600 1.000 26.08042 14 THR E C 1
ATOM 13462 O O . THR E 2 14 ? 6.35300 -2.07900 58.37800 1.000 31.45098 14 THR E O 1
ATOM 13473 N N . ILE E 2 15 ? 5.92500 -4.28600 58.11100 1.000 26.01459 15 ILE E N 1
ATOM 13474 C CA . ILE E 2 15 ? 6.93500 -4.44600 57.07800 1.000 26.24704 15 ILE E CA 1
ATOM 13475 C C . ILE E 2 15 ? 6.65500 -3.47100 55.95100 1.000 34.05096 15 ILE E C 1
ATOM 13476 O O . ILE E 2 15 ? 5.50000 -3.28000 55.54000 1.000 28.74302 15 ILE E O 1
ATOM 13492 N N . GLY E 2 16 ? 7.71700 -2.85300 55.44500 1.000 30.23175 16 GLY E N 1
ATOM 13493 C CA . GLY E 2 16 ? 7.62600 -1.84100 54.42200 1.000 25.65699 16 GLY E CA 1
ATOM 13494 C C . GLY E 2 16 ? 7.51200 -0.42800 54.93300 1.000 27.53114 16 GLY E C 1
ATOM 13495 O O . GLY E 2 16 ? 7.71100 0.51300 54.15200 1.000 33.32490 16 GLY E O 1
ATOM 13499 N N . GLN E 2 17 ? 7.18400 -0.24200 56.18700 1.000 28.78544 17 GLN E N 1
ATOM 13500 C CA . GLN E 2 17 ? 7.10300 1.09600 56.74300 1.000 31.12567 17 GLN E CA 1
ATOM 13501 C C . GLN E 2 17 ? 8.47200 1.55700 57.23800 1.000 35.91784 17 GLN E C 1
ATOM 13502 O O . GLN E 2 17 ? 9.36700 0.74200 57.49100 1.000 32.88052 17 GLN E O 1
ATOM 13516 N N . PRO E 2 18 ? 8.66400 2.86100 57.39400 1.000 35.89991 18 PRO E N 1
ATOM 13517 C CA . PRO E 2 18 ? 9.91200 3.35700 57.97800 1.000 33.01038 18 PRO E CA 1
ATOM 13518 C C . PRO E 2 18 ? 9.88900 3.31900 59.49900 1.000 32.91038 18 PRO E C 1
ATOM 13519 O O . PRO E 2 18 ? 8.84800 3.20600 60.15200 1.000 28.55876 18 PRO E O 1
ATOM 13530 N N . ALA E 2 19 ? 11.09000 3.42800 60.07700 1.000 30.20930 19 ALA E N 1
ATOM 13531 C CA . ALA E 2 19 ? 11.23800 3.42300 61.52200 1.000 30.62899 19 ALA E CA 1
ATOM 13532 C C . ALA E 2 19 ? 12.35700 4.38800 61.89500 1.000 23.47744 19 ALA E C 1
ATOM 13533 O O . ALA E 2 19 ? 13.27800 4.61500 61.11100 1.000 28.83399 19 ALA E O 1
ATOM 13540 N N . SER E 2 20 ? 12.22900 4.98000 63.07200 1.000 26.70880 20 SER E N 1
ATOM 13541 C CA . SER E 2 20 ? 13.17200 5.97400 63.56700 1.000 23.97377 20 SER E CA 1
ATOM 13542 C C . SER E 2 20 ? 13.37200 5.78700 65.06300 1.000 27.75599 20 SER E C 1
ATOM 13543 O O . SER E 2 20 ? 12.41300 5.59000 65.81600 1.000 26.82537 20 SER E O 1
ATOM 13551 N N . ILE E 2 21 ? 14.63100 5.85200 65.49700 1.000 23.30298 21 ILE E N 1
ATOM 13552 C CA . ILE E 2 21 ? 14.98900 5.72200 66.90100 1.000 25.62041 21 ILE E CA 1
ATOM 13553 C C . ILE E 2 21 ? 15.84900 6.91900 67.27900 1.000 20.70808 21 ILE E C 1
ATOM 13554 O O . ILE E 2 21 ? 16.71700 7.33300 66.50500 1.000 23.46996 21 ILE E O 1
ATOM 13570 N N . SER E 2 22 ? 15.57600 7.48600 68.44300 1.000 25.57909 22 SER E N 1
ATOM 13571 C CA . SER E 2 22 ? 16.22500 8.70500 68.90900 1.000 26.54948 22 SER E CA 1
ATOM 13572 C C . SER E 2 22 ? 17.09300 8.44100 70.13600 1.000 26.41001 22 SER E C 1
ATOM 13573 O O . SER E 2 22 ? 16.71000 7.68900 71.04400 1.000 21.92570 22 SER E O 1
ATOM 13581 N N . CYS E 2 23 ? 18.27400 9.05600 70.14700 1.000 23.31420 23 CYS E N 1
ATOM 13582 C CA . CYS E 2 23 ? 19.19300 9.00900 71.28100 1.000 26.26609 23 CYS E CA 1
ATOM 13583 C C . CYS E 2 23 ? 19.62100 10.43500 71.61200 1.000 25.05692 23 CYS E C 1
ATOM 13584 O O . CYS E 2 23 ? 20.09700 11.15800 70.73200 1.000 28.12984 23 CYS E O 1
ATOM 13591 N N . LYS E 2 24 ? 19.41000 10.84600 72.86000 1.000 21.29487 24 LYS E N 1
ATOM 13592 C CA . LYS E 2 24 ? 19.85900 12.13800 73.37700 1.000 27.37471 24 LYS E CA 1
ATOM 13593 C C . LYS E 2 24 ? 20.80500 11.94800 74.55500 1.000 26.01790 24 LYS E C 1
ATOM 13594 O O . LYS E 2 24 ? 20.49300 11.22200 75.50600 1.000 27.84620 24 LYS E O 1
ATOM 13613 N N . SER E 2 25 ? 21.93300 12.64000 74.52000 1.000 23.85647 25 SER E N 1
ATOM 13614 C CA . SER E 2 25 ? 22.91300 12.55100 75.58900 1.000 24.50154 25 SER E CA 1
ATOM 13615 C C . SER E 2 25 ? 22.82200 13.76200 76.50800 1.000 23.55289 25 SER E C 1
ATOM 13616 O O . SER E 2 25 ? 22.44500 14.86100 76.09000 1.000 23.76679 25 SER E O 1
ATOM 13624 N N . SER E 2 26 ? 23.23400 13.55700 77.75300 1.000 23.25238 26 SER E N 1
ATOM 13625 C CA . SER E 2 26 ? 23.22300 14.61000 78.76500 1.000 20.61175 26 SER E CA 1
ATOM 13626 C C . SER E 2 26 ? 24.34000 15.63500 78.57000 1.000 27.17024 26 SER E C 1
ATOM 13627 O O . SER E 2 26 ? 24.32600 16.68600 79.22800 1.000 26.11845 26 SER E O 1
ATOM 13635 N N . GLN E 2 27 ? 25.30400 15.36100 77.70400 1.000 26.34453 27 GLN E N 1
ATOM 13636 C CA . GLN E 2 27 ? 26.25600 16.38300 77.30600 1.000 25.81907 27 GLN E CA 1
ATOM 13637 C C . GLN E 2 27 ? 26.77400 16.03500 75.92200 1.000 24.75544 27 GLN E C 1
ATOM 13638 O O . GLN E 2 27 ? 26.65700 14.90000 75.45600 1.000 21.59344 27 GLN E O 1
ATOM 13652 N N . THR E 2 28 ? 27.29900 17.03900 75.23500 1.000 22.92887 28 THR E N 1
ATOM 13653 C CA . THR E 2 28 ? 27.67600 16.83200 73.84900 1.000 19.94195 28 THR E CA 1
ATOM 13654 C C . THR E 2 28 ? 28.66700 15.67700 73.71800 1.000 20.09974 28 THR E C 1
ATOM 13655 O O . THR E 2 28 ? 29.54800 15.47100 74.56700 1.000 21.22651 28 THR E O 1
ATOM 13666 N N . LEU E 2 29 ? 28.49300 14.90000 72.65200 1.000 20.13383 29 LEU E N 1
ATOM 13667 C CA . LEU E 2 29 ? 29.41300 13.82600 72.29600 1.000 20.77804 29 LEU E CA 1
ATOM 13668 C C . LEU E 2 29 ? 30.47400 14.28300 71.30700 1.000 18.15816 29 LEU E C 1
ATOM 13669 O O . LEU E 2 29 ? 31.27000 13.47400 70.82900 1.000 18.72660 29 LEU E O 1
ATOM 13685 N N . PHE E 2 30 ? 30.52800 15.57700 70.99000 1.000 20.64801 30 PHE E N 1
ATOM 13686 C CA . PHE E 2 30 ? 31.65700 16.11300 70.23700 1.000 23.02227 30 PHE E CA 1
ATOM 13687 C C . PHE E 2 30 ? 32.97700 15.82500 70.95100 1.000 16.87644 30 PHE E C 1
ATOM 13688 O O . PHE E 2 30 ? 33.16000 16.21700 72.10900 1.000 21.04248 30 PHE E O 1
ATOM 13705 N N . TYR E 2 31 ? 33.90900 15.18000 70.25500 1.000 18.50437 31 TYR E N 1
ATOM 13706 C CA . TYR E 2 31 ? 35.23800 14.92700 70.80500 1.000 20.09318 31 TYR E CA 1
ATOM 13707 C C . TYR E 2 31 ? 36.25400 15.93900 70.28800 1.000 23.45788 31 TYR E C 1
ATOM 13708 O O . TYR E 2 31 ? 37.00700 16.54900 71.06700 1.000 21.19482 31 TYR E O 1
ATOM 13726 N N . SER E 2 32 ? 36.27600 16.11300 68.97700 1.000 20.82631 32 SER E N 1
ATOM 13727 C CA . SER E 2 32 ? 37.12000 17.07700 68.29800 1.000 26.54120 32 SER E CA 1
ATOM 13728 C C . SER E 2 32 ? 36.56600 17.19800 66.88800 1.000 26.88257 32 SER E C 1
ATOM 13729 O O . SER E 2 32 ? 35.63900 16.48300 66.49500 1.000 29.01936 32 SER E O 1
ATOM 13737 N N . LYS E 2 33 ? 37.11900 18.14400 66.13200 1.000 32.59615 33 LYS E N 1
ATOM 13738 C CA . LYS E 2 33 ? 36.56200 18.45700 64.82700 1.000 32.58472 33 LYS E CA 1
ATOM 13739 C C . LYS E 2 33 ? 36.39700 17.19400 63.99200 1.000 25.94177 33 LYS E C 1
ATOM 13740 O O . LYS E 2 33 ? 37.35400 16.44600 63.77000 1.000 32.40244 33 LYS E O 1
ATOM 13759 N N . GLY E 2 34 ? 35.16200 16.93300 63.57500 1.000 27.14292 34 GLY E N 1
ATOM 13760 C CA . GLY E 2 34 ? 34.85200 15.80200 62.73800 1.000 26.61815 34 GLY E CA 1
ATOM 13761 C C . GLY E 2 34 ? 34.71400 14.47100 63.44700 1.000 29.64968 34 GLY E C 1
ATOM 13762 O O . GLY E 2 34 ? 34.44200 13.47000 62.77700 1.000 29.94486 34 GLY E O 1
ATOM 13766 N N . LYS E 2 35 ? 34.87200 14.42400 64.77800 1.000 25.90405 35 LYS E N 1
ATOM 13767 C CA . LYS E 2 35 ? 34.87600 13.16900 65.53000 1.000 21.62923 35 LYS E CA 1
ATOM 13768 C C . LYS E 2 35 ? 33.86100 13.24700 66.65400 1.000 20.05700 35 LYS E C 1
ATOM 13769 O O . LYS E 2 35 ? 34.06100 13.97600 67.63200 1.000 19.88997 35 LYS E O 1
ATOM 13788 N N . THR E 2 36 ? 32.76600 12.50800 66.50100 1.000 19.36110 36 THR E N 1
ATOM 13789 C CA . THR E 2 36 ? 31.72600 12.38300 67.51300 1.000 17.53889 36 THR E CA 1
ATOM 13790 C C . THR E 2 36 ? 31.47500 10.89000 67.66500 1.000 17.47489 36 THR E C 1
ATOM 13791 O O . THR E 2 36 ? 31.04800 10.23400 66.70400 1.000 18.58958 36 THR E O 1
ATOM 13802 N N . TYR E 2 37 ? 31.75100 10.33800 68.85200 1.000 17.39532 37 TYR E N 1
ATOM 13803 C CA . TYR E 2 37 ? 31.74900 8.88400 69.00100 1.000 15.64800 37 TYR E CA 1
ATOM 13804 C C . TYR E 2 37 ? 30.38400 8.42700 69.46400 1.000 18.78857 37 TYR E C 1
ATOM 13805 O O . TYR E 2 37 ? 30.14100 8.24300 70.65200 1.000 17.82568 37 TYR E O 1
ATOM 13823 N N . LEU E 2 38 ? 29.49200 8.22700 68.49500 1.000 16.06433 38 LEU E N 1
ATOM 13824 C CA . LEU E 2 38 ? 28.14900 7.70800 68.71800 1.000 16.58433 38 LEU E CA 1
ATOM 13825 C C . LEU E 2 38 ? 27.95600 6.50300 67.80600 1.000 14.33128 38 LEU E C 1
ATOM 13826 O O . LEU E 2 38 ? 28.10100 6.60500 66.58200 1.000 15.76374 38 LEU E O 1
ATOM 13842 N N . ASN E 2 39 ? 27.71500 5.35100 68.41600 1.000 14.08315 39 ASN E N 1
ATOM 13843 C CA . ASN E 2 39 ? 27.53200 4.10600 67.70200 1.000 13.55728 39 ASN E CA 1
ATOM 13844 C C . ASN E 2 39 ? 26.07700 3.69400 67.84600 1.000 14.03558 39 ASN E C 1
ATOM 13845 O O . ASN E 2 39 ? 25.41700 4.02100 68.83700 1.000 15.43854 39 ASN E O 1
ATOM 13856 N N . TRP E 2 40 ? 25.61200 2.91000 66.88600 1.000 17.38451 40 TRP E N 1
ATOM 13857 C CA . TRP E 2 40 ? 24.35700 2.19600 67.01200 1.000 17.07023 40 TRP E CA 1
ATOM 13858 C C . TRP E 2 40 ? 24.65100 0.71600 66.91000 1.000 11.08818 40 TRP E C 1
ATOM 13859 O O . TRP E 2 40 ? 25.34600 0.27700 65.98000 1.000 14.66663 40 TRP E O 1
ATOM 13880 N N . LEU E 2 41 ? 24.13500 -0.04400 67.86200 1.000 15.79947 41 LEU E N 1
ATOM 13881 C CA . LEU E 2 41 ? 24.29700 -1.48600 67.88900 1.000 14.89323 41 LEU E CA 1
ATOM 13882 C C . LEU E 2 41 ? 22.93900 -2.16300 67.74900 1.000 14.74976 41 LEU E C 1
ATOM 13883 O O . LEU E 2 41 ? 21.89800 -1.57300 68.02200 1.000 15.61621 41 LEU E O 1
ATOM 13899 N N . PHE E 2 42 ? 22.99100 -3.44300 67.41200 1.000 14.61496 42 PHE E N 1
ATOM 13900 C CA . PHE E 2 42 ? 21.80600 -4.27300 67.21600 1.000 15.93099 42 PHE E CA 1
ATOM 13901 C C . PHE E 2 42 ? 22.07100 -5.62900 67.83600 1.000 16.60129 42 PHE E C 1
ATOM 13902 O O . PHE E 2 42 ? 23.16600 -6.16500 67.67100 1.000 17.04946 42 PHE E O 1
ATOM 13919 N N . GLN E 2 43 ? 21.07300 -6.17900 68.53000 1.000 13.79414 43 GLN E N 1
ATOM 13920 C CA . GLN E 2 43 ? 21.19900 -7.48500 69.17000 1.000 13.41006 43 GLN E CA 1
ATOM 13921 C C . GLN E 2 43 ? 19.93700 -8.31300 68.99300 1.000 16.59624 43 GLN E C 1
ATOM 13922 O O . GLN E 2 43 ? 18.83800 -7.86100 69.33500 1.000 17.90771 43 GLN E O 1
ATOM 13936 N N . ARG E 2 44 ? 20.11000 -9.51700 68.44700 1.000 16.76765 44 ARG E N 1
ATOM 13937 C CA . ARG E 2 44 ? 19.06400 -10.51800 68.42500 1.000 19.47772 44 ARG E CA 1
ATOM 13938 C C . ARG E 2 44 ? 19.04500 -11.25300 69.75600 1.000 23.41603 44 ARG E C 1
ATOM 13939 O O . ARG E 2 44 ? 20.07900 -11.37000 70.43100 1.000 19.36256 44 ARG E O 1
ATOM 13960 N N . PRO E 2 45 ? 17.89400 -11.76900 70.16400 1.000 21.89651 45 PRO E N 1
ATOM 13961 C CA . PRO E 2 45 ? 17.83100 -12.45300 71.45500 1.000 22.15003 45 PRO E CA 1
ATOM 13962 C C . PRO E 2 45 ? 18.74700 -13.65900 71.47500 1.000 26.14528 45 PRO E C 1
ATOM 13963 O O . PRO E 2 45 ? 18.85300 -14.40500 70.49400 1.000 26.60097 45 PRO E O 1
ATOM 13974 N N . GLY E 2 46 ? 19.43700 -13.81800 72.60300 1.000 25.78729 46 GLY E N 1
ATOM 13975 C CA . GLY E 2 46 ? 20.35400 -14.92200 72.78400 1.000 29.66609 46 GLY E CA 1
ATOM 13976 C C . GLY E 2 46 ? 21.64400 -14.80500 72.01900 1.000 28.39695 46 GLY E C 1
ATOM 13977 O O . GLY E 2 46 ? 22.42900 -15.76100 72.00500 1.000 28.96154 46 GLY E O 1
ATOM 13981 N N . GLN E 2 47 ? 21.88700 -13.67500 71.36700 1.000 25.98391 47 GLN E N 1
ATOM 13982 C CA . GLN E 2 47 ? 23.10100 -13.49400 70.58400 1.000 23.75144 47 GLN E CA 1
ATOM 13983 C C . GLN E 2 47 ? 23.88900 -12.27800 71.06300 1.000 16.83358 47 GLN E C 1
ATOM 13984 O O . GLN E 2 47 ? 23.44600 -11.50700 71.92300 1.000 18.46655 47 GLN E O 1
ATOM 13998 N N . SER E 2 48 ? 25.09200 -12.12700 70.50100 1.000 18.35411 48 SER E N 1
ATOM 13999 C CA . SER E 2 48 ? 25.90100 -10.97300 70.86000 1.000 16.32820 48 SER E CA 1
ATOM 14000 C C . SER E 2 48 ? 25.44800 -9.75000 70.08500 1.000 16.95111 48 SER E C 1
ATOM 14001 O O . SER E 2 48 ? 24.93500 -9.87600 68.96900 1.000 15.73970 48 SER E O 1
ATOM 14009 N N . PRO E 2 49 ? 25.62200 -8.55600 70.65300 1.000 14.41837 49 PRO E N 1
ATOM 14010 C CA . PRO E 2 49 ? 25.39700 -7.34000 69.88400 1.000 15.81261 49 PRO E CA 1
ATOM 14011 C C . PRO E 2 49 ? 26.32100 -7.29800 68.68900 1.000 17.14429 49 PRO E C 1
ATOM 14012 O O . PRO E 2 49 ? 27.39700 -7.90600 68.68600 1.000 14.75075 49 PRO E O 1
ATOM 14023 N N . LYS E 2 50 ? 25.90400 -6.54500 67.66300 1.000 15.16402 50 LYS E N 1
ATOM 14024 C CA . LYS E 2 50 ? 26.78900 -6.16400 66.58800 1.000 14.25223 50 LYS E CA 1
ATOM 14025 C C . LYS E 2 50 ? 26.65200 -4.66900 66.34800 1.000 16.32673 50 LYS E C 1
ATOM 14026 O O . LYS E 2 50 ? 25.59600 -4.07600 66.62500 1.000 17.80068 50 LYS E O 1
ATOM 14045 N N . ARG E 2 51 ? 27.70900 -4.07500 65.80600 1.000 16.51746 51 ARG E N 1
ATOM 14046 C CA . ARG E 2 51 ? 27.69000 -2.66000 65.46100 1.000 14.47232 51 ARG E CA 1
ATOM 14047 C C . ARG E 2 51 ? 27.06400 -2.47600 64.07300 1.000 15.32080 51 ARG E C 1
ATOM 14048 O O . ARG E 2 51 ? 27.37800 -3.22200 63.12900 1.000 17.46629 51 ARG E O 1
ATOM 14069 N N . LEU E 2 52 ? 26.16200 -1.50700 63.95800 1.000 16.18518 52 LEU E N 1
ATOM 14070 C CA . LEU E 2 52 ? 25.61600 -1.08700 62.66500 1.000 12.63919 52 LEU E CA 1
ATOM 14071 C C . LEU E 2 52 ? 26.19100 0.21400 62.14200 1.000 19.78023 52 LEU E C 1
ATOM 14072 O O . LEU E 2 52 ? 26.43200 0.33700 60.93500 1.000 19.54607 52 LEU E O 1
ATOM 14088 N N . ILE E 2 53 ? 26.37800 1.19400 63.02200 1.000 17.09716 53 ILE E N 1
ATOM 14089 C CA . ILE E 2 53 ? 26.77300 2.54300 62.66000 1.000 19.69681 53 ILE E CA 1
ATOM 14090 C C . ILE E 2 53 ? 27.84100 2.97100 63.65400 1.000 18.34724 53 ILE E C 1
ATOM 14091 O O . ILE E 2 53 ? 27.71300 2.70400 64.85900 1.000 17.64256 53 ILE E O 1
ATOM 14107 N N . TYR E 2 54 ? 28.87700 3.63700 63.16200 1.000 18.09260 54 TYR E N 1
ATOM 14108 C CA . TYR E 2 54 ? 29.88100 4.26500 64.01600 1.000 17.63259 54 TYR E CA 1
ATOM 14109 C C . TYR E 2 54 ? 30.07800 5.70900 63.58700 1.000 19.81967 54 TYR E C 1
ATOM 14110 O O . TYR E 2 54 ? 29.72800 6.10000 62.47300 1.000 17.15711 54 TYR E O 1
ATOM 14128 N N . LEU E 2 55 ? 30.66400 6.51400 64.47300 1.000 15.15749 55 LEU E N 1
ATOM 14129 C CA . LEU E 2 55 ? 30.95800 7.90800 64.15100 1.000 15.65206 55 LEU E CA 1
ATOM 14130 C C . LEU E 2 55 ? 29.72800 8.59200 63.55300 1.000 17.97565 55 LEU E C 1
ATOM 14131 O O . LEU E 2 55 ? 29.81000 9.30100 62.54300 1.000 19.61350 55 LEU E O 1
ATOM 14147 N N . VAL E 2 56 ? 28.60600 8.37000 64.22200 1.000 15.36778 56 VAL E N 1
ATOM 14148 C CA . VAL E 2 56 ? 27.28300 8.95600 63.99200 1.000 17.07653 56 VAL E CA 1
ATOM 14149 C C . VAL E 2 56 ? 26.58000 8.39900 62.75900 1.000 18.14347 56 VAL E C 1
ATOM 14150 O O . VAL E 2 56 ? 25.39100 8.06300 62.81600 1.000 20.24737 56 VAL E O 1
ATOM 14163 N N . SER E 2 57 ? 27.27300 8.36300 61.63200 1.000 21.32315 57 SER E N 1
ATOM 14164 C CA . SER E 2 57 ? 26.60600 8.14900 60.35400 1.000 23.99166 57 SER E CA 1
ATOM 14165 C C . SER E 2 57 ? 27.27300 7.14000 59.44200 1.000 23.40750 57 SER E C 1
ATOM 14166 O O . SER E 2 57 ? 26.80200 6.93900 58.31300 1.000 24.12672 57 SER E O 1
ATOM 14174 N N . LYS E 2 58 ? 28.34600 6.48800 59.87800 1.000 19.42000 58 LYS E N 1
ATOM 14175 C CA . LYS E 2 58 ? 29.10200 5.60000 59.01900 1.000 18.91170 58 LYS E CA 1
ATOM 14176 C C . LYS E 2 58 ? 28.57500 4.18100 59.16300 1.000 21.00479 58 LYS E C 1
ATOM 14177 O O . LYS E 2 58 ? 28.48800 3.65600 60.28100 1.000 21.80942 58 LYS E O 1
ATOM 14196 N N . LEU E 2 59 ? 28.24000 3.56400 58.04000 1.000 21.23248 59 LEU E N 1
ATOM 14197 C CA . LEU E 2 59 ? 27.65100 2.23300 58.02100 1.000 21.63247 59 LEU E CA 1
ATOM 14198 C C . LEU E 2 59 ? 28.73500 1.16900 58.05900 1.000 22.36744 59 LEU E C 1
ATOM 14199 O O . LEU E 2 59 ? 29.69600 1.21700 57.28600 1.000 22.08272 59 LEU E O 1
ATOM 14215 N N . ASP E 2 60 ? 28.56900 0.18800 58.93700 1.000 20.23099 60 ASP E N 1
ATOM 14216 C CA . ASP E 2 60 ? 29.48600 -0.93300 58.94900 1.000 21.28401 60 ASP E CA 1
ATOM 14217 C C . ASP E 2 60 ? 29.31300 -1.81700 57.71600 1.000 23.18074 60 ASP E C 1
ATOM 14218 O O . ASP E 2 60 ? 28.22800 -1.92100 57.13300 1.000 24.54272 60 ASP E O 1
ATOM 14227 N N . SER E 2 61 ? 30.39200 -2.47800 57.33400 1.000 24.34189 61 SER E N 1
ATOM 14228 C CA . SER E 2 61 ? 30.27000 -3.47400 56.27900 1.000 25.32734 61 SER E CA 1
ATOM 14229 C C . SER E 2 61 ? 29.33700 -4.58500 56.74300 1.000 31.54056 61 SER E C 1
ATOM 14230 O O . SER E 2 61 ? 29.24500 -4.90900 57.93400 1.000 30.11063 61 SER E O 1
ATOM 14238 N N . GLY E 2 62 ? 28.60900 -5.14600 55.78900 1.000 31.62131 62 GLY E N 1
ATOM 14239 C CA . GLY E 2 62 ? 27.63900 -6.17000 56.11400 1.000 35.46054 62 GLY E CA 1
ATOM 14240 C C . GLY E 2 62 ? 26.34600 -5.65500 56.69700 1.000 34.77809 62 GLY E C 1
ATOM 14241 O O . GLY E 2 62 ? 25.59300 -6.44500 57.28700 1.000 35.41828 62 GLY E O 1
ATOM 14245 N N . VAL E 2 63 ? 26.06700 -4.36200 56.56500 1.000 28.34588 63 VAL E N 1
ATOM 14246 C CA . VAL E 2 63 ? 24.82700 -3.76100 57.04100 1.000 26.29996 63 VAL E CA 1
ATOM 14247 C C . VAL E 2 63 ? 24.08300 -3.18000 55.84600 1.000 26.50010 63 VAL E C 1
ATOM 14248 O O . VAL E 2 63 ? 24.65600 -2.38800 55.09800 1.000 27.70203 63 VAL E O 1
ATOM 14261 N N . PRO E 2 64 ? 22.79600 -3.49000 55.66300 1.000 27.94367 64 PRO E N 1
ATOM 14262 C CA . PRO E 2 64 ? 22.06000 -2.92700 54.52400 1.000 28.64829 64 PRO E CA 1
ATOM 14263 C C . PRO E 2 64 ? 21.91600 -1.41100 54.58400 1.000 30.84408 64 PRO E C 1
ATOM 14264 O O . PRO E 2 64 ? 21.73000 -0.82100 55.64800 1.000 27.69627 64 PRO E O 1
ATOM 14275 N N . ASP E 2 65 ? 21.95000 -0.78400 53.40100 1.000 32.74416 65 ASP E N 1
ATOM 14276 C CA . ASP E 2 65 ? 21.83300 0.66800 53.26000 1.000 35.14063 65 ASP E CA 1
ATOM 14277 C C . ASP E 2 65 ? 20.45500 1.20900 53.62400 1.000 31.04276 65 ASP E C 1
ATOM 14278 O O . ASP E 2 65 ? 20.26400 2.43500 53.58900 1.000 32.92475 65 ASP E O 1
ATOM 14287 N N . ARG E 2 66 ? 19.48900 0.34400 53.95800 1.000 28.03902 66 ARG E N 1
ATOM 14288 C CA . ARG E 2 66 ? 18.24100 0.80400 54.55000 1.000 26.35827 66 ARG E CA 1
ATOM 14289 C C . ARG E 2 66 ? 18.47400 1.47700 55.90200 1.000 27.16669 66 ARG E C 1
ATOM 14290 O O . ARG E 2 66 ? 17.63200 2.26800 56.35300 1.000 21.68020 66 ARG E O 1
ATOM 14311 N N . PHE E 2 67 ? 19.61400 1.20100 56.53900 1.000 25.45139 67 PHE E N 1
ATOM 14312 C CA . PHE E 2 67 ? 19.94800 1.81400 57.81600 1.000 26.63177 67 PHE E CA 1
ATOM 14313 C C . PHE E 2 67 ? 20.76900 3.07400 57.61100 1.000 20.55831 67 PHE E C 1
ATOM 14314 O O . PHE E 2 67 ? 21.64800 3.11600 56.74800 1.000 28.72108 67 PHE E O 1
ATOM 14331 N N . SER E 2 68 ? 20.47800 4.09100 58.40900 1.000 19.86558 68 SER E N 1
ATOM 14332 C CA . SER E 2 68 ? 21.23900 5.33600 58.35600 1.000 24.84196 68 SER E CA 1
ATOM 14333 C C . SER E 2 68 ? 21.21200 6.03900 59.70800 1.000 22.32398 68 SER E C 1
ATOM 14334 O O . SER E 2 68 ? 20.26100 5.92500 60.47900 1.000 23.84519 68 SER E O 1
ATOM 14342 N N . GLY E 2 69 ? 22.29400 6.75800 59.99900 1.000 23.72421 69 GLY E N 1
ATOM 14343 C CA . GLY E 2 69 ? 22.40300 7.50900 61.23500 1.000 23.25041 69 GLY E CA 1
ATOM 14344 C C . GLY E 2 69 ? 22.69600 8.97000 60.94900 1.000 20.48501 69 GLY E C 1
ATOM 14345 O O . GLY E 2 69 ? 23.34000 9.29900 59.95100 1.000 22.59425 69 GLY E O 1
ATOM 14349 N N . SER E 2 70 ? 22.24100 9.83400 61.85300 1.000 21.49780 70 SER E N 1
ATOM 14350 C CA . SER E 2 70 ? 22.43100 11.27100 61.72400 1.000 24.02286 70 SER E CA 1
ATOM 14351 C C . SER E 2 70 ? 22.44500 11.90800 63.10400 1.000 25.02644 70 SER E C 1
ATOM 14352 O O . SER E 2 70 ? 22.20600 11.26000 64.13000 1.000 22.86288 70 SER E O 1
ATOM 14360 N N . GLY E 2 71 ? 22.72800 13.19700 63.12400 1.000 23.48570 71 GLY E N 1
ATOM 14361 C CA . GLY E 2 71 ? 22.71700 13.96400 64.34200 1.000 23.51501 71 GLY E CA 1
ATOM 14362 C C . GLY E 2 71 ? 24.06700 14.57700 64.64600 1.000 20.75078 71 GLY E C 1
ATOM 14363 O O . GLY E 2 71 ? 25.04100 14.42200 63.90900 1.000 22.45652 71 GLY E O 1
ATOM 14367 N N . SER E 2 72 ? 24.10200 15.26900 65.77300 1.000 23.42246 72 SER E N 1
ATOM 14368 C CA . SER E 2 72 ? 25.28000 16.00000 66.22500 1.000 25.31810 72 SER E CA 1
ATOM 14369 C C . SER E 2 72 ? 25.02400 16.47300 67.64500 1.000 22.88396 72 SER E C 1
ATOM 14370 O O . SER E 2 72 ? 23.87200 16.61000 68.07400 1.000 23.72154 72 SER E O 1
ATOM 14378 N N . GLY E 2 73 ? 26.11100 16.73500 68.36900 1.000 21.92374 73 GLY E N 1
ATOM 14379 C CA . GLY E 2 73 ? 26.02000 17.30300 69.68800 1.000 21.27188 73 GLY E CA 1
ATOM 14380 C C . GLY E 2 73 ? 25.41800 16.36300 70.69900 1.000 21.84132 73 GLY E C 1
ATOM 14381 O O . GLY E 2 73 ? 26.09000 15.42700 71.15200 1.000 24.54986 73 GLY E O 1
ATOM 14385 N N . THR E 2 74 ? 24.14300 16.59400 71.03100 1.000 23.46554 74 THR E N 1
ATOM 14386 C CA . THR E 2 74 ? 23.41900 15.79800 71.99900 1.000 22.88379 74 THR E CA 1
ATOM 14387 C C . THR E 2 74 ? 22.25900 15.02700 71.39400 1.000 23.78020 74 THR E C 1
ATOM 14388 O O . THR E 2 74 ? 21.56800 14.33900 72.14200 1.000 27.48561 74 THR E O 1
ATOM 14399 N N . ASP E 2 75 ? 22.00500 15.12900 70.08600 1.000 22.85806 75 ASP E N 1
ATOM 14400 C CA . ASP E 2 75 ? 20.79900 14.54500 69.49700 1.000 22.83759 75 ASP E CA 1
ATOM 14401 C C . ASP E 2 75 ? 21.14000 13.71800 68.27600 1.000 23.19756 75 ASP E C 1
ATOM 14402 O O . ASP E 2 75 ? 21.72600 14.22700 67.31200 1.000 23.89870 75 ASP E O 1
ATOM 14411 N N . PHE E 2 76 ? 20.75400 12.44300 68.31300 1.000 20.26982 76 PHE E N 1
ATOM 14412 C CA . PHE E 2 76 ? 21.10000 11.48900 67.27200 1.000 20.88871 76 PHE E CA 1
ATOM 14413 C C . PHE E 2 76 ? 19.89100 10.64500 66.89600 1.000 19.73392 76 PHE E C 1
ATOM 14414 O O . PHE E 2 76 ? 18.97500 10.45100 67.70000 1.000 22.89071 76 PHE E O 1
ATOM 14431 N N . THR E 2 77 ? 19.91100 10.14300 65.66200 1.000 21.53301 77 THR E N 1
ATOM 14432 C CA . THR E 2 77 ? 18.78000 9.38800 65.14000 1.000 24.17292 77 THR E CA 1
ATOM 14433 C C . THR E 2 77 ? 19.24100 8.23800 64.26400 1.000 21.14915 77 THR E C 1
ATOM 14434 O O . THR E 2 77 ? 20.07400 8.43000 63.37300 1.000 22.83574 77 THR E O 1
ATOM 14445 N N . LEU E 2 78 ? 18.66900 7.05300 64.49200 1.000 20.44974 78 LEU E N 1
ATOM 14446 C CA . LEU E 2 78 ? 18.82300 5.90500 63.60900 1.000 17.23679 78 LEU E CA 1
ATOM 14447 C C . LEU E 2 78 ? 17.53700 5.77700 62.80400 1.000 20.95808 78 LEU E C 1
ATOM 14448 O O . LEU E 2 78 ? 16.45600 5.82600 63.38300 1.000 22.41263 78 LEU E O 1
ATOM 14464 N N . LYS E 2 79 ? 17.65600 5.64900 61.49100 1.000 22.02706 79 LYS E N 1
ATOM 14465 C CA . LYS E 2 79 ? 16.50200 5.49000 60.60700 1.000 23.24613 79 LYS E CA 1
ATOM 14466 C C . LYS E 2 79 ? 16.62200 4.19300 59.83200 1.000 21.03640 79 LYS E C 1
ATOM 14467 O O . LYS E 2 79 ? 17.70600 3.84200 59.33700 1.000 22.86641 79 LYS E O 1
ATOM 14486 N N . ILE E 2 80 ? 15.47900 3.52100 59.64600 1.000 25.05663 80 ILE E N 1
ATOM 14487 C CA . ILE E 2 80 ? 15.36100 2.36100 58.72200 1.000 21.44478 80 ILE E CA 1
ATOM 14488 C C . ILE E 2 80 ? 14.40100 2.84500 57.61700 1.000 21.82982 80 ILE E C 1
ATOM 14489 O O . ILE E 2 80 ? 13.27800 3.14300 57.93100 1.000 24.13566 80 ILE E O 1
ATOM 14505 N N . SER E 2 81 ? 14.85100 2.94500 56.38200 1.000 24.47691 81 SER E N 1
ATOM 14506 C CA . SER E 2 81 ? 14.04300 3.43800 55.24000 1.000 26.79227 81 SER E CA 1
ATOM 14507 C C . SER E 2 81 ? 12.77000 2.60700 55.10900 1.000 31.03016 81 SER E C 1
ATOM 14508 O O . SER E 2 81 ? 11.69400 3.20800 55.00600 1.000 32.01006 81 SER E O 1
ATOM 14516 N N . ARG E 2 82 ? 12.90700 1.28900 55.10100 1.000 28.62808 82 ARG E N 1
ATOM 14517 C CA . ARG E 2 82 ? 11.77600 0.34800 54.92100 1.000 33.99658 82 ARG E CA 1
ATOM 14518 C C . ARG E 2 82 ? 12.09100 -0.87800 55.77200 1.000 27.86672 82 ARG E C 1
ATOM 14519 O O . ARG E 2 82 ? 13.03400 -1.56400 55.44800 1.000 34.12669 82 ARG E O 1
ATOM 14540 N N . VAL E 2 83 ? 11.31300 -1.12200 56.80900 1.000 27.94138 83 VAL E N 1
ATOM 14541 C CA . VAL E 2 83 ? 11.58100 -2.22100 57.76700 1.000 28.44516 83 VAL E CA 1
ATOM 14542 C C . VAL E 2 83 ? 11.40000 -3.54900 57.05000 1.000 31.94177 83 VAL E C 1
ATOM 14543 O O . VAL E 2 83 ? 10.47200 -3.67400 56.32600 1.000 30.26505 83 VAL E O 1
ATOM 14556 N N . GLU E 2 84 ? 12.31300 -4.48200 57.21000 1.000 26.37765 84 GLU E N 1
ATOM 14557 C CA . GLU E 2 84 ? 12.17400 -5.84400 56.66500 1.000 23.88313 84 GLU E CA 1
ATOM 14558 C C . GLU E 2 84 ? 11.89000 -6.75600 57.85300 1.000 26.64386 84 GLU E C 1
ATOM 14559 O O . GLU E 2 84 ? 12.03500 -6.31100 58.98600 1.000 25.41669 84 GLU E O 1
ATOM 14571 N N . ALA E 2 85 ? 11.45300 -7.96800 57.58100 1.000 22.72584 85 ALA E N 1
ATOM 14572 C CA . ALA E 2 85 ? 11.05200 -8.88100 58.64700 1.000 23.43126 85 ALA E CA 1
ATOM 14573 C C . ALA E 2 85 ? 12.18900 -9.14900 59.61900 1.000 24.10868 85 ALA E C 1
ATOM 14574 O O . ALA E 2 85 ? 11.96100 -9.33400 60.82400 1.000 23.23147 85 ALA E O 1
ATOM 14581 N N . GLU E 2 86 ? 13.40300 -9.22300 59.10200 1.000 23.16124 86 GLU E N 1
ATOM 14582 C CA . GLU E 2 86 ? 14.57900 -9.61400 59.87200 1.000 23.25181 86 GLU E CA 1
ATOM 14583 C C . GLU E 2 86 ? 15.14000 -8.47800 60.72400 1.000 23.61469 86 GLU E C 1
ATOM 14584 O O . GLU E 2 86 ? 16.09600 -8.70500 61.48400 1.000 24.04085 86 GLU E O 1
ATOM 14596 N N . ASP E 2 87 ? 14.58800 -7.28100 60.64000 1.000 22.47790 87 ASP E N 1
ATOM 14597 C CA . ASP E 2 87 ? 15.08000 -6.14100 61.40900 1.000 21.74100 87 ASP E CA 1
ATOM 14598 C C . ASP E 2 87 ? 14.65300 -6.16800 62.87500 1.000 22.63567 87 ASP E C 1
ATOM 14599 O O . ASP E 2 87 ? 15.11300 -5.32500 63.67700 1.000 21.62748 87 ASP E O 1
ATOM 14608 N N . LEU E 2 88 ? 13.82800 -7.12900 63.27000 1.000 19.98231 88 LEU E N 1
ATOM 14609 C CA . LEU E 2 88 ? 13.35700 -7.15500 64.64800 1.000 21.92949 88 LEU E CA 1
ATOM 14610 C C . LEU E 2 88 ? 14.48600 -7.52400 65.60900 1.000 20.13585 88 LEU E C 1
ATOM 14611 O O . LEU E 2 88 ? 15.39300 -8.29400 65.27700 1.000 22.57471 88 LEU E O 1
ATOM 14627 N N . GLY E 2 89 ? 14.39700 -6.98900 66.81100 1.000 19.80567 89 GLY E N 1
ATOM 14628 C CA . GLY E 2 89 ? 15.42800 -7.16400 67.82300 1.000 20.80692 89 GLY E CA 1
ATOM 14629 C C . GLY E 2 89 ? 15.57800 -5.89900 68.62700 1.000 20.92049 89 GLY E C 1
ATOM 14630 O O . GLY E 2 89 ? 14.67900 -5.07300 68.67500 1.000 21.09015 89 GLY E O 1
ATOM 14634 N N . VAL E 2 90 ? 16.73200 -5.72100 69.28000 1.000 17.69679 90 VAL E N 1
ATOM 14635 C CA . VAL E 2 90 ? 16.94600 -4.58300 70.16800 1.000 17.97765 90 VAL E CA 1
ATOM 14636 C C . VAL E 2 90 ? 18.08000 -3.73600 69.60600 1.000 18.54372 90 VAL E C 1
ATOM 14637 O O . VAL E 2 90 ? 19.14200 -4.26100 69.23400 1.000 16.63301 90 VAL E O 1
ATOM 14650 N N . TYR E 2 91 ? 17.84800 -2.43300 69.52100 1.000 17.80281 91 TYR E N 1
ATOM 14651 C CA . TYR E 2 91 ? 18.83100 -1.47400 69.04800 1.000 16.73707 91 TYR E CA 1
ATOM 14652 C C . TYR E 2 91 ? 19.29600 -0.64100 70.22700 1.000 15.99262 91 TYR E C 1
ATOM 14653 O O . TYR E 2 91 ? 18.49900 -0.28600 71.09200 1.000 17.43717 91 TYR E O 1
ATOM 14671 N N . TYR E 2 92 ? 20.61100 -0.38200 70.29800 1.000 15.24587 92 TYR E N 1
ATOM 14672 C CA . TYR E 2 92 ? 21.20500 0.41700 71.35000 1.000 16.60127 92 TYR E CA 1
ATOM 14673 C C . TYR E 2 92 ? 22.06600 1.52900 70.76700 1.000 15.35353 92 TYR E C 1
ATOM 14674 O O . TYR E 2 92 ? 22.77000 1.32900 69.75500 1.000 16.48099 92 TYR E O 1
ATOM 14692 N N . CYS E 2 93 ? 22.03400 2.68900 71.41300 1.000 15.14203 93 CYS E N 1
ATOM 14693 C CA . CYS E 2 93 ? 23.05500 3.69900 71.16200 1.000 18.12912 93 CYS E CA 1
ATOM 14694 C C . CYS E 2 93 ? 24.17200 3.55700 72.20700 1.000 16.26012 93 CYS E C 1
ATOM 14695 O O . CYS E 2 93 ? 23.97600 3.03600 73.31700 1.000 15.02837 93 CYS E O 1
ATOM 14702 N N . LEU E 2 94 ? 25.34800 4.05700 71.83900 1.000 16.45191 94 LEU E N 1
ATOM 14703 C CA . LEU E 2 94 ? 26.55300 3.86300 72.64400 1.000 17.11781 94 LEU E CA 1
ATOM 14704 C C . LEU E 2 94 ? 27.45800 5.05100 72.38900 1.000 14.70989 94 LEU E C 1
ATOM 14705 O O . LEU E 2 94 ? 27.79500 5.31100 71.22100 1.000 15.05884 94 LEU E O 1
ATOM 14721 N N . GLN E 2 95 ? 27.82300 5.78800 73.44700 1.000 14.19348 95 GLN E N 1
ATOM 14722 C CA . GLN E 2 95 ? 28.78100 6.88400 73.32700 1.000 12.31197 95 GLN E CA 1
ATOM 14723 C C . GLN E 2 95 ? 30.14900 6.46800 73.85100 1.000 12.54369 95 GLN E C 1
ATOM 14724 O O . GLN E 2 95 ? 30.25200 5.82900 74.91300 1.000 14.49982 95 GLN E O 1
ATOM 14738 N N . SER E 2 96 ? 31.18200 6.83200 73.11300 1.000 15.06204 96 SER E N 1
ATOM 14739 C CA . SER E 2 96 ? 32.56500 6.56400 73.50200 1.000 13.69539 96 SER E CA 1
ATOM 14740 C C . SER E 2 96 ? 33.41700 7.81700 73.56600 1.000 16.40926 96 SER E C 1
ATOM 14741 O O . SER E 2 96 ? 34.64300 7.71200 73.58200 1.000 15.75790 96 SER E O 1
ATOM 14749 N N . THR E 2 97 ? 32.79400 8.99800 73.56600 1.000 15.59011 97 THR E N 1
ATOM 14750 C CA . THR E 2 97 ? 33.55800 10.23600 73.66800 1.000 16.47371 97 THR E CA 1
ATOM 14751 C C . THR E 2 97 ? 34.10700 10.43000 75.06100 1.000 16.64517 97 THR E C 1
ATOM 14752 O O . THR E 2 97 ? 35.22300 10.94900 75.22400 1.000 17.95166 97 THR E O 1
ATOM 14763 N N . HIS E 2 98 ? 33.31400 10.06400 76.06700 1.000 15.95971 98 HIS E N 1
ATOM 14764 C CA . HIS E 2 98 ? 33.63700 10.29500 77.47100 1.000 20.11061 98 HIS E CA 1
ATOM 14765 C C . HIS E 2 98 ? 33.71500 8.96700 78.20400 1.000 18.91142 98 HIS E C 1
ATOM 14766 O O . HIS E 2 98 ? 32.89900 8.06900 77.95800 1.000 17.02422 98 HIS E O 1
ATOM 14780 N N . PHE E 2 99 ? 34.70200 8.85400 79.10900 1.000 17.53227 99 PHE E N 1
ATOM 14781 C CA . PHE E 2 99 ? 34.70800 7.71600 80.01900 1.000 16.13372 99 PHE E CA 1
ATOM 14782 C C . PHE E 2 99 ? 33.91100 8.04900 81.28300 1.000 16.55451 99 PHE E C 1
ATOM 14783 O O . PHE E 2 99 ? 34.03100 9.17000 81.81700 1.000 17.88471 99 PHE E O 1
ATOM 14800 N N . PRO E 2 100 ? 33.09600 7.11200 81.78300 1.000 17.38876 100 PRO E N 1
ATOM 14801 C CA . PRO E 2 100 ? 32.88200 5.76500 81.25300 1.000 17.20034 100 PRO E CA 1
ATOM 14802 C C . PRO E 2 100 ? 32.04500 5.77300 79.98800 1.000 15.88935 100 PRO E C 1
ATOM 14803 O O . PRO E 2 100 ? 31.12700 6.59300 79.82700 1.000 16.41613 100 PRO E O 1
ATOM 14814 N N . TYR E 2 101 ? 32.33500 4.85500 79.07000 1.000 16.02920 101 TYR E N 1
ATOM 14815 C CA . TYR E 2 101 ? 31.41900 4.58800 77.97300 1.000 16.61689 101 TYR E CA 1
ATOM 14816 C C . TYR E 2 101 ? 30.03600 4.25200 78.50300 1.000 16.22525 101 TYR E C 1
ATOM 14817 O O . TYR E 2 101 ? 29.90300 3.55200 79.51600 1.000 16.64451 101 TYR E O 1
ATOM 14835 N N . THR E 2 102 ? 28.98600 4.72200 77.81100 1.000 16.37753 102 THR E N 1
ATOM 14836 C CA . THR E 2 102 ? 27.63200 4.47800 78.28400 1.000 17.04736 102 THR E CA 1
ATOM 14837 C C . THR E 2 102 ? 26.69100 4.18300 77.13100 1.000 18.21157 102 THR E C 1
ATOM 14838 O O . THR E 2 102 ? 26.88300 4.64900 75.99900 1.000 15.43294 102 THR E O 1
ATOM 14849 N N . PHE E 2 103 ? 25.65300 3.41600 77.46200 1.000 18.24709 103 PHE E N 1
ATOM 14850 C CA . PHE E 2 103 ? 24.69800 2.88300 76.50800 1.000 16.94083 103 PHE E CA 1
ATOM 14851 C C . PHE E 2 103 ? 23.32000 3.44900 76.79000 1.000 18.62488 103 PHE E C 1
ATOM 14852 O O . PHE E 2 103 ? 22.95100 3.63700 77.95500 1.000 17.47937 103 PHE E O 1
ATOM 14869 N N . GLY E 2 104 ? 22.56800 3.69300 75.71100 1.000 16.62538 104 GLY E N 1
ATOM 14870 C CA . GLY E 2 104 ? 21.12700 3.84800 75.83300 1.000 16.10156 104 GLY E CA 1
ATOM 14871 C C . GLY E 2 104 ? 20.46300 2.60400 76.39000 1.000 22.73450 104 GLY E C 1
ATOM 14872 O O . GLY E 2 104 ? 21.01100 1.50600 76.37300 1.000 19.71980 104 GLY E O 1
ATOM 14876 N N . GLY E 2 105 ? 19.22900 2.77400 76.88000 1.000 21.34663 105 GLY E N 1
ATOM 14877 C CA . GLY E 2 105 ? 18.50600 1.64700 77.45900 1.000 19.50172 105 GLY E CA 1
ATOM 14878 C C . GLY E 2 105 ? 17.92100 0.63700 76.49600 1.000 17.24174 105 GLY E C 1
ATOM 14879 O O . GLY E 2 105 ? 17.39000 -0.38000 76.96200 1.000 20.45022 105 GLY E O 1
ATOM 14883 N N . GLY E 2 106 ? 17.99200 0.87800 75.20100 1.000 18.72772 106 GLY E N 1
ATOM 14884 C CA . GLY E 2 106 ? 17.58900 -0.04300 74.16800 1.000 16.75628 106 GLY E CA 1
ATOM 14885 C C . GLY E 2 106 ? 16.21700 0.30400 73.62400 1.000 19.53269 106 GLY E C 1
ATOM 14886 O O . GLY E 2 106 ? 15.36800 0.88500 74.31500 1.000 22.91246 106 GLY E O 1
ATOM 14890 N N . THR E 2 107 ? 16.01800 -0.02300 72.36100 1.000 17.38793 107 THR E N 1
ATOM 14891 C CA . THR E 2 107 ? 14.70500 0.01900 71.71000 1.000 18.60921 107 THR E CA 1
ATOM 14892 C C . THR E 2 107 ? 14.44400 -1.35400 71.11300 1.000 18.32468 107 THR E C 1
ATOM 14893 O O . THR E 2 107 ? 15.20200 -1.81700 70.25500 1.000 21.06298 107 THR E O 1
ATOM 14904 N N . LYS E 2 108 ? 13.31400 -1.95600 71.47900 1.000 22.78633 108 LYS E N 1
ATOM 14905 C CA . LYS E 2 108 ? 12.92800 -3.25000 70.93100 1.000 20.43502 108 LYS E CA 1
ATOM 14906 C C . LYS E 2 108 ? 12.00500 -3.02300 69.74200 1.000 23.84623 108 LYS E C 1
ATOM 14907 O O . LYS E 2 108 ? 10.90700 -2.47900 69.90800 1.000 28.28989 108 LYS E O 1
ATOM 14926 N N . LEU E 2 109 ? 12.45200 -3.41600 68.56600 1.000 22.83298 109 LEU E N 1
ATOM 14927 C CA . LEU E 2 109 ? 11.65500 -3.31600 67.35100 1.000 24.72639 109 LEU E CA 1
ATOM 14928 C C . LEU E 2 109 ? 10.88700 -4.62000 67.16100 1.000 22.49397 109 LEU E C 1
ATOM 14929 O O . LEU E 2 109 ? 11.48300 -5.70100 67.04500 1.000 20.19567 109 LEU E O 1
ATOM 14945 N N . GLU E 2 110 ? 9.54200 -4.50800 67.11300 1.000 22.39180 110 GLU E N 1
ATOM 14946 C CA . GLU E 2 110 ? 8.64200 -5.62600 66.90700 1.000 26.90723 110 GLU E CA 1
ATOM 14947 C C . GLU E 2 110 ? 7.91300 -5.41800 65.58500 1.000 25.95071 110 GLU E C 1
ATOM 14948 O O . GLU E 2 110 ? 7.70500 -4.28500 65.15400 1.000 25.14952 110 GLU E O 1
ATOM 14960 N N . ILE E 2 111 ? 7.56800 -6.51400 64.93200 1.000 23.68565 111 ILE E N 1
ATOM 14961 C CA . ILE E 2 111 ? 6.93900 -6.48800 63.61000 1.000 26.42854 111 ILE E CA 1
ATOM 14962 C C . ILE E 2 111 ? 5.43500 -6.68400 63.78600 1.000 24.16247 111 ILE E C 1
ATOM 14963 O O . ILE E 2 111 ? 5.00200 -7.63100 64.45600 1.000 22.70326 111 ILE E O 1
ATOM 14979 N N . LYS E 2 112 ? 4.64800 -5.75100 63.22700 1.000 24.28734 112 LYS E N 1
ATOM 14980 C CA . LYS E 2 112 ? 3.19900 -5.89100 63.14500 1.000 25.10550 112 LYS E CA 1
ATOM 14981 C C . LYS E 2 112 ? 2.85400 -6.69600 61.90600 1.000 19.58534 112 LYS E C 1
ATOM 14982 O O . LYS E 2 112 ? 3.37800 -6.44200 60.82100 1.000 26.10398 112 LYS E O 1
ATOM 15001 N N . ARG E 2 113 ? 1.98500 -7.68900 62.05700 1.000 22.09287 113 ARG E N 1
ATOM 15002 C CA . ARG E 2 113 ? 1.58600 -8.49100 60.91700 1.000 20.61251 113 ARG E CA 1
ATOM 15003 C C . ARG E 2 113 ? 0.12600 -8.85000 61.09800 1.000 19.98515 113 ARG E C 1
ATOM 15004 O O . ARG E 2 113 ? -0.49500 -8.47600 62.09300 1.000 19.62736 113 ARG E O 1
ATOM 15025 N N . THR E 2 114 ? -0.41300 -9.60100 60.13900 1.000 20.24131 114 THR E N 1
ATOM 15026 C CA . THR E 2 114 ? -1.78800 -10.05100 60.25500 1.000 20.53091 114 THR E CA 1
ATOM 15027 C C . THR E 2 114 ? -1.92500 -11.10900 61.33800 1.000 20.72492 114 THR E C 1
ATOM 15028 O O . THR E 2 114 ? -0.96800 -11.80500 61.70300 1.000 18.93691 114 THR E O 1
ATOM 15039 N N . VAL E 2 115 ? -3.16100 -11.27900 61.79700 1.000 17.54597 115 VAL E N 1
ATOM 15040 C CA . VAL E 2 115 ? -3.45100 -12.31600 62.77700 1.000 18.43749 115 VAL E CA 1
ATOM 15041 C C . VAL E 2 115 ? -3.16000 -13.68300 62.18900 1.000 21.33182 115 VAL E C 1
ATOM 15042 O O . VAL E 2 115 ? -3.42900 -13.96300 61.01300 1.000 20.57517 115 VAL E O 1
ATOM 15055 N N . ALA E 2 116 ? -2.61300 -14.56400 63.02100 1.000 18.12257 116 ALA E N 1
ATOM 15056 C CA . ALA E 2 116 ? -2.30900 -15.92500 62.60300 1.000 18.34809 116 ALA E CA 1
ATOM 15057 C C . ALA E 2 116 ? -2.71600 -16.85400 63.73600 1.000 18.69798 116 ALA E C 1
ATOM 15058 O O . ALA E 2 116 ? -2.23100 -16.70200 64.86100 1.000 19.55532 116 ALA E O 1
ATOM 15065 N N . ALA E 2 117 ? -3.63800 -17.77800 63.47500 1.000 18.42613 117 ALA E N 1
ATOM 15066 C CA . ALA E 2 117 ? -4.04000 -18.71000 64.52500 1.000 18.27446 117 ALA E CA 1
ATOM 15067 C C . ALA E 2 117 ? -2.91200 -19.69500 64.82200 1.000 16.22628 117 ALA E C 1
ATOM 15068 O O . ALA E 2 117 ? -2.16100 -20.07100 63.91700 1.000 18.72402 117 ALA E O 1
ATOM 15075 N N . PRO E 2 118 ? -2.81800 -20.17700 66.05800 1.000 20.13016 118 PRO E N 1
ATOM 15076 C CA . PRO E 2 118 ? -1.84900 -21.23500 66.35800 1.000 20.21509 118 PRO E CA 1
ATOM 15077 C C . PRO E 2 118 ? -2.29700 -22.58800 65.84700 1.000 21.32679 118 PRO E C 1
ATOM 15078 O O . PRO E 2 118 ? -3.49000 -22.87900 65.75800 1.000 23.61012 118 PRO E O 1
ATOM 15089 N N . SER E 2 119 ? -1.31500 -23.39300 65.45400 1.000 22.64201 119 SER E N 1
ATOM 15090 C CA . SER E 2 119 ? -1.49200 -24.83100 65.31100 1.000 19.32810 119 SER E CA 1
ATOM 15091 C C . SER E 2 119 ? -1.14500 -25.48200 66.64200 1.000 23.78953 119 SER E C 1
ATOM 15092 O O . SER E 2 119 ? -0.05800 -25.25100 67.18200 1.000 23.87611 119 SER E O 1
ATOM 15100 N N . VAL E 2 120 ? -2.05000 -26.29500 67.15200 1.000 20.48301 120 VAL E N 1
ATOM 15101 C CA . VAL E 2 120 ? -2.00300 -26.77400 68.53100 1.000 21.70543 120 VAL E CA 1
ATOM 15102 C C . VAL E 2 120 ? -1.69700 -28.26900 68.52700 1.000 25.35724 120 VAL E C 1
ATOM 15103 O O . VAL E 2 120 ? -2.25500 -29.03900 67.73000 1.000 23.76252 120 VAL E O 1
ATOM 15116 N N . PHE E 2 121 ? -0.77100 -28.67700 69.39900 1.000 21.41386 121 PHE E N 1
ATOM 15117 C CA . PHE E 2 121 ? -0.36400 -30.06700 69.53300 1.000 21.99478 121 PHE E CA 1
ATOM 15118 C C . PHE E 2 121 ? -0.26000 -30.42600 71.01100 1.000 24.02521 121 PHE E C 1
ATOM 15119 O O . PHE E 2 121 ? 0.17800 -29.60200 71.82200 1.000 23.77615 121 PHE E O 1
ATOM 15136 N N . ILE E 2 122 ? -0.65000 -31.64700 71.38100 1.000 24.19326 122 ILE E N 1
ATOM 15137 C CA . ILE E 2 122 ? -0.55000 -32.08500 72.77400 1.000 25.60408 122 ILE E CA 1
ATOM 15138 C C . ILE E 2 122 ? 0.30000 -33.34900 72.81800 1.000 24.77028 122 ILE E C 1
ATOM 15139 O O . ILE E 2 122 ? 0.28600 -34.16200 71.87900 1.000 25.59143 122 ILE E O 1
ATOM 15155 N N . PHE E 2 123 ? 1.11800 -33.45200 73.87000 1.000 26.70949 123 PHE E N 1
ATOM 15156 C CA . PHE E 2 123 ? 2.08200 -34.53400 74.03100 1.000 24.90342 123 PHE E CA 1
ATOM 15157 C C . PHE E 2 123 ? 1.92500 -35.17400 75.40500 1.000 29.03655 123 PHE E C 1
ATOM 15158 O O . PHE E 2 123 ? 2.06100 -34.48000 76.43600 1.000 25.92866 123 PHE E O 1
ATOM 15175 N N . PRO E 2 124 ? 1.66100 -36.47100 75.49500 1.000 28.59833 124 PRO E N 1
ATOM 15176 C CA . PRO E 2 124 ? 1.63200 -37.10900 76.81200 1.000 29.83276 124 PRO E CA 1
ATOM 15177 C C . PRO E 2 124 ? 3.03400 -37.29400 77.36900 1.000 23.48881 124 PRO E C 1
ATOM 15178 O O . PRO E 2 124 ? 4.02700 -37.21000 76.63300 1.000 27.52568 124 PRO E O 1
ATOM 15189 N N . PRO E 2 125 ? 3.14700 -37.52900 78.67000 1.000 26.16955 125 PRO E N 1
ATOM 15190 C CA . PRO E 2 125 ? 4.45200 -37.89500 79.23800 1.000 29.43400 125 PRO E CA 1
ATOM 15191 C C . PRO E 2 125 ? 4.97000 -39.18700 78.63000 1.000 31.27551 125 PRO E C 1
ATOM 15192 O O . PRO E 2 125 ? 4.20200 -40.09400 78.29300 1.000 29.57571 125 PRO E O 1
ATOM 15203 N N . SER E 2 126 ? 6.29100 -39.25400 78.48100 1.000 30.61186 126 SER E N 1
ATOM 15204 C CA . SER E 2 126 ? 6.95100 -40.46800 78.03100 1.000 31.94721 126 SER E CA 1
ATOM 15205 C C . SER E 2 126 ? 6.90200 -41.52200 79.13400 1.000 35.75046 126 SER E C 1
ATOM 15206 O O . SER E 2 126 ? 6.75500 -41.20900 80.31400 1.000 30.22476 126 SER E O 1
ATOM 15214 N N . ASP E 2 127 ? 6.99800 -42.79400 78.73000 1.000 35.17122 127 ASP E N 1
ATOM 15215 C CA . ASP E 2 127 ? 7.08300 -43.85800 79.72800 1.000 40.14630 127 ASP E CA 1
ATOM 15216 C C . ASP E 2 127 ? 8.37000 -43.73900 80.53300 1.000 31.20572 127 ASP E C 1
ATOM 15217 O O . ASP E 2 127 ? 8.38900 -44.00000 81.74400 1.000 40.12762 127 ASP E O 1
ATOM 15226 N N . GLU E 2 128 ? 9.45800 -43.34600 79.86900 1.000 33.90769 128 GLU E N 1
ATOM 15227 C CA . GLU E 2 128 ? 10.73000 -43.14100 80.55300 1.000 37.35970 128 GLU E CA 1
ATOM 15228 C C . GLU E 2 128 ? 10.56500 -42.18000 81.72100 1.000 35.87684 128 GLU E C 1
ATOM 15229 O O . GLU E 2 128 ? 11.01100 -42.45600 82.84200 1.000 35.05095 128 GLU E O 1
ATOM 15241 N N . GLN E 2 129 ? 9.92300 -41.03400 81.48100 1.000 31.78825 129 GLN E N 1
ATOM 15242 C CA . GLN E 2 129 ? 9.73700 -40.08900 82.57500 1.000 30.16596 129 GLN E CA 1
ATOM 15243 C C . GLN E 2 129 ? 8.84500 -40.67000 83.66800 1.000 34.32990 129 GLN E C 1
ATOM 15244 O O . GLN E 2 129 ? 9.05600 -40.41600 84.85900 1.000 36.38978 129 GLN E O 1
ATOM 15258 N N . LEU E 2 130 ? 7.83400 -41.45100 83.28200 1.000 34.94917 130 LEU E N 1
ATOM 15259 C CA . LEU E 2 130 ? 6.87400 -41.94800 84.26300 1.000 41.36157 130 LEU E CA 1
ATOM 15260 C C . LEU E 2 130 ? 7.54700 -42.85900 85.28500 1.000 40.20126 130 LEU E C 1
ATOM 15261 O O . LEU E 2 130 ? 7.24300 -42.79200 86.48200 1.000 43.15435 130 LEU E O 1
ATOM 15277 N N . LYS E 2 131 ? 8.46800 -43.71200 84.82700 1.000 43.99697 131 LYS E N 1
ATOM 15278 C CA . LYS E 2 131 ? 9.24200 -44.54200 85.74600 1.000 48.11642 131 LYS E CA 1
ATOM 15279 C C . LYS E 2 131 ? 9.87300 -43.71700 86.86200 1.000 46.75960 131 LYS E C 1
ATOM 15280 O O . LYS E 2 131 ? 10.06900 -44.22200 87.97300 1.000 52.73065 131 LYS E O 1
ATOM 15299 N N . SER E 2 132 ? 10.19000 -42.44700 86.59400 1.000 45.27054 132 SER E N 1
ATOM 15300 C CA . SER E 2 132 ? 10.88900 -41.59700 87.55000 1.000 41.22279 132 SER E CA 1
ATOM 15301 C C . SER E 2 132 ? 9.97100 -40.95900 88.58700 1.000 39.44578 132 SER E C 1
ATOM 15302 O O . SER E 2 132 ? 10.47000 -40.27700 89.49100 1.000 43.90055 132 SER E O 1
ATOM 15310 N N . GLY E 2 133 ? 8.65300 -41.12500 88.47800 1.000 40.52500 133 GLY E N 1
ATOM 15311 C CA . GLY E 2 133 ? 7.73500 -40.60200 89.47100 1.000 36.57477 133 GLY E CA 1
ATOM 15312 C C . GLY E 2 133 ? 7.08100 -39.27000 89.15900 1.000 34.80641 133 GLY E C 1
ATOM 15313 O O . GLY E 2 133 ? 6.32400 -38.76100 90.00000 1.000 31.94515 133 GLY E O 1
ATOM 15317 N N . THR E 2 134 ? 7.34900 -38.68200 87.99000 1.000 40.35469 134 THR E N 1
ATOM 15318 C CA . THR E 2 134 ? 6.75000 -37.41400 87.59400 1.000 33.56513 134 THR E CA 1
ATOM 15319 C C . THR E 2 134 ? 6.21200 -37.55100 86.18000 1.000 28.04109 134 THR E C 1
ATOM 15320 O O . THR E 2 134 ? 6.67400 -38.38500 85.39700 1.000 31.79213 134 THR E O 1
ATOM 15331 N N . ALA E 2 135 ? 5.19600 -36.75000 85.86800 1.000 31.97937 135 ALA E N 1
ATOM 15332 C CA . ALA E 2 135 ? 4.61100 -36.73500 84.53500 1.000 28.75372 135 ALA E CA 1
ATOM 15333 C C . ALA E 2 135 ? 4.51700 -35.30000 84.04000 1.000 25.77016 135 ALA E C 1
ATOM 15334 O O . ALA E 2 135 ? 3.96900 -34.44300 84.73600 1.000 28.36701 135 ALA E O 1
ATOM 15341 N N . SER E 2 136 ? 5.08500 -35.04200 82.86400 1.000 22.18466 136 SER E N 1
ATOM 15342 C CA . SER E 2 136 ? 5.00500 -33.74100 82.20600 1.000 23.17935 136 SER E CA 1
ATOM 15343 C C . SER E 2 136 ? 4.10500 -33.89800 80.98700 1.000 20.50378 136 SER E C 1
ATOM 15344 O O . SER E 2 136 ? 4.40500 -34.70300 80.10300 1.000 25.68265 136 SER E O 1
ATOM 15352 N N . VAL E 2 137 ? 3.02900 -33.12100 80.93200 1.000 23.79313 137 VAL E N 1
ATOM 15353 C CA . VAL E 2 137 ? 2.17100 -33.02700 79.74600 1.000 24.45249 137 VAL E CA 1
ATOM 15354 C C . VAL E 2 137 ? 2.42300 -31.67800 79.08200 1.000 19.08613 137 VAL E C 1
ATOM 15355 O O . VAL E 2 137 ? 2.30600 -30.64200 79.73900 1.000 22.48958 137 VAL E O 1
ATOM 15368 N N . VAL E 2 138 ? 2.71600 -31.69100 77.78200 1.000 22.66238 138 VAL E N 1
ATOM 15369 C CA . VAL E 2 138 ? 3.11800 -30.48300 77.06300 1.000 21.82805 138 VAL E CA 1
ATOM 15370 C C . VAL E 2 138 ? 2.06700 -30.16400 76.00800 1.000 23.12961 138 VAL E C 1
ATOM 15371 O O . VAL E 2 138 ? 1.66800 -31.04200 75.22400 1.000 23.20092 138 VAL E O 1
ATOM 15384 N N . CYS E 2 139 ? 1.66500 -28.90100 75.97300 1.000 21.84689 139 CYS E N 1
ATOM 15385 C CA . CYS E 2 139 ? 0.81200 -28.34000 74.92800 1.000 22.83271 139 CYS E CA 1
ATOM 15386 C C . CYS E 2 139 ? 1.62800 -27.33000 74.12300 1.000 23.60498 139 CYS E C 1
ATOM 15387 O O . CYS E 2 139 ? 2.17400 -26.38800 74.70700 1.000 24.17004 139 CYS E O 1
ATOM 15394 N N . LEU E 2 140 ? 1.70300 -27.51700 72.79700 1.000 20.59417 140 LEU E N 1
ATOM 15395 C CA . LEU E 2 140 ? 2.43800 -26.63200 71.89800 1.000 21.70670 140 LEU E CA 1
ATOM 15396 C C . LEU E 2 140 ? 1.46400 -25.77400 71.09400 1.000 21.43750 140 LEU E C 1
ATOM 15397 O O . LEU E 2 140 ? 0.58400 -26.31400 70.41400 1.000 21.78783 140 LEU E O 1
ATOM 15413 N N . LEU E 2 141 ? 1.62500 -24.44500 71.15300 1.000 16.65271 141 LEU E N 1
ATOM 15414 C CA . LEU E 2 141 ? 0.93100 -23.50200 70.26800 1.000 17.05665 141 LEU E CA 1
ATOM 15415 C C . LEU E 2 141 ? 1.94200 -22.98300 69.24300 1.000 20.16497 141 LEU E C 1
ATOM 15416 O O . LEU E 2 141 ? 2.89400 -22.25700 69.58700 1.000 18.33789 141 LEU E O 1
ATOM 15432 N N . ASN E 2 142 ? 1.78300 -23.36000 67.99000 1.000 17.35414 142 ASN E N 1
ATOM 15433 C CA . ASN E 2 142 ? 2.83400 -23.09700 67.01600 1.000 18.48816 142 ASN E CA 1
ATOM 15434 C C . ASN E 2 142 ? 2.46000 -21.98600 66.03800 1.000 20.10526 142 ASN E C 1
ATOM 15435 O O . ASN E 2 142 ? 1.37600 -22.00900 65.45400 1.000 20.07180 142 ASN E O 1
ATOM 15446 N N . ASN E 2 143 ? 3.35000 -20.99600 65.92200 1.000 18.00226 143 ASN E N 1
ATOM 15447 C CA . ASN E 2 143 ? 3.40400 -20.02200 64.83100 1.000 17.68179 143 ASN E CA 1
ATOM 15448 C C . ASN E 2 143 ? 2.13700 -19.17000 64.75400 1.000 19.26499 143 ASN E C 1
ATOM 15449 O O . ASN E 2 143 ? 1.40100 -19.19400 63.75600 1.000 21.21576 143 ASN E O 1
ATOM 15460 N N . PHE E 2 144 ? 1.90100 -18.39500 65.80700 1.000 17.10893 144 PHE E N 1
ATOM 15461 C CA . PHE E 2 144 ? 0.70900 -17.55700 65.90900 1.000 17.50769 144 PHE E CA 1
ATOM 15462 C C . PHE E 2 144 ? 1.07400 -16.08600 66.10200 1.000 18.30683 144 PHE E C 1
ATOM 15463 O O . PHE E 2 144 ? 2.21100 -15.72000 66.42200 1.000 17.24130 144 PHE E O 1
ATOM 15480 N N . TYR E 2 145 ? 0.09800 -15.21300 65.88800 1.000 15.92286 145 TYR E N 1
ATOM 15481 C CA . TYR E 2 145 ? 0.25900 -13.77500 66.04900 1.000 14.69404 145 TYR E CA 1
ATOM 15482 C C . TYR E 2 145 ? -1.12200 -13.19900 66.30900 1.000 17.80215 145 TYR E C 1
ATOM 15483 O O . TYR E 2 145 ? -2.04200 -13.58000 65.58400 1.000 18.49975 145 TYR E O 1
ATOM 15501 N N . PRO E 2 146 ? -1.31000 -12.30400 67.27600 1.000 19.96949 146 PRO E N 1
ATOM 15502 C CA . PRO E 2 146 ? -0.30700 -11.73300 68.19000 1.000 20.87724 146 PRO E CA 1
ATOM 15503 C C . PRO E 2 146 ? 0.06200 -12.66900 69.33800 1.000 20.24398 146 PRO E C 1
ATOM 15504 O O . PRO E 2 146 ? -0.41400 -13.79900 69.43400 1.000 18.84388 146 PRO E O 1
ATOM 15515 N N . ARG E 2 147 ? 0.95800 -12.15300 70.19300 1.000 21.76055 147 ARG E N 1
ATOM 15516 C CA . ARG E 2 147 ? 1.58400 -12.97100 71.23400 1.000 21.78368 147 ARG E CA 1
ATOM 15517 C C . ARG E 2 147 ? 0.58800 -13.42600 72.29700 1.000 24.76068 147 ARG E C 1
ATOM 15518 O O . ARG E 2 147 ? 0.77400 -14.48400 72.91800 1.000 25.25895 147 ARG E O 1
ATOM 15539 N N . GLU E 2 148 ? -0.48300 -12.66400 72.50500 1.000 23.89791 148 GLU E N 1
ATOM 15540 C CA . GLU E 2 148 ? -1.45700 -12.98700 73.53400 1.000 24.38314 148 GLU E CA 1
ATOM 15541 C C . GLU E 2 148 ? -2.21100 -14.26500 73.18700 1.000 26.48578 148 GLU E C 1
ATOM 15542 O O . GLU E 2 148 ? -2.79700 -14.39200 72.10300 1.000 24.74622 148 GLU E O 1
ATOM 15554 N N . ALA E 2 149 ? -2.21700 -15.20200 74.12500 1.000 23.14669 149 ALA E N 1
ATOM 15555 C CA . ALA E 2 149 ? -2.92700 -16.46400 73.99400 1.000 19.78719 149 ALA E CA 1
ATOM 15556 C C . ALA E 2 149 ? -3.28000 -16.93800 75.39200 1.000 28.86179 149 ALA E C 1
ATOM 15557 O O . ALA E 2 149 ? -2.56700 -16.64900 76.35600 1.000 28.76259 149 ALA E O 1
ATOM 15564 N N . LYS E 2 150 ? -4.38500 -17.66700 75.49000 1.000 28.52664 150 LYS E N 1
ATOM 15565 C CA . LYS E 2 150 ? -4.84000 -18.27300 76.73700 1.000 29.98708 150 LYS E CA 1
ATOM 15566 C C . LYS E 2 150 ? -4.80300 -19.78500 76.58600 1.000 31.90601 150 LYS E C 1
ATOM 15567 O O . LYS E 2 150 ? -5.43000 -20.33900 75.67600 1.000 27.21534 150 LYS E O 1
ATOM 15586 N N . VAL E 2 151 ? -4.08500 -20.46200 77.48500 1.000 27.55086 151 VAL E N 1
ATOM 15587 C CA . VAL E 2 151 ? -4.05700 -21.91700 77.52200 1.000 25.09372 151 VAL E CA 1
ATOM 15588 C C . VAL E 2 151 ? -4.67600 -22.37700 78.83000 1.000 28.51746 151 VAL E C 1
ATOM 15589 O O . VAL E 2 151 ? -4.29100 -21.90600 79.90400 1.000 31.76049 151 VAL E O 1
ATOM 15602 N N . GLN E 2 152 ? -5.63100 -23.29900 78.73500 1.000 27.48816 152 GLN E N 1
ATOM 15603 C CA . GLN E 2 152 ? -6.34800 -23.82500 79.88500 1.000 32.36006 152 GLN E CA 1
ATOM 15604 C C . GLN E 2 152 ? -6.20200 -25.33700 79.85200 1.000 30.37828 152 GLN E C 1
ATOM 15605 O O . GLN E 2 152 ? -6.52500 -25.97300 78.84200 1.000 29.31441 152 GLN E O 1
ATOM 15619 N N . TRP E 2 153 ? -5.68600 -25.91700 80.93800 1.000 29.48444 153 TRP E N 1
ATOM 15620 C CA . TRP E 2 153 ? -5.56500 -27.36500 81.04500 1.000 26.33254 153 TRP E CA 1
ATOM 15621 C C . TRP E 2 153 ? -6.81100 -27.93000 81.72300 1.000 27.22523 153 TRP E C 1
ATOM 15622 O O . TRP E 2 153 ? -7.33300 -27.33400 82.66100 1.000 26.70528 153 TRP E O 1
ATOM 15643 N N . LYS E 2 154 ? -7.26800 -29.08100 81.24200 1.000 28.32271 154 LYS E N 1
ATOM 15644 C CA . LYS E 2 154 ? -8.36300 -29.81000 81.86600 1.000 33.78274 154 LYS E CA 1
ATOM 15645 C C . LYS E 2 154 ? -7.95200 -31.26600 81.99600 1.000 32.16086 154 LYS E C 1
ATOM 15646 O O . LYS E 2 154 ? -7.43000 -31.86000 81.04700 1.000 32.65081 154 LYS E O 1
ATOM 15665 N N . VAL E 2 155 ? -8.16900 -31.83000 83.18100 1.000 37.95646 155 VAL E N 1
ATOM 15666 C CA . VAL E 2 155 ? -7.92600 -33.24100 83.46000 1.000 35.26718 155 VAL E CA 1
ATOM 15667 C C . VAL E 2 155 ? -9.27200 -33.85500 83.82200 1.000 37.46596 155 VAL E C 1
ATOM 15668 O O . VAL E 2 155 ? -9.95000 -33.37600 84.73900 1.000 31.40586 155 VAL E O 1
ATOM 15681 N N . ASP E 2 156 ? -9.67600 -34.87800 83.07700 1.000 37.31582 156 ASP E N 1
ATOM 15682 C CA . ASP E 2 156 ? -10.99700 -35.48300 83.27100 1.000 41.17432 156 ASP E CA 1
ATOM 15683 C C . ASP E 2 156 ? -12.07500 -34.40000 83.31700 1.000 37.93974 156 ASP E C 1
ATOM 15684 O O . ASP E 2 156 ? -13.02200 -34.45400 84.10600 1.000 37.53861 156 ASP E O 1
ATOM 15693 N N . ASN E 2 157 ? -11.90900 -33.39000 82.47000 1.000 34.49630 157 ASN E N 1
ATOM 15694 C CA . ASN E 2 157 ? -12.79400 -32.24500 82.30500 1.000 38.90563 157 ASN E CA 1
ATOM 15695 C C . ASN E 2 157 ? -12.71500 -31.24000 83.44800 1.000 36.26848 157 ASN E C 1
ATOM 15696 O O . ASN E 2 157 ? -13.41300 -30.22700 83.40100 1.000 39.62559 157 ASN E O 1
ATOM 15707 N N . ALA E 2 158 ? -11.87100 -31.46200 84.45300 1.000 37.86235 158 ALA E N 1
ATOM 15708 C CA . ALA E 2 158 ? -11.70900 -30.50600 85.54400 1.000 36.48332 158 ALA E CA 1
ATOM 15709 C C . ALA E 2 158 ? -10.61100 -29.49700 85.22600 1.000 37.68654 158 ALA E C 1
ATOM 15710 O O . ALA E 2 158 ? -9.50300 -29.88100 84.82600 1.000 34.00108 158 ALA E O 1
ATOM 15717 N N . LEU E 2 159 ? -10.91100 -28.21800 85.45800 1.000 33.79480 159 LEU E N 1
ATOM 15718 C CA . LEU E 2 159 ? -9.97800 -27.14100 85.16300 1.000 35.51633 159 LEU E CA 1
ATOM 15719 C C . LEU E 2 159 ? -8.79700 -27.18400 86.12100 1.000 36.20185 159 LEU E C 1
ATOM 15720 O O . LEU E 2 159 ? -8.97300 -27.29300 87.33600 1.000 36.23497 159 LEU E O 1
ATOM 15736 N N . GLN E 2 160 ? -7.59100 -27.07300 85.57300 1.000 35.51420 160 GLN E N 1
ATOM 15737 C CA . GLN E 2 160 ? -6.38000 -27.05400 86.38000 1.000 32.61506 160 GLN E CA 1
ATOM 15738 C C . GLN E 2 160 ? -5.97700 -25.61800 86.67000 1.000 30.04523 160 GLN E C 1
ATOM 15739 O O . GLN E 2 160 ? -6.22500 -24.71200 85.87100 1.000 28.71539 160 GLN E O 1
ATOM 15753 N N . SER E 2 161 ? -5.35700 -25.41200 87.82700 1.000 33.90993 161 SER E N 1
ATOM 15754 C CA . SER E 2 161 ? -4.67300 -24.16000 88.10300 1.000 32.63283 161 SER E CA 1
ATOM 15755 C C . SER E 2 161 ? -3.47100 -24.44200 88.99400 1.000 32.05292 161 SER E C 1
ATOM 15756 O O . SER E 2 161 ? -3.47800 -25.38300 89.79000 1.000 30.86195 161 SER E O 1
ATOM 15764 N N . GLY E 2 162 ? -2.43900 -23.61700 88.84600 1.000 34.30227 162 GLY E N 1
ATOM 15765 C CA . GLY E 2 162 ? -1.29100 -23.65700 89.73100 1.000 30.33532 162 GLY E CA 1
ATOM 15766 C C . GLY E 2 162 ? -0.25600 -24.72000 89.43300 1.000 26.22944 162 GLY E C 1
ATOM 15767 O O . GLY E 2 162 ? 0.78900 -24.73200 90.09500 1.000 36.21993 162 GLY E O 1
ATOM 15771 N N . ASN E 2 163 ? -0.48900 -25.60100 88.46200 1.000 25.50370 163 ASN E N 1
ATOM 15772 C CA . ASN E 2 163 ? 0.41600 -26.70600 88.19100 1.000 28.64037 163 ASN E CA 1
ATOM 15773 C C . ASN E 2 163 ? 0.92400 -26.70500 86.74700 1.000 21.30331 163 ASN E C 1
ATOM 15774 O O . ASN E 2 163 ? 1.31700 -27.75100 86.21600 1.000 22.52358 163 ASN E O 1
ATOM 15785 N N . SER E 2 164 ? 0.97800 -25.52900 86.12500 1.000 23.77318 164 SER E N 1
ATOM 15786 C CA . SER E 2 164 ? 1.52200 -25.41700 84.78900 1.000 22.77177 164 SER E CA 1
ATOM 15787 C C . SER E 2 164 ? 2.41300 -24.18900 84.69700 1.000 20.57505 164 SER E C 1
ATOM 15788 O O . SER E 2 164 ? 2.29600 -23.23700 85.47100 1.000 19.86784 164 SER E O 1
ATOM 15796 N N . GLN E 2 165 ? 3.31700 -24.22800 83.72400 1.000 21.92996 165 GLN E N 1
ATOM 15797 C CA . GLN E 2 165 ? 4.18200 -23.10400 83.41500 1.000 20.81420 165 GLN E CA 1
ATOM 15798 C C . GLN E 2 165 ? 4.22000 -22.93000 81.91100 1.000 16.06181 165 GLN E C 1
ATOM 15799 O O . GLN E 2 165 ? 4.22500 -23.91800 81.16900 1.000 18.80768 165 GLN E O 1
ATOM 15813 N N . GLU E 2 166 ? 4.34800 -21.67500 81.48000 1.000 19.37066 166 GLU E N 1
ATOM 15814 C CA . GLU E 2 166 ? 4.40500 -21.32700 80.07000 1.000 19.44087 166 GLU E CA 1
ATOM 15815 C C . GLU E 2 166 ? 5.75000 -20.71900 79.69400 1.000 17.59632 166 GLU E C 1
ATOM 15816 O O . GLU E 2 166 ? 6.41100 -20.05800 80.50400 1.000 19.47111 166 GLU E O 1
ATOM 15828 N N . SER E 2 167 ? 6.12500 -20.91400 78.43900 1.000 18.51525 167 SER E N 1
ATOM 15829 C CA . SER E 2 167 ? 7.27800 -20.26500 77.84100 1.000 16.14395 167 SER E CA 1
ATOM 15830 C C . SER E 2 167 ? 6.92000 -19.83700 76.42600 1.000 17.91833 167 SER E C 1
ATOM 15831 O O . SER E 2 167 ? 6.25200 -20.57700 75.71500 1.000 17.59486 167 SER E O 1
ATOM 15839 N N . VAL E 2 168 ? 7.34800 -18.64600 76.03400 1.000 16.50247 168 VAL E N 1
ATOM 15840 C CA . VAL E 2 168 ? 7.08700 -18.11700 74.70100 1.000 16.20737 168 VAL E CA 1
ATOM 15841 C C . VAL E 2 168 ? 8.39300 -17.81800 73.98500 1.000 16.51661 168 VAL E C 1
ATOM 15842 O O . VAL E 2 168 ? 9.32200 -17.23200 74.57100 1.000 17.74861 168 VAL E O 1
ATOM 15855 N N . THR E 2 169 ? 8.44700 -18.15600 72.69300 1.000 14.93633 169 THR E N 1
ATOM 15856 C CA . THR E 2 169 ? 9.60600 -17.82600 71.88200 1.000 13.52564 169 THR E CA 1
ATOM 15857 C C . THR E 2 169 ? 9.66100 -16.33000 71.58400 1.000 18.92305 169 THR E C 1
ATOM 15858 O O . THR E 2 169 ? 8.68100 -15.59200 71.73000 1.000 19.12709 169 THR E O 1
ATOM 15869 N N . GLU E 2 170 ? 10.84600 -15.87700 71.18900 1.000 18.74926 170 GLU E N 1
ATOM 15870 C CA . GLU E 2 170 ? 10.94500 -14.54900 70.60300 1.000 19.15476 170 GLU E CA 1
ATOM 15871 C C . GLU E 2 170 ? 10.28500 -14.54200 69.22900 1.000 21.14286 170 GLU E C 1
ATOM 15872 O O . GLU E 2 170 ? 10.14600 -15.57500 68.58000 1.000 19.74953 170 GLU E O 1
ATOM 15884 N N . GLN E 2 171 ? 9.89600 -13.34700 68.78900 1.000 20.39351 171 GLN E N 1
ATOM 15885 C CA . GLN E 2 171 ? 9.29000 -13.19800 67.46700 1.000 22.89092 171 GLN E CA 1
ATOM 15886 C C . GLN E 2 171 ? 10.20800 -13.72000 66.36500 1.000 22.77238 171 GLN E C 1
ATOM 15887 O O . GLN E 2 171 ? 11.41600 -13.43700 66.33900 1.000 21.11826 171 GLN E O 1
ATOM 15901 N N . ASP E 2 172 ? 9.63100 -14.49700 65.44900 1.000 16.41167 172 ASP E N 1
ATOM 15902 C CA . ASP E 2 172 ? 10.39700 -15.13900 64.39900 1.000 19.20322 172 ASP E CA 1
ATOM 15903 C C . ASP E 2 172 ? 10.85900 -14.13600 63.34800 1.000 24.45106 172 ASP E C 1
ATOM 15904 O O . ASP E 2 172 ? 10.10700 -13.25100 62.92400 1.000 19.87241 172 ASP E O 1
ATOM 15913 N N . SER E 2 173 ? 12.11900 -14.27800 62.92800 1.000 22.10425 173 SER E N 1
ATOM 15914 C CA . SER E 2 173 ? 12.70300 -13.30400 62.02300 1.000 22.84570 173 SER E CA 1
ATOM 15915 C C . SER E 2 173 ? 12.22800 -13.44200 60.58700 1.000 25.16956 173 SER E C 1
ATOM 15916 O O . SER E 2 173 ? 12.50600 -12.53400 59.79300 1.000 26.48065 173 SER E O 1
ATOM 15924 N N . LYS E 2 174 ? 11.50900 -14.51300 60.22800 1.000 22.76518 174 LYS E N 1
ATOM 15925 C CA . LYS E 2 174 ? 11.02600 -14.68200 58.86100 1.000 24.17136 174 LYS E CA 1
ATOM 15926 C C . LYS E 2 174 ? 9.52300 -14.47900 58.73200 1.000 28.79133 174 LYS E C 1
ATOM 15927 O O . LYS E 2 174 ? 9.07900 -13.76200 57.82400 1.000 26.78361 174 LYS E O 1
ATOM 15946 N N . ASP E 2 175 ? 8.72600 -15.08400 59.61300 1.000 26.23019 175 ASP E N 1
ATOM 15947 C CA . ASP E 2 175 ? 7.27400 -14.99000 59.51300 1.000 23.43141 175 ASP E CA 1
ATOM 15948 C C . ASP E 2 175 ? 6.65400 -14.14000 60.61500 1.000 24.24542 175 ASP E C 1
ATOM 15949 O O . ASP E 2 175 ? 5.43500 -13.91100 60.59900 1.000 21.24705 175 ASP E O 1
ATOM 15958 N N . SER E 2 176 ? 7.45900 -13.60000 61.52800 1.000 19.98713 176 SER E N 1
ATOM 15959 C CA . SER E 2 176 ? 7.01300 -12.63200 62.52900 1.000 18.66364 176 SER E CA 1
ATOM 15960 C C . SER E 2 176 ? 5.99500 -13.20800 63.50500 1.000 16.62895 176 SER E C 1
ATOM 15961 O O . SER E 2 176 ? 5.25200 -12.45700 64.14600 1.000 17.40940 176 SER E O 1
ATOM 15969 N N . THR E 2 177 ? 6.01100 -14.53000 63.70700 1.000 18.99343 177 THR E N 1
ATOM 15970 C CA . THR E 2 177 ? 5.08700 -15.18800 64.62600 1.000 16.30010 177 THR E CA 1
ATOM 15971 C C . THR E 2 177 ? 5.79700 -15.58600 65.93200 1.000 17.01119 177 THR E C 1
ATOM 15972 O O . THR E 2 177 ? 7.03800 -15.48900 66.06800 1.000 19.01107 177 THR E O 1
ATOM 15983 N N . TYR E 2 178 ? 4.99600 -16.08000 66.85300 1.000 16.02700 178 TYR E N 1
ATOM 15984 C CA . TYR E 2 178 ? 5.41600 -16.61200 68.13300 1.000 15.98835 178 TYR E CA 1
ATOM 15985 C C . TYR E 2 178 ? 4.98300 -18.06500 68.23800 1.000 20.00765 178 TYR E C 1
ATOM 15986 O O . TYR E 2 178 ? 4.04200 -18.51400 67.57600 1.000 17.41583 178 TYR E O 1
ATOM 16004 N N . SER E 2 179 ? 5.65000 -18.80300 69.11700 1.000 16.49484 179 SER E N 1
ATOM 16005 C CA . SER E 2 179 ? 5.16300 -20.08900 69.54100 1.000 13.54632 179 SER E CA 1
ATOM 16006 C C . SER E 2 179 ? 5.23700 -20.14400 71.06000 1.000 13.63855 179 SER E C 1
ATOM 16007 O O . SER E 2 179 ? 5.97200 -19.36800 71.70200 1.000 16.03014 179 SER E O 1
ATOM 16015 N N . LEU E 2 180 ? 4.46300 -21.05400 71.63900 1.000 14.48665 180 LEU E N 1
ATOM 16016 C CA . LEU E 2 180 ? 4.31200 -21.09600 73.09100 1.000 16.96852 180 LEU E CA 1
ATOM 16017 C C . LEU E 2 180 ? 4.20900 -22.53500 73.55700 1.000 18.47489 180 LEU E C 1
ATOM 16018 O O . LEU E 2 180 ? 3.56400 -23.35900 72.90800 1.000 17.20976 180 LEU E O 1
ATOM 16034 N N . SER E 2 181 ? 4.88300 -22.85400 74.66800 1.000 17.28254 181 SER E N 1
ATOM 16035 C CA . SER E 2 181 ? 4.74000 -24.15200 75.30100 1.000 20.58233 181 SER E CA 1
ATOM 16036 C C . SER E 2 181 ? 4.07200 -23.96300 76.65700 1.000 18.80909 181 SER E C 1
ATOM 16037 O O . SER E 2 181 ? 4.32700 -22.98400 77.36600 1.000 22.53556 181 SER E O 1
ATOM 16045 N N . SER E 2 182 ? 3.16900 -24.87000 76.99300 1.000 22.70597 182 SER E N 1
ATOM 16046 C CA . SER E 2 182 ? 2.60400 -24.92600 78.32800 1.000 21.23404 182 SER E CA 1
ATOM 16047 C C . SER E 2 182 ? 2.81700 -26.33900 78.84600 1.000 21.82571 182 SER E C 1
ATOM 16048 O O . SER E 2 182 ? 2.57100 -27.32200 78.13700 1.000 21.92469 182 SER E O 1
ATOM 16056 N N . THR E 2 183 ? 3.33300 -26.44000 80.06000 1.000 22.22150 183 THR E N 1
ATOM 16057 C CA . THR E 2 183 ? 3.73900 -27.72000 80.60500 1.000 21.06928 183 THR E CA 1
ATOM 16058 C C . THR E 2 183 ? 2.97200 -27.92300 81.89800 1.000 20.87512 183 THR E C 1
ATOM 16059 O O . THR E 2 183 ? 3.09900 -27.11900 82.82000 1.000 21.32807 183 THR E O 1
ATOM 16070 N N . LEU E 2 184 ? 2.16000 -28.98000 81.93400 1.000 19.09346 184 LEU E N 1
ATOM 16071 C CA . LEU E 2 184 ? 1.44400 -29.41400 83.12200 1.000 23.12575 184 LEU E CA 1
ATOM 16072 C C . LEU E 2 184 ? 2.26900 -30.49400 83.81800 1.000 18.83381 184 LEU E C 1
ATOM 16073 O O . LEU E 2 184 ? 2.66800 -31.47600 83.18200 1.000 21.34917 184 LEU E O 1
ATOM 16089 N N . THR E 2 185 ? 2.51000 -30.31600 85.11400 1.000 23.26666 185 THR E N 1
ATOM 16090 C CA . THR E 2 185 ? 3.39100 -31.20300 85.87200 1.000 26.51953 185 THR E CA 1
ATOM 16091 C C . THR E 2 185 ? 2.60200 -31.89300 86.97400 1.000 26.60634 185 THR E C 1
ATOM 16092 O O . THR E 2 185 ? 2.05800 -31.22600 87.85000 1.000 28.45144 185 THR E O 1
ATOM 16103 N N . LEU E 2 186 ? 2.53700 -33.22400 86.92100 1.000 26.33511 186 LEU E N 1
ATOM 16104 C CA . LEU E 2 186 ? 1.91200 -33.99900 87.98000 1.000 30.70872 186 LEU E CA 1
ATOM 16105 C C . LEU E 2 186 ? 2.84600 -35.09400 88.47400 1.000 30.20945 186 LEU E C 1
ATOM 16106 O O . LEU E 2 186 ? 3.75000 -35.54600 87.76900 1.000 31.60866 186 LEU E O 1
ATOM 16122 N N . SER E 2 187 ? 2.58000 -35.54700 89.69400 1.000 32.91902 187 SER E N 1
ATOM 16123 C CA . SER E 2 187 ? 3.15900 -36.79600 90.15500 1.000 31.01256 187 SER E CA 1
ATOM 16124 C C . SER E 2 187 ? 2.67400 -37.94400 89.27900 1.000 35.03796 187 SER E C 1
ATOM 16125 O O . SER E 2 187 ? 1.61600 -37.88100 88.63400 1.000 33.77792 187 SER E O 1
ATOM 16133 N N . LYS E 2 188 ? 3.47000 -39.00600 89.23600 1.000 34.16031 188 LYS E N 1
ATOM 16134 C CA . LYS E 2 188 ? 3.00900 -40.20300 88.55600 1.000 36.02073 188 LYS E CA 1
ATOM 16135 C C . LYS E 2 188 ? 1.70300 -40.67900 89.15700 1.000 36.76997 188 LYS E C 1
ATOM 16136 O O . LYS E 2 188 ? 0.83600 -41.18500 88.44200 1.000 38.45493 188 LYS E O 1
ATOM 16155 N N . ALA E 2 189 ? 1.53700 -40.49100 90.46600 1.000 38.16256 189 ALA E N 1
ATOM 16156 C CA . ALA E 2 189 ? 0.32800 -40.93800 91.14400 1.000 40.49173 189 ALA E CA 1
ATOM 16157 C C . ALA E 2 189 ? -0.90500 -40.29300 90.53100 1.000 38.51978 189 ALA E C 1
ATOM 16158 O O . ALA E 2 189 ? -1.83000 -40.98100 90.08700 1.000 42.28515 189 ALA E O 1
ATOM 16165 N N . ASP E 2 190 ? -0.92800 -38.95900 90.49100 1.000 37.45986 190 ASP E N 1
ATOM 16166 C CA . ASP E 2 190 ? -2.09400 -38.25600 89.97500 1.000 35.54776 190 ASP E CA 1
ATOM 16167 C C . ASP E 2 190 ? -2.30000 -38.53400 88.49500 1.000 36.13465 190 ASP E C 1
ATOM 16168 O O . ASP E 2 190 ? -3.43500 -38.69200 88.03800 1.000 37.42584 190 ASP E O 1
ATOM 16177 N N . TYR E 2 191 ? -1.22300 -38.57900 87.71900 1.000 34.76279 191 TYR E N 1
ATOM 16178 C CA . TYR E 2 191 ? -1.40200 -38.80100 86.28900 1.000 33.14745 191 TYR E CA 1
ATOM 16179 C C . TYR E 2 191 ? -2.14600 -40.10500 86.02400 1.000 41.30707 191 TYR E C 1
ATOM 16180 O O . TYR E 2 191 ? -3.02100 -40.16800 85.15500 1.000 36.51795 191 TYR E O 1
ATOM 16198 N N . GLU E 2 192 ? -1.81800 -41.15900 86.77000 1.000 41.72178 192 GLU E N 1
ATOM 16199 C CA . GLU E 2 192 ? -2.45900 -42.45000 86.54100 1.000 45.31624 192 GLU E CA 1
ATOM 16200 C C . GLU E 2 192 ? -3.89000 -42.49000 87.06900 1.000 45.64070 192 GLU E C 1
ATOM 16201 O O . GLU E 2 192 ? -4.67500 -43.33700 86.62100 1.000 44.05221 192 GLU E O 1
ATOM 16213 N N . LYS E 2 193 ? -4.23200 -41.59400 88.00700 1.000 43.34126 193 LYS E N 1
ATOM 16214 C CA . LYS E 2 193 ? -5.59300 -41.49600 88.52600 1.000 41.04072 193 LYS E CA 1
ATOM 16215 C C . LYS E 2 193 ? -6.60800 -41.10300 87.45100 1.000 46.67218 193 LYS E C 1
ATOM 16216 O O . LYS E 2 193 ? -7.77400 -41.50100 87.53100 1.000 44.41019 193 LYS E O 1
ATOM 16235 N N . HIS E 2 194 ? -6.20400 -40.31000 86.46000 1.000 42.57775 194 HIS E N 1
ATOM 16236 C CA . HIS E 2 194 ? -7.14500 -39.65600 85.56400 1.000 36.80051 194 HIS E CA 1
ATOM 16237 C C . HIS E 2 194 ? -6.94100 -40.13700 84.13600 1.000 41.46182 194 HIS E C 1
ATOM 16238 O O . HIS E 2 194 ? -5.91900 -40.73800 83.80400 1.000 37.99166 194 HIS E O 1
ATOM 16252 N N . LYS E 2 195 ? -7.94800 -39.89600 83.29100 1.000 38.79011 195 LYS E N 1
ATOM 16253 C CA . LYS E 2 195 ? -7.98900 -40.50000 81.96100 1.000 40.05103 195 LYS E CA 1
ATOM 16254 C C . LYS E 2 195 ? -7.79200 -39.51300 80.81600 1.000 39.10736 195 LYS E C 1
ATOM 16255 O O . LYS E 2 195 ? -6.96200 -39.75800 79.92400 1.000 35.14556 195 LYS E O 1
ATOM 16274 N N . VAL E 2 196 ? -8.54200 -38.41600 80.79800 1.000 37.99969 196 VAL E N 1
ATOM 16275 C CA . VAL E 2 196 ? -8.58300 -37.51000 79.65700 1.000 37.91799 196 VAL E CA 1
ATOM 16276 C C . VAL E 2 196 ? -7.74600 -36.28200 79.97400 1.000 35.02042 196 VAL E C 1
ATOM 16277 O O . VAL E 2 196 ? -7.98100 -35.59100 80.97000 1.000 30.99459 196 VAL E O 1
ATOM 16290 N N . TYR E 2 197 ? -6.78700 -35.99600 79.10600 1.000 32.13990 197 TYR E N 1
ATOM 16291 C CA . TYR E 2 197 ? -5.90700 -34.84800 79.27000 1.000 33.33917 197 TYR E CA 1
ATOM 16292 C C . TYR E 2 197 ? -6.12000 -33.92300 78.08800 1.000 21.47340 197 TYR E C 1
ATOM 16293 O O . TYR E 2 197 ? -5.98300 -34.35200 76.93900 1.000 26.08704 197 TYR E O 1
ATOM 16311 N N . ALA E 2 198 ? -6.44600 -32.66900 78.37000 1.000 25.24305 198 ALA E N 1
ATOM 16312 C CA . ALA E 2 198 ? -6.78400 -31.73200 77.31500 1.000 27.76593 198 ALA E CA 1
ATOM 16313 C C . ALA E 2 198 ? -6.23600 -30.34000 77.58300 1.000 27.92287 198 ALA E C 1
ATOM 16314 O O . ALA E 2 198 ? -6.28300 -29.86100 78.71500 1.000 26.87848 198 ALA E O 1
ATOM 16321 N N . CYS E 2 199 ? -5.75100 -29.67100 76.52900 1.000 28.52482 199 CYS E N 1
ATOM 16322 C CA . CYS E 2 199 ? -5.44700 -28.24600 76.61200 1.000 29.74243 199 CYS E CA 1
ATOM 16323 C C . CYS E 2 199 ? -6.34000 -27.50600 75.62800 1.000 26.07487 199 CYS E C 1
ATOM 16324 O O . CYS E 2 199 ? -6.49600 -27.92600 74.47300 1.000 30.01691 199 CYS E O 1
ATOM 16331 N N . GLU E 2 200 ? -6.91400 -26.42200 76.09800 1.000 26.79886 200 GLU E N 1
ATOM 16332 C CA . GLU E 2 200 ? -7.85800 -25.61700 75.33600 1.000 28.42931 200 GLU E CA 1
ATOM 16333 C C . GLU E 2 200 ? -7.25000 -24.24100 75.11400 1.000 26.98575 200 GLU E C 1
ATOM 16334 O O . GLU E 2 200 ? -6.81600 -23.57500 76.06200 1.000 24.98275 200 GLU E O 1
ATOM 16346 N N . VAL E 2 201 ? -7.19200 -23.84200 73.85100 1.000 26.41925 201 VAL E N 1
ATOM 16347 C CA . VAL E 2 201 ? -6.48300 -22.65300 73.41500 1.000 22.52173 201 VAL E CA 1
ATOM 16348 C C . VAL E 2 201 ? -7.48800 -21.62100 72.93100 1.000 25.76891 201 VAL E C 1
ATOM 16349 O O . VAL E 2 201 ? -8.33800 -21.92400 72.08900 1.000 27.13751 201 VAL E O 1
ATOM 16362 N N . THR E 2 202 ? -7.36300 -20.40700 73.44900 1.000 25.14202 202 THR E N 1
ATOM 16363 C CA . THR E 2 202 ? -8.13700 -19.24700 73.03600 1.000 27.04538 202 THR E CA 1
ATOM 16364 C C . THR E 2 202 ? -7.18500 -18.21000 72.45600 1.000 28.74085 202 THR E C 1
ATOM 16365 O O . THR E 2 202 ? -6.18700 -17.84800 73.09100 1.000 26.11806 202 THR E O 1
ATOM 16376 N N . HIS E 2 203 ? -7.46900 -17.75000 71.23900 1.000 19.38433 203 HIS E N 1
ATOM 16377 C CA . HIS E 2 203 ? -6.57600 -16.83600 70.54400 1.000 17.57109 203 HIS E CA 1
ATOM 16378 C C . HIS E 2 203 ? -7.37800 -16.03200 69.52600 1.000 21.06830 203 HIS E C 1
ATOM 16379 O O . HIS E 2 203 ? -8.36700 -16.53200 68.99600 1.000 22.27348 203 HIS E O 1
ATOM 16393 N N . GLN E 2 204 ? -6.95200 -14.77900 69.29700 1.000 21.07567 204 GLN E N 1
ATOM 16394 C CA . GLN E 2 204 ? -7.61400 -13.88800 68.33200 1.000 21.19260 204 GLN E CA 1
ATOM 16395 C C . GLN E 2 204 ? -7.83600 -14.52800 66.96700 1.000 25.01301 204 GLN E C 1
ATOM 16396 O O . GLN E 2 204 ? -8.78400 -14.16600 66.24700 1.000 24.52846 204 GLN E O 1
ATOM 16410 N N . GLY E 2 205 ? -6.93200 -15.39100 66.53800 1.000 22.56437 205 GLY E N 1
ATOM 16411 C CA . GLY E 2 205 ? -7.05700 -15.95800 65.20300 1.000 21.87749 205 GLY E CA 1
ATOM 16412 C C . GLY E 2 205 ? -7.94700 -17.16700 65.10900 1.000 17.29735 205 GLY E C 1
ATOM 16413 O O . GLY E 2 205 ? -8.06000 -17.77100 64.03100 1.000 19.70830 205 GLY E O 1
ATOM 16417 N N . LEU E 2 206 ? -8.53300 -17.58600 66.22600 1.000 21.61206 206 LEU E N 1
ATOM 16418 C CA . LEU E 2 206 ? -9.40700 -18.74500 66.28000 1.000 22.01682 206 LEU E CA 1
ATOM 16419 C C . LEU E 2 206 ? -10.83700 -18.23900 66.43500 1.000 25.16418 206 LEU E C 1
ATOM 16420 O O . LEU E 2 206 ? -11.10000 -17.35300 67.25300 1.000 25.93925 206 LEU E O 1
ATOM 16436 N N . SER E 2 207 ? -11.75200 -18.77700 65.63500 1.000 26.84858 207 SER E N 1
ATOM 16437 C CA . SER E 2 207 ? -13.13600 -18.33100 65.77200 1.000 25.55362 207 SER E CA 1
ATOM 16438 C C . SER E 2 207 ? -13.80700 -18.91600 67.00000 1.000 31.45922 207 SER E C 1
ATOM 16439 O O . SER E 2 207 ? -14.76200 -18.33700 67.51500 1.000 33.74748 207 SER E O 1
ATOM 16447 N N . SER E 2 208 ? -13.33300 -20.06000 67.46900 1.000 29.91940 208 SER E N 1
ATOM 16448 C CA . SER E 2 208 ? -13.76600 -20.63400 68.73300 1.000 30.11572 208 SER E CA 1
ATOM 16449 C C . SER E 2 208 ? -12.56500 -21.34800 69.32700 1.000 27.51825 208 SER E C 1
ATOM 16450 O O . SER E 2 208 ? -11.64500 -21.72100 68.59300 1.000 24.70450 208 SER E O 1
ATOM 16458 N N . PRO E 2 209 ? -12.54300 -21.55200 70.64400 1.000 29.01471 209 PRO E N 1
ATOM 16459 C CA . PRO E 2 209 ? -11.37800 -22.21000 71.25200 1.000 30.59877 209 PRO E CA 1
ATOM 16460 C C . PRO E 2 209 ? -11.15900 -23.60400 70.69000 1.000 31.67337 209 PRO E C 1
ATOM 16461 O O . PRO E 2 209 ? -12.10600 -24.32200 70.35400 1.000 31.55895 209 PRO E O 1
ATOM 16472 N N . VAL E 2 210 ? -9.88000 -23.99300 70.61900 1.000 23.20823 210 VAL E N 1
ATOM 16473 C CA . VAL E 2 210 ? -9.45600 -25.26100 70.05800 1.000 22.63256 210 VAL E CA 1
ATOM 16474 C C . VAL E 2 210 ? -9.00600 -26.12600 71.22000 1.000 31.69802 210 VAL E C 1
ATOM 16475 O O . VAL E 2 210 ? -8.29500 -25.64200 72.10900 1.000 31.47138 210 VAL E O 1
ATOM 16488 N N . THR E 2 211 ? -9.41600 -27.39800 71.21600 1.000 31.94948 211 THR E N 1
ATOM 16489 C CA . THR E 2 211 ? -8.99300 -28.35400 72.23400 1.000 30.50533 211 THR E CA 1
ATOM 16490 C C . THR E 2 211 ? -8.24700 -29.51300 71.59500 1.000 35.05615 211 THR E C 1
ATOM 16491 O O . THR E 2 211 ? -8.75000 -30.15800 70.66900 1.000 30.51360 211 THR E O 1
ATOM 16502 N N . LYS E 2 212 ? -7.04400 -29.78600 72.09100 1.000 28.63550 212 LYS E N 1
ATOM 16503 C CA . LYS E 2 212 ? -6.34500 -31.01300 71.75500 1.000 26.57965 212 LYS E CA 1
ATOM 16504 C C . LYS E 2 212 ? -6.29200 -31.86800 73.00800 1.000 30.27989 212 LYS E C 1
ATOM 16505 O O . LYS E 2 212 ? -6.15500 -31.34600 74.11700 1.000 28.19514 212 LYS E O 1
ATOM 16524 N N . SER E 2 213 ? -6.45100 -33.17400 72.83900 1.000 31.93645 213 SER E N 1
ATOM 16525 C CA . SER E 2 213 ? -6.56900 -34.00800 74.02200 1.000 29.69955 213 SER E CA 1
ATOM 16526 C C . SER E 2 213 ? -6.16800 -35.42700 73.67400 1.000 27.67531 213 SER E C 1
ATOM 16527 O O . SER E 2 213 ? -6.03100 -35.79300 72.50200 1.000 32.15389 213 SER E O 1
ATOM 16535 N N . PHE E 2 214 ? -5.88300 -36.20000 74.71900 1.000 34.02174 214 PHE E N 1
ATOM 16536 C CA . PHE E 2 214 ? -5.58800 -37.61800 74.58500 1.000 35.64034 214 PHE E CA 1
ATOM 16537 C C . PHE E 2 214 ? -6.16200 -38.34800 75.79000 1.000 34.48533 214 PHE E C 1
ATOM 16538 O O . PHE E 2 214 ? -6.50400 -37.73500 76.80900 1.000 30.40975 214 PHE E O 1
ATOM 16555 N N . ASN E 2 215 ? -6.30500 -39.66900 75.62800 1.000 37.19771 215 ASN E N 1
ATOM 16556 C CA . ASN E 2 215 ? -6.64200 -40.58900 76.70800 1.000 42.30540 215 ASN E CA 1
ATOM 16557 C C . ASN E 2 215 ? -5.39600 -41.36300 77.11900 1.000 37.78124 215 ASN E C 1
ATOM 16558 O O . ASN E 2 215 ? -4.72200 -41.95100 76.26900 1.000 38.23425 215 ASN E O 1
ATOM 16569 N N . ARG E 2 216 ? -5.12400 -41.39800 78.41800 1.000 33.21399 216 ARG E N 1
ATOM 16570 C CA . ARG E 2 216 ? -3.88700 -41.98200 78.93900 1.000 39.13078 216 ARG E CA 1
ATOM 16571 C C . ARG E 2 216 ? -3.67500 -43.44500 78.53600 1.000 43.39546 216 ARG E C 1
ATOM 16572 O O . ARG E 2 216 ? -4.62900 -44.21700 78.44400 1.000 44.44156 216 ARG E O 1
ATOM 16593 N N . GLY F 3 7 ? 57.37100 14.10600 70.01900 1.000 45.98641 13 GLY F N 1
ATOM 16594 C CA . GLY F 3 7 ? 58.33800 14.04300 68.91400 1.000 46.99376 13 GLY F CA 1
ATOM 16595 C C . GLY F 3 7 ? 57.76100 13.27600 67.74000 1.000 47.93113 13 GLY F C 1
ATOM 16596 O O . GLY F 3 7 ? 56.53000 13.33500 67.54600 1.000 45.46724 13 GLY F O 1
ATOM 16597 N N . ALA F 3 8 ? 58.60800 12.56500 67.01000 1.000 44.60907 14 ALA F N 1
ATOM 16598 C CA . ALA F 3 8 ? 58.16700 11.84200 65.80100 1.000 40.58376 14 ALA F CA 1
ATOM 16599 C C . ALA F 3 8 ? 57.22400 10.68400 66.15300 1.000 31.94586 14 ALA F C 1
ATOM 16600 O O . ALA F 3 8 ? 56.56600 10.20700 65.24200 1.000 29.81956 14 ALA F O 1
ATOM 16606 N N . GLY F 3 9 ? 57.17700 10.25000 67.41500 1.000 26.72840 15 GLY F N 1
ATOM 16607 C CA . GLY F 3 9 ? 56.25300 9.19000 67.85900 1.000 25.89750 15 GLY F CA 1
ATOM 16608 C C . GLY F 3 9 ? 56.55500 7.86100 67.19300 1.000 24.49358 15 GLY F C 1
ATOM 16609 O O . GLY F 3 9 ? 55.63400 7.17000 66.92600 1.000 21.69959 15 GLY F O 1
ATOM 16613 N N . LEU F 3 10 ? 57.81500 7.58000 66.88400 1.000 23.01382 16 LEU F N 1
ATOM 16614 C CA . LEU F 3 10 ? 58.19400 6.35200 66.14300 1.000 17.76101 16 LEU F CA 1
ATOM 16615 C C . LEU F 3 10 ? 58.10300 5.14600 67.07700 1.000 20.55515 16 LEU F C 1
ATOM 16616 O O . LEU F 3 10 ? 57.56300 4.15100 66.66400 1.000 19.63328 16 LEU F O 1
ATOM 16632 N N . ALA F 3 11 ? 58.66500 5.25200 68.27600 1.000 20.80474 17 ALA F N 1
ATOM 16633 C CA . ALA F 3 11 ? 58.59700 4.17100 69.27600 1.000 18.68395 17 ALA F CA 1
ATOM 16634 C C . ALA F 3 11 ? 57.13200 3.96700 69.63600 1.000 21.17847 17 ALA F C 1
ATOM 16635 O O . ALA F 3 11 ? 56.73600 2.83900 69.73000 1.000 22.89747 17 ALA F O 1
ATOM 16642 N N . ASP F 3 12 ? 56.38000 5.05000 69.77100 1.000 20.31095 18 ASP F N 1
ATOM 16643 C CA . ASP F 3 12 ? 54.93400 4.98100 70.06600 1.000 21.05896 18 ASP F CA 1
ATOM 16644 C C . ASP F 3 12 ? 54.24700 4.18200 68.95500 1.000 20.80963 18 ASP F C 1
ATOM 16645 O O . ASP F 3 12 ? 53.43000 3.37600 69.27700 1.000 20.01473 18 ASP F O 1
ATOM 16654 N N . ALA F 3 13 ? 54.54300 4.47400 67.69200 1.000 17.99380 19 ALA F N 1
ATOM 16655 C CA . ALA F 3 13 ? 53.91900 3.73700 66.58800 1.000 14.32457 19 ALA F CA 1
ATOM 16656 C C . ALA F 3 13 ? 54.22500 2.25100 66.67100 1.000 18.53463 19 ALA F C 1
ATOM 16657 O O . ALA F 3 13 ? 53.40000 1.43000 66.29000 1.000 17.12512 19 ALA F O 1
ATOM 16664 N N . LEU F 3 14 ? 55.41100 1.87600 67.13900 1.000 15.51074 20 LEU F N 1
ATOM 16665 C CA . LEU F 3 14 ? 55.79700 0.47300 67.18300 1.000 13.83005 20 LEU F CA 1
ATOM 16666 C C . LEU F 3 14 ? 55.27900 -0.26800 68.41700 1.000 20.82348 20 LEU F C 1
ATOM 16667 O O . LEU F 3 14 ? 55.48500 -1.49500 68.53000 1.000 19.77664 20 LEU F O 1
ATOM 16683 N N . THR F 3 15 ? 54.63900 0.43200 69.34100 1.000 15.76120 21 THR F N 1
ATOM 16684 C CA . THR F 3 15 ? 54.24400 -0.13400 70.62900 1.000 18.41005 21 THR F CA 1
ATOM 16685 C C . THR F 3 15 ? 52.76300 -0.00800 70.95200 1.000 19.59082 21 THR F C 1
ATOM 16686 O O . THR F 3 15 ? 52.24800 -0.85600 71.67700 1.000 27.34200 21 THR F O 1
ATOM 16697 N N . ALA F 3 16 ? 52.11300 0.94600 70.47200 1.000 17.35451 22 ALA F N 1
ATOM 16698 C CA . ALA F 3 16 ? 50.77800 1.27000 70.94000 1.000 14.80780 22 ALA F CA 1
ATOM 16699 C C . ALA F 3 16 ? 49.71100 0.64300 70.06500 1.000 17.37570 22 ALA F C 1
ATOM 16700 O O . ALA F 3 16 ? 49.88000 0.53500 68.83700 1.000 17.45542 22 ALA F O 1
ATOM 16707 N N . PRO F 3 17 ? 48.56800 0.30300 70.66600 1.000 12.44126 23 PRO F N 1
ATOM 16708 C CA . PRO F 3 17 ? 47.39200 -0.05200 69.87200 1.000 17.86047 23 PRO F CA 1
ATOM 16709 C C . PRO F 3 17 ? 46.84900 1.11900 69.08700 1.000 15.49354 23 PRO F C 1
ATOM 16710 O O . PRO F 3 17 ? 47.04100 2.29400 69.41700 1.000 16.10378 23 PRO F O 1
ATOM 16721 N N . LEU F 3 18 ? 46.10900 0.77000 68.04300 1.000 14.60317 24 LEU F N 1
ATOM 16722 C CA . LEU F 3 18 ? 45.41700 1.78300 67.26300 1.000 16.81601 24 LEU F CA 1
ATOM 16723 C C . LEU F 3 18 ? 44.46000 2.55700 68.15100 1.000 15.50821 24 LEU F C 1
ATOM 16724 O O . LEU F 3 18 ? 43.86300 2.02300 69.07900 1.000 16.95944 24 LEU F O 1
ATOM 16740 N N . ASP F 3 19 ? 44.26900 3.82700 67.84800 1.000 15.29726 25 ASP F N 1
ATOM 16741 C CA . ASP F 3 19 ? 43.42100 4.66000 68.69400 1.000 16.41684 25 ASP F CA 1
ATOM 16742 C C . ASP F 3 19 ? 42.80700 5.71400 67.78400 1.000 14.91069 25 ASP F C 1
ATOM 16743 O O . ASP F 3 19 ? 43.51600 6.57100 67.26000 1.000 15.85056 25 ASP F O 1
ATOM 16752 N N . HIS F 3 20 ? 41.50300 5.66000 67.56800 1.000 15.77654 26 HIS F N 1
ATOM 16753 C CA . HIS F 3 20 ? 40.91100 6.60800 66.64300 1.000 15.48117 26 HIS F CA 1
ATOM 16754 C C . HIS F 3 20 ? 40.94600 8.05000 67.14500 1.000 16.26185 26 HIS F C 1
ATOM 16755 O O . HIS F 3 20 ? 40.80400 8.96700 66.32600 1.000 17.57102 26 HIS F O 1
ATOM 16769 N N . LYS F 3 21 ? 41.08600 8.27800 68.46100 1.000 13.61444 27 LYS F N 1
ATOM 16770 C CA . LYS F 3 21 ? 41.21500 9.64400 68.96600 1.000 13.34493 27 LYS F CA 1
ATOM 16771 C C . LYS F 3 21 ? 42.56700 10.26800 68.63500 1.000 15.70319 27 LYS F C 1
ATOM 16772 O O . LYS F 3 21 ? 42.70500 11.48700 68.75500 1.000 16.95910 27 LYS F O 1
ATOM 16791 N N . ASP F 3 22 ? 43.56600 9.47700 68.24500 1.000 15.87823 28 ASP F N 1
ATOM 16792 C CA . ASP F 3 22 ? 44.79900 10.04300 67.68600 1.000 16.66292 28 ASP F CA 1
ATOM 16793 C C . ASP F 3 22 ? 44.52400 10.74000 66.34900 1.000 16.35610 28 ASP F C 1
ATOM 16794 O O . ASP F 3 22 ? 43.48800 10.54800 65.71400 1.000 17.52355 28 ASP F O 1
ATOM 16803 N N . LYS F 3 23 ? 45.47600 11.56500 65.92600 1.000 17.37000 29 LYS F N 1
ATOM 16804 C CA . LYS F 3 23 ? 45.33100 12.30200 64.67000 1.000 14.51544 29 LYS F CA 1
ATOM 16805 C C . LYS F 3 23 ? 45.36200 11.34200 63.48800 1.000 16.35612 29 LYS F C 1
ATOM 16806 O O . LYS F 3 23 ? 46.29000 10.54400 63.35400 1.000 16.60444 29 LYS F O 1
ATOM 16825 N N . GLY F 3 24 ? 44.32800 11.39300 62.64700 1.000 14.72867 30 GLY F N 1
ATOM 16826 C CA . GLY F 3 24 ? 44.30300 10.54300 61.48100 1.000 14.13339 30 GLY F CA 1
ATOM 16827 C C . GLY F 3 24 ? 45.29500 11.00500 60.44300 1.000 16.38713 30 GLY F C 1
ATOM 16828 O O . GLY F 3 24 ? 45.76800 12.14300 60.46200 1.000 16.79983 30 GLY F O 1
ATOM 16832 N N . LEU F 3 25 ? 45.59600 10.11500 59.50700 1.000 15.34203 31 LEU F N 1
ATOM 16833 C CA . LEU F 3 25 ? 45.11000 8.74600 59.34600 1.000 14.74462 31 LEU F CA 1
ATOM 16834 C C . LEU F 3 25 ? 45.67300 7.82600 60.43500 1.000 14.77100 31 LEU F C 1
ATOM 16835 O O . LEU F 3 25 ? 46.90000 7.75800 60.61700 1.000 15.20897 31 LEU F O 1
ATOM 16851 N N . GLN F 3 26 ? 44.81400 7.08500 61.12500 1.000 14.90648 32 GLN F N 1
ATOM 16852 C CA . GLN F 3 26 ? 45.26800 6.35800 62.30700 1.000 16.87201 32 GLN F CA 1
ATOM 16853 C C . GLN F 3 26 ? 45.86100 4.98900 62.02100 1.000 16.63783 32 GLN F C 1
ATOM 16854 O O . GLN F 3 26 ? 46.65600 4.50400 62.82200 1.000 16.23548 32 GLN F O 1
ATOM 16868 N N . SER F 3 27 ? 45.50600 4.34900 60.91100 1.000 16.37980 33 SER F N 1
ATOM 16869 C CA . SER F 3 27 ? 46.06400 3.04000 60.60800 1.000 14.11233 33 SER F CA 1
ATOM 16870 C C . SER F 3 27 ? 46.20600 2.89800 59.10500 1.000 17.37513 33 SER F C 1
ATOM 16871 O O . SER F 3 27 ? 45.44300 3.48300 58.33300 1.000 18.51713 33 SER F O 1
ATOM 16879 N N . LEU F 3 28 ? 47.18700 2.09500 58.71300 1.000 15.74068 34 LEU F N 1
ATOM 16880 C CA . LEU F 3 28 ? 47.43900 1.71600 57.32300 1.000 14.60501 34 LEU F CA 1
ATOM 16881 C C . LEU F 3 28 ? 47.63100 0.21000 57.29600 1.000 17.23534 34 LEU F C 1
ATOM 16882 O O . LEU F 3 28 ? 48.48700 -0.31300 58.01500 1.000 15.92909 34 LEU F O 1
ATOM 16898 N N . THR F 3 29 ? 46.86500 -0.49400 56.46900 1.000 17.65391 35 THR F N 1
ATOM 16899 C CA . THR F 3 29 ? 47.01900 -1.94100 56.33000 1.000 17.07579 35 THR F CA 1
ATOM 16900 C C . THR F 3 29 ? 48.20500 -2.24300 55.41300 1.000 17.30271 35 THR F C 1
ATOM 16901 O O . THR F 3 29 ? 48.27500 -1.74100 54.29000 1.000 18.09309 35 THR F O 1
ATOM 16912 N N . LEU F 3 30 ? 49.14700 -3.04600 55.90600 1.000 14.21600 36 LEU F N 1
ATOM 16913 C CA . LEU F 3 30 ? 50.33600 -3.40800 55.15400 1.000 16.41792 36 LEU F CA 1
ATOM 16914 C C . LEU F 3 30 ? 50.00000 -4.61900 54.30200 1.000 18.94807 36 LEU F C 1
ATOM 16915 O O . LEU F 3 30 ? 49.94100 -5.73800 54.79400 1.000 24.85635 36 LEU F O 1
ATOM 16931 N N . ASP F 3 31 ? 49.81900 -4.41500 53.01100 1.000 22.62574 37 ASP F N 1
ATOM 16932 C CA . ASP F 3 31 ? 49.54900 -5.52600 52.10300 1.000 20.42506 37 ASP F CA 1
ATOM 16933 C C . ASP F 3 31 ? 50.67100 -5.66600 51.08700 1.000 24.98541 37 ASP F C 1
ATOM 16934 O O . ASP F 3 31 ? 51.40600 -6.66700 51.09900 1.000 25.95623 37 ASP F O 1
ATOM 16943 N N . GLN F 3 32 ? 50.90700 -4.63600 50.28900 1.000 19.45490 38 GLN F N 1
ATOM 16944 C CA . GLN F 3 32 ? 52.04500 -4.63000 49.39300 1.000 22.01766 38 GLN F CA 1
ATOM 16945 C C . GLN F 3 32 ? 53.35600 -4.61000 50.13300 1.000 23.06849 38 GLN F C 1
ATOM 16946 O O . GLN F 3 32 ? 54.36700 -5.07500 49.60200 1.000 26.30611 38 GLN F O 1
ATOM 16960 N N . SER F 3 33 ? 53.37400 -4.03300 51.34000 1.000 17.13582 39 SER F N 1
ATOM 16961 C CA . SER F 3 33 ? 54.63500 -3.80200 52.03700 1.000 16.96956 39 SER F CA 1
ATOM 16962 C C . SER F 3 33 ? 55.19900 -5.07500 52.65100 1.000 19.15520 39 SER F C 1
ATOM 16963 O O . SER F 3 33 ? 56.40300 -5.11900 52.97500 1.000 19.83159 39 SER F O 1
ATOM 16971 N N . VAL F 3 34 ? 54.36400 -6.08500 52.86100 1.000 19.04232 40 VAL F N 1
ATOM 16972 C CA . VAL F 3 34 ? 54.81200 -7.35200 53.44800 1.000 18.23331 40 VAL F CA 1
ATOM 16973 C C . VAL F 3 34 ? 54.16600 -8.45200 52.63800 1.000 19.92794 40 VAL F C 1
ATOM 16974 O O . VAL F 3 34 ? 52.94100 -8.60300 52.68300 1.000 21.05334 40 VAL F O 1
ATOM 16987 N N . ARG F 3 35 ? 54.96500 -9.20500 51.90600 1.000 21.46061 41 ARG F N 1
ATOM 16988 C CA . ARG F 3 35 ? 54.43800 -10.28900 51.06600 1.000 24.97655 41 ARG F CA 1
ATOM 16989 C C . ARG F 3 35 ? 54.09100 -11.48400 51.94200 1.000 25.97784 41 ARG F C 1
ATOM 16990 O O . ARG F 3 35 ? 54.66100 -11.63900 53.02100 1.000 21.19096 41 ARG F O 1
ATOM 17011 N N . LYS F 3 36 ? 53.13100 -12.26300 51.47800 1.000 22.55432 42 LYS F N 1
ATOM 17012 C CA . LYS F 3 36 ? 52.85300 -13.53600 52.16000 1.000 24.50708 42 LYS F CA 1
ATOM 17013 C C . LYS F 3 36 ? 54.17400 -14.31000 52.22800 1.000 23.14352 42 LYS F C 1
ATOM 17014 O O . LYS F 3 36 ? 54.98200 -14.12500 51.32200 1.000 27.94842 42 LYS F O 1
ATOM 17020 N N . ASN F 3 37 ? 54.37000 -15.11800 53.24900 1.000 23.95892 43 ASN F N 1
ATOM 17021 C CA . ASN F 3 37 ? 55.58600 -15.94900 53.45800 1.000 16.42199 43 ASN F CA 1
ATOM 17022 C C . ASN F 3 37 ? 56.74300 -15.12800 54.02200 1.000 20.43893 43 ASN F C 1
ATOM 17023 O O . ASN F 3 37 ? 57.74300 -15.72300 54.32400 1.000 20.36951 43 ASN F O 1
ATOM 17034 N N . GLU F 3 38 ? 56.56200 -13.83000 54.20300 1.000 19.52102 44 GLU F N 1
ATOM 17035 C CA . GLU F 3 38 ? 57.63000 -12.94800 54.69500 1.000 18.46886 44 GLU F CA 1
ATOM 17036 C C . GLU F 3 38 ? 57.18400 -12.17900 55.92800 1.000 18.83523 44 GLU F C 1
ATOM 17037 O O . GLU F 3 38 ? 55.99900 -12.15600 56.21100 1.000 18.44463 44 GLU F O 1
ATOM 17049 N N . LYS F 3 39 ? 58.14700 -11.61400 56.62500 1.000 17.16193 45 LYS F N 1
ATOM 17050 C CA . LYS F 3 39 ? 57.91500 -10.75800 57.76600 1.000 17.98746 45 LYS F CA 1
ATOM 17051 C C . LYS F 3 39 ? 58.74200 -9.50100 57.56700 1.000 17.62094 45 LYS F C 1
ATOM 17052 O O . LYS F 3 39 ? 59.79900 -9.52100 56.94000 1.000 21.12761 45 LYS F O 1
ATOM 17071 N N . LEU F 3 40 ? 58.23700 -8.40200 58.08900 1.000 14.69349 46 LEU F N 1
ATOM 17072 C CA . LEU F 3 40 ? 58.90000 -7.11700 58.02900 1.000 14.14332 46 LEU F CA 1
ATOM 17073 C C . LEU F 3 40 ? 59.13100 -6.63200 59.45600 1.000 15.30663 46 LEU F C 1
ATOM 17074 O O . LEU F 3 40 ? 58.17500 -6.45900 60.21200 1.000 15.42086 46 LEU F O 1
ATOM 17090 N N . LYS F 3 41 ? 60.39500 -6.43400 59.83900 1.000 15.49082 47 LYS F N 1
ATOM 17091 C CA . LYS F 3 41 ? 60.70500 -5.92800 61.16200 1.000 14.53313 47 LYS F CA 1
ATOM 17092 C C . LYS F 3 41 ? 61.14000 -4.48000 61.02800 1.000 15.45228 47 LYS F C 1
ATOM 17093 O O . LYS F 3 41 ? 62.08700 -4.16800 60.28900 1.000 18.49852 47 LYS F O 1
ATOM 17112 N N . LEU F 3 42 ? 60.46900 -3.60500 61.76000 1.000 13.37799 48 LEU F N 1
ATOM 17113 C CA . LEU F 3 42 ? 60.75900 -2.18200 61.81200 1.000 13.98662 48 LEU F CA 1
ATOM 17114 C C . LEU F 3 42 ? 61.36900 -1.83300 63.16700 1.000 18.95214 48 LEU F C 1
ATOM 17115 O O . LEU F 3 42 ? 60.96800 -2.38400 64.20100 1.000 20.05872 48 LEU F O 1
ATOM 17131 N N . ALA F 3 43 ? 62.31900 -0.89800 63.15800 1.000 16.54287 49 ALA F N 1
ATOM 17132 C CA . ALA F 3 43 ? 62.95400 -0.46600 64.40000 1.000 16.59147 49 ALA F CA 1
ATOM 17133 C C . ALA F 3 43 ? 63.23200 1.02600 64.36400 1.000 15.51114 49 ALA F C 1
ATOM 17134 O O . ALA F 3 43 ? 63.62900 1.57000 63.32400 1.000 16.56516 49 ALA F O 1
ATOM 17141 N N . ALA F 3 44 ? 63.02800 1.68200 65.50400 1.000 16.57244 50 ALA F N 1
ATOM 17142 C CA . ALA F 3 44 ? 63.30700 3.10100 65.65700 1.000 16.37098 50 ALA F CA 1
ATOM 17143 C C . ALA F 3 44 ? 63.22500 3.46000 67.13500 1.000 22.63824 50 ALA F C 1
ATOM 17144 O O . ALA F 3 44 ? 62.42600 2.88500 67.88200 1.000 21.15451 50 ALA F O 1
ATOM 17151 N N . GLN F 3 45 ? 64.06000 4.42200 67.55000 1.000 24.94375 51 GLN F N 1
ATOM 17152 C CA . GLN F 3 45 ? 63.94000 5.02100 68.88800 1.000 22.77911 51 GLN F CA 1
ATOM 17153 C C . GLN F 3 45 ? 63.89600 3.94100 69.98100 1.000 23.96717 51 GLN F C 1
ATOM 17154 O O . GLN F 3 45 ? 63.15000 4.03900 70.95300 1.000 28.80137 51 GLN F O 1
ATOM 17168 N N . GLY F 3 46 ? 64.71400 2.90100 69.83400 1.000 25.19467 52 GLY F N 1
ATOM 17169 C CA . GLY F 3 46 ? 64.80600 1.85900 70.84300 1.000 26.63682 52 GLY F CA 1
ATOM 17170 C C . GLY F 3 46 ? 63.70400 0.81700 70.85000 1.000 26.75528 52 GLY F C 1
ATOM 17171 O O . GLY F 3 46 ? 63.71800 -0.08500 71.70200 1.000 24.95313 52 GLY F O 1
ATOM 17175 N N . ALA F 3 47 ? 62.76000 0.89300 69.92800 1.000 23.05505 53 ALA F N 1
ATOM 17176 C CA . ALA F 3 47 ? 61.65200 -0.03600 69.87600 1.000 20.98318 53 ALA F CA 1
ATOM 17177 C C . ALA F 3 47 ? 61.74800 -0.82700 68.58200 1.000 19.70958 53 ALA F C 1
ATOM 17178 O O . ALA F 3 47 ? 62.43000 -0.41300 67.63300 1.000 18.04082 53 ALA F O 1
ATOM 17185 N N . GLU F 3 48 ? 61.03000 -1.95600 68.55800 1.000 17.99971 54 GLU F N 1
ATOM 17186 C CA . GLU F 3 48 ? 60.94200 -2.76300 67.34800 1.000 18.00717 54 GLU F CA 1
ATOM 17187 C C . GLU F 3 48 ? 59.61300 -3.50300 67.29300 1.000 20.26474 54 GLU F C 1
ATOM 17188 O O . GLU F 3 48 ? 58.99100 -3.80200 68.32200 1.000 17.17964 54 GLU F O 1
ATOM 17200 N N . LYS F 3 49 ? 59.18700 -3.82400 66.07100 1.000 15.70674 55 LYS F N 1
ATOM 17201 C CA . LYS F 3 49 ? 57.93200 -4.53700 65.86700 1.000 15.52680 55 LYS F CA 1
ATOM 17202 C C . LYS F 3 49 ? 58.01700 -5.32200 64.55600 1.000 14.44152 55 LYS F C 1
ATOM 17203 O O . LYS F 3 49 ? 58.54200 -4.81100 63.56000 1.000 14.75667 55 LYS F O 1
ATOM 17222 N N . THR F 3 50 ? 57.49600 -6.54400 64.56800 1.000 16.07448 56 THR F N 1
ATOM 17223 C CA . THR F 3 50 ? 57.46400 -7.41500 63.39300 1.000 15.24721 56 THR F CA 1
ATOM 17224 C C . THR F 3 50 ? 56.04900 -7.53500 62.84700 1.000 18.61466 56 THR F C 1
ATOM 17225 O O . THR F 3 50 ? 55.10900 -7.81300 63.60000 1.000 17.14128 56 THR F O 1
ATOM 17236 N N . TYR F 3 51 ? 55.92100 -7.34100 61.52100 1.000 14.40893 57 TYR F N 1
ATOM 17237 C CA . TYR F 3 51 ? 54.64600 -7.32800 60.82200 1.000 13.59990 57 TYR F CA 1
ATOM 17238 C C . TYR F 3 51 ? 54.55900 -8.44000 59.79000 1.000 15.37887 57 TYR F C 1
ATOM 17239 O O . TYR F 3 51 ? 55.53800 -8.79400 59.13200 1.000 17.55529 57 TYR F O 1
ATOM 17257 N N . GLY F 3 52 ? 53.33900 -8.95800 59.62200 1.000 15.24034 58 GLY F N 1
ATOM 17258 C CA . GLY F 3 52 ? 53.02500 -9.88100 58.56000 1.000 15.67008 58 GLY F CA 1
ATOM 17259 C C . GLY F 3 52 ? 52.02200 -9.25600 57.59600 1.000 19.21890 58 GLY F C 1
ATOM 17260 O O . GLY F 3 52 ? 51.48700 -8.17000 57.83700 1.000 15.18746 58 GLY F O 1
ATOM 17264 N N . ASN F 3 53 ? 51.81100 -9.93200 56.47100 1.000 17.25617 59 ASN F N 1
ATOM 17265 C CA . ASN F 3 53 ? 50.86600 -9.42400 55.48800 1.000 15.88391 59 ASN F CA 1
ATOM 17266 C C . ASN F 3 53 ? 49.48000 -9.22100 56.10100 1.000 16.52415 59 ASN F C 1
ATOM 17267 O O . ASN F 3 53 ? 48.94500 -10.09300 56.78100 1.000 16.77572 59 ASN F O 1
ATOM 17278 N N . GLY F 3 54 ? 48.92000 -8.04300 55.86500 1.000 17.71044 60 GLY F N 1
ATOM 17279 C CA . GLY F 3 54 ? 47.60900 -7.71200 56.32200 1.000 14.97835 60 GLY F CA 1
ATOM 17280 C C . GLY F 3 54 ? 47.58000 -7.06700 57.69000 1.000 17.34638 60 GLY F C 1
ATOM 17281 O O . GLY F 3 54 ? 46.50100 -6.66900 58.14100 1.000 18.82290 60 GLY F O 1
ATOM 17285 N N . ASP F 3 55 ? 48.72400 -6.93700 58.34200 1.000 15.74035 61 ASP F N 1
ATOM 17286 C CA . ASP F 3 55 ? 48.76100 -6.32700 59.66400 1.000 15.50223 61 ASP F CA 1
ATOM 17287 C C . ASP F 3 55 ? 48.68500 -4.81100 59.52200 1.000 15.38848 61 ASP F C 1
ATOM 17288 O O . ASP F 3 55 ? 49.06300 -4.24000 58.47400 1.000 16.12330 61 ASP F O 1
ATOM 17297 N N . SER F 3 56 ? 48.23400 -4.14300 60.60100 1.000 16.32068 62 SER F N 1
ATOM 17298 C CA . SER F 3 56 ? 48.13600 -2.69100 60.60100 1.000 16.44738 62 SER F CA 1
ATOM 17299 C C . SER F 3 56 ? 49.40400 -2.00800 61.09400 1.000 14.88810 62 SER F C 1
ATOM 17300 O O . SER F 3 56 ? 50.06800 -2.47500 62.01300 1.000 19.66755 62 SER F O 1
ATOM 17308 N N . LEU F 3 57 ? 49.71700 -0.89800 60.45500 1.000 15.95481 63 LEU F N 1
ATOM 17309 C CA . LEU F 3 57 ? 50.74300 0.03400 60.87500 1.000 14.80083 63 LEU F CA 1
ATOM 17310 C C . LEU F 3 57 ? 50.06700 1.21200 61.56800 1.000 12.90496 63 LEU F C 1
ATOM 17311 O O . LEU F 3 57 ? 49.08100 1.77500 61.04300 1.000 14.90694 63 LEU F O 1
ATOM 17327 N N . ASN F 3 58 ? 50.54500 1.54300 62.79300 1.000 14.01144 64 ASN F N 1
ATOM 17328 C CA . ASN F 3 58 ? 49.93500 2.59500 63.60000 1.000 13.76976 64 ASN F CA 1
ATOM 17329 C C . ASN F 3 58 ? 50.49500 3.95900 63.20200 1.000 18.39415 64 ASN F C 1
ATOM 17330 O O . ASN F 3 58 ? 51.37900 4.54100 63.84700 1.000 18.32961 64 ASN F O 1
ATOM 17341 N N . THR F 3 59 ? 49.91800 4.49900 62.14800 1.000 13.45762 65 THR F N 1
ATOM 17342 C CA . THR F 3 59 ? 50.27500 5.82900 61.67200 1.000 16.64887 65 THR F CA 1
ATOM 17343 C C . THR F 3 59 ? 49.69600 6.93400 62.55700 1.000 15.49529 65 THR F C 1
ATOM 17344 O O . THR F 3 59 ? 50.12500 8.09000 62.44600 1.000 15.89129 65 THR F O 1
ATOM 17355 N N . GLY F 3 60 ? 48.71800 6.62200 63.42100 1.000 15.08774 66 GLY F N 1
ATOM 17356 C CA . GLY F 3 60 ? 48.13200 7.64200 64.27400 1.000 15.39114 66 GLY F CA 1
ATOM 17357 C C . GLY F 3 60 ? 49.16800 8.29400 65.15900 1.000 18.02883 66 GLY F C 1
ATOM 17358 O O . GLY F 3 60 ? 49.03300 9.46900 65.53400 1.000 17.84563 66 GLY F O 1
ATOM 17362 N N . LYS F 3 61 ? 50.19900 7.54100 65.53400 1.000 15.80057 67 LYS F N 1
ATOM 17363 C CA . LYS F 3 61 ? 51.24100 8.11200 66.39100 1.000 18.79439 67 LYS F CA 1
ATOM 17364 C C . LYS F 3 61 ? 52.26500 8.97000 65.64900 1.000 19.94046 67 LYS F C 1
ATOM 17365 O O . LYS F 3 61 ? 53.02300 9.68700 66.31000 1.000 22.05722 67 LYS F O 1
ATOM 17384 N N . LEU F 3 62 ? 52.29000 8.89800 64.32300 1.000 15.50520 68 LEU F N 1
ATOM 17385 C CA . LEU F 3 62 ? 53.30200 9.60200 63.51000 1.000 18.76904 68 LEU F CA 1
ATOM 17386 C C . LEU F 3 62 ? 52.87500 11.03600 63.20100 1.000 18.47711 68 LEU F C 1
ATOM 17387 O O . LEU F 3 62 ? 51.74500 11.36900 63.41100 1.000 19.94253 68 LEU F O 1
ATOM 17403 N N . LYS F 3 63 ? 53.81100 11.84600 62.72300 1.000 21.21133 69 LYS F N 1
ATOM 17404 C CA . LYS F 3 63 ? 53.54800 13.26200 62.37800 1.000 23.59422 69 LYS F CA 1
ATOM 17405 C C . LYS F 3 63 ? 52.92800 13.35900 60.98800 1.000 18.44593 69 LYS F C 1
ATOM 17406 O O . LYS F 3 63 ? 53.36200 12.63300 60.10500 1.000 21.71999 69 LYS F O 1
ATOM 17425 N N . ASN F 3 64 ? 51.96600 14.25200 60.82400 1.000 20.57988 70 ASN F N 1
ATOM 17426 C CA . ASN F 3 64 ? 51.31600 14.47900 59.51900 1.000 18.21372 70 ASN F CA 1
ATOM 17427 C C . ASN F 3 64 ? 52.18900 15.33600 58.60200 1.000 22.21000 70 ASN F C 1
ATOM 17428 O O . ASN F 3 64 ? 52.92700 16.15800 59.12400 1.000 24.01947 70 ASN F O 1
ATOM 17439 N N . ASP F 3 65 ? 52.10700 15.12000 57.29700 1.000 20.90451 71 ASP F N 1
ATOM 17440 C CA . ASP F 3 65 ? 52.77000 15.96800 56.26600 1.000 23.64301 71 ASP F CA 1
ATOM 17441 C C . ASP F 3 65 ? 54.28600 15.85900 56.36300 1.000 25.72541 71 ASP F C 1
ATOM 17442 O O . ASP F 3 65 ? 54.95800 16.79400 55.95400 1.000 26.15967 71 ASP F O 1
ATOM 17451 N N . LYS F 3 66 ? 54.77000 14.72900 56.83900 1.000 22.85017 72 LYS F N 1
ATOM 17452 C CA . LYS F 3 66 ? 56.21000 14.48500 56.98300 1.000 24.66673 72 LYS F CA 1
ATOM 17453 C C . LYS F 3 66 ? 56.52600 13.03100 56.66800 1.000 25.57967 72 LYS F C 1
ATOM 17454 O O . LYS F 3 66 ? 55.62400 12.21500 56.78700 1.000 21.55933 72 LYS F O 1
ATOM 17473 N N . VAL F 3 67 ? 57.73900 12.75100 56.22500 1.000 20.00504 73 VAL F N 1
ATOM 17474 C CA . VAL F 3 67 ? 58.21500 11.36900 56.10300 1.000 20.20568 73 VAL F CA 1
ATOM 17475 C C . VAL F 3 67 ? 58.73000 10.90300 57.46200 1.000 24.37337 73 VAL F C 1
ATOM 17476 O O . VAL F 3 67 ? 59.57300 11.56200 58.09700 1.000 25.90235 73 VAL F O 1
ATOM 17489 N N . SER F 3 68 ? 58.21000 9.77800 57.92700 1.000 19.19537 74 SER F N 1
ATOM 17490 C CA . SER F 3 68 ? 58.71400 9.11000 59.12100 1.000 18.01535 74 SER F CA 1
ATOM 17491 C C . SER F 3 68 ? 59.58700 7.95300 58.67500 1.000 19.57192 74 SER F C 1
ATOM 17492 O O . SER F 3 68 ? 59.24700 7.25400 57.71600 1.000 19.22579 74 SER F O 1
ATOM 17500 N N . ARG F 3 69 ? 60.71600 7.75100 59.35500 1.000 18.32132 75 ARG F N 1
ATOM 17501 C CA . ARG F 3 69 ? 61.74800 6.83500 58.89300 1.000 20.52324 75 ARG F CA 1
ATOM 17502 C C . ARG F 3 69 ? 62.05300 5.78000 59.94700 1.000 17.77813 75 ARG F C 1
ATOM 17503 O O . ARG F 3 69 ? 62.25500 6.10300 61.12200 1.000 20.90923 75 ARG F O 1
ATOM 17524 N N . PHE F 3 70 ? 62.04500 4.52500 59.52300 1.000 17.57664 76 PHE F N 1
ATOM 17525 C CA . PHE F 3 70 ? 62.38400 3.37700 60.34800 1.000 19.77769 76 PHE F CA 1
ATOM 17526 C C . PHE F 3 70 ? 63.48500 2.56000 59.68800 1.000 18.99693 76 PHE F C 1
ATOM 17527 O O . PHE F 3 70 ? 63.59600 2.50600 58.45800 1.000 18.63199 76 PHE F O 1
ATOM 17544 N N . ASP F 3 71 ? 64.29100 1.88400 60.49200 1.000 18.74900 77 ASP F N 1
ATOM 17545 C CA . ASP F 3 71 ? 65.09300 0.81600 59.92100 1.000 20.41536 77 ASP F CA 1
ATOM 17546 C C . ASP F 3 71 ? 64.19600 -0.38200 59.64800 1.000 18.03111 77 ASP F C 1
ATOM 17547 O O . ASP F 3 71 ? 63.32500 -0.70400 60.46500 1.000 18.87130 77 ASP F O 1
ATOM 17556 N N . PHE F 3 72 ? 64.44500 -1.08800 58.54400 1.000 16.82708 78 PHE F N 1
ATOM 17557 C CA . PHE F 3 72 ? 63.69500 -2.32600 58.24400 1.000 17.15294 78 PHE F CA 1
ATOM 17558 C C . PHE F 3 72 ? 64.59600 -3.51100 57.91800 1.000 18.55148 78 PHE F C 1
ATOM 17559 O O . PHE F 3 72 ? 65.70400 -3.32200 57.43700 1.000 17.91476 78 PHE F O 1
ATOM 17576 N N . ILE F 3 73 ? 64.11200 -4.69100 58.24900 1.000 17.69678 79 ILE F N 1
ATOM 17577 C CA . ILE F 3 73 ? 64.73700 -5.96800 57.85100 1.000 20.08522 79 ILE F CA 1
ATOM 17578 C C . ILE F 3 73 ? 63.58700 -6.77200 57.25500 1.000 19.85927 79 ILE F C 1
ATOM 17579 O O . ILE F 3 73 ? 62.57600 -6.79300 57.84500 1.000 17.67836 79 ILE F O 1
ATOM 17595 N N . ARG F 3 74 ? 63.75000 -7.35500 56.09100 1.000 15.77198 80 ARG F N 1
ATOM 17596 C CA . ARG F 3 74 ? 62.74200 -8.26600 55.51600 1.000 19.89671 80 ARG F CA 1
ATOM 17597 C C . ARG F 3 74 ? 63.27200 -9.65200 55.84800 1.000 20.80655 80 ARG F C 1
ATOM 17598 O O . ARG F 3 74 ? 64.44600 -9.79800 55.72900 1.000 22.67055 80 ARG F O 1
ATOM 17619 N N . GLN F 3 75 ? 62.45400 -10.54600 56.37100 1.000 18.42262 81 GLN F N 1
ATOM 17620 C CA . GLN F 3 75 ? 62.92900 -11.87300 56.80500 1.000 18.12463 81 GLN F CA 1
ATOM 17621 C C . GLN F 3 75 ? 61.98600 -12.98900 56.39900 1.000 23.03792 81 GLN F C 1
ATOM 17622 O O . GLN F 3 75 ? 60.88200 -12.69500 56.08800 1.000 22.61839 81 GLN F O 1
ATOM 17636 N N . ILE F 3 76 ? 62.47400 -14.20400 56.28900 1.000 19.30942 82 ILE F N 1
ATOM 17637 C CA . ILE F 3 76 ? 61.64800 -15.39800 56.12400 1.000 17.95128 82 ILE F CA 1
ATOM 17638 C C . ILE F 3 76 ? 62.06800 -16.39800 57.19300 1.000 21.29462 82 ILE F C 1
ATOM 17639 O O . ILE F 3 76 ? 63.22100 -16.40600 57.64500 1.000 21.00759 82 ILE F O 1
ATOM 17655 N N . GLU F 3 77 ? 61.11900 -17.21200 57.62800 1.000 19.44941 83 GLU F N 1
ATOM 17656 C CA . GLU F 3 77 ? 61.36300 -18.26400 58.60500 1.000 24.58649 83 GLU F CA 1
ATOM 17657 C C . GLU F 3 77 ? 61.52800 -19.58200 57.86200 1.000 24.97897 83 GLU F C 1
ATOM 17658 O O . GLU F 3 77 ? 60.60300 -20.02700 57.17200 1.000 25.14295 83 GLU F O 1
ATOM 17670 N N . VAL F 3 78 ? 62.68000 -20.22300 58.03800 1.000 26.08331 84 VAL F N 1
ATOM 17671 C CA . VAL F 3 78 ? 63.02200 -21.46800 57.36100 1.000 28.05368 84 VAL F CA 1
ATOM 17672 C C . VAL F 3 78 ? 63.34800 -22.50600 58.42100 1.000 29.87601 84 VAL F C 1
ATOM 17673 O O . VAL F 3 78 ? 64.40900 -22.43500 59.06000 1.000 27.09314 84 VAL F O 1
ATOM 17686 N N . ASP F 3 79 ? 62.46900 -23.49200 58.57700 1.000 32.58315 85 ASP F N 1
ATOM 17687 C CA . ASP F 3 79 ? 62.63800 -24.56000 59.56400 1.000 35.77416 85 ASP F CA 1
ATOM 17688 C C . ASP F 3 79 ? 63.08600 -24.00300 60.91100 1.000 30.95969 85 ASP F C 1
ATOM 17689 O O . ASP F 3 79 ? 64.02500 -24.49400 61.54200 1.000 34.36374 85 ASP F O 1
ATOM 17698 N N . GLY F 3 80 ? 62.41100 -22.95000 61.34000 1.000 28.87753 86 GLY F N 1
ATOM 17699 C CA . GLY F 3 80 ? 62.58700 -22.42700 62.67300 1.000 31.01772 86 GLY F CA 1
ATOM 17700 C C . GLY F 3 80 ? 63.62400 -21.34200 62.80900 1.000 29.80131 86 GLY F C 1
ATOM 17701 O O . GLY F 3 80 ? 63.76700 -20.79300 63.90400 1.000 28.78831 86 GLY F O 1
ATOM 17705 N N . GLN F 3 81 ? 64.35100 -21.00900 61.74300 1.000 24.33063 87 GLN F N 1
ATOM 17706 C CA . GLN F 3 81 ? 65.39700 -19.99700 61.80600 1.000 22.15010 87 GLN F CA 1
ATOM 17707 C C . GLN F 3 81 ? 65.01100 -18.82300 60.91900 1.000 27.26136 87 GLN F C 1
ATOM 17708 O O . GLN F 3 81 ? 64.37800 -18.99500 59.87200 1.000 24.43828 87 GLN F O 1
ATOM 17722 N N . LEU F 3 82 ? 65.37600 -17.63200 61.36500 1.000 20.20195 88 LEU F N 1
ATOM 17723 C CA . LEU F 3 82 ? 65.02400 -16.38900 60.69600 1.000 20.86163 88 LEU F CA 1
ATOM 17724 C C . LEU F 3 82 ? 66.17200 -15.98700 59.78200 1.000 23.89233 88 LEU F C 1
ATOM 17725 O O . LEU F 3 82 ? 67.33400 -15.87500 60.20900 1.000 21.00573 88 LEU F O 1
ATOM 17741 N N . ILE F 3 83 ? 65.83500 -15.78500 58.51500 1.000 19.63286 89 ILE F N 1
ATOM 17742 C CA . ILE F 3 83 ? 66.77000 -15.51200 57.44200 1.000 17.32697 89 ILE F CA 1
ATOM 17743 C C . ILE F 3 83 ? 66.49700 -14.09100 56.95400 1.000 21.25710 89 ILE F C 1
ATOM 17744 O O . ILE F 3 83 ? 65.35400 -13.76100 56.61200 1.000 21.01861 89 ILE F O 1
ATOM 17760 N N . THR F 3 84 ? 67.51800 -13.23900 56.98400 1.000 19.90798 90 THR F N 1
ATOM 17761 C CA . THR F 3 84 ? 67.38200 -11.85300 56.53400 1.000 19.61221 90 THR F CA 1
ATOM 17762 C C . THR F 3 84 ? 67.64000 -11.76100 55.03700 1.000 21.43866 90 THR F C 1
ATOM 17763 O O . THR F 3 84 ? 68.72900 -12.09800 54.55000 1.000 22.35251 90 THR F O 1
ATOM 17774 N N . LEU F 3 85 ? 66.63400 -11.26300 54.30900 1.000 16.63090 91 LEU F N 1
ATOM 17775 C CA . LEU F 3 85 ? 66.73100 -11.13300 52.86400 1.000 19.25313 91 LEU F CA 1
ATOM 17776 C C . LEU F 3 85 ? 67.11000 -9.73900 52.39500 1.000 19.18806 91 LEU F C 1
ATOM 17777 O O . LEU F 3 85 ? 67.72200 -9.60800 51.33000 1.000 20.32460 91 LEU F O 1
ATOM 17793 N N . GLU F 3 86 ? 66.77200 -8.70100 53.15400 1.000 18.35743 92 GLU F N 1
ATOM 17794 C CA . GLU F 3 86 ? 66.88400 -7.32600 52.69000 1.000 16.01791 92 GLU F CA 1
ATOM 17795 C C . GLU F 3 86 ? 66.89500 -6.43200 53.91700 1.000 16.77874 92 GLU F C 1
ATOM 17796 O O . GLU F 3 86 ? 66.25700 -6.74800 54.93000 1.000 18.20902 92 GLU F O 1
ATOM 17808 N N . SER F 3 87 ? 67.58600 -5.29700 53.81300 1.000 15.79814 93 SER F N 1
ATOM 17809 C CA . SER F 3 87 ? 67.51500 -4.27900 54.85100 1.000 17.69692 93 SER F CA 1
ATOM 17810 C C . SER F 3 87 ? 67.65900 -2.91200 54.22500 1.000 18.17957 93 SER F C 1
ATOM 17811 O O . SER F 3 87 ? 68.09000 -2.76600 53.07700 1.000 17.38180 93 SER F O 1
ATOM 17819 N N . GLY F 3 88 ? 67.25100 -1.91700 54.98700 1.000 16.37920 94 GLY F N 1
ATOM 17820 C CA . GLY F 3 88 ? 67.29900 -0.53700 54.55400 1.000 17.48906 94 GLY F CA 1
ATOM 17821 C C . GLY F 3 88 ? 66.41700 0.32800 55.44300 1.000 16.32315 94 GLY F C 1
ATOM 17822 O O . GLY F 3 88 ? 66.25200 0.05100 56.63900 1.000 17.38255 94 GLY F O 1
ATOM 17826 N N . GLU F 3 89 ? 65.90200 1.40100 54.83300 1.0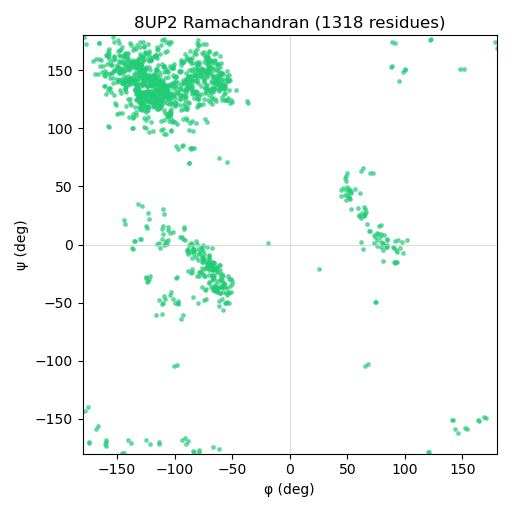00 17.34994 95 GLU F N 1
ATOM 17827 C CA . GLU F 3 89 ? 65.01800 2.35200 55.49400 1.000 17.31994 95 GLU F CA 1
ATOM 17828 C C . GLU F 3 89 ? 63.59800 2.21400 54.95400 1.000 16.63393 95 GLU F C 1
ATOM 17829 O O . GLU F 3 89 ? 63.39700 2.11700 53.74400 1.000 16.55670 95 GLU F O 1
ATOM 17841 N N . PHE F 3 90 ? 62.63600 2.22700 55.86900 1.000 15.44813 96 PHE F N 1
ATOM 17842 C CA . PHE F 3 90 ? 61.20400 2.20700 55.58100 1.000 17.53560 96 PHE F CA 1
ATOM 17843 C C . PHE F 3 90 ? 60.67100 3.59700 55.84300 1.000 16.93127 96 PHE F C 1
ATOM 17844 O O . PHE F 3 90 ? 60.92400 4.16800 56.91500 1.000 17.12331 96 PHE F O 1
ATOM 17861 N N . GLN F 3 91 ? 59.96900 4.14300 54.87000 1.000 16.62048 97 GLN F N 1
ATOM 17862 C CA . GLN F 3 91 ? 59.49100 5.51100 54.89900 1.000 16.08652 97 GLN F CA 1
ATOM 17863 C C . GLN F 3 91 ? 57.96900 5.48600 54.90000 1.000 16.97287 97 GLN F C 1
ATOM 17864 O O . GLN F 3 91 ? 57.34200 4.71100 54.16400 1.000 17.13776 97 GLN F O 1
ATOM 17878 N N . VAL F 3 92 ? 57.38000 6.35200 55.71900 1.000 14.17623 98 VAL F N 1
ATOM 17879 C CA . VAL F 3 92 ? 55.93300 6.49100 55.82100 1.000 11.18959 98 VAL F CA 1
ATOM 17880 C C . VAL F 3 92 ? 55.62100 7.96600 55.66400 1.000 16.42574 98 VAL F C 1
ATOM 17881 O O . VAL F 3 92 ? 56.16200 8.79100 56.40500 1.000 17.27702 98 VAL F O 1
ATOM 17894 N N . TYR F 3 93 ? 54.72700 8.30200 54.74400 1.000 16.44211 99 TYR F N 1
ATOM 17895 C CA . TYR F 3 93 ? 54.21500 9.66100 54.62200 1.000 16.19177 99 TYR F CA 1
ATOM 17896 C C . TYR F 3 93 ? 52.74000 9.66700 54.99100 1.000 16.46661 99 TYR F C 1
ATOM 17897 O O . TYR F 3 93 ? 51.93400 8.94500 54.38100 1.000 15.99489 99 TYR F O 1
ATOM 17915 N N . LYS F 3 94 ? 52.39400 10.47300 55.99200 1.000 17.84120 100 LYS F N 1
ATOM 17916 C CA . LYS F 3 94 ? 51.06200 10.47400 56.57600 1.000 15.53183 100 LYS F CA 1
ATOM 17917 C C . LYS F 3 94 ? 50.29100 11.74700 56.26100 1.000 16.12611 100 LYS F C 1
ATOM 17918 O O . LYS F 3 94 ? 50.76300 12.85100 56.55200 1.000 19.10734 100 LYS F O 1
ATOM 17937 N N . GLN F 3 95 ? 49.08300 11.59100 55.72200 1.000 16.35154 101 GLN F N 1
ATOM 17938 C CA . GLN F 3 95 ? 48.10600 12.68100 55.65300 1.000 18.95960 101 GLN F CA 1
ATOM 17939 C C . GLN F 3 95 ? 46.91800 12.34000 56.55300 1.000 15.72959 101 GLN F C 1
ATOM 17940 O O . GLN F 3 95 ? 46.97100 11.40500 57.37100 1.000 17.28738 101 GLN F O 1
ATOM 17954 N N . SER F 3 96 ? 45.84000 13.11400 56.44900 1.000 19.25168 102 SER F N 1
ATOM 17955 C CA . SER F 3 96 ? 44.72800 12.93900 57.37900 1.000 16.34442 102 SER F CA 1
ATOM 17956 C C . SER F 3 96 ? 43.74500 11.85800 56.96200 1.000 17.75495 102 SER F C 1
ATOM 17957 O O . SER F 3 96 ? 43.03300 11.31300 57.81900 1.000 19.85273 102 SER F O 1
ATOM 17965 N N . HIS F 3 97 ? 43.68100 11.53000 55.67000 1.000 17.59057 103 HIS F N 1
ATOM 17966 C CA . HIS F 3 97 ? 42.75300 10.53600 55.16700 1.000 17.50742 103 HIS F CA 1
ATOM 17967 C C . HIS F 3 97 ? 43.46700 9.50400 54.31800 1.000 16.60782 103 HIS F C 1
ATOM 17968 O O . HIS F 3 97 ? 42.80500 8.63600 53.73400 1.000 19.65941 103 HIS F O 1
ATOM 17982 N N . SER F 3 98 ? 44.79200 9.59300 54.23200 1.000 15.46932 104 SER F N 1
ATOM 17983 C CA . SER F 3 98 ? 45.60400 8.80200 53.32300 1.000 13.78199 104 SER F CA 1
ATOM 17984 C C . SER F 3 98 ? 47.01500 8.72600 53.88700 1.000 16.86746 104 SER F C 1
ATOM 17985 O O . SER F 3 98 ? 47.45300 9.55800 54.70200 1.000 14.90310 104 SER F O 1
ATOM 17993 N N . ALA F 3 99 ? 47.71300 7.68200 53.47200 1.000 15.36545 105 ALA F N 1
ATOM 17994 C CA . ALA F 3 99 ? 49.12100 7.55300 53.81500 1.000 15.58271 105 ALA F CA 1
ATOM 17995 C C . ALA F 3 99 ? 49.77300 6.59300 52.83700 1.000 14.02115 105 ALA F C 1
ATOM 17996 O O . ALA F 3 99 ? 49.10300 5.82700 52.14500 1.000 17.88497 105 ALA F O 1
ATOM 18003 N N . LEU F 3 100 ? 51.10400 6.63100 52.79700 1.000 14.70440 106 LEU F N 1
ATOM 18004 C CA . LEU F 3 100 ? 51.77600 5.69000 51.92100 1.000 16.59905 106 LEU F CA 1
ATOM 18005 C C . LEU F 3 100 ? 53.11600 5.31600 52.51300 1.000 12.91431 106 LEU F C 1
ATOM 18006 O O . LEU F 3 100 ? 53.65500 6.01700 53.37300 1.000 15.90735 106 LEU F O 1
ATOM 18022 N N . THR F 3 101 ? 53.60700 4.17600 52.07600 1.000 13.97250 107 THR F N 1
ATOM 18023 C CA . THR F 3 101 ? 54.89700 3.65600 52.49800 1.000 13.98242 107 THR F CA 1
ATOM 18024 C C . THR F 3 101 ? 55.83400 3.46500 51.31800 1.000 18.20080 107 THR F C 1
ATOM 18025 O O . THR F 3 101 ? 55.41800 3.35600 50.15600 1.000 15.32814 107 THR F O 1
ATOM 18036 N N . ALA F 3 102 ? 57.12400 3.39800 51.65300 1.000 15.09096 108 ALA F N 1
ATOM 18037 C CA . ALA F 3 102 ? 58.17000 3.21200 50.66500 1.000 18.83336 108 ALA F CA 1
ATOM 18038 C C . ALA F 3 102 ? 59.38500 2.56300 51.31900 1.000 15.30729 108 ALA F C 1
ATOM 18039 O O . ALA F 3 102 ? 59.59000 2.63900 52.53700 1.000 16.33284 108 ALA F O 1
ATOM 18046 N N . PHE F 3 103 ? 60.14800 1.87300 50.48700 1.000 16.24934 109 PHE F N 1
ATOM 18047 C CA . PHE F 3 103 ? 61.35800 1.17200 50.89400 1.000 16.36059 109 PHE F CA 1
ATOM 18048 C C . PHE F 3 103 ? 62.55300 1.71800 50.14700 1.000 19.45976 109 PHE F C 1
ATOM 18049 O O . PHE F 3 103 ? 62.55100 1.72300 48.91300 1.000 17.88201 109 PHE F O 1
ATOM 18066 N N . GLN F 3 104 ? 63.58000 2.11200 50.90000 1.000 18.57722 110 GLN F N 1
ATOM 18067 C CA . GLN F 3 104 ? 64.91400 2.39200 50.38100 1.000 19.98382 110 GLN F CA 1
ATOM 18068 C C . GLN F 3 104 ? 65.76000 1.18600 50.75900 1.000 19.25575 110 GLN F C 1
ATOM 18069 O O . GLN F 3 104 ? 66.21600 1.06700 51.90000 1.000 21.10294 110 GLN F O 1
ATOM 18083 N N . THR F 3 105 ? 65.94600 0.27800 49.81600 1.000 19.76482 111 THR F N 1
ATOM 18084 C CA . THR F 3 105 ? 66.83900 -0.84500 50.04400 1.000 19.18933 111 THR F CA 1
ATOM 18085 C C . THR F 3 105 ? 68.25900 -0.34000 50.11200 1.000 22.25922 111 THR F C 1
ATOM 18086 O O . THR F 3 105 ? 68.64800 0.53400 49.33500 1.000 23.16338 111 THR F O 1
ATOM 18097 N N . GLU F 3 106 ? 69.01800 -0.90500 51.02900 1.000 17.01957 112 GLU F N 1
ATOM 18098 C CA . GLU F 3 106 ? 70.46500 -0.69500 51.12700 1.000 20.73927 112 GLU F CA 1
ATOM 18099 C C . GLU F 3 106 ? 71.28300 -1.97800 51.05000 1.000 23.12075 112 GLU F C 1
ATOM 18100 O O . GLU F 3 106 ? 72.44500 -1.92000 50.61100 1.000 25.11683 112 GLU F O 1
ATOM 18112 N N . GLN F 3 107 ? 70.74800 -3.11900 51.48600 1.000 20.71457 113 GLN F N 1
ATOM 18113 C CA . GLN F 3 107 ? 71.45200 -4.39400 51.44200 1.000 22.15280 113 GLN F CA 1
ATOM 18114 C C . GLN F 3 107 ? 70.49300 -5.50600 51.05900 1.000 23.20131 113 GLN F C 1
ATOM 18115 O O . GLN F 3 107 ? 69.31200 -5.46800 51.42500 1.000 19.49710 113 GLN F O 1
ATOM 18129 N N . ILE F 3 108 ? 71.00000 -6.47700 50.30400 1.000 21.02708 114 ILE F N 1
ATOM 18130 C CA . ILE F 3 108 ? 70.28900 -7.70500 50.00400 1.000 22.22455 114 ILE F CA 1
ATOM 18131 C C . ILE F 3 108 ? 71.23200 -8.87100 50.24500 1.000 21.45423 114 ILE F C 1
ATOM 18132 O O . ILE F 3 108 ? 72.43200 -8.68900 50.45600 1.000 22.14659 114 ILE F O 1
ATOM 18148 N N . GLN F 3 109 ? 70.67400 -10.07300 50.17700 1.000 25.17812 115 GLN F N 1
ATOM 18149 C CA . GLN F 3 109 ? 71.48200 -11.28500 50.25400 1.000 27.82563 115 GLN F CA 1
ATOM 18150 C C . GLN F 3 109 ? 72.50400 -11.35400 49.12500 1.000 31.78907 115 GLN F C 1
ATOM 18151 O O . GLN F 3 109 ? 72.18900 -11.08700 47.96500 1.000 31.25417 115 GLN F O 1
ATOM 18165 N N . ASP F 3 110 ? 73.73200 -11.75100 49.47900 1.000 31.96970 116 ASP F N 1
ATOM 18166 C CA . ASP F 3 110 ? 74.83000 -11.95800 48.53000 1.000 35.07580 116 ASP F CA 1
ATOM 18167 C C . ASP F 3 110 ? 74.69400 -13.35900 47.94600 1.000 39.57386 116 ASP F C 1
ATOM 18168 O O . ASP F 3 110 ? 75.10200 -14.34400 48.56300 1.000 44.52577 116 ASP F O 1
ATOM 18177 N N . SER F 3 111 ? 74.10600 -13.45300 46.76400 1.000 36.74084 117 SER F N 1
ATOM 18178 C CA . SER F 3 111 ? 74.04800 -14.72200 46.05100 1.000 43.07758 117 SER F CA 1
ATOM 18179 C C . SER F 3 111 ? 75.45800 -15.29100 45.88900 1.000 47.27865 117 SER F C 1
ATOM 18180 O O . SER F 3 111 ? 75.65200 -16.50500 45.92300 1.000 48.73565 117 SER F O 1
ATOM 18188 N N . GLY F 3 115 ? 74.20600 -16.21200 53.39000 1.000 49.48686 121 GLY F N 1
ATOM 18189 C CA . GLY F 3 115 ? 74.67500 -15.81800 54.70700 1.000 47.47909 121 GLY F CA 1
ATOM 18190 C C . GLY F 3 115 ? 75.40200 -14.48500 54.76600 1.000 51.61611 121 GLY F C 1
ATOM 18191 O O . GLY F 3 115 ? 75.49600 -13.87200 55.83400 1.000 48.66439 121 GLY F O 1
ATOM 18195 N N . LYS F 3 116 ? 75.92300 -14.03100 53.62800 1.000 47.65881 122 LYS F N 1
ATOM 18196 C CA . LYS F 3 116 ? 76.53100 -12.71100 53.50800 1.000 44.12664 122 LYS F CA 1
ATOM 18197 C C . LYS F 3 116 ? 75.52900 -11.75300 52.85000 1.000 29.83773 122 LYS F C 1
ATOM 18198 O O . LYS F 3 116 ? 74.61800 -12.17500 52.13900 1.000 36.30672 122 LYS F O 1
ATOM 18217 N N . MET F 3 117 ? 75.70000 -10.46300 53.12500 1.000 32.03840 123 MET F N 1
ATOM 18218 C CA . MET F 3 117 ? 74.90800 -9.39500 52.52500 1.000 31.02916 123 MET F CA 1
ATOM 18219 C C . MET F 3 117 ? 75.77800 -8.60200 51.55600 1.000 36.37719 123 MET F C 1
ATOM 18220 O O . MET F 3 117 ? 77.00100 -8.52800 51.71200 1.000 33.99000 123 MET F O 1
ATOM 18234 N N . VAL F 3 118 ? 75.14600 -7.98700 50.56000 1.000 25.56238 124 VAL F N 1
ATOM 18235 C CA . VAL F 3 118 ? 75.83800 -7.11800 49.62100 1.000 24.93196 124 VAL F CA 1
ATOM 18236 C C . VAL F 3 118 ? 75.04800 -5.82800 49.50300 1.000 29.38014 124 VAL F C 1
ATOM 18237 O O . VAL F 3 118 ? 73.81500 -5.82300 49.59100 1.000 26.68754 124 VAL F O 1
ATOM 18250 N N . ALA F 3 119 ? 75.76300 -4.72400 49.32400 1.000 27.68190 125 ALA F N 1
ATOM 18251 C CA . ALA F 3 119 ? 75.10300 -3.43900 49.13200 1.000 25.69423 125 ALA F CA 1
ATOM 18252 C C . ALA F 3 119 ? 74.36400 -3.40200 47.80400 1.000 29.87552 125 ALA F C 1
ATOM 18253 O O . ALA F 3 119 ? 74.89100 -3.79600 46.76000 1.000 33.31826 125 ALA F O 1
ATOM 18260 N N . LYS F 3 120 ? 73.13200 -2.91100 47.84900 1.000 23.98981 126 LYS F N 1
ATOM 18261 C CA . LYS F 3 120 ? 72.29700 -2.75900 46.67000 1.000 26.33403 126 LYS F CA 1
ATOM 18262 C C . LYS F 3 120 ? 71.25500 -1.71000 47.00600 1.000 32.99269 126 LYS F C 1
ATOM 18263 O O . LYS F 3 120 ? 70.64800 -1.77800 48.08600 1.000 25.68267 126 LYS F O 1
ATOM 18282 N N . ARG F 3 121 ? 71.05500 -0.75000 46.10300 1.000 26.69383 127 ARG F N 1
ATOM 18283 C CA . ARG F 3 121 ? 70.15200 0.36400 46.34600 1.000 27.70333 127 ARG F CA 1
ATOM 18284 C C . ARG F 3 121 ? 68.99500 0.32500 45.36700 1.000 28.87765 127 ARG F C 1
ATOM 18285 O O . ARG F 3 121 ? 69.17700 0.14000 44.15600 1.000 30.96678 127 ARG F O 1
ATOM 18306 N N . GLN F 3 122 ? 67.80200 0.51400 45.90400 1.000 20.95839 128 GLN F N 1
ATOM 18307 C CA . GLN F 3 122 ? 66.57800 0.42500 45.12800 1.000 24.07047 128 GLN F CA 1
ATOM 18308 C C . GLN F 3 122 ? 65.53400 1.15700 45.94600 1.000 21.41991 128 GLN F C 1
ATOM 18309 O O . GLN F 3 122 ? 65.59200 1.12600 47.17600 1.000 22.58971 128 GLN F O 1
ATOM 18323 N N . PHE F 3 123 ? 64.61700 1.84500 45.27700 1.000 20.15829 129 PHE F N 1
ATOM 18324 C CA . PHE F 3 123 ? 63.54600 2.55600 45.95200 1.000 19.70244 129 PHE F CA 1
ATOM 18325 C C . PHE F 3 123 ? 62.23300 2.13700 45.31600 1.000 21.79702 129 PHE F C 1
ATOM 18326 O O . PHE F 3 123 ? 62.08800 2.17500 44.09500 1.000 20.14196 129 PHE F O 1
ATOM 18343 N N . ARG F 3 124 ? 61.28300 1.70500 46.14400 1.000 15.58894 130 ARG F N 1
ATOM 18344 C CA . ARG F 3 124 ? 59.98200 1.28300 45.65600 1.000 17.09980 130 ARG F CA 1
ATOM 18345 C C . ARG F 3 124 ? 58.90000 1.80200 46.58800 1.000 18.68945 130 ARG F C 1
ATOM 18346 O O . ARG F 3 124 ? 59.13700 2.02800 47.77200 1.000 18.52782 130 ARG F O 1
ATOM 18367 N N . ILE F 3 125 ? 57.71100 2.00700 46.04300 1.000 20.20190 131 ILE F N 1
ATOM 18368 C CA . ILE F 3 125 ? 56.55500 2.35200 46.85400 1.000 19.66139 131 ILE F CA 1
ATOM 18369 C C . ILE F 3 125 ? 55.94100 1.05500 47.36300 1.000 22.99656 131 ILE F C 1
ATOM 18370 O O . ILE F 3 125 ? 55.95000 0.01700 46.67600 1.000 20.97323 131 ILE F O 1
ATOM 18386 N N . GLY F 3 126 ? 55.40600 1.10800 48.58500 1.000 18.67311 132 GLY F N 1
ATOM 18387 C CA . GLY F 3 126 ? 54.73000 -0.02800 49.17600 1.000 17.53146 132 GLY F CA 1
ATOM 18388 C C . GLY F 3 126 ? 53.22800 0.09900 49.07700 1.000 20.59402 132 GLY F C 1
ATOM 18389 O O . GLY F 3 126 ? 52.66300 -0.08700 48.00500 1.000 25.54391 132 GLY F O 1
ATOM 18393 N N . ASP F 3 127 ? 52.56100 0.43300 50.17600 1.000 14.73643 133 ASP F N 1
ATOM 18394 C CA . ASP F 3 127 ? 51.12100 0.56700 50.18300 1.000 14.18200 133 ASP F CA 1
ATOM 18395 C C . ASP F 3 127 ? 50.72800 2.02900 50.05400 1.000 17.24141 133 ASP F C 1
ATOM 18396 O O . ASP F 3 127 ? 51.38900 2.91600 50.60300 1.000 17.76970 133 ASP F O 1
ATOM 18405 N N . ILE F 3 128 ? 49.61800 2.26000 49.36400 1.000 19.35073 134 ILE F N 1
ATOM 18406 C CA . ILE F 3 128 ? 48.93500 3.54900 49.35900 1.000 17.26906 134 ILE F CA 1
ATOM 18407 C C . ILE F 3 128 ? 47.51000 3.27400 49.81800 1.000 17.95200 134 ILE F C 1
ATOM 18408 O O . ILE F 3 128 ? 46.77400 2.54500 49.13900 1.000 21.01614 134 ILE F O 1
ATOM 18424 N N . ALA F 3 129 ? 47.11900 3.82500 50.96500 1.000 17.69865 135 ALA F N 1
ATOM 18425 C CA . ALA F 3 129 ? 45.79900 3.47800 51.48000 1.000 23.28760 135 ALA F CA 1
ATOM 18426 C C . ALA F 3 129 ? 45.20300 4.63100 52.26600 1.000 19.33519 135 ALA F C 1
ATOM 18427 O O . ALA F 3 129 ? 45.79600 5.69900 52.38700 1.000 17.64872 135 ALA F O 1
ATOM 18434 N N . GLY F 3 130 ? 43.96600 4.43100 52.70500 1.000 19.40964 136 GLY F N 1
ATOM 18435 C CA . GLY F 3 130 ? 43.25500 5.43400 53.47500 1.000 19.15553 136 GLY F CA 1
ATOM 18436 C C . GLY F 3 130 ? 41.76400 5.30100 53.27800 1.000 19.17681 136 GLY F C 1
ATOM 18437 O O . GLY F 3 130 ? 41.27700 4.24500 52.91500 1.000 20.36833 136 GLY F O 1
ATOM 18441 N N . GLU F 3 131 ? 41.08500 6.41200 53.55100 1.000 19.32762 137 GLU F N 1
ATOM 18442 C CA . GLU F 3 131 ? 39.62800 6.52400 53.42000 1.000 21.64070 137 GLU F CA 1
ATOM 18443 C C . GLU F 3 131 ? 39.30000 6.88600 51.97500 1.000 23.36157 137 GLU F C 1
ATOM 18444 O O . GLU F 3 131 ? 39.06300 8.04200 51.63000 1.000 23.27850 137 GLU F O 1
ATOM 18456 N N . HIS F 3 132 ? 39.27100 5.86900 51.11700 1.000 20.74405 138 HIS F N 1
ATOM 18457 C CA . HIS F 3 132 ? 39.04700 6.09400 49.69600 1.000 18.76644 138 HIS F CA 1
ATOM 18458 C C . HIS F 3 132 ? 37.72300 6.81800 49.46000 1.000 23.24052 138 HIS F C 1
ATOM 18459 O O . HIS F 3 132 ? 36.71100 6.49000 50.07800 1.000 23.87001 138 HIS F O 1
ATOM 18473 N N . THR F 3 133 ? 37.73400 7.78800 48.54300 1.000 22.39288 139 THR F N 1
ATOM 18474 C CA . THR F 3 133 ? 36.52400 8.50800 48.16500 1.000 24.72285 139 THR F CA 1
ATOM 18475 C C . THR F 3 133 ? 35.77200 7.68700 47.12300 1.000 26.26175 139 THR F C 1
ATOM 18476 O O . THR F 3 133 ? 36.35900 7.21900 46.13900 1.000 23.90315 139 THR F O 1
ATOM 18487 N N . SER F 3 134 ? 34.47800 7.48400 47.35000 1.000 25.17738 140 SER F N 1
ATOM 18488 C CA . SER F 3 134 ? 33.65300 6.79000 46.37000 1.000 30.36369 140 SER F CA 1
ATOM 18489 C C . SER F 3 134 ? 33.45400 7.64600 45.12100 1.000 26.58489 140 SER F C 1
ATOM 18490 O O . SER F 3 134 ? 33.13300 8.83800 45.20900 1.000 29.49501 140 SER F O 1
ATOM 18498 N N . PHE F 3 135 ? 33.63900 7.02400 43.95500 1.000 29.28589 141 PHE F N 1
ATOM 18499 C CA . PHE F 3 135 ? 33.38000 7.70200 42.68900 1.000 31.73925 141 PHE F CA 1
ATOM 18500 C C . PHE F 3 135 ? 31.95000 8.21900 42.64300 1.000 33.85444 141 PHE F C 1
ATOM 18501 O O . PHE F 3 135 ? 31.68800 9.30800 42.11000 1.000 37.52843 141 PHE F O 1
ATOM 18518 N N . ASP F 3 136 ? 31.01700 7.45500 43.20800 1.000 37.76692 142 ASP F N 1
ATOM 18519 C CA . ASP F 3 136 ? 29.60000 7.80700 43.19100 1.000 38.98528 142 ASP F CA 1
ATOM 18520 C C . ASP F 3 136 ? 29.22400 8.81600 44.26400 1.000 41.67236 142 ASP F C 1
ATOM 18521 O O . ASP F 3 136 ? 28.04200 9.16500 44.37700 1.000 36.29684 142 ASP F O 1
ATOM 18530 N N . LYS F 3 137 ? 30.19400 9.30000 45.04100 1.000 36.47023 143 LYS F N 1
ATOM 18531 C CA . LYS F 3 137 ? 29.95700 10.31100 46.06100 1.000 33.45414 143 LYS F CA 1
ATOM 18532 C C . LYS F 3 137 ? 30.98000 11.43500 45.95000 1.000 37.85087 143 LYS F C 1
ATOM 18533 O O . LYS F 3 137 ? 31.41200 12.00200 46.96100 1.000 36.58089 143 LYS F O 1
ATOM 18552 N N . LEU F 3 138 ? 31.38600 11.75400 44.72900 1.000 33.62028 144 LEU F N 1
ATOM 18553 C CA . LEU F 3 138 ? 32.25900 12.88000 44.49100 1.000 35.30965 144 LEU F CA 1
ATOM 18554 C C . LEU F 3 138 ? 31.46000 14.17500 44.48200 1.000 36.13589 144 LEU F C 1
ATOM 18555 O O . LEU F 3 138 ? 30.25200 14.17100 44.23700 1.000 38.69628 144 LEU F O 1
ATOM 18571 N N . PRO F 3 139 ? 32.11400 15.30300 44.73800 1.000 35.11117 145 PRO F N 1
ATOM 18572 C CA . PRO F 3 139 ? 31.45700 16.59000 44.48400 1.000 37.65559 145 PRO F CA 1
ATOM 18573 C C . PRO F 3 139 ? 30.97300 16.64800 43.04200 1.000 44.59282 145 PRO F C 1
ATOM 18574 O O . PRO F 3 139 ? 31.60000 16.09100 42.13500 1.000 41.02988 145 PRO F O 1
ATOM 18585 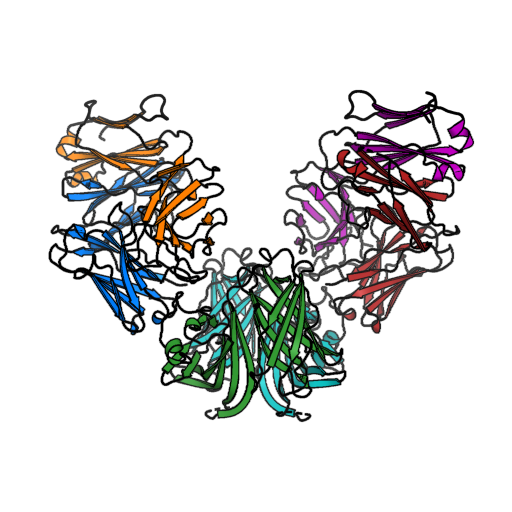N N . GLU F 3 140 ? 29.82500 17.30500 42.83600 1.000 46.60962 146 GLU F N 1
ATOM 18586 C CA . GLU F 3 140 ? 29.24500 17.38200 41.50000 1.000 45.67176 146 GLU F CA 1
ATOM 18587 C C . GLU F 3 140 ? 29.93200 18.41800 40.62800 1.000 40.79410 146 GLU F C 1
ATOM 18588 O O . GLU F 3 140 ? 29.88200 18.30900 39.39900 1.000 47.04859 146 GLU F O 1
ATOM 18600 N N . GLY F 3 141 ? 30.56600 19.41200 41.23200 1.000 40.80440 147 GLY F N 1
ATOM 18601 C CA . GLY F 3 141 ? 31.25100 20.42500 40.47400 1.000 35.38509 147 GLY F CA 1
ATOM 18602 C C . GLY F 3 141 ? 32.27800 21.12000 41.33000 1.000 36.74082 147 GLY F C 1
ATOM 18603 O O . GLY F 3 141 ? 32.57100 20.70400 42.45300 1.000 40.94393 147 GLY F O 1
ATOM 18607 N N . GLY F 3 142 ? 32.81400 22.20100 40.79200 1.000 36.84003 148 GLY F N 1
ATOM 18608 C CA . GLY F 3 142 ? 33.88000 22.91600 41.44700 1.000 39.26250 148 GLY F CA 1
ATOM 18609 C C . GLY F 3 142 ? 35.24100 22.37600 41.05500 1.000 36.86575 148 GLY F C 1
ATOM 18610 O O . GLY F 3 142 ? 35.37700 21.38100 40.33400 1.000 38.41184 148 GLY F O 1
ATOM 18614 N N . ARG F 3 143 ? 36.26300 23.07600 41.53500 1.000 37.36063 149 ARG F N 1
ATOM 18615 C CA . ARG F 3 143 ? 37.65400 22.82800 41.18700 1.000 35.69303 149 ARG F CA 1
ATOM 18616 C C . ARG F 3 143 ? 38.46500 22.83900 42.47300 1.000 43.51761 149 ARG F C 1
ATOM 18617 O O . ARG F 3 143 ? 38.51200 23.86000 43.16900 1.000 44.45959 149 ARG F O 1
ATOM 18638 N N . ALA F 3 144 ? 39.10400 21.71500 42.79000 1.000 31.72724 150 ALA F N 1
ATOM 18639 C CA . ALA F 3 144 ? 39.92300 21.59500 43.98400 1.000 30.42719 150 ALA F CA 1
ATOM 18640 C C . ALA F 3 144 ? 41.40000 21.64300 43.62200 1.000 25.95616 150 ALA F C 1
ATOM 18641 O O . ALA F 3 144 ? 41.81600 21.07200 42.61300 1.000 29.76191 150 ALA F O 1
ATOM 18648 N N . THR F 3 145 ? 42.17100 22.36100 44.42300 1.000 25.99467 151 THR F N 1
ATOM 18649 C CA . THR F 3 145 ? 43.62100 22.40400 44.31900 1.000 26.98270 151 THR F CA 1
ATOM 18650 C C . THR F 3 145 ? 44.21100 21.64400 45.49500 1.000 30.58889 151 THR F C 1
ATOM 18651 O O . THR F 3 145 ? 43.82500 21.87400 46.64800 1.000 30.25499 151 THR F O 1
ATOM 18662 N N . TYR F 3 146 ? 45.14300 20.74200 45.19600 1.000 26.03734 152 TYR F N 1
ATOM 18663 C CA . TYR F 3 146 ? 45.84200 19.94600 46.19200 1.000 24.15023 152 TYR F CA 1
ATOM 18664 C C . TYR F 3 146 ? 47.31500 20.32100 46.18800 1.000 22.09088 152 TYR F C 1
ATOM 18665 O O . TYR F 3 146 ? 47.90800 20.50900 45.12000 1.000 25.50574 152 TYR F O 1
ATOM 18683 N N . ARG F 3 147 ? 47.89500 20.47800 47.37300 1.000 21.06756 153 ARG F N 1
ATOM 18684 C CA . ARG F 3 147 ? 49.31300 20.76500 47.53000 1.000 21.87706 153 ARG F CA 1
ATOM 18685 C C . ARG F 3 147 ? 49.93600 19.75400 48.47200 1.000 23.40225 153 ARG F C 1
ATOM 18686 O O . ARG F 3 147 ? 49.35100 19.40800 49.49800 1.000 23.80611 153 ARG F O 1
ATOM 18706 N N . GLY F 3 148 ? 51.12900 19.30000 48.14500 1.000 22.93947 154 GLY F N 1
ATOM 18707 C CA . GLY F 3 148 ? 51.77600 18.35100 49.01500 1.000 23.16191 154 GLY F CA 1
ATOM 18708 C C . GLY F 3 148 ? 53.14900 17.95200 48.54500 1.000 26.55588 154 GLY F C 1
ATOM 18709 O O . GLY F 3 148 ? 53.89500 18.77600 48.00300 1.000 24.85172 154 GLY F O 1
ATOM 18713 N N . THR F 3 149 ? 53.49800 16.68000 48.74400 1.000 22.59785 155 THR F N 1
ATOM 18714 C CA . THR F 3 149 ? 54.87000 16.23700 48.63400 1.000 19.83680 155 THR F CA 1
ATOM 18715 C C . THR F 3 149 ? 54.99900 15.19600 47.53100 1.000 22.27288 155 THR F C 1
ATOM 18716 O O . THR F 3 149 ? 54.09800 14.39400 47.29300 1.000 21.36033 155 THR F O 1
ATOM 18727 N N . ALA F 3 150 ? 56.13000 15.23100 46.85200 1.000 21.41247 156 ALA F N 1
ATOM 18728 C CA . ALA F 3 150 ? 56.57100 14.14500 45.99600 1.000 22.04436 156 ALA F CA 1
ATOM 18729 C C . ALA F 3 150 ? 57.90900 13.69600 46.55100 1.000 21.88035 156 ALA F C 1
ATOM 18730 O O . ALA F 3 150 ? 58.77300 14.53300 46.83900 1.000 23.92078 156 ALA F O 1
ATOM 18737 N N . PHE F 3 151 ? 58.05900 12.39900 46.78800 1.000 20.56071 157 PHE F N 1
ATOM 18738 C CA . PHE F 3 151 ? 59.31100 11.90900 47.32300 1.000 17.79008 157 PHE F CA 1
ATOM 18739 C C . PHE F 3 151 ? 59.80400 10.68600 46.57500 1.000 19.01318 157 PHE F C 1
ATOM 18740 O O . PHE F 3 151 ? 59.03400 9.81300 46.16200 1.000 19.97315 157 PHE F O 1
ATOM 18757 N N . GLY F 3 152 ? 61.11900 10.63500 46.42300 1.000 20.34742 158 GLY F N 1
ATOM 18758 C CA . GLY F 3 152 ? 61.76200 9.52400 45.76500 1.000 20.74461 158 GLY F CA 1
ATOM 18759 C C . GLY F 3 152 ? 63.04300 9.17100 46.48500 1.000 23.02163 158 GLY F C 1
ATOM 18760 O O . GLY F 3 152 ? 63.30900 9.63100 47.60000 1.000 23.24017 158 GLY F O 1
ATOM 18764 N N . SER F 3 153 ? 63.84200 8.33600 45.86000 1.000 19.65401 159 SER F N 1
ATOM 18765 C CA . SER F 3 153 ? 65.08100 7.90600 46.48700 1.000 21.99951 159 SER F CA 1
ATOM 18766 C C . SER F 3 153 ? 65.94000 9.10200 46.89500 1.000 26.83258 159 SER F C 1
ATOM 18767 O O . SER F 3 153 ? 66.25100 9.97500 46.07400 1.000 24.51588 159 SER F O 1
ATOM 18775 N N . ASP F 3 154 ? 66.27900 9.14100 48.18000 1.000 22.06678 160 ASP F N 1
ATOM 18776 C CA . ASP F 3 154 ? 67.17200 10.12600 48.79300 1.000 24.82833 160 ASP F CA 1
ATOM 18777 C C . ASP F 3 154 ? 66.63300 11.54800 48.68900 1.000 30.63411 160 ASP F C 1
ATOM 18778 O O . ASP F 3 154 ? 67.40800 12.50500 48.76400 1.000 29.71808 160 ASP F O 1
ATOM 18787 N N . ASP F 3 155 ? 65.31400 11.73300 48.51400 1.000 24.69677 161 ASP F N 1
ATOM 18788 C CA . ASP F 3 155 ? 64.79600 13.07600 48.26900 1.000 24.03108 161 ASP F CA 1
ATOM 18789 C C . ASP F 3 155 ? 63.32500 13.17200 48.65900 1.000 26.72061 161 ASP F C 1
ATOM 18790 O O . ASP F 3 155 ? 62.45400 12.79000 47.87900 1.000 24.08822 161 ASP F O 1
ATOM 18799 N N . ALA F 3 156 ? 63.06400 13.75300 49.82800 1.000 25.67830 162 ALA F N 1
ATOM 18800 C CA . ALA F 3 156 ? 61.70200 14.00000 50.28100 1.000 23.43182 162 ALA F CA 1
ATOM 18801 C C . ALA F 3 156 ? 61.27700 15.45600 50.08800 1.000 26.78490 162 ALA F C 1
ATOM 18802 O O . ALA F 3 156 ? 60.22000 15.85300 50.58400 1.000 26.59422 162 ALA F O 1
ATOM 18809 N N . GLY F 3 157 ? 62.06600 16.24300 49.35100 1.000 27.31147 163 GLY F N 1
ATOM 18810 C CA . GLY F 3 157 ? 61.82400 17.65700 49.13700 1.000 27.09861 163 GLY F CA 1
ATOM 18811 C C . GLY F 3 157 ? 61.00000 18.03800 47.93300 1.000 29.58094 163 GLY F C 1
ATOM 18812 O O . GLY F 3 157 ? 60.80900 19.23500 47.69000 1.000 29.71699 163 GLY F O 1
ATOM 18816 N N . GLY F 3 158 ? 60.48400 17.07000 47.17900 1.000 21.80456 164 GLY F N 1
ATOM 18817 C CA . GLY F 3 158 ? 59.65400 17.38300 46.03700 1.000 27.80227 164 GLY F CA 1
ATOM 18818 C C . GLY F 3 158 ? 58.30900 17.95000 46.44200 1.000 26.52228 164 GLY F C 1
ATOM 18819 O O . GLY F 3 158 ? 57.77900 17.67800 47.52400 1.000 25.17003 164 GLY F O 1
ATOM 18823 N N . LYS F 3 159 ? 57.75800 18.77700 45.56100 1.000 26.83346 165 LYS F N 1
ATOM 18824 C CA . LYS F 3 159 ? 56.47700 19.43200 45.77900 1.000 25.47924 165 LYS F CA 1
ATOM 18825 C C . LYS F 3 159 ? 55.48500 19.00300 44.70900 1.000 29.65554 165 LYS F C 1
ATOM 18826 O O . LYS F 3 159 ? 55.78100 19.07100 43.51000 1.000 30.86840 165 LYS F O 1
ATOM 18845 N N . LEU F 3 160 ? 54.30100 18.59900 45.14000 1.000 24.03378 166 LEU F N 1
ATOM 18846 C CA . LEU F 3 160 ? 53.24200 18.18300 44.24200 1.000 21.34793 166 LEU F CA 1
ATOM 18847 C C . LEU F 3 160 ? 52.15100 19.23000 44.26700 1.000 24.15864 166 LEU F C 1
ATOM 18848 O O . LEU F 3 160 ? 51.70700 19.64000 45.34200 1.000 25.34119 166 LEU F O 1
ATOM 18864 N N . THR F 3 161 ? 51.71700 19.64300 43.08200 1.000 23.23995 167 THR F N 1
ATOM 18865 C CA . THR F 3 161 ? 50.50200 20.41100 42.89000 1.000 23.72899 167 THR F CA 1
ATOM 18866 C C . THR F 3 161 ? 49.56800 19.65000 41.96400 1.000 20.43936 167 THR F C 1
ATOM 18867 O O . THR F 3 161 ? 49.98900 19.11900 40.93100 1.000 25.96155 167 THR F O 1
ATOM 18878 N N . TYR F 3 162 ? 48.29300 19.62200 42.29000 1.000 20.50115 168 TYR F N 1
ATOM 18879 C CA . TYR F 3 162 ? 47.35100 18.85600 41.49800 1.000 20.97398 168 TYR F CA 1
ATOM 18880 C C . TYR F 3 162 ? 46.00400 19.55200 41.58200 1.000 25.03234 168 TYR F C 1
ATOM 18881 O O . TYR F 3 162 ? 45.63200 20.05300 42.64400 1.000 25.23691 168 TYR F O 1
ATOM 18899 N N . THR F 3 163 ? 45.29300 19.59900 40.45900 1.000 25.25272 169 THR F N 1
ATOM 18900 C CA . THR F 3 163 ? 43.96500 20.19000 40.40700 1.000 23.02036 169 THR F CA 1
ATOM 18901 C C . THR F 3 163 ? 42.96400 19.23500 39.78400 1.000 26.77350 169 THR F C 1
ATOM 18902 O O . THR F 3 163 ? 43.25700 18.56200 38.79000 1.000 27.57528 169 THR F O 1
ATOM 18913 N N . ILE F 3 164 ? 41.77700 19.17400 40.37500 1.000 25.67369 170 ILE F N 1
ATOM 18914 C CA . ILE F 3 164 ? 40.69300 18.32600 39.89100 1.000 26.65813 170 ILE F CA 1
ATOM 18915 C C . ILE F 3 164 ? 39.50700 19.21800 39.57300 1.000 32.92131 170 ILE F C 1
ATOM 18916 O O . ILE F 3 164 ? 39.09200 20.03500 40.41100 1.000 30.81927 170 ILE F O 1
ATOM 18932 N N . ASP F 3 165 ? 38.95400 19.03200 38.37800 1.000 31.60462 171 ASP F N 1
ATOM 18933 C CA . ASP F 3 165 ? 37.69900 19.65100 37.96100 1.000 35.69344 171 ASP F CA 1
ATOM 18934 C C . ASP F 3 165 ? 36.60400 18.60000 38.07600 1.000 32.06371 171 ASP F C 1
ATOM 18935 O O . ASP F 3 165 ? 36.52200 17.67900 37.25100 1.000 34.05106 171 ASP F O 1
ATOM 18944 N N . PHE F 3 166 ? 35.75700 18.73400 39.09800 1.000 33.30402 172 PHE F N 1
ATOM 18945 C CA . PHE F 3 166 ? 34.77900 17.70100 39.40000 1.000 31.63214 172 PHE F CA 1
ATOM 18946 C C . PHE F 3 166 ? 33.58500 17.68300 38.45200 1.000 40.78211 172 PHE F C 1
ATOM 18947 O O . PHE F 3 166 ? 32.82900 16.70500 38.46100 1.000 42.09590 172 PHE F O 1
ATOM 18964 N N . ALA F 3 167 ? 33.40100 18.70600 37.61900 1.000 41.57161 173 ALA F N 1
ATOM 18965 C CA . ALA F 3 167 ? 32.35800 18.62400 36.60000 1.000 44.81245 173 ALA F CA 1
ATOM 18966 C C . ALA F 3 167 ? 32.86200 17.88700 35.35700 1.000 40.71455 173 ALA F C 1
ATOM 18967 O O . ALA F 3 167 ? 32.16800 17.02200 34.80900 1.000 44.99539 173 ALA F O 1
ATOM 18974 N N . ALA F 3 168 ? 34.06900 18.21800 34.90200 1.000 40.03930 174 ALA F N 1
ATOM 18975 C CA . ALA F 3 168 ? 34.69800 17.45200 33.83500 1.000 37.51295 174 ALA F CA 1
ATOM 18976 C C . ALA F 3 168 ? 35.15000 16.08200 34.31300 1.000 41.51377 174 ALA F C 1
ATOM 18977 O O . ALA F 3 168 ? 35.40200 15.20300 33.48100 1.000 39.91821 174 ALA F O 1
ATOM 18984 N N . LYS F 3 169 ? 35.24400 15.88600 35.62900 1.000 39.84352 175 LYS F N 1
ATOM 18985 C CA . LYS F 3 169 ? 35.84900 14.69400 36.22200 1.000 37.35784 175 LYS F CA 1
ATOM 18986 C C . LYS F 3 169 ? 37.21400 14.43500 35.58800 1.000 31.61900 175 LYS F C 1
ATOM 18987 O O . LYS F 3 169 ? 37.48000 13.39700 34.97800 1.000 31.57247 175 LYS F O 1
ATOM 19006 N N . GLN F 3 170 ? 38.09100 15.40900 35.77900 1.000 31.58278 176 GLN F N 1
ATOM 19007 C CA . GLN F 3 170 ? 39.39500 15.41200 35.14100 1.000 29.67043 176 GLN F CA 1
ATOM 19008 C C . GLN F 3 170 ? 40.38600 16.10900 36.06200 1.000 33.39593 176 GLN F C 1
ATOM 19009 O O . GLN F 3 170 ? 40.03100 17.02900 36.80100 1.000 30.94051 176 GLN F O 1
ATOM 19023 N N . GLY F 3 171 ? 41.63700 15.66600 36.02500 1.000 30.04817 177 GLY F N 1
ATOM 19024 C CA . GLY F 3 171 ? 42.65800 16.28100 36.84400 1.000 25.60162 177 GLY F CA 1
ATOM 19025 C C . GLY F 3 171 ? 43.98800 16.33400 36.12500 1.000 25.30069 177 GLY F C 1
ATOM 19026 O O . GLY F 3 171 ? 44.20700 15.63900 35.13300 1.000 26.67735 177 GLY F O 1
ATOM 19030 N N . ASN F 3 172 ? 44.88400 17.15700 36.66300 1.000 24.84848 178 ASN F N 1
ATOM 19031 C CA . ASN F 3 172 ? 46.22700 17.32400 36.12500 1.000 24.07929 178 ASN F CA 1
ATOM 19032 C C . ASN F 3 172 ? 47.07400 18.03900 37.16000 1.000 22.22049 178 ASN F C 1
ATOM 19033 O O . ASN F 3 172 ? 46.55000 18.74200 38.03900 1.000 22.89490 178 ASN F O 1
ATOM 19044 N N . GLY F 3 173 ? 48.38700 17.89800 37.03200 1.000 24.00565 179 GLY F N 1
ATOM 19045 C CA . GLY F 3 173 ? 49.26200 18.57500 37.95700 1.000 22.81995 179 GLY F CA 1
ATOM 19046 C C . GLY F 3 173 ? 50.71900 18.56000 37.55600 1.000 26.01910 179 GLY F C 1
ATOM 19047 O O . GLY F 3 173 ? 51.06800 18.37700 36.38500 1.000 25.01262 179 GLY F O 1
ATOM 19051 N N . LYS F 3 174 ? 51.56800 18.76200 38.55400 1.000 21.19109 180 LYS F N 1
ATOM 19052 C CA . LYS F 3 174 ? 52.98400 19.00600 38.31800 1.000 26.13706 180 LYS F CA 1
ATOM 19053 C C . LYS F 3 174 ? 53.78800 18.56900 39.53000 1.000 27.42138 180 LYS F C 1
ATOM 19054 O O . LYS F 3 174 ? 53.34900 18.73700 40.67000 1.000 26.32775 180 LYS F O 1
ATOM 19073 N N . ILE F 3 175 ? 54.97700 18.02200 39.27400 1.000 26.30846 181 ILE F N 1
ATOM 19074 C CA . ILE F 3 175 ? 55.97800 17.77100 40.30300 1.000 24.68285 181 ILE F CA 1
ATOM 19075 C C . ILE F 3 175 ? 57.11300 18.76700 40.12000 1.000 30.25875 181 ILE F C 1
ATOM 19076 O O . ILE F 3 175 ? 57.63100 18.91600 39.00600 1.000 30.07778 181 ILE F O 1
ATOM 19092 N N . GLU F 3 176 ? 57.53100 19.40700 41.21600 1.000 29.86537 182 GLU F N 1
ATOM 19093 C CA . GLU F 3 176 ? 58.62500 20.35800 41.19600 1.000 30.35284 182 GLU F CA 1
ATOM 19094 C C . GLU F 3 176 ? 59.58000 20.11100 42.34400 1.000 28.69278 182 GLU F C 1
ATOM 19095 O O . GLU F 3 176 ? 59.20800 19.55300 43.38000 1.000 30.54857 182 GLU F O 1
ATOM 19107 N N . HIS F 3 177 ? 60.80900 20.58000 42.15900 1.000 28.02139 183 HIS F N 1
ATOM 19108 C CA . HIS F 3 177 ? 61.82900 20.76200 43.16800 1.000 28.10995 183 HIS F CA 1
ATOM 19109 C C . HIS F 3 177 ? 62.52500 19.48600 43.61100 1.000 28.20473 183 HIS F C 1
ATOM 19110 O O . HIS F 3 177 ? 63.31300 19.54400 44.55300 1.000 29.79944 183 HIS F O 1
ATOM 19124 N N . LEU F 3 178 ? 62.30400 18.35300 42.94600 1.000 25.81167 184 LEU F N 1
ATOM 19125 C CA . LEU F 3 178 ? 63.16500 17.19700 43.17100 1.000 27.17056 184 LEU F CA 1
ATOM 19126 C C . LEU F 3 178 ? 64.58200 17.51100 42.68700 1.000 28.26883 184 LEU F C 1
ATOM 19127 O O . LEU F 3 178 ? 64.77000 18.20800 41.68400 1.000 31.99922 184 LEU F O 1
ATOM 19143 N N . LYS F 3 179 ? 65.57800 16.98300 43.40200 1.000 29.88364 185 LYS F N 1
ATOM 19144 C CA . LYS F 3 179 ? 66.96700 17.30500 43.07900 1.000 31.67240 185 LYS F CA 1
ATOM 19145 C C . LYS F 3 179 ? 67.38400 16.76600 41.71300 1.000 36.76197 185 LYS F C 1
ATOM 19146 O O . LYS F 3 179 ? 68.27700 17.33900 41.07800 1.000 37.10561 185 LYS F O 1
ATOM 19165 N N . SER F 3 180 ? 66.74600 15.69500 41.22400 1.000 32.23660 186 SER F N 1
ATOM 19166 C CA . SER F 3 180 ? 67.06200 15.14900 39.91200 1.000 29.42941 186 SER F CA 1
ATOM 19167 C C . SER F 3 180 ? 66.13700 15.78400 38.88200 1.000 31.74402 186 SER F C 1
ATOM 19168 O O . SER F 3 180 ? 64.94100 15.46700 38.86200 1.000 30.25745 186 SER F O 1
ATOM 19176 N N . PRO F 3 181 ? 66.61900 16.68100 38.02100 1.000 31.99301 187 PRO F N 1
ATOM 19177 C CA . PRO F 3 181 ? 65.67200 17.49300 37.24900 1.000 28.91205 187 PRO F CA 1
ATOM 19178 C C . PRO F 3 181 ? 64.69000 16.69100 36.42700 1.000 31.23237 187 PRO F C 1
ATOM 19179 O O . PRO F 3 181 ? 63.55000 17.13900 36.22200 1.000 33.38271 187 PRO F O 1
ATOM 19190 N N . GLU F 3 182 ? 65.10900 15.54000 35.90100 1.000 32.34980 188 GLU F N 1
ATOM 19191 C CA . GLU F 3 182 ? 64.24300 14.77700 35.01800 1.000 35.00252 188 GLU F CA 1
ATOM 19192 C C . GLU F 3 182 ? 63.02200 14.23600 35.74900 1.000 30.82615 188 GLU F C 1
ATOM 19193 O O . GLU F 3 182 ? 62.05500 13.83900 35.10200 1.000 30.21877 188 GLU F O 1
ATOM 19205 N N . LEU F 3 183 ? 63.03400 14.22300 37.07200 1.000 29.29239 189 LEU F N 1
ATOM 19206 C CA . LEU F 3 183 ? 61.86900 13.72200 37.78900 1.000 25.82760 189 LEU F CA 1
ATOM 19207 C C . LEU F 3 183 ? 60.78400 14.77100 37.97700 1.000 30.54676 189 LEU F C 1
ATOM 19208 O O . LEU F 3 183 ? 59.68800 14.42100 38.42400 1.000 26.55142 189 LEU F O 1
ATOM 19224 N N . ASN F 3 184 ? 61.02800 16.03000 37.60000 1.000 27.01046 190 ASN F N 1
ATOM 19225 C CA . ASN F 3 184 ? 60.05600 17.10500 37.82000 1.000 26.93000 190 ASN F CA 1
ATOM 19226 C C . ASN F 3 184 ? 59.07200 17.19200 36.65500 1.000 32.65982 190 ASN F C 1
ATOM 19227 O O . ASN F 3 184 ? 59.03900 18.14800 35.88200 1.000 32.61357 190 ASN F O 1
ATOM 19238 N N . VAL F 3 185 ? 58.22100 16.17900 36.58400 1.000 25.33959 191 VAL F N 1
ATOM 19239 C CA . VAL F 3 185 ? 57.37700 15.95500 35.42200 1.000 28.32126 191 VAL F CA 1
ATOM 19240 C C . VAL F 3 185 ? 56.00800 16.59200 35.61600 1.000 28.76416 191 VAL F C 1
ATOM 19241 O O . VAL F 3 185 ? 55.55900 16.86400 36.73300 1.000 27.50670 191 VAL F O 1
ATOM 19254 N N . ASP F 3 186 ? 55.34700 16.83300 34.49400 1.000 27.16909 192 ASP F N 1
ATOM 19255 C CA . ASP F 3 186 ? 53.94700 17.21700 34.50000 1.000 27.08048 192 ASP F CA 1
ATOM 19256 C C . ASP F 3 186 ? 53.08300 15.96900 34.56500 1.000 25.85148 192 ASP F C 1
ATOM 19257 O O . ASP F 3 186 ? 53.38400 14.94700 33.93100 1.000 24.93098 192 ASP F O 1
ATOM 19266 N N . LEU F 3 187 ? 51.99600 16.04500 35.34100 1.000 24.14276 193 LEU F N 1
ATOM 19267 C CA . LEU F 3 187 ? 51.01300 14.96900 35.44400 1.000 26.07169 193 LEU F CA 1
ATOM 19268 C C . LEU F 3 187 ? 49.87300 15.34100 34.50800 1.000 27.60560 193 LEU F C 1
ATOM 19269 O O . LEU F 3 187 ? 49.06600 16.22300 34.80600 1.000 24.82315 193 LEU F O 1
ATOM 19285 N N . ALA F 3 188 ? 49.82700 14.67200 33.35800 1.000 25.91160 194 ALA F N 1
ATOM 19286 C CA . ALA F 3 188 ? 48.95300 15.09500 32.27900 1.000 25.50183 194 ALA F CA 1
ATOM 19287 C C . ALA F 3 188 ? 47.48900 14.91100 32.64300 1.000 24.03496 194 ALA F C 1
ATOM 19288 O O . ALA F 3 188 ? 47.10500 14.08700 33.48500 1.000 25.27120 194 ALA F O 1
ATOM 19295 N N . ALA F 3 189 ? 46.64500 15.68700 31.97200 1.000 25.14012 195 ALA F N 1
ATOM 19296 C CA . ALA F 3 189 ? 45.21700 15.58100 32.18800 1.000 24.07547 195 ALA F CA 1
ATOM 19297 C C . ALA F 3 189 ? 44.73400 14.14900 32.03100 1.000 25.19183 195 ALA F C 1
ATOM 19298 O O . ALA F 3 189 ? 45.06100 13.46400 31.05200 1.000 26.31293 195 ALA F O 1
ATOM 19305 N N . ALA F 3 190 ? 43.92300 13.70800 32.99500 1.000 27.01292 196 ALA F N 1
ATOM 19306 C CA . ALA F 3 190 ? 43.39900 12.35400 33.04000 1.000 29.35186 196 ALA F CA 1
ATOM 19307 C C . ALA F 3 190 ? 42.01800 12.35700 33.68300 1.000 29.50737 196 ALA F C 1
ATOM 19308 O O . ALA F 3 190 ? 41.70700 13.21100 34.51600 1.000 31.31793 196 ALA F O 1
ATOM 19315 N N . ASP F 3 191 ? 41.20400 11.37600 33.30400 1.000 30.32649 197 ASP F N 1
ATOM 19316 C CA . ASP F 3 191 ? 39.84300 11.23900 33.80200 1.000 30.40339 197 ASP F CA 1
ATOM 19317 C C . ASP F 3 191 ? 39.80900 10.55300 35.16500 1.000 33.13829 197 ASP F C 1
ATOM 19318 O O . ASP F 3 191 ? 40.62800 9.67100 35.46000 1.000 30.36055 197 ASP F O 1
ATOM 19327 N N . ILE F 3 192 ? 38.83500 10.95900 35.98700 1.000 28.65039 198 ILE F N 1
ATOM 19328 C CA . ILE F 3 192 ? 38.49100 10.21000 37.19400 1.000 29.59909 198 ILE F CA 1
ATOM 19329 C C . ILE F 3 192 ? 37.60200 9.04500 36.80900 1.000 32.39260 198 ILE F C 1
ATOM 19330 O O . ILE F 3 192 ? 36.55100 9.22300 36.16600 1.000 35.21303 198 ILE F O 1
ATOM 19346 N N . LYS F 3 193 ? 37.99700 7.85500 37.20900 1.000 27.94929 199 LYS F N 1
ATOM 19347 C CA . LYS F 3 193 ? 37.21200 6.66200 36.93800 1.000 28.55115 199 LYS F CA 1
ATOM 19348 C C . LYS F 3 193 ? 36.99000 5.87100 38.20600 1.000 35.22749 199 LYS F C 1
ATOM 19349 O O . LYS F 3 193 ? 37.75900 5.97400 39.17300 1.000 29.98418 199 LYS F O 1
ATOM 19368 N N . PRO F 3 194 ? 35.92000 5.08400 38.24500 1.000 32.04388 200 PRO F N 1
ATOM 19369 C CA . PRO F 3 194 ? 35.74200 4.10900 39.32000 1.000 33.60185 200 PRO F CA 1
ATOM 19370 C C . PRO F 3 194 ? 36.62400 2.89400 39.09200 1.000 34.74495 200 PRO F C 1
ATOM 19371 O O . PRO F 3 194 ? 36.74000 2.39100 37.97400 1.000 38.16371 200 PRO F O 1
ATOM 19382 N N . ASP F 3 195 ? 37.26400 2.42600 40.16400 1.000 32.76035 201 ASP F N 1
ATOM 19383 C CA . ASP F 3 195 ? 37.99900 1.17500 40.09700 1.000 33.74719 201 ASP F CA 1
ATOM 19384 C C . ASP F 3 195 ? 37.05600 0.03800 40.50500 1.000 34.42360 201 ASP F C 1
ATOM 19385 O O . ASP F 3 195 ? 35.83100 0.19500 40.54300 1.000 34.05010 201 ASP F O 1
ATOM 19394 N N . GLY F 3 196 ? 37.62300 -1.13900 40.77700 1.000 38.17094 202 GLY F N 1
ATOM 19395 C CA . GLY F 3 196 ? 36.79700 -2.30400 41.04600 1.000 38.83723 202 GLY F CA 1
ATOM 19396 C C . GLY F 3 196 ? 35.86900 -2.12400 42.23100 1.000 41.11554 202 GLY F C 1
ATOM 19397 O O . GLY F 3 196 ? 34.74600 -2.63500 42.23500 1.000 38.93054 202 GLY F O 1
ATOM 19401 N N . LYS F 3 197 ? 36.32900 -1.42300 43.26400 1.000 38.65080 203 LYS F N 1
ATOM 19402 C CA . LYS F 3 197 ? 35.50200 -1.13500 44.42700 1.000 36.37065 203 LYS F CA 1
ATOM 19403 C C . LYS F 3 197 ? 34.76000 0.18900 44.29200 1.000 34.29370 203 LYS F C 1
ATOM 19404 O O . LYS F 3 197 ? 34.20000 0.68600 45.27800 1.000 34.34608 203 LYS F O 1
ATOM 19423 N N . ARG F 3 198 ? 34.73800 0.75000 43.08300 1.000 34.52507 204 ARG F N 1
ATOM 19424 C CA . ARG F 3 198 ? 34.12600 2.04300 42.78900 1.000 35.29045 204 ARG F CA 1
ATOM 19425 C C . ARG F 3 198 ? 34.77600 3.17100 43.59000 1.000 31.88712 204 ARG F C 1
ATOM 19426 O O . ARG F 3 198 ? 34.18500 4.23200 43.80000 1.000 32.81754 204 ARG F O 1
ATOM 19447 N N . HIS F 3 199 ? 36.03300 2.97100 43.97800 1.000 32.77368 205 HIS F N 1
ATOM 19448 C CA . HIS F 3 199 ? 36.85600 4.05900 44.48900 1.000 29.49868 205 HIS F CA 1
ATOM 19449 C C . HIS F 3 199 ? 37.23500 4.99800 43.34500 1.000 26.54468 205 HIS F C 1
ATOM 19450 O O . HIS F 3 199 ? 37.46900 4.55900 42.21700 1.000 28.00902 205 HIS F O 1
ATOM 19464 N N . ALA F 3 200 ? 37.33600 6.29400 43.65200 1.000 25.32562 206 ALA F N 1
ATOM 19465 C CA . ALA F 3 200 ? 37.68600 7.29000 42.64400 1.000 23.89997 206 ALA F CA 1
ATOM 19466 C C . ALA F 3 200 ? 39.20100 7.28800 42.41900 1.000 25.11801 206 ALA F C 1
ATOM 19467 O O . ALA F 3 200 ? 39.97900 7.59800 43.33400 1.000 21.77362 206 ALA F O 1
ATOM 19474 N N . VAL F 3 201 ? 39.61400 6.98000 41.19300 1.000 23.35887 207 VAL F N 1
ATOM 19475 C CA . VAL F 3 201 ? 41.02300 6.90100 40.84400 1.000 21.51514 207 VAL F CA 1
ATOM 19476 C C . VAL F 3 201 ? 41.30500 7.63400 39.53800 1.000 25.70581 207 VAL F C 1
ATOM 19477 O O . VAL F 3 201 ? 40.43500 7.75800 38.67400 1.000 28.20493 207 VAL F O 1
ATOM 19490 N N . ILE F 3 202 ? 42.54500 8.10800 39.39500 1.000 22.35673 208 ILE F N 1
ATOM 19491 C CA . ILE F 3 202 ? 43.00300 8.81000 38.20400 1.000 24.83751 208 ILE F CA 1
ATOM 19492 C C . ILE F 3 202 ? 44.28500 8.14800 37.75300 1.000 25.91848 208 ILE F C 1
ATOM 19493 O O . ILE F 3 202 ? 45.19100 7.93900 38.56400 1.000 27.76396 208 ILE F O 1
ATOM 19509 N N . SER F 3 203 ? 44.36400 7.81200 36.47400 1.000 22.37244 209 SER F N 1
ATOM 19510 C CA . SER F 3 203 ? 45.57100 7.22700 35.91900 1.000 22.09699 209 SER F CA 1
ATOM 19511 C C . SER F 3 203 ? 45.87200 7.95800 34.62400 1.000 22.66366 209 SER F C 1
ATOM 19512 O O . SER F 3 203 ? 44.96300 8.14100 33.80400 1.000 25.47621 209 SER F O 1
ATOM 19520 N N . GLY F 3 204 ? 47.11500 8.39100 34.45600 1.000 22.67655 210 GLY F N 1
ATOM 19521 C CA . GLY F 3 204 ? 47.49300 9.08300 33.24500 1.000 23.48029 210 GLY F CA 1
ATOM 19522 C C . GLY F 3 204 ? 48.98400 9.07600 32.98800 1.000 23.66661 210 GLY F C 1
ATOM 19523 O O . GLY F 3 204 ? 49.75500 8.37800 33.65000 1.000 22.01956 210 GLY F O 1
ATOM 19527 N N . SER F 3 205 ? 49.37900 9.82400 31.96300 1.000 21.83248 211 SER F N 1
ATOM 19528 C CA . SER F 3 205 ? 50.78400 9.91000 31.60400 1.000 20.59428 211 SER F CA 1
ATOM 19529 C C . SER F 3 205 ? 51.45900 11.03100 32.36900 1.000 21.70712 211 SER F C 1
ATOM 19530 O O . SER F 3 205 ? 50.81500 11.98200 32.80700 1.000 23.57267 211 SER F O 1
ATOM 19538 N N . VAL F 3 206 ? 52.78200 10.94200 32.48200 1.000 21.26137 212 VAL F N 1
ATOM 19539 C CA . VAL F 3 206 ? 53.60300 12.07200 32.90100 1.000 21.61116 212 VAL F CA 1
ATOM 19540 C C . VAL F 3 206 ? 54.36300 12.57200 31.67300 1.000 28.29749 212 VAL F C 1
ATOM 19541 O O . VAL F 3 206 ? 54.69900 11.79400 30.77500 1.000 27.09160 212 VAL F O 1
ATOM 19554 N N . LEU F 3 207 ? 54.66200 13.86700 31.66200 1.000 27.55667 213 LEU F N 1
ATOM 19555 C CA . LEU F 3 207 ? 55.32900 14.51600 30.53200 1.000 30.65490 213 LEU F CA 1
ATOM 19556 C C . LEU F 3 207 ? 56.54300 15.29700 31.00400 1.000 29.77757 213 LEU F C 1
ATOM 19557 O O . LEU F 3 207 ? 56.57700 15.80000 32.12500 1.000 29.30827 213 LEU F O 1
ATOM 19573 N N . TYR F 3 208 ? 57.55200 15.40000 30.13000 1.000 33.13636 214 TYR F N 1
ATOM 19574 C CA . TYR F 3 208 ? 58.73100 16.23100 30.37700 1.000 37.72368 214 TYR F CA 1
ATOM 19575 C C . TYR F 3 208 ? 59.08100 16.90400 29.05300 1.000 44.78352 214 TYR F C 1
ATOM 19576 O O . TYR F 3 208 ? 59.50800 16.23300 28.10900 1.000 43.46673 214 TYR F O 1
ATOM 19594 N N . ASN F 3 209 ? 58.87400 18.21800 28.97100 1.000 48.25086 215 ASN F N 1
ATOM 19595 C CA . ASN F 3 209 ? 59.01000 18.93900 27.70100 1.000 49.71787 215 ASN F CA 1
ATOM 19596 C C . ASN F 3 209 ? 58.02100 18.39300 26.67100 1.000 48.47758 215 ASN F C 1
ATOM 19597 O O . ASN F 3 209 ? 58.36500 18.15200 25.51200 1.000 49.25797 215 ASN F O 1
ATOM 19608 N N . GLN F 3 210 ? 56.78400 18.17000 27.11300 1.000 44.63599 216 GLN F N 1
ATOM 19609 C CA . GLN F 3 210 ? 55.71200 17.62700 26.28700 1.000 51.36476 216 GLN F CA 1
ATOM 19610 C C . GLN F 3 210 ? 55.98100 16.22400 25.74600 1.000 43.69401 216 GLN F C 1
ATOM 19611 O O . GLN F 3 210 ? 55.14900 15.68200 25.01000 1.000 47.86125 216 GLN F O 1
ATOM 19625 N N . ALA F 3 211 ? 57.11600 15.62100 26.10100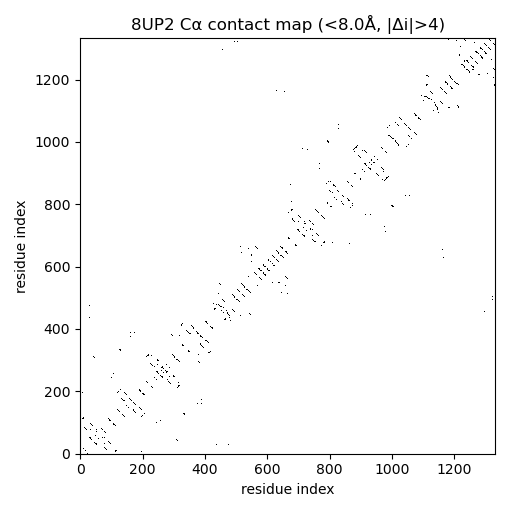 1.000 39.71851 217 ALA F N 1
ATOM 19626 C CA . ALA F 3 211 ? 57.40400 14.23700 25.73700 1.000 38.55324 217 ALA F CA 1
ATOM 19627 C C . ALA F 3 211 ? 56.87400 13.29300 26.81100 1.000 34.00157 217 ALA F C 1
ATOM 19628 O O . ALA F 3 211 ? 57.10500 13.51900 27.99900 1.000 32.91142 217 ALA F O 1
ATOM 19635 N N . GLU F 3 212 ? 56.19900 12.23200 26.38400 1.000 32.69376 218 GLU F N 1
ATOM 19636 C CA . GLU F 3 212 ? 55.70900 11.21900 27.30900 1.000 30.56260 218 GLU F CA 1
ATOM 19637 C C . GLU F 3 212 ? 56.88300 10.53600 27.99400 1.000 31.16678 218 GLU F C 1
ATOM 19638 O O . GLU F 3 212 ? 57.85900 10.15600 27.34000 1.000 31.34083 218 GLU F O 1
ATOM 19650 N N . LYS F 3 213 ? 56.79200 10.37800 29.33500 1.000 27.20102 219 LYS F N 1
ATOM 19651 C CA . LYS F 3 213 ? 57.94600 9.88200 30.07400 1.000 22.20251 219 LYS F CA 1
ATOM 19652 C C . LYS F 3 213 ? 57.55000 8.96200 31.23600 1.000 19.42474 219 LYS F C 1
ATOM 19653 O O . LYS F 3 213 ? 58.35300 8.75400 32.14100 1.000 23.92497 219 LYS F O 1
ATOM 19672 N N . GLY F 3 214 ? 56.36100 8.38200 31.20200 1.000 21.71388 220 GLY F N 1
ATOM 19673 C CA . GLY F 3 214 ? 55.97700 7.43400 32.23200 1.000 22.72894 220 GLY F CA 1
ATOM 19674 C C . GLY F 3 214 ? 54.52500 7.61400 32.58200 1.000 22.36274 220 GLY F C 1
ATOM 19675 O O . GLY F 3 214 ? 53.73700 8.07100 31.75300 1.000 21.72075 220 GLY F O 1
ATOM 19679 N N . SER F 3 215 ? 54.15400 7.30000 33.81800 1.000 19.91788 221 SER F N 1
ATOM 19680 C CA . SER F 3 215 ? 52.75000 7.31300 34.17900 1.000 18.01744 221 SER F CA 1
ATOM 19681 C C . SER F 3 215 ? 52.61300 7.68200 35.65300 1.000 17.50183 221 SER F C 1
ATOM 19682 O O . SER F 3 215 ? 53.57300 7.65100 36.42100 1.000 18.72239 221 SER F O 1
ATOM 19690 N N . TYR F 3 216 ? 51.37900 8.00500 36.03200 1.000 16.59551 222 TYR F N 1
ATOM 19691 C CA . TYR F 3 216 ? 51.05300 8.28500 37.42400 1.000 18.25614 222 TYR F CA 1
ATOM 19692 C C . TYR F 3 216 ? 49.67100 7.75600 37.71700 1.000 19.59191 222 TYR F C 1
ATOM 19693 O O . TYR F 3 216 ? 48.84000 7.56700 36.81900 1.000 19.46230 222 TYR F O 1
ATOM 19711 N N . SER F 3 217 ? 49.42900 7.47700 39.00000 1.000 17.61892 223 SER F N 1
ATOM 19712 C CA . SER F 3 217 ? 48.08300 7.13300 39.39400 1.000 18.76174 223 SER F CA 1
ATOM 19713 C C . SER F 3 217 ? 47.85100 7.68100 40.78600 1.000 21.50664 223 SER F C 1
ATOM 19714 O O . SER F 3 217 ? 48.73300 7.62600 41.64700 1.000 18.75534 223 SER F O 1
ATOM 19722 N N . LEU F 3 218 ? 46.66300 8.23100 40.98100 1.000 22.82148 224 LEU F N 1
ATOM 19723 C CA . LEU F 3 218 ? 46.29100 8.83800 42.24300 1.000 21.20250 224 LEU F CA 1
ATOM 19724 C C . LEU F 3 218 ? 44.93600 8.31400 42.65700 1.000 20.69952 224 LEU F C 1
ATOM 19725 O O . LEU F 3 218 ? 44.02800 8.18500 41.83000 1.000 27.77215 224 LEU F O 1
ATOM 19741 N N . GLY F 3 219 ? 44.79600 8.03300 43.93700 1.000 17.97258 225 GLY F N 1
ATOM 19742 C CA . GLY F 3 219 ? 43.50400 7.82300 44.53500 1.000 19.58899 225 GLY F CA 1
ATOM 19743 C C . GLY F 3 219 ? 43.04600 9.12800 45.15600 1.000 14.27011 225 GLY F C 1
ATOM 19744 O O . GLY F 3 219 ? 43.85400 9.94900 45.59100 1.000 16.13945 225 GLY F O 1
ATOM 19748 N N . ILE F 3 220 ? 41.72600 9.31400 45.17200 1.000 17.18179 226 ILE F N 1
ATOM 19749 C CA . ILE F 3 220 ? 41.08200 10.41000 45.88900 1.000 18.24739 226 ILE F CA 1
ATOM 19750 C C . ILE F 3 220 ? 40.65000 9.88600 47.25200 1.000 18.96878 226 ILE F C 1
ATOM 19751 O O . ILE F 3 220 ? 40.08300 8.79000 47.35500 1.000 20.74253 226 ILE F O 1
ATOM 19767 N N . PHE F 3 221 ? 40.92700 10.65500 48.30100 1.000 18.30573 227 PHE F N 1
ATOM 19768 C CA . PHE F 3 221 ? 40.67300 10.22400 49.69400 1.000 19.86346 227 PHE F CA 1
ATOM 19769 C C . PHE F 3 221 ? 39.91800 11.28200 50.49400 1.000 21.60476 227 PHE F C 1
ATOM 19770 O O . PHE F 3 221 ? 40.06300 12.44000 50.22300 1.000 19.79997 227 PHE F O 1
ATOM 19787 N N . GLY F 3 222 ? 39.13900 10.83500 51.46800 1.000 21.07020 228 GLY F N 1
ATOM 19788 C CA . GLY F 3 222 ? 38.36200 11.72600 52.33500 1.000 21.98234 228 GLY F CA 1
ATOM 19789 C C . GLY F 3 222 ? 36.93700 11.90300 51.83800 1.000 25.79187 228 GLY F C 1
ATOM 19790 O O . GLY F 3 222 ? 36.75500 12.12900 50.69300 1.000 27.91138 228 GLY F O 1
ATOM 19794 N N . GLY F 3 223 ? 35.96200 11.94700 52.72500 1.000 27.47277 229 GLY F N 1
ATOM 19795 C CA . GLY F 3 223 ? 34.55200 12.08000 52.33400 1.000 29.69782 229 GLY F CA 1
ATOM 19796 C C . GLY F 3 223 ? 34.28800 13.25500 51.41400 1.000 23.14215 229 GLY F C 1
ATOM 19797 O O . GLY F 3 223 ? 33.34900 13.15900 50.65800 1.000 30.64635 229 GLY F O 1
ATOM 19801 N N . LYS F 3 224 ? 35.06300 14.32400 51.51000 1.000 26.92633 230 LYS F N 1
ATOM 19802 C CA . LYS F 3 224 ? 34.90200 15.53700 50.66600 1.000 27.64203 230 LYS F CA 1
ATOM 19803 C C . LYS F 3 224 ? 36.05800 15.63800 49.67100 1.000 28.55509 230 LYS F C 1
ATOM 19804 O O . LYS F 3 224 ? 36.35900 16.74500 49.23600 1.000 28.00480 230 LYS F O 1
ATOM 19823 N N . ALA F 3 225 ? 36.65800 14.50800 49.31200 1.000 25.37834 231 ALA F N 1
ATOM 19824 C CA . ALA F 3 225 ? 37.79400 14.46300 48.38300 1.000 24.96245 231 ALA F CA 1
ATOM 19825 C C . ALA F 3 225 ? 38.87200 15.41400 48.89300 1.000 25.58363 231 ALA F C 1
ATOM 19826 O O . ALA F 3 225 ? 39.40300 16.08800 48.16300 1.000 24.01900 231 ALA F O 1
ATOM 19833 N N . GLN F 3 226 ? 39.20300 15.39600 50.16100 1.000 22.50430 232 GLN F N 1
ATOM 19834 C CA . GLN F 3 226 ? 40.18700 16.33700 50.72200 1.000 23.39023 232 GLN F CA 1
ATOM 19835 C C . GLN F 3 226 ? 41.60900 16.02700 50.27700 1.000 21.72029 232 GLN F C 1
ATOM 19836 O O . GLN F 3 226 ? 42.39000 16.88800 50.38900 1.000 21.19118 232 GLN F O 1
ATOM 19850 N N . GLU F 3 227 ? 41.92900 14.83800 49.79700 1.000 20.05012 233 GLU F N 1
ATOM 19851 C CA . GLU F 3 227 ? 43.31500 14.44200 49.59200 1.000 16.86493 233 GLU F CA 1
ATOM 19852 C C . GLU F 3 227 ? 43.44600 13.61900 48.30800 1.000 16.28627 233 GLU F C 1
ATOM 19853 O O . GLU F 3 227 ? 42.48400 13.03500 47.80400 1.000 18.82046 233 GLU F O 1
ATOM 19865 N N . VAL F 3 228 ? 44.66300 13.61400 47.77700 1.000 18.59161 234 VAL F N 1
ATOM 19866 C CA . VAL F 3 228 ? 45.05700 12.66800 46.74500 1.000 18.25773 234 VAL F CA 1
ATOM 19867 C C . VAL F 3 228 ? 46.35000 11.99600 47.18600 1.000 17.07441 234 VAL F C 1
ATOM 19868 O O . VAL F 3 228 ? 47.19900 12.58900 47.86900 1.000 18.48171 234 VAL F O 1
ATOM 19881 N N . ALA F 3 229 ? 46.47700 10.72600 46.82600 1.000 17.22224 235 ALA F N 1
ATOM 19882 C CA . ALA F 3 229 ? 47.70100 9.99900 47.13600 1.000 16.26192 235 ALA F CA 1
ATOM 19883 C C . ALA F 3 229 ? 47.90900 8.91000 46.10500 1.000 13.83891 235 ALA F C 1
ATOM 19884 O O . ALA F 3 229 ? 46.95500 8.34000 45.56400 1.000 15.60358 235 ALA F O 1
ATOM 19891 N N . GLY F 3 230 ? 49.17800 8.60500 45.86400 1.000 15.57689 236 GLY F N 1
ATOM 19892 C CA . GLY F 3 230 ? 49.50100 7.69800 44.77600 1.000 16.32763 236 GLY F CA 1
ATOM 19893 C C . GLY F 3 230 ? 50.98600 7.68500 44.49000 1.000 18.01033 236 GLY F C 1
ATOM 19894 O O . GLY F 3 230 ? 51.81600 7.84400 45.39400 1.000 15.87765 236 GLY F O 1
ATOM 19898 N N . SER F 3 231 ? 51.32100 7.46900 43.21000 1.000 16.32070 237 SER F N 1
ATOM 19899 C CA . SER F 3 231 ? 52.72700 7.35300 42.83600 1.000 15.96753 237 SER F CA 1
ATOM 19900 C C . SER F 3 231 ? 52.85900 7.63300 41.34200 1.000 16.73288 237 SER F C 1
ATOM 19901 O O . SER F 3 231 ? 51.87800 7.62900 40.59700 1.000 19.63721 237 SER F O 1
ATOM 19909 N N . ALA F 3 232 ? 54.08300 7.91300 40.93900 1.000 15.38058 238 ALA F N 1
ATOM 19910 C CA . ALA F 3 232 ? 54.44000 8.09800 39.54500 1.000 17.55591 238 ALA F CA 1
ATOM 19911 C C . ALA F 3 232 ? 55.60500 7.17800 39.23100 1.000 18.05155 238 ALA F C 1
ATOM 19912 O O . ALA F 3 232 ? 56.38200 6.81400 40.11400 1.000 16.28534 238 ALA F O 1
ATOM 19919 N N . GLU F 3 233 ? 55.69300 6.78200 37.96700 1.000 17.87587 239 GLU F N 1
ATOM 19920 C CA . GLU F 3 233 ? 56.83100 6.06300 37.41600 1.000 19.15508 239 GLU F CA 1
ATOM 19921 C C . GLU F 3 233 ? 57.41900 6.93300 36.31700 1.000 21.04620 239 GLU F C 1
ATOM 19922 O O . GLU F 3 233 ? 56.72200 7.23300 35.35100 1.000 22.05565 239 GLU F O 1
ATOM 19934 N N . VAL F 3 234 ? 58.68300 7.29100 36.44200 1.000 19.16713 240 VAL F N 1
ATOM 19935 C CA . VAL F 3 234 ? 59.36300 8.13400 35.46300 1.000 22.24803 240 VAL F CA 1
ATOM 19936 C C . VAL F 3 234 ? 60.42600 7.29900 34.76200 1.000 23.18188 240 VAL F C 1
ATOM 19937 O O . VAL F 3 234 ? 61.30000 6.71100 35.41300 1.000 20.75007 240 VAL F O 1
ATOM 19950 N N . LYS F 3 235 ? 60.34900 7.23900 33.43500 1.000 20.06463 241 LYS F N 1
ATOM 19951 C CA . LYS F 3 235 ? 61.32600 6.48000 32.66600 1.000 20.24366 241 LYS F CA 1
ATOM 19952 C C . LYS F 3 235 ? 62.61100 7.27700 32.52900 1.000 23.54049 241 LYS F C 1
ATOM 19953 O O . LYS F 3 235 ? 62.57800 8.44500 32.12900 1.000 23.79319 241 LYS F O 1
ATOM 19972 N N . THR F 3 236 ? 63.74400 6.65100 32.87900 1.000 22.94120 242 THR F N 1
ATOM 19973 C CA . THR F 3 236 ? 65.06600 7.25000 32.70800 1.000 26.04115 242 THR F CA 1
ATOM 19974 C C . THR F 3 236 ? 66.02300 6.23500 32.08600 1.000 25.14996 242 THR F C 1
ATOM 19975 O O . THR F 3 236 ? 65.74400 5.03800 32.01600 1.000 23.91223 242 THR F O 1
ATOM 19986 N N . VAL F 3 237 ? 67.19000 6.71100 31.64200 1.000 26.64888 243 VAL F N 1
ATOM 19987 C CA . VAL F 3 237 ? 68.13200 5.79500 31.00500 1.000 28.70433 243 VAL F CA 1
ATOM 19988 C C . VAL F 3 237 ? 68.74900 4.81900 31.98900 1.000 28.75949 243 VAL F C 1
ATOM 19989 O O . VAL F 3 237 ? 69.38200 3.84800 31.56600 1.000 28.73580 243 VAL F O 1
ATOM 20002 N N . ASN F 3 238 ? 68.58600 5.04600 33.29300 1.000 28.18194 244 ASN F N 1
ATOM 20003 C CA . ASN F 3 238 ? 69.09200 4.13900 34.31900 1.000 30.06615 244 ASN F CA 1
ATOM 20004 C C . ASN F 3 238 ? 67.99000 3.31700 34.97500 1.000 31.79723 244 ASN F C 1
ATOM 20005 O O . ASN F 3 238 ? 68.22800 2.67500 36.00900 1.000 32.99467 244 ASN F O 1
ATOM 20016 N N . GLY F 3 239 ? 66.80700 3.31400 34.39300 1.000 27.79893 245 GLY F N 1
ATOM 20017 C CA . GLY F 3 239 ? 65.67900 2.53900 34.85300 1.000 29.62700 245 GLY F CA 1
ATOM 20018 C C . GLY F 3 239 ? 64.49200 3.42200 35.17600 1.000 26.92228 245 GLY F C 1
ATOM 20019 O O . GLY F 3 239 ? 64.54300 4.64900 35.08100 1.000 24.79569 245 GLY F O 1
ATOM 20023 N N . ILE F 3 240 ? 63.39600 2.76200 35.53200 1.000 23.35113 246 ILE F N 1
ATOM 20024 C CA . ILE F 3 240 ? 62.21600 3.45100 36.03100 1.000 22.74255 246 ILE F CA 1
ATOM 20025 C C . ILE F 3 240 ? 62.49500 3.95900 37.43500 1.000 20.87040 246 ILE F C 1
ATOM 20026 O O . ILE F 3 240 ? 63.02200 3.22800 38.29100 1.000 23.01050 246 ILE F O 1
ATOM 20042 N N . ARG F 3 241 ? 62.13900 5.20900 37.68600 1.000 20.43189 247 ARG F N 1
ATOM 20043 C CA . ARG F 3 241 ? 62.23700 5.80600 39.01700 1.000 20.11854 247 ARG F CA 1
ATOM 20044 C C . ARG F 3 241 ? 60.83800 6.03600 39.58500 1.000 18.99087 247 ARG F C 1
ATOM 20045 O O . ARG F 3 241 ? 59.96200 6.61300 38.93000 1.000 20.73170 247 ARG F O 1
ATOM 20066 N N . HIS F 3 242 ? 60.63300 5.56600 40.81600 1.000 20.88141 248 HIS F N 1
ATOM 20067 C CA . HIS F 3 242 ? 59.35100 5.61900 41.49800 1.000 19.73548 248 HIS F CA 1
ATOM 20068 C C . HIS F 3 242 ? 59.31100 6.82200 42.42200 1.000 19.11254 248 HIS F C 1
ATOM 20069 O O . HIS F 3 242 ? 60.30800 7.14200 43.09200 1.000 19.36243 248 HIS F O 1
ATOM 20083 N N . ILE F 3 243 ? 58.16700 7.49100 42.44700 1.000 19.89076 249 ILE F N 1
ATOM 20084 C CA . ILE F 3 243 ? 57.96600 8.71600 43.21000 1.000 18.55728 249 ILE F CA 1
ATOM 20085 C C . ILE F 3 243 ? 56.65800 8.57300 43.96900 1.000 18.49292 249 ILE F C 1
ATOM 20086 O O . ILE F 3 243 ? 55.61100 8.31200 43.36400 1.000 17.89143 249 ILE F O 1
ATOM 20102 N N . GLY F 3 244 ? 56.71100 8.74400 45.28800 1.000 18.57018 250 GLY F N 1
ATOM 20103 C CA . GLY F 3 244 ? 55.49600 8.75600 46.07400 1.000 19.20622 250 GLY F CA 1
ATOM 20104 C C . GLY F 3 244 ? 54.86400 10.13700 46.01200 1.000 17.90467 250 GLY F C 1
ATOM 20105 O O . GLY F 3 244 ? 55.55400 11.15000 45.98400 1.000 20.42073 250 GLY F O 1
ATOM 20109 N N . LEU F 3 245 ? 53.53500 10.15800 45.96600 1.000 15.92859 251 LEU F N 1
ATOM 20110 C CA . LEU F 3 245 ? 52.74100 11.36700 45.77400 1.000 18.22121 251 LEU F CA 1
ATOM 20111 C C . LEU F 3 245 ? 51.67700 11.48600 46.85900 1.000 19.07059 251 LEU F C 1
ATOM 20112 O O . LEU F 3 245 ? 50.87000 10.56900 47.04600 1.000 16.89559 251 LEU F O 1
ATOM 20128 N N . ALA F 3 246 ? 51.62700 12.63100 47.53800 1.000 18.46434 252 ALA F N 1
ATOM 20129 C CA . ALA F 3 246 ? 50.52700 12.88100 48.46800 1.000 17.58215 252 ALA F CA 1
ATOM 20130 C C . ALA F 3 246 ? 50.27800 14.37700 48.58600 1.000 17.59062 252 ALA F C 1
ATOM 20131 O O . ALA F 3 246 ? 51.21600 15.14000 48.79800 1.000 18.97948 252 ALA F O 1
ATOM 20138 N N . ALA F 3 247 ? 49.04100 14.80900 48.41300 1.000 18.24536 253 ALA F N 1
ATOM 20139 C CA . ALA F 3 247 ? 48.68400 16.23800 48.49500 1.000 20.52478 253 ALA F CA 1
ATOM 20140 C C . ALA F 3 247 ? 47.31400 16.40800 49.14100 1.000 22.40777 253 ALA F C 1
ATOM 20141 O O . ALA F 3 247 ? 46.57800 15.48000 49.20400 1.000 20.22611 253 ALA F O 1
ATOM 20148 N N . LYS F 3 248 ? 47.02700 17.60900 49.60900 1.000 20.18079 254 LYS F N 1
ATOM 20149 C CA . LYS F 3 248 ? 45.76800 17.86900 50.32200 1.000 21.07606 254 LYS F CA 1
ATOM 20150 C C . LYS F 3 248 ? 45.27000 19.27300 50.01600 1.000 21.82389 254 LYS F C 1
ATOM 20151 O O . LYS F 3 248 ? 46.08500 20.11500 49.68000 1.000 23.45074 254 LYS F O 1
ATOM 20170 N N . GLN F 3 249 ? 43.96900 19.44300 50.06800 1.000 23.43590 255 GLN F N 1
ATOM 20171 C CA . GLN F 3 249 ? 43.35800 20.77300 49.90100 1.000 24.50798 255 GLN F CA 1
ATOM 20172 C C . GLN F 3 249 ? 43.65300 21.58700 51.16000 1.000 27.59157 255 GLN F C 1
ATOM 20173 O O . GLN F 3 249 ? 43.91200 20.99900 52.20100 1.000 28.82802 255 GLN F O 1
ATOM 20187 N N . LEU F 3 250 ? 43.55400 22.90400 51.06700 1.000 33.01239 256 LEU F N 1
ATOM 20188 C CA . LEU F 3 250 ? 43.72300 23.78600 52.24900 1.000 36.39914 256 LEU F CA 1
ATOM 20189 C C . LEU F 3 250 ? 42.54200 23.58300 53.20600 1.000 32.84545 256 LEU F C 1
ATOM 20190 O O . LEU F 3 250 ? 41.43900 23.32800 52.71400 1.000 39.93329 256 LEU F O 1
#

Solvent-accessible surface area: 57812 Å² total; per-residue (Å²): 199,29,86,7,85,6,40,37,22,52,39,24,115,74,62,43,59,12,120,4,30,0,102,4,53,56,39,46,6,30,8,21,24,0,0,0,0,21,23,29,180,81,137,32,10,56,1,0,0,28,0,21,0,26,108,30,59,52,55,68,6,138,150,11,152,66,41,7,63,5,58,34,51,112,102,90,33,8,0,43,0,72,0,45,70,3,66,84,136,7,40,5,42,1,6,0,0,9,0,1,1,0,61,28,78,5,60,33,1,94,12,2,49,1,22,11,26,86,44,91,57,83,17,11,46,8,17,29,4,38,52,41,5,0,0,0,5,0,17,35,0,15,0,46,34,19,66,25,45,1,28,100,38,91,35,97,90,38,40,28,59,3,62,24,35,93,25,130,78,33,39,48,10,17,4,0,2,0,45,13,87,76,103,21,42,79,120,90,55,13,51,0,26,4,29,0,88,34,36,134,32,168,44,107,43,114,5,102,122,114,5,90,13,72,8,63,50,136,68,35,58,9,61,78,44,97,91,8,61,3,24,0,104,11,74,87,63,0,109,91,41,184,64,27,20,2,0,3,0,0,16,18,69,70,91,102,31,3,78,8,7,1,28,29,15,59,104,63,9,84,72,15,66,118,25,13,55,10,52,39,82,24,48,72,2,33,2,110,2,57,113,0,60,13,82,5,13,7,38,1,9,0,0,0,1,12,50,86,19,2,24,22,0,58,6,0,88,2,51,2,92,82,102,67,20,42,10,62,12,55,29,4,58,12,18,97,88,2,28,167,83,33,40,0,2,0,0,0,0,0,6,54,0,32,28,118,125,29,115,23,40,6,45,6,60,125,57,111,43,112,84,39,49,73,84,12,26,14,85,21,37,38,174,58,3,6,18,0,4,7,2,27,0,55,21,51,76,66,54,7,79,144,56,121,50,0,9,0,35,0,53,10,134,28,36,130,72,74,45,70,86,62,35,82,97,116,100,33,11,21,26,75,0,6,71,21,2,4,22,9,36,33,140,14,9,8,25,2,69,0,72,122,6,3,157,107,26,10,87,1,54,0,26,16,113,94,19,115,35,64,2,8,69,43,33,13,0,4,0,6,58,5,82,24,61,106,27,10,103,2,96,2,45,48,23,0,61,12,109,69,98,112,19,44,14,4,22,13,50,0,8,0,8,1,2,48,40,0,0,0,0,0,2,7,2,61,63,45,34,67,154,109,157,72,66,74,64,117,80,18,62,30,10,10,57,23,23,73,74,4,36,36,92,168,18,44,166,38,52,181,8,48,0,115,19,15,0,1,5,48,97,20,38,37,0,106,1,52,0,36,0,41,6,77,62,67,73,0,72,12,74,0,64,128,8,176,50,95,66,23,27,0,55,1,23,64,11,76,7,124,49,57,84,161,113,40,1,40,0,66,19,46,0,50,72,131,174,31,70,12,1,10,3,48,3,11,0,2,0,59,161,0,53,3,0,1,2,24,1,50,0,10,3,68,89,6,25,98,56,0,0,0,0,0,81,57,191,184,26,92,10,97,5,38,35,24,55,35,22,114,74,61,43,53,12,122,5,29,0,101,4,53,56,39,46,7,33,7,22,24,0,0,0,0,22,22,30,177,78,130,33,8,58,1,0,0,27,0,20,0,21,108,33,59,52,54,70,6,156,150,13,176,60,41,7,68,5,57,34,48,115,101,90,33,8,0,47,0,68,1,43,69,3,66,82,136,8,38,5,42,1,5,0,0,9,1,0,1,0,59,25,83,6,60,32,0,94,12,2,48,1,24,11,27,86,47,89,56,83,18,11,48,7,16,30,4,38,51,42,4,0,0,0,5,0,16,36,0,16,0,45,42,18,75,27,43,2,32,98,42,90,35,99,92,37,40,28,58,2,63,24,35,93,26,130,76,34,37,50,10,15,4,0,1,0,45,13,91,75,99,22,39,80,115,93,48,12,52,0,14,0,37,0,119,32,35,138,32,111,35,92,46,111,6,106,120,115,6,90,14,73,8,65,51,129,82,32,52,11,65,82,45,99,87,9,58,1,26,0,104,10,73,87,64,0,103,90,40,196,84,29,21,3,0,4,0,0,15,19,69,71,91,105,30,4,79,7,8,0,28,29,15,58,109,62,9,87,72,15,64,125,25,12,55,11,52,40,81,24,49,70,2,33,1,109,2,70,139,0,52,14,83,5,11,7,37,1,8,0,0,0,2,12,51,86,20,1,25,23,0,56,6,0,87,2,55,2,100,82,100,74,18,42,9,61,9,54,29,5,56,14,18,101,94,2,25,173,81,35,40,0,2,0,1,0,0,0,6,55,0,36,18,117,119,30,126,24,29,6,45,6,63,126,56,122,42,103,87,42,52,75,82,12,27,15,85,22,42,41,180,60,2,6,16,0,4,7,2,27,0,60,21,49,79,68,51,8,84,146,57,104,56,0,9,0,35,0,55,11,128,29,36,129,72,75,43,72,88,61,32,107,108,104,30,11,21,26,73,0,6,74,20,2,3,22,10,37,36,126,12,10,9,27,1,71,0,75,122,5,3,112,108,28,11,95,1,51,0,26,17,110,93,18,110,35,64,1,8,71,41,33,16,0,4,0,7,57,7,79,18,58,104,29,8,105,2,97,3,46,35,28,1,58,11,111,68,97,115,20,42,13,5,22,14,50,0,10,0,8,1,1,41,40,0,0,0,0,0,2,6,2,59,61,41,33,70,147,109,163,70,65,74,71,123,76,17,46,30,11,9,57,22,22,74,76,3,35,37,90,161,18,45,166,36,52,180,8,46,0,107,19,14,0,1,5,48,85,20,39,37,0,106,2,53,0,34,0,40,6,75,59,69,74,2,73,13,67,0,68,129,9,150,51,93,70,23,25,0,64,1,22,68,10,71,6,125,47,57,85,166,112,40,1,44,0,69,14,46,0,51,72,132,175,33,71,13,1,9,4,55,3,11,1,3,0,66,162,0,54,4,0,1,2,25,1,44,0,10,3,68,86,7,24,100,56,0,0,0,0,0,82,56,190

Nearest PDB structures (foldseek):
  8up2-assembly2_F  TM=1.004E+00  e=7.913E-44  Neisseria meningitidis
  4ayd-assembly3_F  TM=9.908E-01  e=2.095E-39  Neisseria meningitidis MC58
  6xzw-assembly1_D  TM=9.935E-01  e=4.974E-38  Neisseria meningitidis MC58
  4ayd-assembly2_C  TM=9.906E-01  e=4.974E-38  Neisseria meningitidis MC58
  5nqy-assembly1_A  TM=9.769E-01  e=2.483E-37  Neisseria meningitidis

Sequence (1333 aa):
EVQLQQSGPVLVKPGASVKMSCKASGYTFTDYYMNWVKQSHGKSLEWIGRVNPSSNGATTYNQKFKGKATVTVDKSLSTSYMQLNSLTSEDSAVYFCARDWEGPWFAYWGQGTLVTVSSASTKGPSVFPLAPAALGCLVKDYFPEPVTVSWNSGALTSGVHTFPAVLQSSGLYSLSSVVTVPSSSLGTQTYICNVNHKPSNTKVDKKVEPDVVMTQTPLTLSVTIGQPASISCKSSQTLFYSKGKTYLNWLFQRPGQSPKRLIYLVSKLDSGVPDRFSGSGSGTDFTLKISRVEAEDLGVYYCLQSTHFPYTFGGGTKLEIKRTVAAPSVFIFPPSDEQLKSGTASVVCLLNNFYPREAKVQWKVDNALQSGNSQESVTEQDSKDSTYSLSSTLTLSKADYEKHKVYACEVTHQGLSSPVTKSFNRGGAGLADALTAPLDHKDKGLQSSLTLDQSVRKNEKLKLAAQGAEKTYGNGDSLNTGKLKNDKVSRFDFIRQIEVDGQLITLESGEFQVYKQSHSALTAFQTEQIQDSGKMVAKRQFRIGDIAGEHTSFDKLPEGGRATYRGTAFGSDDAGGKLTYTIDFAAKQGNGKIEHLKSPELNVDLAAADIKPDGKRHAVISGSVLYNQAEKGSYSLGIFGGKAQEVAGSAEVKTVNGIRHIGLAAKQLEVQLQQSGPVVLVKPGASVKMSCKASGYTFTDYYMNWVKQSHGKSLEWIGRVNPSNGATTYNQKFKGKATVTVDKSLSTSYMQLNSLTSEDSAVYFCARDWEGPWFAYWGQGTLVTVSSASTKGPSVFPLAPAALGCLVKDYFPEPVTVSWNSGALTSGVHTFPAVLQSSGLYSLSSVVTVPSSSLGTQTYICNVNHKPSNTKVDKKVEPDVVMTQTPLTLSVTIGQPASISCKSSQTLFYSKGKTYLNWLFQRPGQSPKRLIYLVSKLDSGVPDRFSGSGSGTDFTLKISRVEAEDLGVYYCLQSTHFPYTFGGGTKLEIKRTVAAPSVFIFPPSDEQLKSGTASVVCLLNNFYPREAKVQWKVDNALQSGNSQESVTEQDSKDSTYSLSSTLTLSKADYEKHKVYACEVTHQGLSSPVTKSFNRGAGLADALTAPLDHKDKGLQSLTLDQSVRKNEKLKLAAQGAEKTYGNGDSLNTGKLKNDKVSRFDFIRQIEVDGQLITLESGEFQVYKQSHSALTAFQTEQIQDSGKMVAKRQFRIGDIAGEHTSFDKLPEGGRATYRGTAFGSDDAGGKLTYTIDFAAKQGNGKIEHLKSPELNVDLAAADIKPDGKRHAVISGSVLYNQAEKGSYSLGIFGGKAQEVAGSAEVKTVNGIRHIGLAAKQL

B-factor: mean 28.61, std 12.01, range [9.91, 108.09]